Protein AF-A0AB74KFB1-F1 (afdb_monomer)

Foldseek 3Di:
DFLLAQVQWDDQDPFTKHKFFQAWAPDLWADLVQWDWEAAQFQRKIKIWGDPVDDDDPPTPDPPDADQQWTKIWIAFLNHHTQDIDIDRHDFQDWYAALLRWIWTHDFCQKIWTWLSQDPDIDIDIDHQPDPAPTFPHWDDDHQKIWTQGPVRWIWIDGVPGHIQTKDDDPADDDFLEKDKDQLVLDPVSFIWIWGWDQFWIWIITRPDIDIGGRRATWNYWEAAPSRQWIWTAGPQQKIWIAGNVNPDTQDIERCCVVPVDDFPDWYDFQRFWIWTFHQPPHTKIWTAGSVRRIDIDGDRPFNGWDWDYHNFWIWIDGSTGIMTMGISDPLSCCCNPPPHPHLLVLLLVLLVCVVVVHPCSVVSLVVSPPCLLVNLVSLLVNLQQGQDVVVNVSSLVSSVVSCVPPPDDDCPVVVVSVLVVVLCNVSSVLRRNGHPVSVVVDDLVSSLSSCLSVVPLVVSLVNCVSVVHDSQVSLLSVLLVLLVVDDPVDDLVVSLVVSVVVDVVSDPDDHPLLSSLVSCVVVVNNVNSLSSLVPDPDLVSSLVVCVVSVVLLVSLLSQLVVVDLVSNVVSLVSLPVPDDLVVSLVSLVVCPPSCPVSVVSCLVVCLVPNVPSVLVNCVVVVVLQVNLVSLQVVLVVDFDPSSLVSLVVSLVSLVVDPVSPVVNVVSVLVSVVVVLDRDQPDLLSVLLVCVVVVNPVSSVVSCVVVVPDLLSVLVSVLLSCLVVVVVVVVVVSVPVDQRPNALLVNLVSCVVSVNNPVSLVSLVRHDPVCSVVSVVPD

Secondary structure (DSSP, 8-state):
--TT-GGGEEEETTEEEEEEEEEE-------STTEEEEE-TTT--EEEEE-TTSPPPTTS-PSS--BTTB-EEEEE-TTS-EEEEEE-SS--SEEEE-TTS-EEEE-TTSEEEEEE--SSS-EEEEEE-----S-EEEEEEETTEEEEEETTS-EEEEETTSPPEEPPPP--SS--S-EEEE-TTT-TTSS-EEEEE-SSEEEEE-SS-EEEEE-SS--SEEEE-TTSSEEEEE-TTSEEEEEETTS--EEEEEEGGGT-SSPPSEEEEETTTEEEEEE-SSS-EEEEE-TTS-EEEEE-TT-S--EEEE-SSEEEEE-SSEEEEEEEPPHHHHHHH-TT---HHHHHHHHHHHHHTT-THHHHHHHHHGGGHHHHHHHHHHHHHH---HHHHHHHHHHHHHHGGG-TT--HHHHHHHHHHHHHHHHHHHTT----HHHHHHS-HHHHHHTTTTTT-HHHHHHHHHHHT---HHHHHHHHHHHHHHS-TTS-HHHHHHHHHHHHHHH-SS---HHHHHHHHHHTT-HHHHHHHHTT---HHHHHHHHHHTT-HHHHHHHHHHHT-HHHHHHHHHHHHHHS-HHHHHHHHHHTTTTTHHHHHHHHHHHHHH-HHHHHHHHHHTT-HHHHHHHHHHHHHH--THHHHHHHHHHHHHHHHSGGGHHHHHHHHHHHHHHHHSSS-SSHHHHHHHHHHTT-HHHHHHHHHHTT--HHHHHHHHHHHHHHTT-HHHHHHHHHHS--TT-SHHHHHHHHHTT-HHHHHHHHTTS-HHHHHHHHTT-

Structure (mmCIF, N/CA/C/O backbone):
data_AF-A0AB74KFB1-F1
#
_entry.id   AF-A0AB74KFB1-F1
#
loop_
_atom_site.group_PDB
_atom_site.id
_atom_site.type_symbol
_atom_site.label_atom_id
_atom_site.label_alt_id
_atom_site.label_comp_id
_atom_site.label_asym_id
_atom_site.label_entity_id
_atom_site.label_seq_id
_atom_site.pdbx_PDB_ins_code
_atom_site.Cartn_x
_atom_site.Cartn_y
_atom_site.Cartn_z
_atom_site.occupancy
_atom_site.B_iso_or_equiv
_atom_site.auth_seq_id
_atom_site.auth_comp_id
_atom_site.auth_asym_id
_atom_site.auth_atom_id
_atom_site.pdbx_PDB_model_num
ATOM 1 N N . MET A 1 1 ? 23.627 6.759 -28.092 1.00 57.62 1 MET A N 1
ATOM 2 C CA . MET A 1 1 ? 23.231 6.813 -29.513 1.00 57.62 1 MET A CA 1
ATOM 3 C C . MET A 1 1 ? 21.701 6.799 -29.615 1.00 57.62 1 MET A C 1
ATOM 5 O O . MET A 1 1 ? 21.055 6.331 -28.688 1.00 57.62 1 MET A O 1
ATOM 9 N N . PRO A 1 2 ? 21.051 7.398 -30.613 1.00 69.88 2 PRO A N 1
ATOM 10 C CA . PRO A 1 2 ? 19.591 7.527 -30.588 1.00 69.88 2 PRO A CA 1
ATOM 11 C C . PRO A 1 2 ? 18.881 6.237 -31.047 1.00 69.88 2 PRO A C 1
ATOM 13 O O . PRO A 1 2 ? 19.334 5.598 -31.989 1.00 69.88 2 PRO A O 1
ATOM 16 N N . LEU A 1 3 ? 17.749 5.861 -30.434 1.00 79.75 3 LEU A N 1
ATOM 17 C CA . LEU A 1 3 ? 16.953 4.685 -30.847 1.00 79.75 3 LEU A CA 1
ATOM 18 C C . LEU A 1 3 ? 16.390 4.849 -32.273 1.00 79.75 3 LEU A C 1
ATOM 20 O O . LEU A 1 3 ? 16.160 3.876 -32.981 1.00 79.75 3 LEU A O 1
ATOM 24 N N . GLU A 1 4 ? 16.169 6.092 -32.685 1.00 78.75 4 GLU A N 1
ATOM 25 C CA . GLU A 1 4 ? 15.707 6.503 -34.008 1.00 78.75 4 GLU A CA 1
ATOM 26 C C . GLU A 1 4 ? 16.763 6.385 -35.123 1.00 78.75 4 GLU A C 1
ATOM 28 O O . GLU A 1 4 ? 16.406 6.556 -36.290 1.00 78.75 4 GLU A O 1
ATOM 33 N N . ASP A 1 5 ? 18.034 6.120 -34.795 1.00 84.19 5 ASP A N 1
ATOM 34 C CA . ASP A 1 5 ? 19.100 5.968 -35.788 1.00 84.19 5 ASP A CA 1
ATOM 35 C C . ASP A 1 5 ? 19.416 4.481 -36.035 1.00 84.19 5 ASP A C 1
ATOM 37 O O . ASP A 1 5 ? 20.046 3.836 -35.194 1.00 84.19 5 ASP A O 1
ATOM 41 N N . PRO A 1 6 ? 19.007 3.906 -37.182 1.00 82.06 6 PRO A N 1
ATOM 42 C CA . PRO A 1 6 ? 19.221 2.492 -37.474 1.00 82.06 6 PRO A CA 1
ATOM 43 C C . PRO A 1 6 ? 20.694 2.120 -37.688 1.00 82.06 6 PRO A C 1
ATOM 45 O O . PRO A 1 6 ? 21.007 0.932 -37.712 1.00 82.06 6 PRO A O 1
ATOM 48 N N . GLN A 1 7 ? 21.597 3.090 -37.881 1.00 81.94 7 GLN A N 1
ATOM 49 C CA . GLN A 1 7 ? 23.036 2.814 -38.006 1.00 81.94 7 GLN A CA 1
ATOM 50 C C . GLN A 1 7 ? 23.672 2.418 -36.672 1.00 81.94 7 GLN A C 1
ATOM 52 O O . GLN A 1 7 ? 24.728 1.797 -36.658 1.00 81.94 7 GLN A O 1
ATOM 57 N N . GLU A 1 8 ? 23.008 2.763 -35.573 1.00 83.12 8 GLU A N 1
ATOM 58 C CA . GLU A 1 8 ? 23.461 2.552 -34.199 1.00 83.12 8 GLU A CA 1
ATOM 59 C C . GLU A 1 8 ? 22.832 1.285 -33.585 1.00 83.12 8 GLU A C 1
ATOM 61 O O . GLU A 1 8 ? 22.898 1.059 -32.375 1.00 83.12 8 GLU A O 1
ATOM 66 N N . TRP A 1 9 ? 22.142 0.481 -34.405 1.00 89.81 9 TRP A N 1
ATOM 67 C CA . TRP A 1 9 ? 21.495 -0.756 -33.981 1.00 89.81 9 TRP A CA 1
ATOM 68 C C . TRP A 1 9 ? 22.434 -1.942 -34.133 1.00 89.81 9 TRP A C 1
ATOM 70 O O . TRP A 1 9 ? 22.919 -2.250 -35.220 1.00 89.81 9 TRP A O 1
ATOM 80 N N . GLU A 1 10 ? 22.581 -2.675 -33.043 1.00 89.50 10 GLU A N 1
ATOM 81 C CA . GLU A 1 10 ? 23.390 -3.878 -32.965 1.00 89.50 10 GLU A CA 1
ATOM 82 C C . GLU A 1 10 ? 22.504 -5.122 -33.058 1.00 89.50 10 GLU A C 1
ATOM 84 O O . GLU A 1 10 ? 21.439 -5.187 -32.439 1.00 89.50 10 GLU A O 1
ATOM 89 N N . ASN A 1 11 ? 22.910 -6.120 -33.846 1.00 89.00 11 ASN A N 1
ATOM 90 C CA . ASN A 1 11 ? 22.093 -7.310 -34.087 1.00 89.00 11 ASN A CA 1
ATOM 91 C C . ASN A 1 11 ? 22.463 -8.463 -33.141 1.00 89.00 11 ASN A C 1
ATOM 93 O O . ASN A 1 11 ? 23.615 -8.884 -33.081 1.00 89.00 11 ASN A O 1
ATOM 97 N N . ILE A 1 12 ? 21.454 -9.032 -32.482 1.00 86.44 12 ILE A N 1
ATOM 98 C CA . ILE A 1 12 ? 21.517 -10.320 -31.794 1.00 86.44 12 ILE A CA 1
ATOM 99 C C . ILE A 1 12 ? 20.511 -11.258 -32.480 1.00 86.44 12 ILE A C 1
ATOM 101 O O . ILE A 1 12 ? 19.310 -11.262 -32.178 1.00 86.44 12 ILE A O 1
ATOM 105 N N . GLY A 1 13 ? 21.011 -12.021 -33.452 1.00 83.00 13 GLY A N 1
ATOM 106 C CA . GLY A 1 13 ? 20.229 -12.956 -34.261 1.00 83.00 13 GLY A CA 1
ATOM 107 C C . GLY A 1 13 ? 19.246 -12.286 -35.206 1.00 83.00 13 GLY A C 1
ATOM 108 O O . GLY A 1 13 ? 19.615 -11.791 -36.271 1.00 83.00 13 GLY A O 1
ATOM 109 N N . ASN A 1 14 ? 17.971 -12.317 -34.814 1.00 83.25 14 ASN A N 1
ATOM 110 C CA . ASN A 1 14 ? 16.852 -11.741 -35.567 1.00 83.25 14 ASN A CA 1
ATOM 111 C C . ASN A 1 14 ? 16.318 -10.449 -34.931 1.00 83.25 14 ASN A C 1
ATOM 113 O O . ASN A 1 14 ? 15.248 -9.973 -35.309 1.00 83.25 14 ASN A O 1
ATOM 117 N N . VAL A 1 15 ? 16.997 -9.929 -33.910 1.00 89.00 15 VAL A N 1
ATOM 118 C CA . VAL A 1 15 ? 16.517 -8.819 -33.091 1.00 89.00 15 VAL A CA 1
ATOM 119 C C . VAL A 1 15 ? 17.613 -7.777 -32.937 1.00 89.00 15 VAL A C 1
ATOM 121 O O . VAL A 1 15 ? 18.763 -8.110 -32.678 1.00 89.00 15 VAL A O 1
ATOM 124 N N . TYR A 1 16 ? 17.230 -6.507 -33.013 1.00 90.62 16 TYR A N 1
ATOM 125 C CA . TYR A 1 16 ? 18.141 -5.390 -32.806 1.00 90.62 16 TYR A CA 1
ATOM 126 C C . TYR A 1 16 ? 18.102 -4.879 -31.365 1.00 90.62 16 TYR A C 1
ATOM 128 O O . TYR A 1 16 ? 17.048 -4.865 -30.723 1.00 90.62 16 TYR A O 1
ATOM 136 N N . TYR A 1 17 ? 19.247 -4.419 -30.877 1.00 91.88 17 TYR A N 1
ATOM 137 C CA . TYR A 1 17 ? 19.410 -3.692 -29.624 1.00 91.88 17 TYR A CA 1
ATOM 138 C C . TYR A 1 17 ? 20.045 -2.335 -29.903 1.00 91.88 17 TYR A C 1
ATOM 140 O O . TYR A 1 17 ? 20.843 -2.191 -30.823 1.00 91.88 17 TYR A O 1
ATOM 148 N N . ALA A 1 18 ? 19.690 -1.341 -29.098 1.00 91.06 18 ALA A N 1
ATOM 149 C CA . ALA A 1 18 ? 20.247 -0.001 -29.206 1.00 91.06 18 ALA A CA 1
ATOM 150 C C . ALA A 1 18 ? 20.661 0.525 -27.833 1.00 91.06 18 ALA A C 1
ATOM 152 O O . ALA A 1 18 ? 20.021 0.226 -26.818 1.00 91.06 18 ALA A O 1
ATOM 153 N N . LEU A 1 19 ? 21.713 1.341 -27.839 1.00 91.50 19 LEU A N 1
ATOM 154 C CA . LEU A 1 19 ? 22.256 2.037 -26.679 1.00 91.50 19 LEU A CA 1
ATOM 155 C C . LEU A 1 19 ? 21.903 3.525 -26.754 1.00 91.50 19 LEU A C 1
ATOM 157 O O . LEU A 1 19 ? 22.428 4.237 -27.610 1.00 91.50 19 LEU A O 1
ATOM 161 N N . THR A 1 20 ? 21.100 4.036 -25.821 1.00 90.19 20 THR A N 1
ATOM 162 C CA . THR A 1 20 ? 20.717 5.454 -25.767 1.00 90.19 20 THR A CA 1
ATOM 163 C C . THR A 1 20 ? 21.166 6.153 -24.499 1.00 90.19 20 THR A C 1
ATOM 165 O O . THR A 1 20 ? 20.884 5.714 -23.398 1.00 90.19 20 THR A O 1
ATOM 168 N N . THR A 1 21 ? 21.823 7.300 -24.650 1.00 91.12 21 THR A N 1
ATOM 169 C CA . THR A 1 21 ? 22.197 8.143 -23.512 1.00 91.12 21 THR A CA 1
ATOM 170 C C . THR A 1 21 ? 21.002 8.986 -23.113 1.00 91.12 21 THR A C 1
ATOM 172 O O . THR A 1 21 ? 20.590 9.863 -23.874 1.00 91.12 21 THR A O 1
ATOM 175 N N . LEU A 1 22 ? 20.434 8.710 -21.939 1.00 89.06 22 LEU A N 1
ATOM 176 C CA . LEU A 1 22 ? 19.259 9.417 -21.427 1.00 89.06 22 LEU A CA 1
ATOM 177 C C . LEU A 1 22 ? 19.655 10.699 -20.700 1.00 89.06 22 LEU A C 1
ATOM 179 O O . LEU A 1 22 ? 19.119 11.767 -20.992 1.00 89.06 22 LEU A O 1
ATOM 183 N N . TYR A 1 23 ? 20.611 10.599 -19.778 1.00 91.31 23 TYR A N 1
ATOM 184 C CA . TYR A 1 23 ? 21.058 11.723 -18.962 1.00 91.31 23 TYR A CA 1
ATOM 185 C C . TYR A 1 23 ? 22.577 11.784 -18.918 1.00 91.31 23 TYR A C 1
ATOM 187 O O . TYR A 1 23 ? 23.251 10.759 -18.875 1.00 91.31 23 TYR A O 1
ATOM 195 N N . LYS A 1 24 ? 23.114 13.004 -18.903 1.00 90.62 24 LYS A N 1
ATOM 196 C CA . LYS A 1 24 ? 24.535 13.262 -18.664 1.00 90.62 24 LYS A CA 1
ATOM 197 C C . LYS A 1 24 ? 24.697 13.851 -17.274 1.00 90.62 24 LYS A C 1
ATOM 199 O O . LYS A 1 24 ? 24.082 14.869 -16.947 1.00 90.62 24 LYS A O 1
ATOM 204 N N . TYR A 1 25 ? 25.514 13.199 -16.469 1.00 89.12 25 TYR A N 1
ATOM 205 C CA . TYR A 1 25 ? 25.792 13.591 -15.106 1.00 89.12 25 TYR A CA 1
ATOM 206 C C . TYR A 1 25 ? 26.866 14.669 -15.044 1.00 89.12 25 TYR A C 1
ATOM 208 O O . TYR A 1 25 ? 27.693 14.838 -15.934 1.00 89.12 25 TYR A O 1
ATOM 216 N N . HIS A 1 26 ? 26.831 15.406 -13.940 1.00 83.75 26 HIS A N 1
ATOM 217 C CA . HIS A 1 26 ? 27.827 16.414 -13.590 1.00 83.75 26 HIS A CA 1
ATOM 218 C C . HIS A 1 26 ? 28.381 16.095 -12.196 1.00 83.75 26 HIS A C 1
ATOM 220 O O . HIS A 1 26 ? 28.451 16.954 -11.316 1.00 83.75 26 HIS A O 1
ATOM 226 N N . TRP A 1 27 ? 28.663 14.813 -11.963 1.00 83.56 27 TRP A N 1
ATOM 227 C CA . TRP A 1 27 ? 29.180 14.316 -10.696 1.00 83.56 27 TRP A CA 1
ATOM 228 C C . TRP A 1 27 ? 30.681 14.571 -10.567 1.00 83.56 27 TRP A C 1
ATOM 230 O O . TRP A 1 27 ? 31.418 14.572 -11.545 1.00 83.56 27 TRP A O 1
ATOM 240 N N . ASN A 1 28 ? 31.138 14.725 -9.324 1.00 74.62 28 ASN A N 1
ATOM 241 C CA . ASN A 1 28 ? 32.566 14.763 -8.981 1.00 74.62 28 ASN A CA 1
ATOM 242 C C . ASN A 1 28 ? 33.096 13.373 -8.564 1.00 74.62 28 ASN A C 1
ATOM 244 O O . ASN A 1 28 ? 34.120 13.266 -7.885 1.00 74.62 28 ASN A O 1
ATOM 248 N N . ILE A 1 29 ? 32.363 12.313 -8.910 1.00 77.62 29 ILE A N 1
ATOM 249 C CA . ILE A 1 29 ? 32.693 10.927 -8.575 1.00 77.62 29 ILE A CA 1
ATOM 250 C C . ILE A 1 29 ? 33.594 10.394 -9.684 1.00 77.62 29 ILE A C 1
ATOM 252 O O . ILE A 1 29 ? 33.200 10.417 -10.844 1.00 77.62 29 ILE A O 1
ATOM 256 N N . SER A 1 30 ? 34.792 9.921 -9.344 1.00 76.12 30 SER A N 1
ATOM 257 C CA . SER A 1 30 ? 35.721 9.407 -10.353 1.00 76.12 30 SER A CA 1
ATOM 258 C C . SER A 1 30 ? 35.551 7.915 -10.647 1.00 76.12 30 SER A C 1
ATOM 260 O O . SER A 1 30 ? 35.884 7.493 -11.748 1.00 76.12 30 SER A O 1
ATOM 262 N N . SER A 1 31 ? 35.046 7.105 -9.709 1.00 81.69 31 SER A N 1
ATOM 263 C CA . SER A 1 31 ? 34.780 5.670 -9.908 1.00 81.69 31 SER A CA 1
ATOM 264 C C . SER A 1 31 ? 33.748 5.137 -8.905 1.00 81.69 31 SER A C 1
ATOM 266 O O . SER A 1 31 ? 33.669 5.618 -7.771 1.00 81.69 31 SER A O 1
ATOM 268 N N . PHE A 1 32 ? 32.976 4.128 -9.319 1.00 85.12 32 PHE A N 1
ATOM 269 C CA . PHE A 1 32 ? 32.010 3.405 -8.489 1.00 85.12 32 PHE A CA 1
ATOM 270 C C . PHE A 1 32 ? 32.550 2.134 -7.848 1.00 85.12 32 PHE A C 1
ATOM 272 O O . PHE A 1 32 ? 31.855 1.556 -7.023 1.00 85.12 32 PHE A O 1
ATOM 279 N N . GLU A 1 33 ? 33.768 1.692 -8.161 1.00 81.81 33 GLU A N 1
ATOM 280 C CA . GLU A 1 33 ? 34.336 0.466 -7.584 1.00 81.81 33 GLU A CA 1
ATOM 281 C C . GLU A 1 33 ? 34.234 0.351 -6.050 1.00 81.81 33 GLU A C 1
ATOM 283 O O . GLU A 1 33 ? 33.867 -0.731 -5.578 1.00 81.81 33 GLU A O 1
ATOM 288 N N . PRO A 1 34 ? 34.499 1.410 -5.247 1.00 82.56 34 PRO A N 1
ATOM 289 C CA . PRO A 1 34 ? 34.388 1.319 -3.791 1.00 82.56 34 PRO A CA 1
ATOM 290 C C . PRO A 1 34 ? 32.943 1.442 -3.278 1.00 82.56 34 PRO A C 1
ATOM 292 O O . PRO A 1 34 ? 32.720 1.343 -2.067 1.00 82.56 34 PRO A O 1
ATOM 295 N N . TYR A 1 35 ? 31.964 1.678 -4.148 1.00 86.25 35 TYR A N 1
ATOM 296 C CA . TYR A 1 35 ? 30.579 1.942 -3.778 1.00 86.25 35 TYR A CA 1
ATOM 297 C C . TYR A 1 35 ? 29.644 0.825 -4.253 1.00 86.25 35 TYR A C 1
ATOM 299 O O . TYR A 1 35 ? 29.866 0.174 -5.273 1.00 86.25 35 TYR A O 1
ATOM 307 N N . GLU A 1 36 ? 28.573 0.614 -3.500 1.00 88.69 36 GLU A N 1
ATOM 308 C CA . GLU A 1 36 ? 27.394 -0.088 -3.987 1.00 88.69 36 GLU A CA 1
ATOM 309 C C . GLU A 1 36 ? 26.380 0.939 -4.461 1.00 88.69 36 GLU A C 1
ATOM 311 O O . GLU A 1 36 ? 26.243 2.024 -3.885 1.00 88.69 36 GLU A O 1
ATOM 316 N N . ILE A 1 37 ? 25.680 0.578 -5.527 1.00 91.25 37 ILE A N 1
ATOM 317 C CA . ILE A 1 37 ? 24.571 1.350 -6.056 1.00 91.25 37 ILE A CA 1
ATOM 318 C C . ILE A 1 37 ? 23.343 0.451 -5.963 1.00 91.25 37 ILE A C 1
ATOM 320 O O . ILE A 1 37 ? 23.408 -0.752 -6.217 1.00 91.25 37 ILE A O 1
ATOM 324 N N . VAL A 1 38 ? 22.221 1.024 -5.564 1.00 92.25 38 VAL A N 1
ATOM 325 C CA . VAL A 1 38 ? 20.928 0.348 -5.598 1.00 92.25 38 VAL A CA 1
ATOM 326 C C . VAL A 1 38 ? 19.941 1.281 -6.264 1.00 92.25 38 VAL A C 1
ATOM 328 O O . VAL A 1 38 ? 19.890 2.466 -5.938 1.00 92.25 38 VAL A O 1
ATOM 331 N N . THR A 1 39 ? 19.166 0.759 -7.207 1.00 91.38 39 THR A N 1
ATOM 332 C CA . THR A 1 39 ? 18.162 1.531 -7.938 1.00 91.38 39 THR A CA 1
ATOM 333 C C . THR A 1 39 ? 16.757 1.144 -7.516 1.00 91.38 39 THR A C 1
ATOM 335 O O . THR A 1 39 ? 16.446 -0.036 -7.372 1.00 91.38 39 THR A O 1
ATOM 338 N N . SER A 1 40 ? 15.876 2.131 -7.402 1.00 89.69 40 SER A N 1
ATOM 339 C CA . SER A 1 40 ? 14.438 1.895 -7.303 1.00 89.69 40 SER A CA 1
ATOM 340 C C . SER A 1 40 ? 13.894 1.299 -8.604 1.00 89.69 40 SER A C 1
ATOM 342 O O . SER A 1 40 ? 14.189 1.800 -9.692 1.00 89.69 40 SER A O 1
ATOM 344 N N . GLY A 1 41 ? 13.068 0.254 -8.501 1.00 81.06 41 GLY A N 1
ATOM 345 C CA . GLY A 1 41 ? 12.549 -0.482 -9.662 1.00 81.06 41 GLY A CA 1
ATOM 346 C C . GLY A 1 41 ? 11.627 0.330 -10.585 1.00 81.06 41 GLY A C 1
ATOM 347 O O . GLY A 1 41 ? 11.480 -0.012 -11.761 1.00 81.06 41 GLY A O 1
ATOM 348 N N . TYR A 1 42 ? 11.024 1.414 -10.083 1.00 82.62 42 TYR A N 1
ATOM 349 C CA . TYR A 1 42 ? 10.074 2.236 -10.846 1.00 82.62 42 TYR A CA 1
ATOM 350 C C . TYR A 1 42 ? 10.592 3.639 -11.152 1.00 82.62 42 TYR A C 1
ATOM 352 O O . TYR A 1 42 ? 10.454 4.110 -12.278 1.00 82.62 42 TYR A O 1
ATOM 360 N N . SER A 1 43 ? 11.171 4.325 -10.164 1.00 83.81 43 SER A N 1
ATOM 361 C CA . SER A 1 43 ? 11.635 5.707 -10.337 1.00 83.81 43 SER A CA 1
ATOM 362 C C . SER A 1 43 ? 13.064 5.805 -10.876 1.00 83.81 43 SER A C 1
ATOM 364 O O . SER A 1 43 ? 13.487 6.888 -11.281 1.00 83.81 43 SER A O 1
ATOM 366 N N . SER A 1 44 ? 13.819 4.700 -10.811 1.00 88.50 44 SER A N 1
ATOM 367 C CA . SER A 1 44 ? 15.265 4.656 -11.044 1.00 88.50 44 SER A CA 1
ATOM 368 C C . SER A 1 44 ? 16.063 5.624 -10.157 1.00 88.50 44 SER A C 1
ATOM 370 O O . SER A 1 44 ? 17.188 5.988 -10.492 1.00 88.50 44 SER A O 1
ATOM 372 N N . THR A 1 45 ? 15.510 6.036 -9.007 1.00 91.00 45 THR A N 1
ATOM 373 C CA . THR A 1 45 ? 16.269 6.714 -7.946 1.00 91.00 45 THR A CA 1
ATOM 374 C C . THR A 1 45 ? 17.431 5.820 -7.511 1.00 91.00 45 THR A C 1
ATOM 376 O O . THR A 1 45 ? 17.238 4.627 -7.293 1.00 91.00 45 THR A O 1
ATOM 379 N N . MET A 1 46 ? 18.622 6.393 -7.370 1.00 92.56 46 MET A N 1
ATOM 380 C CA . MET A 1 46 ? 19.851 5.694 -7.008 1.00 92.56 46 MET A CA 1
ATOM 381 C C . MET A 1 46 ? 20.220 5.991 -5.557 1.00 92.56 46 MET A C 1
ATOM 383 O O . MET A 1 46 ? 20.341 7.153 -5.174 1.00 92.56 46 MET A O 1
ATOM 387 N N . ALA A 1 47 ? 20.458 4.955 -4.763 1.00 92.69 47 ALA A N 1
ATOM 388 C CA . ALA A 1 47 ? 21.150 5.050 -3.485 1.00 92.69 47 ALA A CA 1
ATOM 389 C C . ALA A 1 47 ? 22.600 4.598 -3.678 1.00 92.69 47 ALA A C 1
ATOM 391 O O . ALA A 1 47 ? 22.836 3.481 -4.129 1.00 92.69 47 ALA A O 1
ATOM 392 N N . ILE A 1 48 ? 23.557 5.462 -3.342 1.00 91.00 48 ILE A N 1
ATOM 393 C CA . ILE A 1 48 ? 24.993 5.187 -3.434 1.00 91.00 48 ILE A CA 1
ATOM 394 C C . ILE A 1 48 ? 25.581 5.193 -2.025 1.00 91.00 48 ILE A C 1
ATOM 396 O O . ILE A 1 48 ? 25.461 6.186 -1.300 1.00 91.00 48 ILE A O 1
ATOM 400 N N . TYR A 1 49 ? 26.219 4.091 -1.637 1.00 88.75 49 TYR A N 1
ATOM 401 C CA . TYR A 1 49 ? 26.830 3.924 -0.317 1.00 88.75 49 TYR A CA 1
ATOM 402 C C . TYR A 1 49 ? 28.109 3.089 -0.387 1.00 88.75 49 TYR A C 1
ATOM 404 O O . TYR A 1 49 ? 28.427 2.465 -1.395 1.00 88.75 49 TYR A O 1
ATOM 412 N N . ARG A 1 50 ? 28.912 3.132 0.676 1.00 84.50 50 ARG A N 1
ATOM 413 C CA . ARG A 1 50 ? 30.235 2.501 0.717 1.00 84.50 50 ARG A CA 1
ATOM 414 C C . ARG A 1 50 ? 30.133 0.978 0.881 1.00 84.50 50 ARG A C 1
ATOM 416 O O . ARG A 1 50 ? 29.556 0.516 1.859 1.00 84.50 50 ARG A O 1
ATOM 423 N N . ASN A 1 51 ? 30.799 0.214 0.008 1.00 81.50 51 ASN A N 1
ATOM 424 C CA . ASN A 1 51 ? 30.992 -1.228 0.208 1.00 81.50 51 ASN A CA 1
ATOM 425 C C . ASN A 1 51 ? 32.184 -1.487 1.145 1.00 81.50 51 ASN A C 1
ATOM 427 O O . ASN A 1 51 ? 33.338 -1.463 0.716 1.00 81.50 51 ASN A O 1
ATOM 431 N N . TYR A 1 52 ? 31.940 -1.768 2.419 1.00 76.50 52 TYR A N 1
ATOM 432 C CA . TYR A 1 52 ? 33.022 -1.931 3.397 1.00 76.50 52 TYR A CA 1
ATOM 433 C C . TYR A 1 52 ? 33.951 -3.136 3.149 1.00 76.50 52 TYR A C 1
ATOM 435 O O . TYR A 1 52 ? 35.062 -3.139 3.677 1.00 76.50 52 TYR A O 1
ATOM 443 N N . SER A 1 53 ? 33.560 -4.099 2.310 1.00 73.94 53 SER A N 1
ATOM 444 C CA . SER A 1 53 ? 34.379 -5.262 1.936 1.00 73.94 53 SER A CA 1
ATOM 445 C C . SER A 1 53 ? 35.465 -4.930 0.905 1.00 73.94 53 SER A C 1
ATOM 447 O O . SER A 1 53 ? 36.468 -5.636 0.813 1.00 73.94 53 SER A O 1
ATOM 449 N N . LYS A 1 54 ? 35.300 -3.850 0.128 1.00 73.50 54 LYS A N 1
ATOM 450 C CA . LYS A 1 54 ? 36.275 -3.411 -0.887 1.00 73.50 54 LYS A CA 1
ATOM 451 C C . LYS A 1 54 ? 37.255 -2.389 -0.315 1.00 73.50 54 LYS A C 1
ATOM 453 O O . LYS A 1 54 ? 36.863 -1.559 0.499 1.00 73.50 54 LYS A O 1
ATOM 458 N N . LEU A 1 55 ? 38.516 -2.392 -0.745 1.00 66.12 55 LEU A N 1
ATOM 459 C CA . LEU A 1 55 ? 39.505 -1.381 -0.337 1.00 66.12 55 LEU A CA 1
ATOM 460 C C . LEU A 1 55 ? 39.274 -0.050 -1.077 1.00 66.12 55 LEU A C 1
ATOM 462 O O . LEU A 1 55 ? 38.837 -0.054 -2.223 1.00 66.12 55 LEU A O 1
ATOM 466 N N . VAL A 1 56 ? 39.578 1.089 -0.438 1.00 64.19 56 VAL A N 1
ATOM 467 C CA . VAL A 1 56 ? 39.545 2.413 -1.097 1.00 64.19 56 VAL A CA 1
ATOM 468 C C . VAL A 1 56 ? 40.957 2.803 -1.529 1.00 64.19 56 VAL A C 1
ATOM 470 O O . VAL A 1 56 ? 41.819 2.969 -0.661 1.00 64.19 56 VAL A O 1
ATOM 473 N N . PRO A 1 57 ? 41.216 3.003 -2.828 1.00 58.75 57 PRO A N 1
ATOM 474 C CA . PRO A 1 57 ? 42.441 3.638 -3.294 1.00 58.75 57 PRO A CA 1
ATOM 475 C C . PRO A 1 57 ? 42.512 5.101 -2.832 1.00 58.75 57 PRO A C 1
ATOM 477 O O . PRO A 1 57 ? 41.557 5.861 -2.981 1.00 58.75 57 PRO A O 1
ATOM 480 N N . THR A 1 58 ? 43.667 5.534 -2.324 1.00 51.91 58 THR A N 1
ATOM 481 C CA . THR A 1 58 ? 43.927 6.893 -1.797 1.00 51.91 58 THR A CA 1
ATOM 482 C C . THR A 1 58 ? 43.768 8.026 -2.823 1.00 51.91 58 THR A C 1
ATOM 484 O O . THR A 1 58 ? 43.841 9.196 -2.454 1.00 51.91 58 THR A O 1
ATOM 487 N N . THR A 1 59 ? 43.586 7.694 -4.101 1.00 50.06 59 THR A N 1
ATOM 488 C CA . THR A 1 59 ? 43.548 8.609 -5.251 1.00 50.06 59 THR A CA 1
ATOM 489 C C . THR A 1 59 ? 42.140 8.899 -5.783 1.00 50.06 59 THR A C 1
ATOM 491 O O . THR A 1 59 ? 42.003 9.762 -6.648 1.00 50.06 59 THR A O 1
ATOM 494 N N . ILE A 1 60 ? 41.098 8.216 -5.295 1.00 56.12 60 ILE A N 1
ATOM 495 C CA . ILE A 1 60 ? 39.711 8.430 -5.743 1.00 56.12 60 ILE A CA 1
ATOM 496 C C . ILE A 1 60 ? 39.115 9.639 -5.012 1.00 56.12 60 ILE A C 1
ATOM 498 O O . ILE A 1 60 ? 39.234 9.765 -3.791 1.00 56.12 60 ILE A O 1
ATOM 502 N N . THR A 1 61 ? 38.465 10.544 -5.752 1.00 52.84 61 THR A N 1
ATOM 503 C CA . THR A 1 61 ? 37.683 11.633 -5.160 1.00 52.84 61 THR A CA 1
ATOM 504 C C . THR A 1 61 ? 36.482 11.025 -4.447 1.00 52.84 61 THR A C 1
ATOM 506 O O . THR A 1 61 ? 35.506 10.607 -5.065 1.00 52.84 61 THR A O 1
ATOM 509 N N . ASN A 1 62 ? 36.588 10.919 -3.123 1.00 58.28 62 ASN A N 1
ATOM 510 C CA . ASN A 1 62 ? 35.530 10.369 -2.289 1.00 58.28 62 ASN A CA 1
ATOM 511 C C . ASN A 1 62 ? 34.235 11.176 -2.470 1.00 58.28 62 ASN A C 1
ATOM 513 O O . ASN A 1 62 ? 34.261 12.410 -2.459 1.00 58.28 62 ASN A O 1
ATOM 517 N N . LEU A 1 63 ? 33.092 10.483 -2.526 1.00 62.66 63 LEU A N 1
ATOM 518 C CA . LEU A 1 63 ? 31.828 11.071 -2.078 1.00 62.66 63 LEU A CA 1
ATOM 519 C C . LEU A 1 63 ? 32.067 11.711 -0.694 1.00 62.66 63 LEU A C 1
ATOM 521 O O . LEU A 1 63 ? 32.714 11.071 0.147 1.00 62.66 63 LEU A O 1
ATOM 525 N N . PRO A 1 64 ? 31.640 12.967 -0.466 1.00 53.00 64 PRO A N 1
ATOM 526 C CA . PRO A 1 64 ? 32.010 13.719 0.728 1.00 53.00 64 PRO A CA 1
ATOM 527 C C . PRO A 1 64 ? 31.649 12.954 2.009 1.00 53.00 64 PRO A C 1
ATOM 529 O O . PRO A 1 64 ? 30.523 12.498 2.159 1.00 53.00 64 PRO A O 1
ATOM 532 N N . GLU A 1 65 ? 32.639 12.847 2.905 1.00 56.38 65 GLU A N 1
ATOM 533 C CA . GLU A 1 65 ? 32.553 12.338 4.283 1.00 56.38 65 GLU A CA 1
ATOM 534 C C . GLU A 1 65 ? 31.961 10.927 4.439 1.00 56.38 65 GLU A C 1
ATOM 536 O O . GLU A 1 65 ? 30.821 10.774 4.831 1.00 56.38 65 GLU A O 1
ATOM 541 N N . ASN A 1 66 ? 32.753 9.868 4.239 1.00 56.97 66 ASN A N 1
ATOM 542 C CA . ASN A 1 66 ? 32.390 8.510 4.671 1.00 56.97 66 ASN A CA 1
ATOM 543 C C . ASN A 1 66 ? 33.420 8.000 5.685 1.00 56.97 66 ASN A C 1
ATOM 545 O O . ASN A 1 66 ? 34.537 7.641 5.316 1.00 56.97 66 ASN A O 1
ATOM 549 N N . THR A 1 67 ? 33.062 7.977 6.971 1.00 57.16 67 THR A N 1
ATOM 550 C CA . THR A 1 67 ? 33.887 7.354 8.022 1.00 57.16 67 THR A CA 1
ATOM 551 C C . THR A 1 67 ? 33.220 6.073 8.512 1.00 57.16 67 THR A C 1
ATOM 553 O O . THR A 1 67 ? 31.999 5.959 8.499 1.00 57.16 67 THR A O 1
ATOM 556 N N . SER A 1 68 ? 34.000 5.084 8.959 1.00 55.19 68 SER A N 1
ATOM 557 C CA . SER A 1 68 ? 33.455 3.807 9.461 1.00 55.19 68 SER A CA 1
ATOM 558 C C . SER A 1 68 ? 32.504 3.974 10.649 1.00 55.19 68 SER A C 1
ATOM 560 O O . SER A 1 68 ? 31.634 3.137 10.856 1.00 55.19 68 SER A O 1
ATOM 562 N N . ASN A 1 69 ? 32.650 5.063 11.410 1.00 58.12 69 ASN A N 1
ATOM 563 C CA . ASN A 1 69 ? 31.821 5.353 12.579 1.00 58.12 69 ASN A CA 1
ATOM 564 C C . ASN A 1 69 ? 30.491 6.045 12.227 1.00 58.12 69 ASN A C 1
ATOM 566 O O . ASN A 1 69 ? 29.617 6.107 13.087 1.00 58.12 69 ASN A O 1
ATOM 570 N N . GLN A 1 70 ? 30.340 6.574 11.005 1.00 68.75 70 GLN A N 1
ATOM 571 C CA . GLN A 1 70 ? 29.098 7.152 10.478 1.00 68.75 70 GLN A CA 1
ATOM 572 C C . GLN A 1 70 ? 29.027 6.911 8.959 1.00 68.75 70 GLN A C 1
ATOM 574 O O . GLN A 1 70 ? 29.542 7.724 8.186 1.00 68.75 70 GLN A O 1
ATOM 579 N N . PRO A 1 71 ? 28.437 5.782 8.520 1.00 80.44 71 PRO A N 1
ATOM 580 C CA . PRO A 1 71 ? 28.123 5.554 7.114 1.00 80.44 71 PRO A CA 1
ATOM 581 C C . PRO A 1 71 ? 27.118 6.583 6.607 1.00 80.44 71 PRO A C 1
ATOM 583 O O . PRO A 1 71 ? 26.153 6.903 7.308 1.00 80.44 71 PRO A O 1
ATOM 586 N N . PHE A 1 72 ? 27.284 7.008 5.357 1.00 86.38 72 PHE A N 1
ATOM 587 C CA . PHE A 1 72 ? 26.288 7.808 4.661 1.00 86.38 72 PHE A CA 1
ATOM 588 C C . PHE A 1 72 ? 25.761 7.084 3.425 1.00 86.38 72 PHE A C 1
ATOM 590 O O . PHE A 1 72 ? 26.488 6.382 2.721 1.00 86.38 72 PHE A O 1
ATOM 597 N N . ILE A 1 73 ? 24.472 7.285 3.167 1.00 89.69 73 ILE A N 1
ATOM 598 C CA . ILE A 1 73 ? 23.790 6.861 1.949 1.00 89.69 73 ILE A CA 1
ATOM 599 C C . ILE A 1 73 ? 23.387 8.130 1.207 1.00 89.69 73 ILE A C 1
ATOM 601 O O . ILE A 1 73 ? 22.607 8.939 1.717 1.00 89.69 73 ILE A O 1
ATOM 605 N N . HIS A 1 74 ? 23.927 8.316 0.007 1.00 89.69 74 HIS A N 1
ATOM 606 C CA . HIS A 1 74 ? 23.582 9.438 -0.858 1.00 89.69 74 HIS A CA 1
ATOM 607 C C . HIS A 1 74 ? 22.501 9.010 -1.841 1.00 89.69 74 HIS A C 1
ATOM 609 O O . HIS A 1 74 ? 22.667 8.026 -2.558 1.00 89.69 74 HIS A O 1
ATOM 615 N N . ILE A 1 75 ? 21.403 9.757 -1.890 1.00 91.56 75 ILE A N 1
ATOM 616 C CA . ILE A 1 75 ? 20.289 9.492 -2.796 1.00 91.56 75 ILE A CA 1
ATOM 617 C C . ILE A 1 75 ? 20.344 10.484 -3.951 1.00 91.56 75 ILE A C 1
ATOM 619 O O . ILE A 1 75 ? 20.297 11.700 -3.743 1.00 91.56 75 ILE A O 1
ATOM 623 N N . TYR A 1 76 ? 20.385 9.957 -5.168 1.00 90.62 76 TYR A N 1
ATOM 624 C CA . TYR A 1 76 ? 20.370 10.702 -6.416 1.00 90.62 76 TYR A CA 1
ATOM 625 C C . TYR A 1 76 ? 19.148 10.325 -7.251 1.00 90.62 76 TYR A C 1
ATOM 627 O O . TYR A 1 76 ? 18.710 9.179 -7.275 1.00 90.62 76 TYR A O 1
ATOM 635 N N . SER A 1 77 ? 18.596 11.297 -7.962 1.00 91.12 77 SER A N 1
ATOM 636 C CA . SER A 1 77 ? 17.632 11.053 -9.034 1.00 91.12 77 SER A CA 1
ATOM 637 C C . SER A 1 77 ? 18.347 10.481 -10.269 1.00 91.12 77 SER A C 1
ATOM 639 O O . SER A 1 77 ? 19.564 10.634 -10.389 1.00 91.12 77 SER A O 1
ATOM 641 N N . ALA A 1 78 ? 17.624 9.838 -11.193 1.00 90.94 78 ALA A N 1
ATOM 642 C CA . ALA A 1 78 ? 18.220 9.206 -12.379 1.00 90.94 78 ALA A CA 1
ATOM 643 C C . ALA A 1 78 ? 18.847 10.205 -13.369 1.00 90.94 78 ALA A C 1
ATOM 645 O O . ALA A 1 78 ? 19.629 9.802 -14.217 1.00 90.94 78 ALA A O 1
ATOM 646 N N . ASP A 1 79 ? 18.558 11.502 -13.249 1.00 90.12 79 ASP A N 1
ATOM 647 C CA . ASP A 1 79 ? 19.235 12.596 -13.963 1.00 90.12 79 ASP A CA 1
ATOM 648 C C . ASP A 1 79 ? 20.531 13.075 -13.274 1.00 90.12 79 ASP A C 1
ATOM 650 O O . ASP A 1 79 ? 21.196 13.994 -13.752 1.00 90.12 79 ASP A O 1
ATOM 654 N N . GLY A 1 80 ? 20.907 12.462 -12.149 1.00 88.12 80 GLY A N 1
ATOM 655 C CA . GLY A 1 80 ? 22.116 12.776 -11.391 1.00 88.12 80 GLY A CA 1
ATOM 656 C C . GLY A 1 80 ? 21.941 13.881 -10.347 1.00 88.12 80 GLY A C 1
ATOM 657 O O . GLY A 1 80 ? 22.909 14.258 -9.682 1.00 88.12 80 GLY A O 1
ATOM 658 N N . LEU A 1 81 ? 20.728 14.407 -10.149 1.00 89.00 81 LEU A N 1
ATOM 659 C CA . LEU A 1 81 ? 20.472 15.416 -9.123 1.00 89.00 81 LEU A CA 1
ATOM 660 C C . LEU A 1 81 ? 20.515 14.794 -7.719 1.00 89.00 81 LEU A C 1
ATOM 662 O O . LEU A 1 81 ? 19.786 13.848 -7.425 1.00 89.00 81 LEU A O 1
ATOM 666 N N . HIS A 1 82 ? 21.332 15.357 -6.827 1.00 88.44 82 HIS A N 1
ATOM 667 C CA . HIS A 1 82 ? 21.380 14.942 -5.425 1.00 88.44 82 HIS A CA 1
ATOM 668 C C . HIS A 1 82 ? 20.077 15.313 -4.698 1.00 88.44 82 HIS A C 1
ATOM 670 O O . HIS A 1 82 ? 19.743 16.494 -4.574 1.00 88.44 82 HIS A O 1
ATOM 676 N N . LEU A 1 83 ? 19.358 14.309 -4.194 1.00 87.69 83 LEU A N 1
ATOM 677 C CA . LEU A 1 83 ? 18.088 14.476 -3.487 1.00 87.69 83 LEU A CA 1
ATOM 678 C C . LEU A 1 83 ? 18.297 14.629 -1.978 1.00 87.69 83 LEU A C 1
ATOM 680 O O . LEU A 1 83 ? 17.780 15.574 -1.382 1.00 87.69 83 LEU A O 1
ATOM 684 N N . SER A 1 84 ? 19.062 13.728 -1.356 1.00 88.19 84 SER A N 1
ATOM 685 C CA . SER A 1 84 ? 19.290 13.739 0.095 1.00 88.19 84 SER A CA 1
ATOM 686 C C . SER A 1 84 ? 20.497 12.899 0.505 1.00 88.19 84 SER A C 1
ATOM 688 O O . SER A 1 84 ? 20.812 11.921 -0.166 1.00 88.19 84 SER A O 1
ATOM 690 N N . THR A 1 85 ? 21.064 13.197 1.674 1.00 88.38 85 THR A N 1
ATOM 691 C CA . THR A 1 85 ? 22.048 12.340 2.349 1.00 88.38 85 THR A CA 1
ATOM 692 C C . THR A 1 85 ? 21.444 11.808 3.643 1.00 88.38 85 THR A C 1
ATOM 694 O O . THR A 1 85 ? 20.912 12.584 4.440 1.00 88.38 85 THR A O 1
ATOM 697 N N . ILE A 1 86 ? 21.543 10.501 3.869 1.00 88.12 86 ILE A N 1
ATOM 698 C CA . ILE A 1 86 ? 21.095 9.833 5.094 1.00 88.12 86 ILE A CA 1
ATOM 699 C C . ILE A 1 86 ? 22.319 9.359 5.868 1.00 88.12 86 ILE A C 1
ATOM 701 O O . ILE A 1 86 ? 23.181 8.695 5.301 1.00 88.12 86 ILE A O 1
ATOM 705 N N . SER A 1 87 ? 22.381 9.677 7.161 1.00 86.12 87 SER A N 1
ATOM 706 C CA . SER A 1 87 ? 23.374 9.109 8.071 1.00 86.12 87 SER A CA 1
ATOM 707 C C . SER A 1 87 ? 22.841 7.837 8.729 1.00 86.12 87 SER A C 1
ATOM 709 O O . SER A 1 87 ? 21.725 7.793 9.263 1.00 86.12 87 SER A O 1
ATOM 711 N N . CYS A 1 88 ? 23.654 6.788 8.698 1.00 82.31 88 CYS A N 1
ATOM 712 C CA . CYS A 1 88 ? 23.375 5.518 9.350 1.00 82.31 88 CYS A CA 1
ATOM 713 C C . CYS A 1 88 ? 24.145 5.415 10.671 1.00 82.31 88 CYS A C 1
ATOM 715 O O . CYS A 1 88 ? 25.190 6.031 10.866 1.00 82.31 88 CYS A O 1
ATOM 717 N N . THR A 1 89 ? 23.599 4.643 11.607 1.00 79.62 89 THR A N 1
ATOM 718 C CA . THR A 1 89 ? 24.219 4.387 12.918 1.00 79.62 89 THR A CA 1
ATOM 719 C C . THR A 1 89 ? 25.305 3.319 12.847 1.00 79.62 89 THR A C 1
ATOM 721 O O . THR A 1 89 ? 26.284 3.392 13.581 1.00 79.62 89 THR A O 1
ATOM 724 N N . SER A 1 90 ? 25.124 2.346 11.959 1.00 83.44 90 SER A N 1
ATOM 725 C CA . SER A 1 90 ? 26.051 1.264 11.639 1.00 83.44 90 SER A CA 1
ATOM 726 C C . SER A 1 90 ? 26.020 1.025 10.125 1.00 83.44 90 SER A C 1
ATOM 728 O O . SER A 1 90 ? 25.060 1.455 9.469 1.00 83.44 90 SER A O 1
ATOM 730 N N . PRO A 1 91 ? 27.071 0.414 9.547 1.00 85.06 91 PRO A N 1
ATOM 731 C CA . PRO A 1 91 ? 27.078 0.014 8.144 1.00 85.06 91 PRO A CA 1
ATOM 732 C C . PRO A 1 91 ? 25.816 -0.779 7.779 1.00 85.06 91 PRO A C 1
ATOM 734 O O . PRO A 1 91 ? 25.460 -1.704 8.511 1.00 85.06 91 PRO A O 1
ATOM 737 N N . PRO A 1 92 ? 25.119 -0.425 6.686 1.00 89.62 92 PRO A N 1
ATOM 738 C CA . PRO A 1 92 ? 23.937 -1.162 6.269 1.00 89.62 92 PRO A CA 1
ATOM 739 C C . PRO A 1 92 ? 24.326 -2.549 5.743 1.00 89.62 92 PRO A C 1
ATOM 741 O O . PRO A 1 92 ? 25.306 -2.671 5.012 1.00 89.62 92 PRO A O 1
ATOM 744 N N . ILE A 1 93 ? 23.540 -3.572 6.090 1.00 90.88 93 ILE A N 1
ATOM 745 C CA . ILE A 1 93 ? 23.659 -4.916 5.499 1.00 90.88 93 ILE A CA 1
ATOM 746 C C . ILE A 1 93 ? 23.024 -4.925 4.116 1.00 90.88 93 ILE A C 1
ATOM 748 O O . ILE A 1 93 ? 23.602 -5.429 3.163 1.00 90.88 93 ILE A O 1
ATOM 752 N N . ALA A 1 94 ? 21.833 -4.337 4.011 1.00 92.25 94 ALA A N 1
ATOM 753 C CA . ALA A 1 94 ? 21.121 -4.213 2.754 1.00 92.25 94 ALA A CA 1
ATOM 754 C C . ALA A 1 94 ? 20.446 -2.852 2.658 1.00 92.25 94 ALA A C 1
ATOM 756 O O . ALA A 1 94 ? 19.904 -2.326 3.637 1.00 92.25 94 ALA A O 1
ATOM 757 N N . VAL A 1 95 ? 20.458 -2.304 1.450 1.00 93.81 95 VAL A N 1
ATOM 758 C CA . VAL A 1 95 ? 19.770 -1.069 1.086 1.00 93.81 95 VAL A CA 1
ATOM 759 C C . VAL A 1 95 ? 18.872 -1.376 -0.103 1.00 93.81 95 VAL A C 1
ATOM 761 O O . VAL A 1 95 ? 19.264 -2.096 -1.016 1.00 93.81 95 VAL A O 1
ATOM 764 N N . GLY A 1 96 ? 17.651 -0.858 -0.086 1.00 93.56 96 GLY A N 1
ATOM 765 C CA . GLY A 1 96 ? 16.652 -1.102 -1.120 1.00 93.56 96 GLY A CA 1
ATOM 766 C C . GLY A 1 96 ? 15.590 -0.019 -1.133 1.00 93.56 96 GLY A C 1
ATOM 767 O O . GLY A 1 96 ? 15.584 0.866 -0.279 1.00 93.56 96 GLY A O 1
ATOM 768 N N . PHE A 1 97 ? 14.681 -0.093 -2.099 1.00 92.38 97 PHE A N 1
ATOM 769 C CA . PHE A 1 97 ? 13.544 0.816 -2.194 1.00 92.38 97 PHE A CA 1
ATOM 770 C C . PHE A 1 97 ? 12.233 0.042 -2.102 1.00 92.38 97 PHE A C 1
ATOM 772 O O . PHE A 1 97 ? 12.122 -1.059 -2.642 1.00 92.38 97 PHE A O 1
ATOM 779 N N . SER A 1 98 ? 11.253 0.644 -1.429 1.00 90.75 98 SER A N 1
ATOM 780 C CA . SER A 1 98 ? 9.875 0.160 -1.385 1.00 90.75 98 SER A CA 1
ATOM 781 C C . SER A 1 98 ? 9.146 0.411 -2.707 1.00 90.75 98 SER A C 1
ATOM 783 O O . SER A 1 98 ? 9.620 1.160 -3.570 1.00 90.75 98 SER A O 1
ATOM 785 N N . SER A 1 99 ? 7.945 -0.154 -2.856 1.00 85.12 99 SER A N 1
ATOM 786 C CA . SER A 1 99 ? 7.082 0.127 -4.013 1.00 85.12 99 SER A CA 1
ATOM 787 C C . SER A 1 99 ? 6.679 1.609 -4.106 1.00 85.12 99 SER A C 1
ATOM 789 O O . SER A 1 99 ? 6.450 2.127 -5.200 1.00 85.12 99 SER A O 1
ATOM 791 N N . ALA A 1 100 ? 6.658 2.307 -2.965 1.00 81.12 100 ALA A N 1
ATOM 792 C CA . ALA A 1 100 ? 6.347 3.728 -2.835 1.00 81.12 100 ALA A CA 1
ATOM 793 C C . ALA A 1 100 ? 7.574 4.655 -2.981 1.00 81.12 100 ALA A C 1
ATOM 795 O O . ALA A 1 100 ? 7.470 5.848 -2.693 1.00 81.12 100 ALA A O 1
ATOM 796 N N . ASP A 1 101 ? 8.720 4.133 -3.439 1.00 87.00 101 ASP A N 1
ATOM 797 C CA . ASP A 1 101 ? 9.978 4.881 -3.583 1.00 87.00 101 ASP A CA 1
ATOM 798 C C . ASP A 1 101 ? 10.522 5.397 -2.233 1.00 87.00 101 ASP A C 1
ATOM 800 O O . ASP A 1 101 ? 11.117 6.467 -2.162 1.00 87.00 101 ASP A O 1
ATOM 804 N N . GLU A 1 102 ? 10.308 4.661 -1.136 1.00 89.19 102 GLU A N 1
ATOM 805 C CA . GLU A 1 102 ? 10.920 4.944 0.172 1.00 89.19 102 GLU A CA 1
ATOM 806 C C . GLU A 1 102 ? 12.185 4.102 0.354 1.00 89.19 102 GLU A C 1
ATOM 808 O O . GLU A 1 102 ? 12.220 2.938 -0.041 1.00 89.19 102 GLU A O 1
ATOM 813 N N . LEU A 1 103 ? 13.231 4.662 0.968 1.00 92.25 103 LEU A N 1
ATOM 814 C CA . LEU A 1 103 ? 14.483 3.931 1.164 1.00 92.25 103 LEU A CA 1
ATOM 815 C C . LEU A 1 103 ? 14.367 3.008 2.383 1.00 92.25 103 LEU A C 1
ATOM 817 O O . LEU A 1 103 ? 14.108 3.465 3.495 1.00 92.25 103 LEU A O 1
ATOM 821 N N . ILE A 1 104 ? 14.626 1.722 2.193 1.00 94.25 104 ILE A N 1
ATOM 822 C CA . ILE A 1 104 ? 14.677 0.711 3.246 1.00 94.25 104 ILE A CA 1
ATOM 823 C C . ILE A 1 104 ? 16.142 0.376 3.518 1.00 94.25 104 ILE A C 1
ATOM 825 O O . ILE A 1 104 ? 16.904 0.077 2.600 1.00 94.25 104 ILE A O 1
ATOM 829 N N . VAL A 1 105 ? 16.529 0.409 4.790 1.00 93.81 105 VAL A N 1
ATOM 830 C CA . VAL A 1 105 ? 17.880 0.066 5.242 1.00 93.81 105 VAL A CA 1
ATOM 831 C C . VAL A 1 105 ? 17.790 -0.997 6.326 1.00 93.81 105 VAL A C 1
ATOM 833 O O . VAL A 1 105 ? 17.171 -0.756 7.363 1.00 93.81 105 VAL A O 1
ATOM 836 N N . VAL A 1 106 ? 18.410 -2.154 6.102 1.00 93.69 106 VAL A N 1
ATOM 837 C CA . VAL A 1 106 ? 18.512 -3.253 7.074 1.00 93.69 106 VAL A CA 1
ATOM 838 C C . VAL A 1 106 ? 19.864 -3.177 7.778 1.00 93.69 106 VAL A C 1
ATOM 840 O O . VAL A 1 106 ? 20.901 -3.020 7.131 1.00 93.69 106 VAL A O 1
ATOM 843 N N . LEU A 1 107 ? 19.842 -3.268 9.105 1.00 91.44 107 LEU A N 1
ATOM 844 C CA . LEU A 1 107 ? 21.009 -3.201 9.981 1.00 91.44 107 LEU A CA 1
ATOM 845 C C . LEU A 1 107 ? 21.293 -4.571 10.616 1.00 91.44 107 LEU A C 1
ATOM 847 O O . LEU A 1 107 ? 20.432 -5.449 10.656 1.00 91.44 107 LEU A O 1
ATOM 851 N N . ASP A 1 108 ? 22.503 -4.732 11.139 1.00 89.06 108 ASP A N 1
ATOM 852 C CA . ASP A 1 108 ? 22.998 -5.944 11.804 1.00 89.06 108 ASP A CA 1
ATOM 853 C C . ASP A 1 108 ? 22.257 -6.303 13.095 1.00 89.06 108 ASP A C 1
ATOM 855 O O . ASP A 1 108 ? 22.043 -7.481 13.389 1.00 89.06 108 ASP A O 1
ATOM 859 N N . ASP A 1 109 ? 21.782 -5.299 13.827 1.00 88.56 109 ASP A N 1
ATOM 860 C CA . ASP A 1 109 ? 21.098 -5.422 15.115 1.00 88.56 109 ASP A CA 1
ATOM 861 C C . ASP A 1 109 ? 19.626 -5.882 15.029 1.00 88.56 109 ASP A C 1
ATOM 863 O O . ASP A 1 109 ? 18.829 -5.640 15.944 1.00 88.56 109 ASP A O 1
ATOM 867 N N . CYS A 1 110 ? 19.256 -6.576 13.945 1.00 90.12 110 CYS A N 1
ATOM 868 C CA . CYS A 1 110 ? 17.890 -7.023 13.658 1.00 90.12 110 CYS A CA 1
ATOM 869 C C . CYS A 1 110 ? 16.883 -5.860 13.631 1.00 90.12 110 CYS A C 1
ATOM 871 O O . CYS A 1 110 ? 15.742 -5.983 14.095 1.00 90.12 110 CYS A O 1
ATOM 873 N N . GLN A 1 111 ? 17.293 -4.712 13.094 1.00 91.31 111 GLN A N 1
ATOM 874 C CA . GLN A 1 111 ? 16.412 -3.581 12.830 1.00 91.31 111 GLN A CA 1
ATOM 875 C C . GLN A 1 111 ? 16.415 -3.240 11.347 1.00 91.31 111 GLN A C 1
ATOM 877 O O . GLN A 1 111 ? 17.419 -3.385 10.654 1.00 91.31 111 GLN A O 1
ATOM 882 N N . TYR A 1 112 ? 15.287 -2.727 10.870 1.00 93.38 112 TYR A N 1
ATOM 883 C CA . TYR A 1 112 ? 15.240 -2.023 9.598 1.00 93.38 112 TYR A CA 1
ATOM 884 C C . TYR A 1 112 ? 14.644 -0.636 9.793 1.00 93.38 112 TYR A C 1
ATOM 886 O O . TYR A 1 112 ? 13.812 -0.396 10.674 1.00 93.38 112 TYR A O 1
ATOM 894 N N . LYS A 1 113 ? 15.097 0.301 8.968 1.00 92.06 113 LYS A N 1
ATOM 895 C CA . LYS A 1 113 ? 14.633 1.683 8.956 1.00 92.06 113 LYS A CA 1
ATOM 896 C C . LYS A 1 113 ? 14.036 1.993 7.595 1.00 92.06 113 LYS A C 1
ATOM 898 O O . LYS A 1 113 ? 14.658 1.712 6.575 1.00 92.06 113 LYS A O 1
ATOM 903 N N . ILE A 1 114 ? 12.845 2.582 7.597 1.00 91.56 114 ILE A N 1
ATOM 904 C CA . ILE A 1 114 ? 12.217 3.133 6.394 1.00 91.56 114 ILE A CA 1
ATOM 905 C C . ILE A 1 114 ? 12.423 4.641 6.433 1.00 91.56 114 ILE A C 1
ATOM 907 O O . ILE A 1 114 ? 11.957 5.306 7.363 1.00 91.56 114 ILE A O 1
ATOM 911 N N . TYR A 1 115 ? 13.136 5.161 5.442 1.00 88.44 115 TYR A N 1
ATOM 912 C CA . TYR A 1 115 ? 13.440 6.569 5.281 1.00 88.44 115 TYR A CA 1
ATOM 913 C C . TYR A 1 115 ? 12.587 7.173 4.175 1.00 88.44 115 TYR A C 1
ATOM 915 O O . TYR A 1 115 ? 12.679 6.795 3.005 1.00 88.44 115 TYR A O 1
ATOM 923 N N . ASN A 1 116 ? 11.834 8.204 4.540 1.00 83.81 116 ASN A N 1
ATOM 924 C CA . ASN A 1 116 ? 11.262 9.111 3.570 1.00 83.81 116 ASN A CA 1
ATOM 925 C C . ASN A 1 116 ? 12.264 10.249 3.336 1.00 83.81 116 ASN A C 1
ATOM 927 O O . ASN A 1 116 ? 12.472 11.123 4.182 1.00 83.81 116 ASN A O 1
ATOM 931 N N . TYR A 1 117 ? 12.903 10.231 2.169 1.00 82.25 117 TYR A N 1
ATOM 932 C CA . TYR A 1 117 ? 13.925 11.207 1.795 1.00 82.25 117 TYR A CA 1
ATOM 933 C C . TYR A 1 117 ? 13.363 12.517 1.229 1.00 82.25 117 TYR A C 1
ATOM 935 O O . TYR A 1 117 ? 14.102 13.343 0.693 1.00 82.25 117 TYR A O 1
ATOM 943 N N . SER A 1 118 ? 12.055 12.749 1.358 1.00 73.94 118 SER A N 1
ATOM 944 C CA . SER A 1 118 ? 11.385 13.943 0.847 1.00 73.94 118 SER A CA 1
ATOM 945 C C . SER A 1 118 ? 11.693 15.213 1.655 1.00 73.94 118 SER A C 1
ATOM 947 O O . SER A 1 118 ? 10.827 15.846 2.262 1.00 73.94 118 SER A O 1
ATOM 949 N N . GLY A 1 119 ? 12.925 15.717 1.625 1.00 63.66 119 GLY A N 1
ATOM 950 C CA . GLY A 1 119 ? 13.221 17.010 2.231 1.00 63.66 119 GLY A CA 1
ATOM 951 C C . GLY A 1 119 ? 14.631 17.281 2.673 1.00 63.66 119 GLY A C 1
ATOM 952 O O . GLY A 1 119 ? 15.557 16.567 2.335 1.00 63.66 119 GLY A O 1
ATOM 953 N N . LYS A 1 120 ? 14.773 18.370 3.442 1.00 58.06 120 LYS A N 1
ATOM 954 C CA . LYS A 1 120 ? 16.064 18.776 4.012 1.00 58.06 120 LYS A CA 1
ATOM 955 C C . LYS A 1 120 ? 16.548 17.812 5.095 1.00 58.06 120 LYS A C 1
ATOM 957 O O . LYS A 1 120 ? 17.748 17.641 5.238 1.00 58.06 120 LYS A O 1
ATOM 962 N N . ILE A 1 121 ? 15.624 17.224 5.856 1.00 61.22 121 ILE A N 1
ATOM 963 C CA . ILE A 1 121 ? 15.914 16.236 6.897 1.00 61.22 121 ILE A CA 1
ATOM 964 C C . ILE A 1 121 ? 15.047 15.011 6.587 1.00 61.22 121 ILE A C 1
ATOM 966 O O . ILE A 1 121 ? 13.821 15.131 6.659 1.00 61.22 121 ILE A O 1
ATOM 970 N N . PRO A 1 122 ? 15.650 13.876 6.202 1.00 69.75 122 PRO A N 1
ATOM 971 C CA . PRO A 1 122 ? 14.928 12.627 6.006 1.00 69.75 122 PRO A CA 1
ATOM 972 C C . PRO A 1 122 ? 14.256 12.190 7.308 1.00 69.75 122 PRO A C 1
ATOM 974 O O . PRO A 1 122 ? 14.889 12.182 8.367 1.00 69.75 122 PRO A O 1
ATOM 977 N N . THR A 1 123 ? 12.979 11.825 7.245 1.00 73.62 123 THR A N 1
ATOM 978 C CA . THR A 1 123 ? 12.282 11.213 8.381 1.00 73.62 123 THR A CA 1
ATOM 979 C C . THR A 1 123 ? 12.461 9.703 8.319 1.00 73.62 123 THR A C 1
ATOM 981 O O . THR A 1 123 ? 12.445 9.115 7.239 1.00 73.62 123 THR A O 1
ATOM 984 N N . ALA A 1 124 ? 12.659 9.071 9.475 1.00 82.94 124 ALA A N 1
ATOM 985 C CA . ALA A 1 124 ? 12.908 7.639 9.569 1.00 82.94 124 ALA A CA 1
ATOM 986 C C . ALA A 1 124 ? 11.931 6.990 10.548 1.00 82.94 124 ALA A C 1
ATOM 988 O O . ALA A 1 124 ? 11.731 7.496 11.654 1.00 82.94 124 ALA A O 1
ATOM 989 N N . SER A 1 125 ? 11.368 5.849 10.162 1.00 84.69 125 SER A N 1
ATOM 990 C CA . SER A 1 125 ? 10.683 4.951 11.089 1.00 84.69 125 SER A CA 1
ATOM 991 C C . SER A 1 125 ? 11.543 3.713 11.320 1.00 84.69 125 SER A C 1
ATOM 993 O O . SER A 1 125 ? 11.941 3.037 10.373 1.00 84.69 125 SER A O 1
ATOM 995 N N . THR A 1 126 ? 11.869 3.451 12.585 1.00 89.56 126 THR A N 1
ATOM 996 C CA . THR A 1 126 ? 12.685 2.300 12.988 1.00 89.56 126 THR A CA 1
ATOM 997 C C . THR A 1 126 ? 11.777 1.162 13.422 1.00 89.56 126 THR A C 1
ATOM 999 O O . THR A 1 126 ? 10.931 1.341 14.299 1.00 89.56 126 THR A O 1
ATOM 1002 N N . HIS A 1 127 ? 11.994 -0.017 12.849 1.00 90.31 127 HIS A N 1
ATOM 1003 C CA . HIS A 1 127 ? 11.228 -1.224 13.129 1.00 90.31 127 HIS A CA 1
ATOM 1004 C C . HIS A 1 127 ? 12.168 -2.340 13.564 1.00 90.31 127 HIS A C 1
ATOM 1006 O O . HIS A 1 127 ? 13.240 -2.534 12.991 1.00 90.31 127 HIS A O 1
ATOM 1012 N N . ARG A 1 128 ? 11.760 -3.090 14.589 1.00 89.88 128 ARG A N 1
ATOM 1013 C CA . ARG A 1 128 ? 12.517 -4.242 15.077 1.00 89.88 128 ARG A CA 1
ATOM 1014 C C . ARG A 1 128 ? 12.016 -5.517 14.416 1.00 89.88 128 ARG A C 1
ATOM 1016 O O . ARG A 1 128 ? 10.820 -5.804 14.441 1.00 89.88 128 ARG A O 1
ATOM 1023 N N . ILE A 1 129 ? 12.948 -6.305 13.904 1.00 89.25 129 ILE A N 1
ATOM 1024 C CA . ILE A 1 129 ? 12.697 -7.630 13.360 1.00 89.25 129 ILE A CA 1
ATOM 1025 C C . ILE A 1 129 ? 12.579 -8.603 14.536 1.00 89.25 129 ILE A C 1
ATOM 1027 O O . ILE A 1 129 ? 13.526 -8.819 15.291 1.00 89.25 129 ILE A O 1
ATOM 1031 N N . ALA A 1 130 ? 11.381 -9.149 14.743 1.00 86.94 130 ALA A N 1
ATOM 1032 C CA . ALA A 1 130 ? 11.065 -10.011 15.882 1.00 86.94 130 ALA A CA 1
ATOM 1033 C C . ALA A 1 130 ? 11.568 -11.457 15.677 1.00 86.94 130 ALA A C 1
ATOM 1035 O O . ALA A 1 130 ? 10.763 -12.383 15.600 1.00 86.94 130 ALA A O 1
ATOM 1036 N N . ILE A 1 131 ? 12.888 -11.639 15.571 1.00 87.12 131 ILE A N 1
ATOM 1037 C CA . ILE A 1 131 ? 13.558 -12.940 15.406 1.00 87.12 131 ILE A CA 1
ATOM 1038 C C . ILE A 1 131 ? 14.454 -13.216 16.624 1.00 87.12 131 ILE A C 1
ATOM 1040 O O . ILE A 1 131 ? 15.048 -12.300 17.194 1.00 87.12 131 ILE A O 1
ATOM 1044 N N . ASN A 1 132 ? 14.557 -14.486 17.025 1.00 80.94 132 ASN A N 1
ATOM 1045 C CA . ASN A 1 132 ? 15.431 -14.949 18.108 1.00 80.94 132 ASN A CA 1
ATOM 1046 C C . ASN A 1 132 ? 16.855 -15.235 17.590 1.00 80.94 132 ASN A C 1
ATOM 1048 O O . ASN A 1 132 ? 17.351 -16.346 17.748 1.00 80.94 132 ASN A O 1
ATOM 1052 N N . SER A 1 133 ? 17.483 -14.254 16.942 1.00 82.25 133 SER A N 1
ATOM 1053 C CA . SER A 1 133 ? 18.833 -14.372 16.377 1.00 82.25 133 SER A CA 1
ATOM 1054 C C . SER A 1 133 ? 19.787 -13.357 17.003 1.00 82.25 133 SER A C 1
ATOM 1056 O O . SER A 1 133 ? 19.367 -12.329 17.541 1.00 82.25 133 SER A O 1
ATOM 1058 N N . THR A 1 134 ? 21.080 -13.672 16.945 1.00 81.12 134 THR A N 1
ATOM 1059 C CA . THR A 1 134 ? 22.169 -12.786 17.369 1.00 81.12 134 THR A CA 1
ATOM 1060 C C . THR A 1 134 ? 22.451 -11.647 16.386 1.00 81.12 134 THR A C 1
ATOM 1062 O O . THR A 1 134 ? 23.007 -10.632 16.802 1.00 81.12 134 THR A O 1
ATOM 1065 N N . GLY A 1 135 ? 22.057 -11.786 15.117 1.00 88.75 135 GLY A N 1
ATOM 1066 C CA . GLY A 1 135 ? 22.279 -10.782 14.081 1.00 88.75 135 GLY A CA 1
ATOM 1067 C C . GLY A 1 135 ? 21.915 -11.276 12.683 1.00 88.75 135 GLY A C 1
ATOM 1068 O O . GLY A 1 135 ? 21.647 -12.460 12.463 1.00 88.75 135 GLY A O 1
ATOM 1069 N N . ILE A 1 136 ? 21.901 -10.346 11.735 1.00 91.88 136 ILE A N 1
ATOM 1070 C CA . ILE A 1 136 ? 21.637 -10.630 10.321 1.00 91.88 136 ILE A CA 1
ATOM 1071 C C . ILE A 1 136 ? 22.975 -10.825 9.601 1.00 91.88 136 ILE A C 1
ATOM 1073 O O . ILE A 1 136 ? 23.886 -10.020 9.777 1.00 91.88 136 ILE A O 1
ATOM 1077 N N . ALA A 1 137 ? 23.078 -11.888 8.803 1.00 91.44 137 ALA A N 1
ATOM 1078 C CA . ALA A 1 137 ? 24.239 -12.172 7.966 1.00 91.44 137 ALA A CA 1
ATOM 1079 C C . ALA A 1 137 ? 24.119 -11.486 6.598 1.00 91.44 137 ALA A C 1
ATOM 1081 O O . ALA A 1 137 ? 25.077 -10.884 6.124 1.00 91.44 137 ALA A O 1
ATOM 1082 N N . ASP A 1 138 ? 22.935 -11.556 5.982 1.00 92.12 138 ASP A N 1
ATOM 1083 C CA . ASP A 1 138 ? 22.637 -10.928 4.693 1.00 92.12 138 ASP A CA 1
ATOM 1084 C C . ASP A 1 138 ? 21.130 -10.638 4.562 1.00 92.12 138 ASP A C 1
ATOM 1086 O O . ASP A 1 138 ? 20.306 -11.216 5.277 1.00 92.12 138 ASP A O 1
ATOM 1090 N N . ALA A 1 139 ? 20.744 -9.738 3.660 1.00 94.19 139 ALA A N 1
ATOM 1091 C CA . ALA A 1 139 ? 19.348 -9.426 3.390 1.00 94.19 139 ALA A CA 1
ATOM 1092 C C . ALA A 1 139 ? 19.108 -8.984 1.939 1.00 94.19 139 ALA A C 1
ATOM 1094 O O . ALA A 1 139 ? 19.926 -8.318 1.309 1.00 94.19 139 ALA A O 1
ATOM 1095 N N . ARG A 1 140 ? 17.918 -9.295 1.420 1.00 93.88 140 ARG A N 1
ATOM 1096 C CA . ARG A 1 140 ? 17.434 -8.820 0.118 1.00 93.88 140 ARG A CA 1
ATOM 1097 C C . ARG A 1 140 ? 16.106 -8.098 0.308 1.00 93.88 140 ARG A C 1
ATOM 1099 O O . ARG A 1 140 ? 15.225 -8.561 1.032 1.00 93.88 140 ARG A O 1
ATOM 1106 N N . ILE A 1 141 ? 15.967 -6.954 -0.353 1.00 93.44 141 ILE A N 1
ATOM 1107 C CA . ILE A 1 141 ? 14.757 -6.127 -0.329 1.00 93.44 141 ILE A CA 1
ATOM 1108 C C . ILE A 1 141 ? 14.135 -6.196 -1.718 1.00 93.44 141 ILE A C 1
ATOM 1110 O O . ILE A 1 141 ? 14.805 -5.920 -2.710 1.00 93.44 141 ILE A O 1
ATOM 1114 N N . THR A 1 142 ? 12.867 -6.592 -1.795 1.00 87.94 1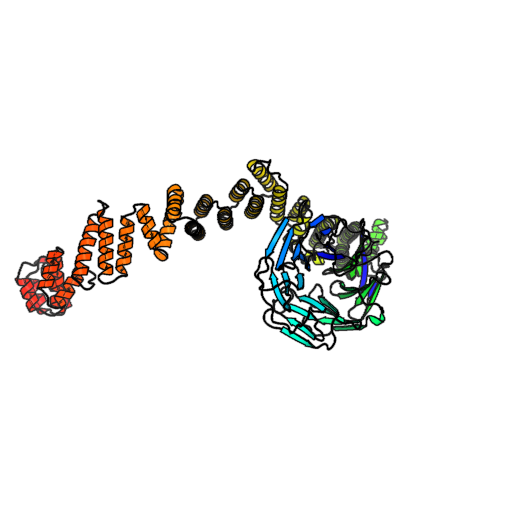42 THR A N 1
ATOM 1115 C CA . THR A 1 142 ? 12.112 -6.649 -3.052 1.00 87.94 142 THR A CA 1
ATOM 1116 C C . THR A 1 142 ? 10.756 -5.985 -2.861 1.00 87.94 142 THR A C 1
ATOM 1118 O O . THR A 1 142 ? 9.893 -6.527 -2.167 1.00 87.94 142 THR A O 1
ATOM 1121 N N . ASP A 1 143 ? 10.565 -4.814 -3.473 1.00 85.25 143 ASP A N 1
ATOM 1122 C CA . ASP A 1 143 ? 9.403 -3.948 -3.244 1.00 85.25 143 ASP A CA 1
ATOM 1123 C C . ASP A 1 143 ? 9.158 -3.746 -1.728 1.00 85.25 143 ASP A C 1
ATOM 1125 O O . ASP A 1 143 ? 10.032 -3.272 -1.006 1.00 85.25 143 ASP A O 1
ATOM 1129 N N . ASP A 1 144 ? 7.997 -4.166 -1.219 1.00 90.19 144 ASP A N 1
ATOM 1130 C CA . ASP A 1 144 ? 7.604 -4.034 0.192 1.00 90.19 144 ASP A CA 1
ATOM 1131 C C . ASP A 1 144 ? 7.914 -5.290 1.024 1.00 90.19 144 ASP A C 1
ATOM 1133 O O . ASP A 1 144 ? 7.361 -5.487 2.111 1.00 90.19 144 ASP A O 1
ATOM 1137 N N . THR A 1 145 ? 8.773 -6.174 0.514 1.00 91.38 145 THR A N 1
ATOM 1138 C CA . THR A 1 145 ? 9.182 -7.405 1.197 1.00 91.38 145 THR A CA 1
ATOM 1139 C C . THR A 1 145 ? 10.670 -7.392 1.514 1.00 91.38 145 THR A C 1
ATOM 1141 O O . THR A 1 145 ? 11.498 -6.966 0.710 1.00 91.38 145 THR A O 1
ATOM 1144 N N . ILE A 1 146 ? 11.003 -7.859 2.714 1.00 94.12 146 ILE A N 1
ATOM 1145 C CA . ILE A 1 146 ? 12.369 -8.023 3.196 1.00 94.12 146 ILE A CA 1
ATOM 1146 C C . ILE A 1 146 ? 12.558 -9.504 3.497 1.00 94.12 146 ILE A C 1
ATOM 1148 O O . ILE A 1 146 ? 11.776 -10.102 4.241 1.00 94.12 146 ILE A O 1
ATOM 1152 N N . VAL A 1 147 ? 13.611 -10.080 2.933 1.00 94.50 147 VAL A N 1
ATOM 1153 C CA . VAL A 1 147 ? 14.066 -11.428 3.257 1.00 94.50 147 VAL A CA 1
ATOM 1154 C C . VAL A 1 147 ? 15.415 -11.304 3.936 1.00 94.50 147 VAL A C 1
ATOM 1156 O O . VAL A 1 147 ? 16.308 -10.637 3.416 1.00 94.50 147 VAL A O 1
ATOM 1159 N N . VAL A 1 148 ? 15.549 -11.911 5.109 1.00 94.81 148 VAL A N 1
ATOM 1160 C CA . VAL A 1 148 ? 16.775 -11.863 5.908 1.00 94.81 148 VAL A CA 1
ATOM 1161 C C . VAL A 1 148 ? 17.328 -13.266 6.100 1.00 94.81 148 VAL A C 1
ATOM 1163 O O . VAL A 1 148 ? 16.574 -14.200 6.375 1.00 94.81 148 VAL A O 1
ATOM 1166 N N . LEU A 1 149 ? 18.644 -13.390 5.972 1.00 94.06 149 LEU A N 1
ATOM 1167 C CA . LEU A 1 149 ? 19.426 -14.552 6.362 1.00 94.06 149 LEU A CA 1
ATOM 1168 C C . LEU A 1 149 ? 20.078 -14.246 7.709 1.00 94.06 149 LEU A C 1
ATOM 1170 O O . LEU A 1 149 ? 20.820 -13.271 7.839 1.00 94.06 149 LEU A O 1
ATOM 1174 N N . THR A 1 150 ? 19.790 -15.048 8.727 1.00 93.06 150 THR A N 1
ATOM 1175 C CA . THR A 1 150 ? 20.389 -14.861 10.053 1.00 93.06 150 THR A CA 1
ATOM 1176 C C . THR A 1 150 ? 21.780 -15.484 10.145 1.00 93.06 150 THR A C 1
ATOM 1178 O O . THR A 1 150 ? 22.153 -16.330 9.333 1.00 93.06 150 THR A O 1
ATOM 1181 N N . ASN A 1 151 ? 22.544 -15.116 11.178 1.00 90.19 151 ASN A N 1
ATOM 1182 C CA . ASN A 1 151 ? 23.850 -15.727 11.463 1.00 90.19 151 ASN A CA 1
ATOM 1183 C C . ASN A 1 151 ? 23.777 -17.243 11.725 1.00 90.19 151 ASN A C 1
ATOM 1185 O O . ASN A 1 151 ? 24.777 -17.944 11.599 1.00 90.19 151 ASN A O 1
ATOM 1189 N N . GLU A 1 152 ? 22.602 -17.757 12.088 1.00 89.06 152 GLU A N 1
ATOM 1190 C CA . GLU A 1 152 ? 22.335 -19.185 12.276 1.00 89.06 152 GLU A CA 1
ATOM 1191 C C . GLU A 1 152 ? 21.950 -19.911 10.966 1.00 89.06 152 GLU A C 1
ATOM 1193 O O . GLU A 1 152 ? 21.520 -21.060 11.017 1.00 89.06 152 GLU A O 1
ATOM 1198 N N . MET A 1 153 ? 22.118 -19.263 9.804 1.00 90.44 153 MET A N 1
ATOM 1199 C CA . MET A 1 153 ? 21.801 -19.782 8.462 1.00 90.44 153 MET A CA 1
ATOM 1200 C C . MET A 1 153 ? 20.314 -20.096 8.244 1.00 90.44 153 MET A C 1
ATOM 1202 O O . MET A 1 153 ? 19.947 -21.019 7.517 1.00 90.44 153 MET A O 1
ATOM 1206 N N . GLU A 1 154 ? 19.435 -19.307 8.864 1.00 91.44 154 GLU A N 1
ATOM 1207 C CA . GLU A 1 154 ? 17.988 -19.428 8.703 1.00 91.44 154 GLU A CA 1
ATOM 1208 C C . GLU A 1 154 ? 17.416 -18.246 7.915 1.00 91.44 154 GLU A C 1
ATOM 1210 O O . GLU A 1 154 ? 17.736 -17.088 8.190 1.00 91.44 154 GLU A O 1
ATOM 1215 N N . PHE A 1 155 ? 16.516 -18.532 6.971 1.00 93.44 155 PHE A N 1
ATOM 1216 C CA . PHE A 1 155 ? 15.805 -17.501 6.221 1.00 93.44 155 PHE A CA 1
ATOM 1217 C C . PHE A 1 155 ? 14.477 -17.123 6.879 1.00 93.44 155 PHE A C 1
ATOM 1219 O O . PHE A 1 155 ? 13.675 -17.981 7.263 1.00 93.44 155 PHE A O 1
ATOM 1226 N N . TYR A 1 156 ? 14.220 -15.819 6.941 1.00 93.12 156 TYR A N 1
ATOM 1227 C CA . TYR A 1 156 ? 12.947 -15.255 7.372 1.00 93.12 156 TYR A CA 1
ATOM 1228 C C . TYR A 1 156 ? 12.437 -14.255 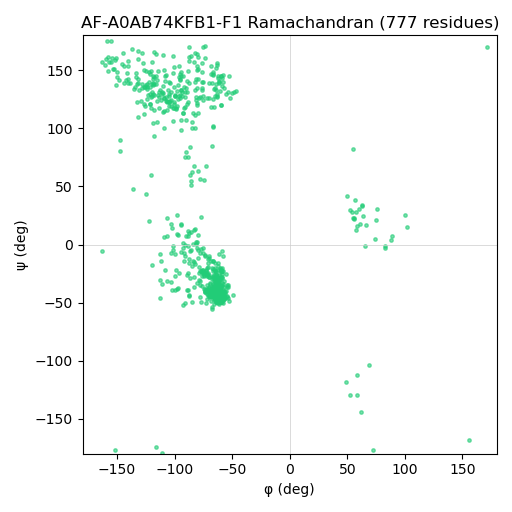6.345 1.00 93.12 156 TYR A C 1
ATOM 1230 O O . TYR A 1 156 ? 13.183 -13.409 5.856 1.00 93.12 156 TYR A O 1
ATOM 1238 N N . GLU A 1 157 ? 11.141 -14.316 6.074 1.00 92.81 157 GLU A N 1
ATOM 1239 C CA . GLU A 1 157 ? 10.444 -13.372 5.213 1.00 92.81 157 GLU A CA 1
ATOM 1240 C C . GLU A 1 157 ? 9.551 -12.435 6.019 1.00 92.81 157 GLU A C 1
ATOM 1242 O O . GLU A 1 157 ? 8.944 -12.828 7.018 1.00 92.81 157 GLU A O 1
ATOM 1247 N N . MET A 1 158 ? 9.430 -11.187 5.577 1.00 91.56 158 MET A N 1
ATOM 1248 C CA . MET A 1 158 ? 8.424 -10.266 6.090 1.00 91.56 158 MET A CA 1
ATOM 1249 C C . MET A 1 158 ? 7.992 -9.267 5.025 1.00 91.56 158 MET A C 1
ATOM 1251 O O . MET A 1 158 ? 8.796 -8.764 4.248 1.00 91.56 158 MET A O 1
ATOM 1255 N N . THR A 1 159 ? 6.713 -8.913 5.041 1.00 91.44 159 THR A N 1
ATOM 1256 C CA . THR A 1 159 ? 6.248 -7.656 4.440 1.00 91.44 159 THR A CA 1
ATOM 1257 C C . THR A 1 159 ? 6.512 -6.510 5.420 1.00 91.44 159 THR A C 1
ATOM 1259 O O . THR A 1 159 ? 6.492 -6.732 6.637 1.00 91.44 159 THR A O 1
ATOM 1262 N N . LEU A 1 160 ? 6.741 -5.288 4.933 1.00 87.00 160 LEU A N 1
ATOM 1263 C CA . LEU A 1 160 ? 6.904 -4.105 5.787 1.00 87.00 160 LEU A CA 1
ATOM 1264 C C . LEU A 1 160 ? 5.804 -4.047 6.858 1.00 87.00 160 LEU A C 1
ATOM 1266 O O . LEU A 1 160 ? 4.623 -4.224 6.568 1.00 87.00 160 LEU A O 1
ATOM 1270 N N . THR A 1 161 ? 6.190 -3.807 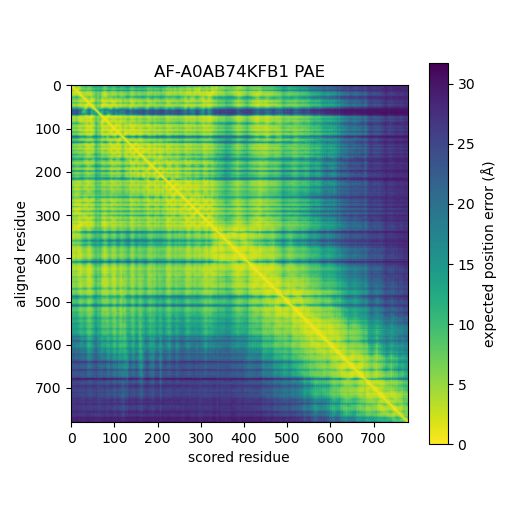8.113 1.00 80.62 161 THR A N 1
ATOM 1271 C CA . THR A 1 161 ? 5.319 -3.759 9.311 1.00 80.62 161 THR A CA 1
ATOM 1272 C C . THR A 1 161 ? 4.629 -5.070 9.732 1.00 80.62 161 THR A C 1
ATOM 1274 O O . THR A 1 161 ? 3.957 -5.098 10.766 1.00 80.62 161 THR A O 1
ATOM 1277 N N . SER A 1 162 ? 4.821 -6.171 8.999 1.00 87.81 162 SER A N 1
ATOM 1278 C CA . SER A 1 162 ? 4.300 -7.496 9.363 1.00 87.81 162 SER A CA 1
ATOM 1279 C C . SER A 1 162 ? 5.256 -8.273 10.283 1.00 87.81 162 SER A C 1
ATOM 1281 O O . SER A 1 162 ? 6.396 -7.868 10.519 1.00 87.81 162 SER A O 1
ATOM 1283 N N . ARG A 1 163 ? 4.783 -9.395 10.843 1.00 87.81 163 ARG A N 1
ATOM 1284 C CA . ARG A 1 163 ? 5.636 -10.292 11.638 1.00 87.81 163 ARG A CA 1
ATOM 1285 C C . ARG A 1 163 ? 6.478 -11.184 10.717 1.00 87.81 163 ARG A C 1
ATOM 1287 O O . ARG A 1 163 ? 5.939 -11.653 9.717 1.00 87.81 163 ARG A O 1
ATOM 1294 N N . PRO A 1 164 ? 7.745 -11.467 11.075 1.00 91.06 164 PRO A N 1
ATOM 1295 C CA . PRO A 1 164 ? 8.580 -12.376 10.303 1.00 91.06 164 PRO A CA 1
ATOM 1296 C C . PRO A 1 164 ? 8.013 -13.795 10.308 1.00 91.06 164 PRO A C 1
ATOM 1298 O O . PRO A 1 164 ? 7.600 -14.303 11.354 1.00 91.06 164 PRO A O 1
ATOM 1301 N N . THR A 1 165 ? 8.051 -14.436 9.145 1.00 91.38 165 THR A N 1
ATOM 1302 C CA . THR A 1 165 ? 7.716 -15.846 8.947 1.00 91.38 165 THR A CA 1
ATOM 1303 C C . THR A 1 165 ? 8.991 -16.599 8.602 1.00 91.38 165 THR A C 1
ATOM 1305 O O . THR A 1 165 ? 9.762 -16.170 7.748 1.00 91.38 165 THR A O 1
ATOM 1308 N N . LYS A 1 166 ? 9.248 -17.701 9.306 1.00 92.31 166 LYS A N 1
ATOM 1309 C CA . LYS A 1 166 ? 10.412 -18.552 9.048 1.00 92.31 166 LYS A CA 1
ATOM 1310 C C . LYS A 1 166 ? 10.160 -19.398 7.800 1.00 92.31 166 LYS A C 1
ATOM 1312 O O . LYS A 1 166 ? 9.095 -20.006 7.701 1.00 92.31 166 LYS A O 1
ATOM 1317 N N . LEU A 1 167 ? 11.131 -19.457 6.892 1.00 91.62 167 LEU A N 1
ATOM 1318 C CA . LEU A 1 167 ? 11.075 -20.353 5.736 1.00 91.62 167 LEU A CA 1
ATOM 1319 C C . LEU A 1 167 ? 11.494 -21.777 6.112 1.00 91.62 167 LEU A C 1
ATOM 1321 O O . LEU A 1 167 ? 12.087 -22.019 7.168 1.00 91.62 167 LEU A O 1
ATOM 1325 N N . SER A 1 168 ? 11.175 -22.737 5.247 1.00 90.50 168 SER A N 1
ATOM 1326 C CA . SER A 1 168 ? 11.605 -24.118 5.441 1.00 90.50 168 SER A CA 1
ATOM 1327 C C . SER A 1 168 ? 13.137 -24.220 5.448 1.00 90.50 168 SER A C 1
ATOM 1329 O O . SER A 1 168 ? 13.843 -23.527 4.710 1.00 90.50 168 SER A O 1
ATOM 1331 N N . THR A 1 169 ? 13.663 -25.052 6.346 1.00 87.50 169 THR A N 1
ATOM 1332 C CA . THR A 1 169 ? 15.105 -25.140 6.596 1.00 87.50 169 THR A CA 1
ATOM 1333 C C . THR A 1 169 ? 15.850 -25.627 5.356 1.00 87.50 169 THR A C 1
ATOM 1335 O O . THR A 1 169 ? 15.525 -26.674 4.799 1.00 87.50 169 THR A O 1
ATOM 1338 N N . MET A 1 170 ? 16.868 -24.867 4.963 1.00 86.50 170 MET A N 1
ATOM 1339 C CA . MET A 1 170 ? 17.808 -25.209 3.899 1.00 86.50 170 MET A CA 1
ATOM 1340 C C . MET A 1 170 ? 19.047 -25.876 4.509 1.00 86.50 170 MET A C 1
ATOM 1342 O O . MET A 1 170 ? 19.434 -25.567 5.637 1.00 86.50 170 MET A O 1
ATOM 1346 N N . GLU A 1 171 ? 19.681 -26.793 3.783 1.00 82.88 171 GLU A N 1
ATOM 1347 C CA . GLU A 1 171 ? 20.896 -27.484 4.236 1.00 82.88 171 GLU A CA 1
ATOM 1348 C C . GLU A 1 171 ? 22.138 -26.626 3.951 1.00 82.88 171 GLU A C 1
ATOM 1350 O O . GLU A 1 171 ? 22.958 -26.947 3.093 1.00 82.88 171 GLU A O 1
ATOM 1355 N N . ILE A 1 172 ? 22.252 -25.498 4.653 1.00 82.94 172 ILE A N 1
ATOM 1356 C CA . ILE A 1 172 ? 23.305 -24.497 4.456 1.00 82.94 172 ILE A CA 1
ATOM 1357 C C . ILE A 1 172 ? 24.249 -24.509 5.663 1.00 82.94 172 ILE A C 1
ATOM 1359 O O . ILE A 1 172 ? 23.803 -24.506 6.809 1.00 82.94 172 ILE A O 1
ATOM 1363 N N . ARG A 1 173 ? 25.564 -24.551 5.409 1.00 79.88 173 ARG A N 1
ATOM 1364 C CA . ARG A 1 173 ? 26.603 -24.524 6.458 1.00 79.88 173 ARG A CA 1
ATOM 1365 C C . ARG A 1 173 ? 27.218 -23.143 6.649 1.00 79.88 173 ARG A C 1
ATOM 1367 O O . ARG A 1 173 ? 27.450 -22.749 7.785 1.00 79.88 173 ARG A O 1
ATOM 1374 N N . ASP A 1 174 ? 27.436 -22.443 5.543 1.00 82.56 174 ASP A N 1
ATOM 1375 C CA . ASP A 1 174 ? 28.024 -21.108 5.465 1.00 82.56 174 ASP A CA 1
ATOM 1376 C C . ASP A 1 174 ? 27.168 -20.216 4.561 1.00 82.56 174 ASP A C 1
ATOM 1378 O O . ASP A 1 174 ? 26.307 -20.714 3.836 1.00 82.56 174 ASP A O 1
ATOM 1382 N N . ILE A 1 175 ? 27.407 -18.902 4.594 1.00 82.56 175 ILE A N 1
ATOM 1383 C CA . ILE A 1 175 ? 26.667 -17.924 3.783 1.00 82.56 175 ILE A CA 1
ATOM 1384 C C . ILE A 1 175 ? 26.680 -18.370 2.304 1.00 82.56 175 ILE A C 1
ATOM 1386 O O . ILE A 1 175 ? 27.766 -18.618 1.771 1.00 82.56 175 ILE A O 1
ATOM 1390 N N . PRO A 1 176 ? 25.507 -18.482 1.643 1.00 86.12 176 PRO A N 1
ATOM 1391 C CA . PRO A 1 176 ? 25.418 -18.827 0.226 1.00 86.12 176 PRO A CA 1
ATOM 1392 C C . PRO A 1 176 ? 26.289 -17.918 -0.639 1.00 86.12 176 PRO A C 1
ATOM 1394 O O . PRO A 1 176 ? 26.404 -16.725 -0.363 1.00 86.12 176 PRO A O 1
ATOM 1397 N N . SER A 1 177 ? 26.864 -18.465 -1.710 1.00 85.38 177 SER A N 1
ATOM 1398 C CA . SER A 1 177 ? 27.687 -17.684 -2.644 1.00 85.38 177 SER A CA 1
ATOM 1399 C C . SER A 1 177 ? 26.899 -16.547 -3.296 1.00 85.38 177 SER A C 1
ATOM 1401 O O . SER A 1 177 ? 27.403 -15.433 -3.405 1.00 85.38 177 SER A O 1
ATOM 1403 N N . ASP A 1 178 ? 25.657 -16.827 -3.688 1.00 89.06 178 ASP A N 1
ATOM 1404 C CA . ASP A 1 178 ? 24.650 -15.831 -4.038 1.00 89.06 178 ASP A CA 1
ATOM 1405 C C . ASP A 1 178 ? 23.248 -16.424 -3.841 1.00 89.06 178 ASP A C 1
ATOM 1407 O O . ASP A 1 178 ? 23.046 -17.647 -3.851 1.00 89.06 178 ASP A O 1
ATOM 1411 N N . TRP A 1 179 ? 22.265 -15.553 -3.654 1.00 92.81 179 TRP A N 1
ATOM 1412 C CA . TRP A 1 179 ? 20.868 -15.938 -3.523 1.00 92.81 179 TRP A CA 1
ATOM 1413 C C . TRP A 1 179 ? 19.930 -14.817 -3.970 1.00 92.81 179 TRP A C 1
ATOM 1415 O O . TRP A 1 179 ? 20.233 -13.621 -3.884 1.00 92.81 179 TRP A O 1
ATOM 1425 N N . THR A 1 180 ? 18.756 -15.222 -4.447 1.00 92.38 180 THR A N 1
ATOM 1426 C CA . THR A 1 180 ? 17.721 -14.321 -4.955 1.00 92.38 180 THR A CA 1
ATOM 1427 C C . THR A 1 180 ? 16.335 -14.726 -4.460 1.00 92.38 180 THR A C 1
ATOM 1429 O O . THR A 1 180 ? 16.137 -15.806 -3.900 1.00 92.38 180 THR A O 1
ATOM 1432 N N . VAL A 1 181 ? 15.368 -13.836 -4.662 1.00 92.31 181 VAL A N 1
ATOM 1433 C CA . VAL A 1 181 ? 13.994 -13.969 -4.177 1.00 92.31 181 VAL A CA 1
ATOM 1434 C C . VAL A 1 181 ? 13.035 -13.921 -5.357 1.00 92.31 181 VAL A C 1
ATOM 1436 O O . VAL A 1 181 ? 13.080 -12.987 -6.154 1.00 92.31 181 VAL A O 1
ATOM 1439 N N . ILE A 1 182 ? 12.126 -14.894 -5.440 1.00 90.75 182 ILE A N 1
ATOM 1440 C CA . ILE A 1 182 ? 10.953 -14.836 -6.313 1.00 90.75 182 ILE A CA 1
ATOM 1441 C C . ILE A 1 182 ? 9.788 -14.259 -5.502 1.00 90.75 182 ILE A C 1
ATOM 1443 O O . ILE A 1 182 ? 9.298 -14.920 -4.581 1.00 90.75 182 ILE A O 1
ATOM 1447 N N . PRO A 1 183 ? 9.295 -13.053 -5.840 1.00 86.44 183 PRO A N 1
ATOM 1448 C CA . PRO A 1 183 ? 8.146 -12.463 -5.165 1.00 86.44 183 PRO A CA 1
ATOM 1449 C C . PRO A 1 183 ? 6.896 -13.337 -5.274 1.00 86.44 183 PRO A C 1
ATOM 1451 O O . PRO A 1 183 ? 6.611 -13.896 -6.335 1.00 86.44 183 PRO A O 1
ATOM 1454 N N . SER A 1 184 ? 6.074 -13.351 -4.222 1.00 85.38 184 SER A N 1
ATOM 1455 C CA . SER A 1 184 ? 4.812 -14.108 -4.174 1.00 85.38 184 SER A CA 1
ATOM 1456 C C . SER A 1 184 ? 3.870 -13.796 -5.345 1.00 85.38 184 SER A C 1
ATOM 1458 O O . SER A 1 184 ? 3.227 -14.703 -5.865 1.00 85.38 184 SER A O 1
ATOM 1460 N N . LYS A 1 185 ? 3.853 -12.542 -5.828 1.00 81.94 185 LYS A N 1
ATOM 1461 C CA . LYS A 1 185 ? 3.071 -12.098 -7.003 1.00 81.94 185 LYS A CA 1
ATOM 1462 C C . LYS A 1 185 ? 3.420 -12.818 -8.309 1.00 81.94 185 LYS A C 1
ATOM 1464 O O . LYS A 1 185 ? 2.603 -12.837 -9.226 1.00 81.94 185 LYS A O 1
ATOM 1469 N N . TYR A 1 186 ? 4.629 -13.361 -8.412 1.00 80.44 186 TYR A N 1
ATOM 1470 C CA . TYR A 1 186 ? 5.105 -14.060 -9.603 1.00 80.44 186 TYR A CA 1
ATOM 1471 C C . TYR A 1 186 ? 5.312 -15.558 -9.379 1.00 80.44 186 TYR A C 1
ATOM 1473 O O . TYR A 1 186 ? 5.543 -16.294 -10.338 1.00 80.44 186 TYR A O 1
ATOM 1481 N N . SER A 1 187 ? 5.216 -16.014 -8.133 1.00 81.12 187 SER A N 1
ATOM 1482 C CA . SER A 1 187 ? 5.355 -17.420 -7.787 1.00 81.12 187 SER A CA 1
ATOM 1483 C C . SER A 1 187 ? 4.103 -18.216 -8.157 1.00 81.12 187 SER A C 1
ATOM 1485 O O . SER A 1 187 ? 2.974 -17.777 -7.935 1.00 81.12 187 SER A O 1
ATOM 1487 N N . GLN A 1 188 ? 4.294 -19.432 -8.674 1.00 74.62 188 GLN A N 1
ATOM 1488 C CA . GLN A 1 188 ? 3.193 -20.344 -9.007 1.00 74.62 188 GLN A CA 1
ATOM 1489 C C . GLN A 1 188 ? 2.413 -20.788 -7.761 1.00 74.62 188 GLN A C 1
ATOM 1491 O O . GLN A 1 188 ? 1.208 -21.027 -7.835 1.00 74.62 188 GLN A O 1
ATOM 1496 N N . THR A 1 189 ? 3.084 -20.874 -6.609 1.00 78.81 189 THR A N 1
ATOM 1497 C CA . THR A 1 189 ? 2.484 -21.285 -5.331 1.00 78.81 189 THR A CA 1
ATOM 1498 C C . THR A 1 189 ? 1.834 -20.120 -4.586 1.00 78.81 189 THR A C 1
ATOM 1500 O O . THR A 1 189 ? 1.216 -20.334 -3.547 1.00 78.81 189 THR A O 1
ATOM 1503 N N . SER A 1 190 ? 1.953 -18.885 -5.102 1.00 84.00 190 SER A N 1
ATOM 1504 C CA . SER A 1 190 ? 1.615 -17.638 -4.391 1.00 84.00 190 SER A CA 1
ATOM 1505 C C . SER A 1 190 ? 2.377 -17.443 -3.070 1.00 84.00 190 SER A C 1
ATOM 1507 O O . SER A 1 190 ? 2.034 -16.562 -2.282 1.00 84.00 190 SER A O 1
ATOM 1509 N N . LEU A 1 191 ? 3.419 -18.242 -2.833 1.00 86.12 191 LEU A N 1
ATOM 1510 C CA . LEU A 1 191 ? 4.362 -18.088 -1.732 1.00 86.12 191 LEU A CA 1
ATOM 1511 C C . LEU A 1 191 ? 5.639 -17.452 -2.265 1.00 86.12 191 LEU A C 1
ATOM 1513 O O . LEU A 1 191 ? 6.012 -17.670 -3.417 1.00 86.12 191 LEU A O 1
ATOM 1517 N N . MET A 1 192 ? 6.309 -16.658 -1.440 1.00 89.06 192 MET A N 1
ATOM 1518 C CA . MET A 1 192 ? 7.652 -16.203 -1.773 1.00 89.06 192 MET A CA 1
ATOM 1519 C C . MET A 1 192 ? 8.604 -17.402 -1.741 1.00 89.06 192 MET A C 1
ATOM 1521 O O . MET A 1 192 ? 8.497 -18.264 -0.866 1.00 89.06 192 MET A O 1
ATOM 1525 N N . THR A 1 193 ? 9.518 -17.457 -2.705 1.00 90.50 193 THR A N 1
ATOM 1526 C CA . THR A 1 193 ? 10.505 -18.535 -2.803 1.00 90.50 193 THR A CA 1
ATOM 1527 C C . THR A 1 193 ? 11.907 -17.946 -2.824 1.00 90.50 193 THR A C 1
ATOM 1529 O O . THR A 1 193 ? 12.222 -17.106 -3.668 1.00 90.50 193 THR A O 1
ATOM 1532 N N . VAL A 1 194 ? 12.753 -18.403 -1.905 1.00 92.56 194 VAL A N 1
ATOM 1533 C CA . VAL A 1 194 ? 14.182 -18.089 -1.860 1.00 92.56 194 VAL A CA 1
ATOM 1534 C C . VAL A 1 194 ? 14.944 -19.129 -2.658 1.00 92.56 194 VAL A C 1
ATOM 1536 O O . VAL A 1 194 ? 14.709 -20.324 -2.501 1.00 92.56 194 VAL A O 1
ATOM 1539 N N . ILE A 1 195 ? 15.875 -18.671 -3.490 1.00 90.88 195 ILE A N 1
ATOM 1540 C CA . ILE A 1 195 ? 16.768 -19.522 -4.274 1.00 90.88 195 ILE A CA 1
ATOM 1541 C C . ILE A 1 195 ? 18.192 -19.225 -3.839 1.00 90.88 195 ILE A C 1
ATOM 1543 O O . ILE A 1 195 ? 18.665 -18.110 -4.057 1.00 90.88 195 ILE A O 1
ATOM 1547 N N . ALA A 1 196 ? 18.872 -20.207 -3.252 1.00 91.06 196 ALA A N 1
ATOM 1548 C CA . ALA A 1 196 ? 20.244 -20.052 -2.780 1.00 91.06 196 ALA A CA 1
ATOM 1549 C C . ALA A 1 196 ? 21.188 -21.058 -3.445 1.00 91.06 196 ALA A C 1
ATOM 1551 O O . ALA A 1 196 ? 20.873 -22.250 -3.538 1.00 91.06 196 ALA A O 1
ATOM 1552 N N . ALA A 1 197 ? 22.356 -20.575 -3.878 1.00 87.75 197 ALA A N 1
ATOM 1553 C CA . ALA A 1 197 ? 23.455 -21.424 -4.320 1.00 87.75 197 ALA A CA 1
ATOM 1554 C C . ALA A 1 197 ? 24.251 -21.947 -3.121 1.00 87.75 197 ALA A C 1
ATOM 1556 O O . ALA A 1 197 ? 24.740 -21.181 -2.292 1.00 87.75 197 ALA A O 1
ATOM 1557 N N . THR A 1 198 ? 24.416 -23.264 -3.064 1.00 82.81 198 THR A N 1
ATOM 1558 C CA . THR A 1 198 ? 25.281 -23.957 -2.098 1.00 82.81 198 THR A CA 1
ATOM 1559 C C . THR A 1 198 ? 26.494 -24.571 -2.814 1.00 82.81 198 THR A C 1
ATOM 1561 O O . THR A 1 198 ? 26.636 -24.420 -4.028 1.00 82.81 198 THR A O 1
ATOM 1564 N N . GLU A 1 199 ? 27.392 -25.257 -2.092 1.00 74.44 199 GLU A N 1
ATOM 1565 C CA . GLU A 1 199 ? 28.682 -25.767 -2.615 1.00 74.44 199 GLU A CA 1
ATOM 1566 C C . GLU A 1 199 ? 28.579 -26.730 -3.824 1.00 74.44 199 GLU A C 1
ATOM 1568 O O . GLU A 1 199 ? 29.588 -27.023 -4.466 1.00 74.44 199 GLU A O 1
ATOM 1573 N N . GLY A 1 200 ? 27.377 -27.187 -4.184 1.00 78.06 200 GLY A N 1
ATOM 1574 C CA . GLY A 1 200 ? 27.131 -27.971 -5.402 1.00 78.06 200 GLY A CA 1
ATOM 1575 C C . GLY A 1 200 ? 25.670 -28.061 -5.850 1.00 78.06 200 GLY A C 1
ATOM 1576 O O . GLY A 1 200 ? 25.405 -28.584 -6.935 1.00 78.06 200 GLY A O 1
ATOM 1577 N N . ASP A 1 201 ? 24.734 -27.537 -5.056 1.00 85.81 201 ASP A N 1
ATOM 1578 C CA . ASP A 1 201 ? 23.300 -27.629 -5.309 1.00 85.81 201 ASP A CA 1
ATOM 1579 C C . ASP A 1 201 ? 22.650 -26.243 -5.256 1.00 85.81 201 ASP A C 1
ATOM 1581 O O . ASP A 1 201 ? 23.132 -25.328 -4.578 1.00 85.81 201 ASP A O 1
ATOM 1585 N N . ILE A 1 202 ? 21.511 -26.101 -5.925 1.00 87.56 202 ILE A N 1
ATOM 1586 C CA . ILE A 1 202 ? 20.631 -24.944 -5.767 1.00 87.56 202 ILE A CA 1
ATOM 1587 C C . ILE A 1 202 ? 19.411 -25.395 -4.977 1.00 87.56 202 ILE A C 1
ATOM 1589 O O . ILE A 1 202 ? 18.710 -26.324 -5.380 1.00 87.56 202 ILE A O 1
ATOM 1593 N N . GLN A 1 203 ? 19.156 -24.735 -3.853 1.00 89.31 203 GLN A N 1
ATOM 1594 C CA . GLN A 1 203 ? 18.004 -25.024 -3.007 1.00 89.31 203 GLN A CA 1
ATOM 1595 C C . GLN A 1 203 ? 16.952 -23.924 -3.162 1.00 89.31 203 GLN A C 1
ATOM 1597 O O . GLN A 1 203 ? 17.274 -22.736 -3.126 1.00 89.31 203 GLN A O 1
ATOM 1602 N N . LEU A 1 204 ? 15.699 -24.337 -3.340 1.00 90.44 204 LEU A N 1
ATOM 1603 C CA . LEU A 1 204 ? 14.520 -23.485 -3.425 1.00 90.44 204 LEU A CA 1
ATOM 1604 C C . LEU A 1 204 ? 13.686 -23.700 -2.168 1.00 90.44 204 LEU A C 1
ATOM 1606 O O . LEU A 1 204 ? 13.153 -24.789 -1.974 1.00 90.44 204 LEU A O 1
ATOM 1610 N N . SER A 1 205 ? 13.569 -22.679 -1.328 1.00 91.56 205 SER A N 1
ATOM 1611 C CA . SER A 1 205 ? 12.826 -22.745 -0.069 1.00 91.56 205 SER A CA 1
ATOM 1612 C C . SER A 1 205 ? 11.664 -21.761 -0.065 1.00 91.56 205 SER A C 1
ATOM 1614 O O . SER A 1 205 ? 11.838 -20.571 -0.331 1.00 91.56 205 SER A O 1
ATOM 1616 N N . ASP A 1 206 ? 10.475 -22.263 0.255 1.00 90.56 206 ASP A N 1
ATOM 1617 C CA . ASP A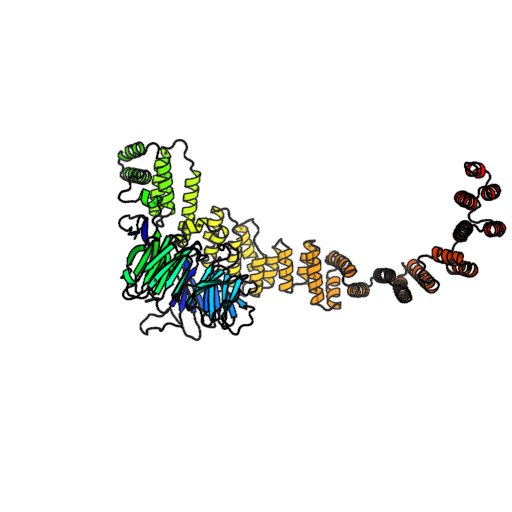 1 206 ? 9.318 -21.462 0.643 1.00 90.56 206 ASP A CA 1
ATOM 1618 C C . ASP A 1 206 ? 8.916 -21.768 2.100 1.00 90.56 206 ASP A C 1
ATOM 1620 O O . ASP A 1 206 ? 9.612 -22.480 2.835 1.00 90.56 206 ASP A O 1
ATOM 1624 N N . SER A 1 207 ? 7.802 -21.199 2.562 1.00 88.44 207 SER A N 1
ATOM 1625 C CA . SER A 1 207 ? 7.310 -21.397 3.933 1.00 88.44 207 SER A CA 1
ATOM 1626 C C . SER A 1 207 ? 6.763 -22.806 4.214 1.00 88.44 207 SER A C 1
ATOM 1628 O O . SER A 1 207 ? 6.549 -23.147 5.379 1.00 88.44 207 SER A O 1
ATOM 1630 N N . LEU A 1 208 ? 6.551 -23.639 3.189 1.00 88.56 208 LEU A N 1
ATOM 1631 C CA . LEU A 1 208 ? 5.990 -24.989 3.307 1.00 88.56 208 LEU A CA 1
ATOM 1632 C C . LEU A 1 208 ? 7.008 -26.098 3.005 1.00 88.56 208 LEU A C 1
ATOM 1634 O O . LEU A 1 208 ? 6.923 -27.176 3.594 1.00 88.56 208 LEU A O 1
ATOM 1638 N N . SER A 1 209 ? 7.936 -25.869 2.081 1.00 88.88 209 SER A N 1
ATOM 1639 C CA . SER A 1 209 ? 8.799 -26.889 1.497 1.00 88.88 209 SER A CA 1
ATOM 1640 C C . SER A 1 209 ? 10.129 -26.330 0.991 1.00 88.88 209 SER A C 1
ATOM 1642 O O . SER A 1 209 ? 10.221 -25.182 0.560 1.00 88.88 209 SER A O 1
ATOM 1644 N N . CYS A 1 210 ? 11.149 -27.189 1.021 1.00 89.62 210 CYS A N 1
ATOM 1645 C CA . CYS A 1 210 ? 12.466 -26.936 0.453 1.00 89.62 210 CYS A CA 1
ATOM 1646 C C . CYS A 1 210 ? 12.753 -28.008 -0.605 1.00 89.62 210 CYS A C 1
ATOM 1648 O O . CYS A 1 210 ? 12.625 -29.204 -0.326 1.00 89.62 210 CYS A O 1
ATOM 1650 N N . MET A 1 211 ? 13.108 -27.588 -1.816 1.00 88.00 211 MET A N 1
ATOM 1651 C CA . MET A 1 211 ? 13.500 -28.455 -2.925 1.00 88.00 211 MET A CA 1
ATOM 1652 C C . MET A 1 211 ? 14.978 -28.253 -3.246 1.00 88.00 211 MET A C 1
ATOM 1654 O O . MET A 1 211 ? 15.429 -27.123 -3.409 1.00 88.00 211 MET A O 1
ATOM 1658 N N . THR A 1 212 ? 15.717 -29.346 -3.409 1.00 87.69 212 THR A N 1
ATOM 1659 C CA . THR A 1 212 ? 17.142 -29.315 -3.761 1.00 87.69 212 THR A CA 1
ATOM 1660 C C . THR A 1 212 ? 17.337 -29.791 -5.193 1.00 87.69 212 THR A C 1
ATOM 1662 O O . THR A 1 212 ? 16.908 -30.888 -5.552 1.00 87.69 212 THR A O 1
ATOM 1665 N N . HIS A 1 213 ? 18.013 -28.982 -6.005 1.00 85.69 213 HIS A N 1
ATOM 1666 C CA . HIS A 1 213 ? 18.385 -29.305 -7.377 1.00 85.69 213 HIS A CA 1
ATOM 1667 C C . HIS A 1 213 ? 19.902 -29.521 -7.462 1.00 85.69 213 HIS A C 1
ATOM 1669 O O . HIS A 1 213 ? 20.655 -28.568 -7.249 1.00 85.69 213 HIS A O 1
ATOM 1675 N N . PRO A 1 214 ? 20.366 -30.744 -7.778 1.00 82.12 214 PRO A N 1
ATOM 1676 C CA . PRO A 1 214 ? 21.789 -31.032 -7.847 1.00 82.12 214 PRO A CA 1
ATOM 1677 C C . PRO A 1 214 ? 22.389 -30.562 -9.173 1.00 82.12 214 PRO A C 1
ATOM 1679 O O . PRO A 1 214 ? 21.991 -31.038 -10.238 1.00 82.12 214 PRO A O 1
ATOM 1682 N N . PHE A 1 215 ? 23.366 -29.656 -9.108 1.00 76.56 215 PHE A N 1
ATOM 1683 C CA . PHE A 1 215 ? 24.096 -29.151 -10.282 1.00 76.56 215 PHE A CA 1
ATOM 1684 C C . PHE A 1 215 ? 25.534 -29.671 -10.350 1.00 76.56 215 PHE A C 1
ATOM 1686 O O . PHE A 1 215 ? 26.118 -29.733 -11.430 1.00 76.56 215 PHE A O 1
ATOM 1693 N N . GLY A 1 216 ? 26.102 -30.098 -9.219 1.00 70.38 216 GLY A N 1
ATOM 1694 C CA . GLY A 1 216 ? 27.456 -30.650 -9.138 1.00 70.38 216 GLY A CA 1
ATOM 1695 C C . GLY A 1 216 ? 28.567 -29.605 -9.262 1.00 70.38 216 GLY A C 1
ATOM 1696 O O . GLY A 1 216 ? 29.743 -29.968 -9.278 1.00 70.38 216 GLY A O 1
ATOM 1697 N N . THR A 1 217 ? 28.215 -28.320 -9.332 1.00 72.56 217 THR A N 1
ATOM 1698 C CA . THR A 1 217 ? 29.150 -27.194 -9.346 1.00 72.56 217 THR A CA 1
ATOM 1699 C C . THR A 1 217 ? 28.613 -26.067 -8.472 1.00 72.56 217 THR A C 1
ATOM 1701 O O . THR A 1 217 ? 27.420 -25.775 -8.562 1.00 72.56 217 THR A O 1
ATOM 1704 N N . PRO A 1 218 ? 29.460 -25.390 -7.679 1.00 75.38 218 PRO A N 1
ATOM 1705 C CA . PRO A 1 218 ? 29.039 -24.177 -6.992 1.00 75.38 218 PRO A CA 1
ATOM 1706 C C . PRO A 1 218 ? 28.663 -23.112 -8.030 1.00 75.38 218 PRO A C 1
ATOM 1708 O O . PRO A 1 218 ? 29.283 -23.035 -9.092 1.00 75.38 218 PRO A O 1
ATOM 1711 N N . HIS A 1 219 ? 27.663 -22.286 -7.735 1.00 74.50 219 HIS A N 1
ATOM 1712 C CA . HIS A 1 219 ? 27.278 -21.159 -8.588 1.00 74.50 219 HIS A CA 1
ATOM 1713 C C . HIS A 1 219 ? 27.775 -19.850 -7.984 1.00 74.50 219 HIS A C 1
ATOM 1715 O O . HIS A 1 219 ? 27.729 -19.668 -6.773 1.00 74.50 219 HIS A O 1
ATOM 1721 N N . ALA A 1 220 ? 28.277 -18.954 -8.824 1.00 76.19 220 ALA A N 1
ATOM 1722 C CA . ALA A 1 220 ? 28.844 -17.676 -8.421 1.00 76.19 220 ALA A CA 1
ATOM 1723 C C . ALA A 1 220 ? 27.791 -16.562 -8.341 1.00 76.19 220 ALA A C 1
ATOM 1725 O O . ALA A 1 220 ? 27.873 -15.741 -7.438 1.00 76.19 220 ALA A O 1
ATOM 1726 N N . GLN A 1 221 ? 26.831 -16.518 -9.273 1.00 88.88 221 GLN A N 1
ATOM 1727 C CA . GLN A 1 221 ? 25.797 -15.474 -9.314 1.00 88.88 221 GLN A CA 1
ATOM 1728 C C . GLN A 1 221 ? 24.449 -16.041 -9.778 1.00 88.88 221 GLN A C 1
ATOM 1730 O O . GLN A 1 221 ? 24.402 -16.850 -10.713 1.00 88.88 221 GLN A O 1
ATOM 1735 N N . ILE A 1 222 ? 23.359 -15.600 -9.142 1.00 91.38 222 ILE A N 1
ATOM 1736 C CA . ILE A 1 222 ? 21.974 -15.964 -9.465 1.00 91.38 222 ILE A CA 1
ATOM 1737 C C . ILE A 1 222 ? 21.160 -14.690 -9.693 1.00 91.38 222 ILE A C 1
ATOM 1739 O O . ILE A 1 222 ? 20.951 -13.897 -8.775 1.00 91.38 222 ILE A O 1
ATOM 1743 N N . LYS A 1 223 ? 20.607 -14.518 -10.898 1.00 92.56 223 LYS A N 1
ATOM 1744 C CA . LYS A 1 223 ? 19.772 -13.350 -11.220 1.00 92.56 223 LYS A CA 1
ATOM 1745 C C . LYS A 1 223 ? 18.442 -13.742 -11.832 1.00 92.56 223 LYS A C 1
ATOM 1747 O O . LYS A 1 223 ? 18.375 -14.394 -12.877 1.00 92.56 223 LYS A O 1
ATOM 1752 N N . LEU A 1 224 ? 17.371 -13.294 -11.190 1.00 92.25 224 LEU A N 1
ATOM 1753 C CA . LEU A 1 224 ? 16.006 -13.465 -11.661 1.00 92.25 224 LEU A CA 1
ATOM 1754 C C . LEU A 1 224 ? 15.679 -12.419 -12.735 1.00 92.25 224 LEU A C 1
ATOM 1756 O O . LEU A 1 224 ? 15.957 -11.235 -12.573 1.00 92.25 224 LEU A O 1
ATOM 1760 N N . SER A 1 225 ? 15.050 -12.854 -13.822 1.00 92.12 225 SER A N 1
ATOM 1761 C CA . SER A 1 225 ? 14.527 -11.943 -14.847 1.00 92.12 225 SER A CA 1
ATOM 1762 C C . SER A 1 225 ? 13.413 -11.033 -14.291 1.00 92.12 225 SER A C 1
ATOM 1764 O O . SER A 1 225 ? 12.653 -11.457 -13.419 1.00 92.12 225 SER A O 1
ATOM 1766 N N . PRO A 1 226 ? 13.203 -9.819 -14.833 1.00 87.75 226 PRO A N 1
ATOM 1767 C CA . PRO A 1 226 ? 12.167 -8.879 -14.376 1.00 87.75 226 PRO A CA 1
ATOM 1768 C C . PRO A 1 226 ? 10.725 -9.394 -14.430 1.00 87.75 226 PRO A C 1
ATOM 1770 O O . PRO A 1 226 ? 9.845 -8.860 -13.755 1.00 87.75 226 PRO A O 1
ATOM 1773 N N . ASN A 1 227 ? 10.447 -10.392 -15.273 1.00 87.12 227 ASN A N 1
ATOM 1774 C CA . ASN A 1 227 ? 9.144 -11.055 -15.339 1.00 87.12 227 ASN A CA 1
ATOM 1775 C C . ASN A 1 227 ? 9.047 -12.284 -14.413 1.00 87.12 227 ASN A C 1
ATOM 1777 O O . ASN A 1 227 ? 8.004 -12.937 -14.403 1.00 87.12 227 ASN A O 1
ATOM 1781 N N . ALA A 1 228 ? 10.128 -12.598 -13.690 1.00 88.31 228 ALA A N 1
ATOM 1782 C CA . ALA A 1 228 ? 10.300 -13.723 -12.779 1.00 88.31 228 ALA A CA 1
ATOM 1783 C C . ALA A 1 228 ? 10.034 -15.113 -13.392 1.00 88.31 228 ALA A C 1
ATOM 1785 O O . ALA A 1 228 ? 9.751 -16.073 -12.676 1.00 88.31 228 ALA A O 1
ATOM 1786 N N . LYS A 1 229 ? 10.142 -15.246 -14.722 1.00 89.12 229 LYS A N 1
ATOM 1787 C CA . LYS A 1 229 ? 9.955 -16.522 -15.441 1.00 89.12 229 LYS A CA 1
ATOM 1788 C C . LYS A 1 229 ? 11.259 -17.254 -15.722 1.00 89.12 229 LYS A C 1
ATOM 1790 O O . LYS A 1 229 ? 11.242 -18.468 -15.913 1.00 89.12 229 LYS A O 1
ATOM 1795 N N . PHE A 1 230 ? 12.362 -16.519 -15.781 1.00 91.38 230 PHE A N 1
ATOM 1796 C CA . PHE A 1 230 ? 13.685 -17.040 -16.107 1.00 91.38 230 PHE A CA 1
ATOM 1797 C C . PHE A 1 230 ? 14.709 -16.663 -15.044 1.00 91.38 230 PHE A C 1
ATOM 1799 O O . PHE A 1 230 ? 14.596 -15.599 -14.431 1.00 91.38 230 PHE A O 1
ATOM 1806 N N . ILE A 1 231 ? 15.714 -17.514 -14.867 1.00 91.56 231 ILE A N 1
ATOM 1807 C CA . ILE A 1 231 ? 16.856 -17.301 -13.977 1.00 91.56 231 ILE A CA 1
ATOM 1808 C C . ILE A 1 231 ? 18.137 -17.479 -14.787 1.00 91.56 231 ILE A C 1
ATOM 1810 O O . ILE A 1 231 ? 18.250 -18.414 -15.579 1.00 91.56 231 ILE A O 1
ATOM 1814 N N . ALA A 1 232 ? 19.082 -16.566 -14.587 1.00 92.19 232 ALA A N 1
ATOM 1815 C CA . ALA A 1 232 ? 20.443 -16.661 -15.084 1.00 92.19 232 ALA A CA 1
ATOM 1816 C C . ALA A 1 232 ? 21.352 -17.150 -13.952 1.00 92.19 232 ALA A C 1
ATOM 1818 O O . ALA A 1 232 ? 21.333 -16.593 -12.853 1.00 92.19 232 ALA A O 1
ATOM 1819 N N . LEU A 1 233 ? 22.122 -18.198 -14.231 1.00 91.19 233 LEU A N 1
ATOM 1820 C CA . LEU A 1 233 ? 23.046 -18.839 -13.304 1.00 91.19 233 LEU A CA 1
ATOM 1821 C C . LEU A 1 233 ? 24.441 -18.787 -13.899 1.00 91.19 233 LEU A C 1
ATOM 1823 O O . LEU A 1 233 ? 24.668 -19.346 -14.971 1.00 91.19 233 LEU A O 1
ATOM 1827 N N . LEU A 1 234 ? 25.376 -18.159 -13.201 1.00 91.25 234 LEU A N 1
ATOM 1828 C CA . LEU A 1 234 ? 26.777 -18.143 -13.597 1.00 91.25 234 LEU A CA 1
ATOM 1829 C C . LEU A 1 234 ? 27.582 -19.042 -12.668 1.00 91.25 234 LEU A C 1
ATOM 1831 O O . LEU A 1 234 ? 27.524 -18.884 -11.451 1.00 91.25 234 LEU A O 1
ATOM 1835 N N . THR A 1 235 ? 28.344 -19.978 -13.222 1.00 89.44 235 THR A N 1
ATOM 1836 C CA . THR A 1 235 ? 29.303 -20.782 -12.455 1.00 89.44 235 THR A CA 1
ATOM 1837 C C . THR A 1 235 ? 30.667 -20.080 -12.360 1.00 89.44 235 THR A C 1
ATOM 1839 O O . THR A 1 235 ? 31.021 -19.287 -13.236 1.00 89.44 235 THR A O 1
ATOM 1842 N N . PRO A 1 236 ? 31.508 -20.415 -11.362 1.00 85.69 236 PRO A N 1
ATOM 1843 C CA . PRO A 1 236 ? 32.903 -19.972 -11.299 1.00 85.69 236 PRO A CA 1
ATOM 1844 C C . PRO A 1 236 ? 33.744 -20.403 -12.509 1.00 85.69 236 PRO A C 1
ATOM 1846 O O . PRO A 1 236 ? 34.783 -19.813 -12.778 1.00 85.69 236 PRO A O 1
ATOM 1849 N N . THR A 1 237 ? 33.303 -21.426 -13.249 1.00 86.94 237 THR A N 1
ATOM 1850 C CA . THR A 1 237 ? 33.915 -21.874 -14.511 1.00 86.94 237 THR A CA 1
ATOM 1851 C C . THR A 1 237 ? 33.478 -21.048 -15.723 1.00 86.94 237 THR A C 1
ATOM 1853 O O . THR A 1 237 ? 33.725 -21.467 -16.848 1.00 86.94 237 THR A O 1
ATOM 1856 N N . LEU A 1 238 ? 32.838 -19.892 -15.504 1.00 89.44 238 LEU A N 1
ATOM 1857 C CA . LEU A 1 238 ? 32.366 -18.972 -16.541 1.00 89.44 238 LEU A CA 1
ATOM 1858 C C . LEU A 1 238 ? 31.282 -19.557 -17.463 1.00 89.44 238 LEU A C 1
ATOM 1860 O O . LEU A 1 238 ? 31.079 -19.074 -18.574 1.00 89.44 238 LEU A O 1
ATOM 1864 N N . GLN A 1 239 ? 30.532 -20.561 -16.997 1.00 90.75 239 GLN A N 1
ATOM 1865 C CA . GLN A 1 239 ? 29.368 -21.069 -17.721 1.00 90.75 239 GLN A CA 1
ATOM 1866 C C . GLN A 1 239 ? 28.103 -20.345 -17.265 1.00 90.75 239 GLN A C 1
ATOM 1868 O O . GLN A 1 239 ? 27.691 -20.441 -16.108 1.00 90.75 239 GLN A O 1
ATOM 1873 N N . LEU A 1 240 ? 27.469 -19.646 -18.202 1.00 91.75 240 LEU A N 1
ATOM 1874 C CA . LEU A 1 240 ? 26.176 -19.002 -18.035 1.00 91.75 240 LEU A CA 1
ATOM 1875 C C . LEU A 1 240 ? 25.066 -19.970 -18.457 1.00 91.75 240 LEU A C 1
ATOM 1877 O O . LEU A 1 240 ? 24.982 -20.359 -19.619 1.00 91.75 240 LEU A O 1
ATOM 1881 N N . SER A 1 241 ? 24.188 -20.337 -17.530 1.00 90.81 241 SER A N 1
ATOM 1882 C CA . SER A 1 241 ? 23.011 -21.168 -17.789 1.00 90.81 241 SER A CA 1
ATOM 1883 C C . SER A 1 241 ? 21.731 -20.375 -17.558 1.00 90.81 241 SER A C 1
ATOM 1885 O O . SER A 1 241 ? 21.541 -19.778 -16.502 1.00 90.81 241 SER A O 1
ATOM 1887 N N . ILE A 1 242 ? 20.835 -20.384 -18.542 1.00 91.69 242 ILE A N 1
ATOM 1888 C CA . ILE A 1 242 ? 19.515 -19.758 -18.464 1.00 91.69 242 ILE A CA 1
ATOM 1889 C C . ILE A 1 242 ? 18.474 -20.854 -18.257 1.00 91.69 242 ILE A C 1
ATOM 1891 O O . ILE A 1 242 ? 18.359 -21.774 -19.069 1.00 91.69 242 ILE A O 1
ATOM 1895 N N . MET A 1 243 ? 17.690 -20.744 -17.190 1.00 90.81 243 MET A N 1
ATOM 1896 C CA . MET A 1 243 ? 16.685 -21.731 -16.793 1.00 90.81 243 MET A CA 1
ATOM 1897 C C . MET A 1 243 ? 15.321 -21.081 -16.563 1.00 90.81 243 MET A C 1
ATOM 1899 O O . MET A 1 243 ? 15.209 -19.859 -16.457 1.00 90.81 243 MET A O 1
ATOM 1903 N N . THR A 1 244 ? 14.264 -21.890 -16.496 1.00 90.31 244 THR A N 1
ATOM 1904 C CA . THR A 1 244 ? 12.966 -21.451 -15.963 1.00 90.31 244 THR A CA 1
ATOM 1905 C C . THR A 1 244 ? 13.059 -21.196 -14.456 1.00 90.31 244 THR A C 1
ATOM 1907 O O . THR A 1 244 ? 13.906 -21.775 -13.780 1.00 90.31 244 THR A O 1
ATOM 1910 N N . SER A 1 245 ? 12.212 -20.318 -13.914 1.00 86.44 245 SER A N 1
ATOM 1911 C CA . SER A 1 245 ? 12.286 -19.913 -12.501 1.00 86.44 245 SER A CA 1
ATOM 1912 C C . SER A 1 245 ? 11.967 -21.021 -11.493 1.00 86.44 245 SER A C 1
ATOM 1914 O O . SER A 1 245 ? 12.438 -20.974 -10.363 1.00 86.44 245 SER A O 1
ATOM 1916 N N . ASP A 1 246 ? 11.228 -22.043 -11.921 1.00 83.44 246 ASP A N 1
ATOM 1917 C CA . ASP A 1 246 ? 10.981 -23.288 -11.185 1.00 83.44 246 ASP A CA 1
ATOM 1918 C C . ASP A 1 246 ? 12.125 -24.310 -11.312 1.00 83.44 246 ASP A C 1
ATOM 1920 O O . ASP A 1 246 ? 12.016 -25.430 -10.818 1.00 83.44 246 ASP A O 1
ATOM 1924 N N . MET A 1 247 ? 13.203 -23.950 -12.017 1.00 84.38 247 MET A N 1
ATOM 1925 C CA . MET A 1 247 ? 14.365 -24.798 -12.283 1.00 84.38 247 MET A CA 1
ATOM 1926 C C . MET A 1 247 ? 14.037 -26.107 -13.022 1.00 84.38 247 MET A C 1
ATOM 1928 O O . MET A 1 247 ? 14.867 -27.015 -13.082 1.00 84.38 247 MET A O 1
ATOM 1932 N N . ALA A 1 248 ? 12.852 -26.211 -13.635 1.00 86.62 248 ALA A N 1
ATOM 1933 C CA . ALA A 1 248 ? 12.398 -27.425 -14.308 1.00 86.62 248 ALA A CA 1
ATOM 1934 C C . ALA A 1 248 ? 13.035 -27.622 -15.692 1.00 86.62 248 ALA A C 1
ATOM 1936 O O . ALA A 1 248 ? 13.219 -28.759 -16.134 1.00 86.62 248 ALA A O 1
ATOM 1937 N N . ARG A 1 249 ? 13.354 -26.532 -16.405 1.00 88.31 249 ARG A N 1
ATOM 1938 C CA . ARG A 1 249 ? 13.880 -26.590 -17.775 1.00 88.31 249 ARG A CA 1
ATOM 1939 C C . ARG A 1 249 ? 15.100 -25.693 -17.961 1.00 88.31 249 ARG A C 1
ATOM 1941 O O . ARG A 1 249 ? 15.011 -24.474 -17.826 1.00 88.31 249 ARG A O 1
ATOM 1948 N N . LEU A 1 250 ? 16.207 -26.300 -18.386 1.00 88.50 250 LEU A N 1
ATOM 1949 C CA . LEU A 1 250 ? 17.367 -25.596 -18.931 1.00 88.50 250 LEU A CA 1
ATOM 1950 C C . LEU A 1 250 ? 17.053 -25.121 -20.356 1.00 88.50 250 LEU A C 1
ATOM 1952 O O . LEU A 1 250 ? 16.645 -25.922 -21.198 1.00 88.50 250 LEU A O 1
ATOM 1956 N N . LEU A 1 251 ? 17.194 -23.820 -20.609 1.00 88.06 251 LEU A N 1
ATOM 1957 C CA . LEU A 1 251 ? 16.935 -23.202 -21.912 1.00 88.06 251 LEU A CA 1
ATOM 1958 C C . LEU A 1 251 ? 18.208 -23.124 -22.746 1.00 88.06 251 LEU A C 1
ATOM 1960 O O . LEU A 1 251 ? 18.224 -23.593 -23.882 1.00 88.06 251 LEU A O 1
ATOM 1964 N N . THR A 1 252 ? 19.260 -22.557 -22.159 1.00 88.75 252 THR A N 1
ATOM 1965 C CA . THR A 1 252 ? 20.505 -22.236 -22.859 1.00 88.75 252 THR A CA 1
ATOM 1966 C C . THR A 1 252 ? 21.673 -22.368 -21.898 1.00 88.75 252 THR A C 1
ATOM 1968 O O . THR A 1 252 ? 21.564 -21.961 -20.744 1.00 88.75 252 THR A O 1
ATOM 1971 N N . THR A 1 253 ? 22.798 -22.877 -22.389 1.00 90.62 253 THR A N 1
ATOM 1972 C CA . THR A 1 253 ? 24.092 -22.798 -21.708 1.00 90.62 253 THR A CA 1
ATOM 1973 C C . THR A 1 253 ? 25.086 -22.140 -22.651 1.00 90.62 253 THR A C 1
ATOM 1975 O O . THR A 1 253 ? 25.142 -22.486 -23.830 1.00 90.62 253 THR A O 1
ATOM 1978 N N . PHE A 1 254 ? 25.851 -21.187 -22.137 1.00 90.88 254 PHE A N 1
ATOM 1979 C CA . PHE A 1 254 ? 26.830 -20.415 -22.883 1.00 90.88 254 PHE A CA 1
ATOM 1980 C C . PHE A 1 254 ? 28.133 -20.319 -22.089 1.00 90.88 254 PHE A C 1
ATOM 1982 O O . PHE A 1 254 ? 28.115 -20.084 -20.883 1.00 90.88 254 PHE A O 1
ATOM 1989 N N . ASP A 1 255 ? 29.260 -20.514 -22.762 1.00 91.38 255 ASP A N 1
ATOM 1990 C CA . ASP A 1 255 ? 30.584 -20.433 -22.150 1.00 91.38 255 ASP A CA 1
ATOM 1991 C C . ASP A 1 255 ? 31.157 -19.025 -22.354 1.00 91.38 255 ASP A C 1
ATOM 1993 O O . ASP A 1 255 ? 31.538 -18.658 -23.469 1.00 91.38 255 ASP A O 1
ATOM 1997 N N . LEU A 1 256 ? 31.207 -18.226 -21.284 1.00 90.25 256 LEU A N 1
ATOM 1998 C CA . LEU A 1 256 ? 31.695 -16.846 -21.338 1.00 90.25 256 LEU A CA 1
ATOM 1999 C C . LEU A 1 256 ? 33.196 -16.772 -21.628 1.00 90.25 256 LEU A C 1
ATOM 2001 O O . LEU A 1 256 ? 33.645 -15.761 -22.157 1.00 90.25 256 LEU A O 1
ATOM 2005 N N . SER A 1 257 ? 33.961 -17.845 -21.390 1.00 87.50 257 SER A N 1
ATOM 2006 C CA . SER A 1 257 ? 35.391 -17.868 -21.727 1.00 87.50 257 SER A CA 1
ATOM 2007 C C . SER A 1 257 ? 35.659 -17.714 -23.231 1.00 87.50 257 SER A C 1
ATOM 2009 O O . SER A 1 257 ? 36.775 -17.395 -23.640 1.00 87.50 257 SER A O 1
ATOM 2011 N N . THR A 1 258 ? 34.630 -17.914 -24.064 1.00 86.06 258 THR A N 1
ATOM 2012 C CA . THR A 1 258 ? 34.697 -17.709 -25.517 1.00 86.06 258 THR A CA 1
ATOM 2013 C C . THR A 1 258 ? 34.694 -16.238 -25.927 1.00 86.06 258 THR A C 1
ATOM 2015 O O . THR A 1 258 ? 35.232 -15.918 -26.987 1.00 86.06 258 THR A O 1
ATOM 2018 N N . ILE A 1 259 ? 34.106 -15.360 -25.108 1.00 85.19 259 ILE A N 1
ATOM 2019 C CA . ILE A 1 259 ? 34.008 -13.919 -25.376 1.00 85.19 259 ILE A CA 1
ATOM 2020 C C . ILE A 1 259 ? 35.035 -13.132 -24.575 1.00 85.19 259 ILE A C 1
ATOM 2022 O O . ILE A 1 259 ? 35.637 -12.200 -25.105 1.00 85.19 259 ILE A O 1
ATOM 2026 N N . ASP A 1 260 ? 35.260 -13.525 -23.322 1.00 82.06 260 ASP A N 1
ATOM 2027 C CA . ASP A 1 260 ? 36.189 -12.849 -22.438 1.00 82.06 260 ASP A CA 1
ATOM 2028 C C . ASP A 1 260 ? 36.789 -13.812 -21.406 1.00 82.06 260 ASP A C 1
ATOM 2030 O O . ASP A 1 260 ? 36.104 -14.645 -20.816 1.00 82.06 260 ASP A O 1
ATOM 2034 N N . SER A 1 261 ? 38.096 -13.692 -21.183 1.00 81.00 261 SER A N 1
ATOM 2035 C CA . SER A 1 261 ? 38.833 -14.516 -20.220 1.00 81.00 261 SER A CA 1
ATOM 2036 C C . SER A 1 261 ? 38.745 -13.999 -18.783 1.00 81.00 261 SER A C 1
ATOM 2038 O O . SER A 1 261 ? 39.102 -14.726 -17.853 1.00 81.00 261 SER A O 1
ATOM 2040 N N . TYR A 1 262 ? 38.306 -12.751 -18.596 1.00 85.62 262 TYR A N 1
ATOM 2041 C CA . TYR A 1 262 ? 38.150 -12.156 -17.273 1.00 85.62 262 TYR A CA 1
ATOM 2042 C C . TYR A 1 262 ? 36.893 -12.675 -16.567 1.00 85.62 262 TYR A C 1
ATOM 2044 O O . TYR A 1 262 ? 35.932 -13.135 -17.187 1.00 85.62 262 TYR A O 1
ATOM 2052 N N . THR A 1 263 ? 36.894 -12.611 -15.237 1.00 86.88 263 THR A N 1
ATOM 2053 C CA . THR A 1 263 ? 35.696 -12.889 -14.441 1.00 86.88 263 THR A CA 1
ATOM 2054 C C . THR A 1 263 ? 34.773 -11.675 -14.481 1.00 86.88 263 THR A C 1
ATOM 2056 O O . THR A 1 263 ? 35.242 -10.582 -14.161 1.00 86.88 263 THR A O 1
ATOM 2059 N N . PRO A 1 264 ? 33.489 -11.833 -14.840 1.00 91.06 264 PRO A N 1
ATOM 2060 C CA . PRO A 1 264 ? 32.560 -10.713 -14.867 1.00 91.06 264 PRO A CA 1
ATOM 2061 C C . PRO A 1 264 ? 32.305 -10.172 -13.459 1.00 91.06 264 PRO A C 1
ATOM 2063 O O . PRO A 1 264 ? 32.259 -10.929 -12.488 1.00 91.06 264 PRO A O 1
ATOM 2066 N N . ASP A 1 265 ? 32.111 -8.860 -13.359 1.00 89.75 265 ASP A N 1
ATOM 2067 C CA . ASP A 1 265 ? 31.798 -8.191 -12.097 1.00 89.75 265 ASP A CA 1
ATOM 2068 C C . ASP A 1 265 ? 30.354 -8.450 -11.661 1.00 89.75 265 ASP A C 1
ATOM 2070 O O . ASP A 1 265 ? 30.072 -8.588 -10.470 1.00 89.75 265 ASP A O 1
ATOM 2074 N N . ASP A 1 266 ? 29.431 -8.482 -12.621 1.00 90.62 266 ASP A N 1
ATOM 2075 C CA . ASP A 1 266 ? 28.007 -8.708 -12.389 1.00 90.62 266 ASP A CA 1
ATOM 2076 C C . ASP A 1 266 ? 27.338 -9.232 -13.664 1.00 90.62 266 ASP A C 1
ATOM 2078 O O . ASP A 1 266 ? 27.805 -8.992 -14.784 1.00 90.62 266 ASP A O 1
ATOM 2082 N N . ILE A 1 267 ? 26.209 -9.904 -13.490 1.00 93.69 267 ILE A N 1
ATOM 2083 C CA . ILE A 1 267 ? 25.282 -10.238 -14.568 1.00 93.69 267 ILE A CA 1
ATOM 2084 C C . ILE A 1 267 ? 23.924 -9.628 -14.240 1.00 93.69 267 ILE A C 1
ATOM 2086 O O . ILE A 1 267 ? 23.530 -9.540 -13.078 1.00 93.69 267 ILE A O 1
ATOM 2090 N N . ASP A 1 268 ? 23.183 -9.207 -15.257 1.00 93.50 268 ASP A N 1
ATOM 2091 C CA . ASP A 1 268 ? 21.797 -8.777 -15.078 1.00 93.50 268 ASP A CA 1
ATOM 2092 C C . ASP A 1 268 ? 21.005 -8.936 -16.381 1.00 93.50 268 ASP A C 1
ATOM 2094 O O . ASP A 1 268 ? 21.546 -9.303 -17.417 1.00 93.50 268 ASP A O 1
ATOM 2098 N N . TRP A 1 269 ? 19.703 -8.690 -16.360 1.00 93.81 269 TRP A N 1
ATOM 2099 C CA . TRP A 1 269 ? 18.825 -8.895 -17.507 1.00 93.81 269 TRP A CA 1
ATOM 2100 C C . TRP A 1 269 ? 18.574 -7.611 -18.299 1.00 93.81 269 TRP A C 1
ATOM 2102 O O . TRP A 1 269 ? 18.284 -6.558 -17.736 1.00 93.81 269 TRP A O 1
ATOM 2112 N N . CYS A 1 270 ? 18.604 -7.690 -19.629 1.00 92.12 270 CYS A N 1
ATOM 2113 C CA . CYS A 1 270 ? 18.112 -6.624 -20.500 1.00 92.12 270 CYS A CA 1
ATOM 2114 C C . CYS A 1 270 ? 16.659 -6.927 -20.888 1.00 92.12 270 CYS A C 1
ATOM 2116 O O . CYS A 1 270 ? 16.377 -7.772 -21.750 1.00 92.12 270 CYS A O 1
ATOM 2118 N N . GLY A 1 271 ? 15.714 -6.286 -20.189 1.00 86.44 271 GLY A N 1
ATOM 2119 C CA . GLY A 1 271 ? 14.310 -6.689 -20.229 1.00 86.44 271 GLY A CA 1
ATOM 2120 C C . GLY A 1 271 ? 14.161 -8.144 -19.779 1.00 86.44 271 GLY A C 1
ATOM 2121 O O . GLY A 1 271 ? 14.680 -8.539 -18.748 1.00 86.44 271 GLY A O 1
ATOM 2122 N N . SER A 1 272 ? 13.464 -8.981 -20.547 1.00 85.00 272 SER A N 1
ATOM 2123 C CA . SER A 1 272 ? 13.377 -10.433 -20.279 1.00 85.00 272 SER A CA 1
ATOM 2124 C C . SER A 1 272 ? 13.874 -11.291 -21.445 1.00 85.00 272 SER A C 1
ATOM 2126 O O . SER A 1 272 ? 13.490 -12.453 -21.554 1.00 85.00 272 SER A O 1
ATOM 2128 N N . ASN A 1 273 ? 14.674 -10.702 -22.341 1.00 84.88 273 ASN A N 1
ATOM 2129 C CA . ASN A 1 273 ? 15.026 -11.308 -23.628 1.00 84.88 273 ASN A CA 1
ATOM 2130 C C . ASN A 1 273 ? 16.506 -11.687 -23.744 1.00 84.88 273 ASN A C 1
ATOM 2132 O O . ASN A 1 273 ? 16.819 -12.629 -24.465 1.00 84.88 273 ASN A O 1
ATOM 2136 N N . ALA A 1 274 ? 17.400 -10.958 -23.074 1.00 91.19 274 ALA A N 1
ATOM 2137 C CA . ALA A 1 274 ? 18.842 -11.182 -23.122 1.00 91.19 274 ALA A CA 1
ATOM 2138 C C . ALA A 1 274 ? 19.467 -10.986 -21.738 1.00 91.19 274 ALA A C 1
ATOM 2140 O O . ALA A 1 274 ? 18.944 -10.225 -20.918 1.00 91.19 274 ALA A O 1
ATOM 2141 N N . VAL A 1 275 ? 20.589 -11.659 -21.502 1.00 94.00 275 VAL A N 1
ATOM 2142 C CA . VAL A 1 275 ? 21.403 -11.507 -20.292 1.00 94.00 275 VAL A CA 1
ATOM 2143 C C . VAL A 1 275 ? 22.576 -10.599 -20.623 1.00 94.00 275 VAL A C 1
ATOM 2145 O O . VAL A 1 275 ? 23.267 -10.821 -21.612 1.00 94.00 275 VAL A O 1
ATOM 2148 N N . ALA A 1 276 ? 22.791 -9.572 -19.816 1.00 94.69 276 ALA A N 1
ATOM 2149 C CA . ALA A 1 276 ? 23.969 -8.736 -19.882 1.00 94.69 276 ALA A CA 1
ATOM 2150 C C . ALA A 1 276 ? 25.026 -9.214 -18.894 1.00 94.69 276 ALA A C 1
ATOM 2152 O O . ALA A 1 276 ? 24.719 -9.584 -17.760 1.00 94.69 276 ALA A O 1
ATOM 2153 N N . VAL A 1 277 ? 26.274 -9.146 -19.328 1.00 94.44 277 VAL A N 1
ATOM 2154 C CA . VAL A 1 277 ? 27.452 -9.494 -18.546 1.00 94.44 277 VAL A CA 1
ATOM 2155 C C . VAL A 1 277 ? 28.341 -8.259 -18.484 1.00 94.44 277 VAL A C 1
ATOM 2157 O O . VAL A 1 277 ? 28.726 -7.713 -19.522 1.00 94.44 277 VAL A O 1
ATOM 2160 N N . VAL A 1 278 ? 28.609 -7.787 -17.267 1.00 93.88 278 VAL A N 1
ATOM 2161 C CA . VAL A 1 278 ? 29.294 -6.518 -17.000 1.00 93.88 278 VAL A CA 1
ATOM 2162 C C . VAL A 1 278 ? 30.740 -6.779 -16.604 1.00 93.88 278 VAL A C 1
ATOM 2164 O O . VAL A 1 278 ? 31.009 -7.571 -15.700 1.00 93.88 278 VAL A O 1
ATOM 2167 N N . TYR A 1 279 ? 31.655 -6.056 -17.243 1.00 92.81 279 TYR A N 1
ATOM 2168 C CA . TYR A 1 279 ? 33.087 -6.087 -16.959 1.00 92.81 279 TYR A CA 1
ATOM 2169 C C . TYR A 1 279 ? 33.598 -4.662 -16.744 1.00 92.81 279 TYR A C 1
ATOM 2171 O O . TYR A 1 279 ? 33.258 -3.768 -17.520 1.00 92.81 279 TYR A O 1
ATOM 2179 N N . ASN A 1 280 ? 34.412 -4.441 -15.711 1.00 89.19 280 ASN A N 1
ATOM 2180 C CA . ASN A 1 280 ? 35.132 -3.182 -15.483 1.00 89.19 280 ASN A CA 1
ATOM 2181 C C . ASN A 1 280 ? 36.615 -3.273 -15.869 1.00 89.19 280 ASN A C 1
ATOM 2183 O O . ASN A 1 280 ? 37.175 -2.292 -16.358 1.00 89.19 280 ASN A O 1
ATOM 2187 N N . GLU A 1 281 ? 37.241 -4.440 -15.711 1.00 83.44 281 GLU A N 1
ATOM 2188 C CA . GLU A 1 281 ? 38.632 -4.684 -16.104 1.00 83.44 281 GLU A CA 1
ATOM 2189 C C . GLU A 1 281 ? 38.705 -5.518 -17.395 1.00 83.44 281 GLU A C 1
ATOM 2191 O O . GLU A 1 281 ? 37.937 -6.470 -17.533 1.00 83.44 281 GLU A O 1
ATOM 2196 N N . PRO A 1 282 ? 39.624 -5.217 -18.339 1.00 81.88 282 PRO A N 1
ATOM 2197 C CA . PRO A 1 282 ? 40.628 -4.145 -18.321 1.00 81.88 282 PRO A CA 1
ATOM 2198 C C . PRO A 1 282 ? 40.077 -2.778 -18.761 1.00 81.88 282 PRO A C 1
ATOM 2200 O O . PRO A 1 282 ? 40.720 -1.754 -18.536 1.00 81.88 282 PRO A O 1
ATOM 2203 N N . SER A 1 283 ? 38.913 -2.756 -19.410 1.00 88.81 283 SER A N 1
ATOM 2204 C CA . SER A 1 283 ? 38.186 -1.538 -19.761 1.00 88.81 283 SER A CA 1
ATOM 2205 C C . SER A 1 283 ? 36.691 -1.782 -19.607 1.00 88.81 283 SER A C 1
ATOM 2207 O O . SER A 1 283 ? 36.243 -2.848 -20.035 1.00 88.81 283 SER A O 1
ATOM 2209 N N . PRO A 1 284 ? 35.907 -0.816 -19.109 1.00 91.88 284 PRO A N 1
ATOM 2210 C CA . PRO A 1 284 ? 34.496 -1.058 -18.880 1.00 91.88 284 PRO A CA 1
ATOM 2211 C C . PRO A 1 284 ? 33.716 -1.358 -20.167 1.00 91.88 284 PRO A C 1
ATOM 2213 O O . PRO A 1 284 ? 33.765 -0.598 -21.141 1.00 91.88 284 PRO A O 1
ATOM 2216 N N . HIS A 1 285 ? 32.983 -2.469 -20.172 1.00 93.81 285 HIS A N 1
ATOM 2217 C CA . HIS A 1 285 ? 32.113 -2.866 -21.276 1.00 93.81 285 HIS A CA 1
ATOM 2218 C C . HIS A 1 285 ? 31.015 -3.842 -20.844 1.00 93.81 285 HIS A C 1
ATOM 2220 O O . HIS A 1 285 ? 31.108 -4.516 -19.816 1.00 93.81 285 HIS A O 1
ATOM 2226 N N . ILE A 1 286 ? 29.971 -3.943 -21.668 1.00 94.81 286 ILE A N 1
ATOM 2227 C CA . ILE A 1 286 ? 28.840 -4.846 -21.448 1.00 94.81 286 ILE A CA 1
ATOM 2228 C C . ILE A 1 286 ? 28.687 -5.772 -22.651 1.00 94.81 286 ILE A C 1
ATOM 2230 O O . ILE A 1 286 ? 28.570 -5.308 -23.784 1.00 94.81 286 ILE A O 1
ATOM 2234 N N . TRP A 1 287 ? 28.619 -7.076 -22.398 1.00 94.38 287 TRP A N 1
ATOM 2235 C CA . TRP A 1 287 ? 28.200 -8.064 -23.389 1.00 94.38 287 TRP A CA 1
ATOM 2236 C C . TRP A 1 287 ? 26.726 -8.389 -23.197 1.00 94.38 287 TRP A C 1
ATOM 2238 O O . TRP A 1 287 ? 26.332 -8.796 -22.109 1.00 94.38 287 TRP A O 1
ATOM 2248 N N . LEU A 1 288 ? 25.906 -8.252 -24.238 1.00 94.00 288 LEU A N 1
ATOM 2249 C CA . LEU A 1 288 ? 24.563 -8.832 -24.245 1.00 94.00 288 LEU A CA 1
ATOM 2250 C C . LEU A 1 288 ? 24.598 -10.197 -24.909 1.00 94.00 288 LEU A C 1
ATOM 2252 O O . LEU A 1 288 ? 25.130 -10.327 -26.005 1.00 94.00 288 LEU A O 1
ATOM 2256 N N . ILE A 1 289 ? 23.969 -11.179 -24.277 1.00 92.62 289 ILE A N 1
ATOM 2257 C CA . ILE A 1 289 ? 23.886 -12.559 -24.741 1.00 92.62 289 ILE A CA 1
ATOM 2258 C C . ILE A 1 289 ? 22.412 -12.908 -24.926 1.00 92.62 289 ILE A C 1
ATOM 2260 O O . ILE A 1 289 ? 21.608 -12.876 -23.988 1.00 92.62 289 ILE A O 1
ATOM 2264 N N . GLY A 1 290 ? 22.049 -13.216 -26.166 1.00 89.25 290 GLY A N 1
ATOM 2265 C CA . GLY A 1 290 ? 20.723 -13.678 -26.541 1.00 89.25 290 GLY A CA 1
ATOM 2266 C C . GLY A 1 290 ? 20.475 -15.140 -26.154 1.00 89.25 290 GLY A C 1
ATOM 2267 O O . GLY A 1 290 ? 21.398 -15.886 -25.824 1.00 89.25 290 GLY A O 1
ATOM 2268 N N . PRO A 1 291 ? 19.221 -15.608 -26.263 1.00 83.00 291 PRO A N 1
ATOM 2269 C CA . PRO A 1 291 ? 18.843 -16.969 -25.881 1.00 83.00 291 PRO A CA 1
ATOM 2270 C C . PRO A 1 291 ? 19.509 -18.045 -26.753 1.00 83.00 291 PRO A C 1
ATOM 2272 O O . PRO A 1 291 ? 19.589 -19.195 -26.336 1.00 83.00 291 PRO A O 1
ATOM 2275 N N . GLY A 1 292 ? 19.984 -17.697 -27.952 1.00 81.06 292 GLY A N 1
ATOM 2276 C CA . GLY A 1 292 ? 20.724 -18.601 -28.836 1.00 81.06 292 GLY A CA 1
ATOM 2277 C C . GLY A 1 292 ? 22.241 -18.629 -28.610 1.00 81.06 292 GLY A C 1
ATOM 2278 O O . GLY A 1 292 ? 22.926 -19.359 -29.317 1.00 81.06 292 GLY A O 1
ATOM 2279 N N . GLY A 1 293 ? 22.779 -17.832 -27.676 1.00 83.38 293 GLY A N 1
ATOM 2280 C CA . GLY A 1 293 ? 24.227 -17.642 -27.489 1.00 83.38 293 GLY A CA 1
ATOM 2281 C C . GLY A 1 293 ? 24.864 -16.603 -28.427 1.00 83.38 293 GLY A C 1
ATOM 2282 O O . GLY A 1 293 ? 26.050 -16.297 -28.305 1.00 83.38 293 GLY A O 1
ATOM 2283 N N . GLU A 1 294 ? 24.085 -16.031 -29.347 1.00 90.06 294 GLU A N 1
ATOM 2284 C CA . GLU A 1 294 ? 24.470 -14.841 -30.112 1.00 90.06 294 GLU A CA 1
ATOM 2285 C C . GLU A 1 294 ? 24.698 -13.674 -29.153 1.00 90.06 294 GLU A C 1
ATOM 2287 O O . GLU A 1 294 ? 23.956 -13.515 -28.181 1.00 90.06 294 GLU A O 1
ATOM 2292 N N . HIS A 1 295 ? 25.714 -12.859 -29.416 1.00 91.44 295 HIS A N 1
ATOM 2293 C CA . HIS A 1 295 ? 26.134 -11.830 -28.478 1.00 91.44 295 HIS A CA 1
ATOM 2294 C C . HIS A 1 295 ? 26.645 -10.576 -29.177 1.00 91.44 295 HIS A C 1
ATOM 2296 O O . HIS A 1 295 ? 27.115 -10.635 -30.313 1.00 91.44 295 HIS A O 1
ATOM 2302 N N . VAL A 1 296 ? 26.567 -9.447 -28.474 1.00 93.12 296 VAL A N 1
ATOM 2303 C CA . VAL A 1 296 ? 27.091 -8.164 -28.951 1.00 93.12 296 VAL A CA 1
ATOM 2304 C C . VAL A 1 296 ? 27.731 -7.355 -27.827 1.00 93.12 296 VAL A C 1
ATOM 2306 O O . VAL A 1 296 ? 27.318 -7.454 -26.668 1.00 93.12 296 VAL A O 1
ATOM 2309 N N . LEU A 1 297 ? 28.756 -6.581 -28.185 1.00 92.88 297 LEU A N 1
ATOM 2310 C CA . LEU A 1 297 ? 29.570 -5.779 -27.277 1.00 92.88 297 LEU A CA 1
ATOM 2311 C C . LEU A 1 297 ? 29.123 -4.318 -27.298 1.00 92.88 297 LEU A C 1
ATOM 2313 O O . LEU A 1 297 ? 29.122 -3.687 -28.350 1.00 92.88 297 LEU A O 1
ATOM 2317 N N . PHE A 1 298 ? 28.866 -3.759 -26.119 1.00 92.62 298 PHE A N 1
ATOM 2318 C CA . PHE A 1 298 ? 28.711 -2.324 -25.900 1.00 92.62 298 PHE A CA 1
ATOM 2319 C C . PHE A 1 298 ? 29.924 -1.793 -25.124 1.00 92.62 298 PHE A C 1
ATOM 2321 O O . PHE A 1 298 ? 30.006 -1.984 -23.904 1.00 92.62 298 PHE A O 1
ATOM 2328 N N . PRO A 1 299 ? 30.895 -1.159 -25.805 1.00 91.81 299 PRO A N 1
ATOM 2329 C CA . PRO A 1 299 ? 32.096 -0.654 -25.157 1.00 91.81 299 PRO A CA 1
ATOM 2330 C C . PRO A 1 299 ? 31.871 0.717 -24.504 1.00 91.81 299 PRO A C 1
ATOM 2332 O O . PRO A 1 299 ? 31.271 1.610 -25.100 1.00 91.81 299 PRO A O 1
ATOM 2335 N N . TYR A 1 300 ? 32.445 0.928 -23.317 1.00 90.44 300 TYR A N 1
ATOM 2336 C CA . TYR A 1 300 ? 32.416 2.209 -22.599 1.00 90.44 300 TYR A CA 1
ATOM 2337 C C . TYR A 1 300 ? 33.834 2.725 -22.348 1.00 90.44 300 TYR A C 1
ATOM 2339 O O . TYR A 1 300 ? 34.254 2.957 -21.217 1.00 90.44 300 TYR A O 1
ATOM 2347 N N . HIS A 1 301 ? 34.587 2.947 -23.424 1.00 83.44 301 HIS A N 1
ATOM 2348 C CA . HIS A 1 301 ? 36.002 3.331 -23.349 1.00 83.44 301 HIS A CA 1
ATOM 2349 C C . HIS A 1 301 ? 36.289 4.620 -22.560 1.00 83.44 301 HIS A C 1
ATOM 2351 O O . HIS A 1 301 ? 37.410 4.808 -22.096 1.00 83.44 301 HIS A O 1
ATOM 2357 N N . ASN A 1 302 ? 35.298 5.507 -22.423 1.00 80.12 302 ASN A N 1
ATOM 2358 C CA . ASN A 1 302 ? 35.443 6.775 -21.705 1.00 80.12 302 ASN A CA 1
ATOM 2359 C C . ASN A 1 302 ? 35.068 6.673 -20.218 1.00 80.12 302 ASN A C 1
ATOM 2361 O O . ASN A 1 302 ? 35.392 7.574 -19.453 1.00 80.12 302 ASN A O 1
ATOM 2365 N N . ALA A 1 303 ? 34.400 5.595 -19.799 1.00 84.00 303 ALA A N 1
ATOM 2366 C CA . ALA A 1 303 ? 33.996 5.413 -18.413 1.00 84.00 303 ALA A CA 1
ATOM 2367 C C . ALA A 1 303 ? 35.105 4.725 -17.609 1.00 84.00 303 ALA A C 1
ATOM 2369 O O . ALA A 1 303 ? 35.851 3.895 -18.121 1.00 84.00 303 ALA A O 1
ATOM 2370 N N . THR A 1 304 ? 35.182 5.041 -16.318 1.00 84.88 304 THR A N 1
ATOM 2371 C CA . THR A 1 304 ? 36.090 4.370 -15.374 1.00 84.88 304 THR A CA 1
ATOM 2372 C C . THR A 1 304 ? 35.484 3.108 -14.773 1.00 84.88 304 THR A C 1
ATOM 2374 O O . THR A 1 304 ? 36.212 2.203 -14.392 1.00 84.88 304 THR A O 1
ATOM 2377 N N . SER A 1 305 ? 34.158 3.058 -14.652 1.00 88.00 305 SER A N 1
ATOM 2378 C CA . SER A 1 305 ? 33.411 1.930 -14.093 1.00 88.00 305 SER A CA 1
ATOM 2379 C C . SER A 1 305 ? 31.951 1.990 -14.543 1.00 88.00 305 SER A C 1
ATOM 2381 O O . SER A 1 305 ? 31.438 3.073 -14.845 1.00 88.00 305 SER A O 1
ATOM 2383 N N . ILE A 1 306 ? 31.283 0.838 -14.575 1.00 92.44 306 ILE A N 1
ATOM 2384 C CA . ILE A 1 306 ? 29.874 0.693 -14.944 1.00 92.44 306 ILE A CA 1
ATOM 2385 C C . ILE A 1 306 ? 29.156 -0.175 -13.913 1.00 92.44 306 ILE A C 1
ATOM 2387 O O . ILE A 1 306 ? 29.683 -1.179 -13.424 1.00 92.44 306 ILE A O 1
ATOM 2391 N N . LYS A 1 307 ? 27.907 0.184 -13.627 1.00 92.12 307 LYS A N 1
ATOM 2392 C CA . LYS A 1 307 ? 26.929 -0.687 -12.970 1.00 92.12 307 LYS A CA 1
ATOM 2393 C C . LYS A 1 307 ? 25.699 -0.837 -13.851 1.00 92.12 307 LYS A C 1
ATOM 2395 O O . LYS A 1 307 ? 25.268 0.140 -14.454 1.00 92.12 307 LYS A O 1
ATOM 2400 N N . ALA A 1 308 ? 25.144 -2.041 -13.926 1.00 92.25 308 ALA A N 1
ATOM 2401 C CA . ALA A 1 308 ? 23.959 -2.322 -14.725 1.00 92.25 308 ALA A CA 1
ATOM 2402 C C . ALA A 1 308 ? 22.786 -2.733 -13.834 1.00 92.25 308 ALA A C 1
ATOM 2404 O O . ALA A 1 308 ? 22.985 -3.450 -12.857 1.00 92.25 308 ALA A O 1
ATOM 2405 N N . TYR A 1 309 ? 21.585 -2.276 -14.188 1.00 90.88 309 TYR A N 1
ATOM 2406 C CA . TYR A 1 309 ? 20.343 -2.633 -13.507 1.00 90.88 309 TYR A CA 1
ATOM 2407 C C . TYR A 1 309 ? 19.252 -2.959 -14.511 1.00 90.88 309 TYR A C 1
ATOM 2409 O O . TYR A 1 309 ? 19.011 -2.212 -15.465 1.00 90.88 309 TYR A O 1
ATOM 2417 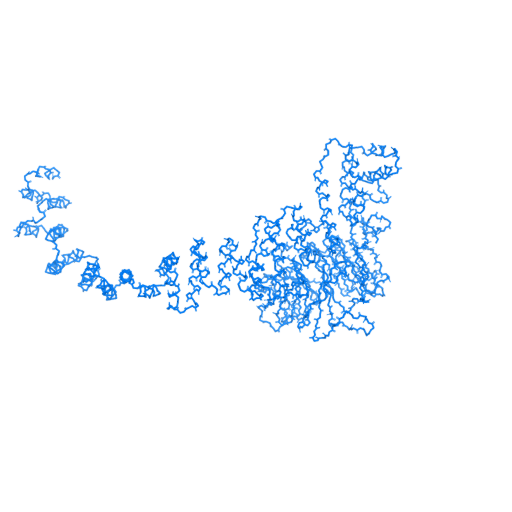N N . SER A 1 310 ? 18.550 -4.053 -14.268 1.00 90.94 310 SER A N 1
ATOM 2418 C CA . SER A 1 310 ? 17.432 -4.460 -15.095 1.00 90.94 310 SER A CA 1
ATOM 2419 C C . SER A 1 310 ? 16.179 -3.627 -14.839 1.00 90.94 310 SER A C 1
ATOM 2421 O O . SER A 1 310 ? 15.804 -3.330 -13.704 1.00 90.94 310 SER A O 1
ATOM 2423 N N . THR A 1 311 ? 15.474 -3.300 -15.917 1.00 87.69 311 THR A N 1
ATOM 2424 C CA . THR A 1 311 ? 14.094 -2.818 -15.880 1.00 87.69 311 THR A CA 1
ATOM 2425 C C . THR A 1 311 ? 13.200 -3.803 -16.639 1.00 87.69 311 THR A C 1
ATOM 2427 O O . THR A 1 311 ? 13.685 -4.633 -17.410 1.00 87.69 311 THR A O 1
ATOM 2430 N N . PRO A 1 312 ? 11.863 -3.724 -16.503 1.00 82.88 312 PRO A N 1
ATOM 2431 C CA . PRO A 1 312 ? 10.965 -4.632 -17.212 1.00 82.88 312 PRO A CA 1
ATOM 2432 C C . PRO A 1 312 ? 11.131 -4.673 -18.740 1.00 82.88 312 PRO A C 1
ATOM 2434 O O . PRO A 1 312 ? 10.764 -5.676 -19.351 1.00 82.88 312 PRO A O 1
ATOM 2437 N N . SER A 1 313 ? 11.635 -3.601 -19.355 1.00 82.75 313 SER A N 1
ATOM 2438 C CA . SER A 1 313 ? 11.760 -3.460 -20.813 1.00 82.75 313 SER A CA 1
ATOM 2439 C C . SER A 1 313 ? 13.196 -3.268 -21.305 1.00 82.75 313 SER A C 1
ATOM 2441 O O . SER A 1 313 ? 13.453 -3.449 -22.491 1.00 82.75 313 SER A O 1
ATOM 2443 N N . SER A 1 314 ? 14.124 -2.899 -20.427 1.00 89.69 314 SER A N 1
ATOM 2444 C CA . SER A 1 314 ? 15.471 -2.463 -20.797 1.00 89.69 314 SER A CA 1
ATOM 2445 C C . SER A 1 314 ? 16.481 -2.759 -19.691 1.00 89.69 314 SER A C 1
ATOM 2447 O O . SER A 1 314 ? 16.145 -3.335 -18.660 1.00 89.69 314 SER A O 1
ATOM 2449 N N . MET A 1 315 ? 17.721 -2.350 -19.906 1.00 92.19 315 MET A N 1
ATOM 2450 C CA . MET A 1 315 ? 18.771 -2.279 -18.905 1.00 92.19 315 MET A CA 1
ATOM 2451 C C . MET A 1 315 ? 19.258 -0.839 -18.781 1.00 92.19 315 MET A C 1
ATOM 2453 O O . MET A 1 315 ? 19.434 -0.155 -19.786 1.00 92.19 315 MET A O 1
ATOM 2457 N N . LEU A 1 316 ? 19.489 -0.390 -17.553 1.00 92.75 316 LEU A N 1
ATOM 2458 C CA . LEU A 1 316 ? 20.120 0.886 -17.250 1.00 92.75 316 LEU A CA 1
ATOM 2459 C C . LEU A 1 316 ? 21.593 0.649 -16.933 1.00 92.75 316 LEU A C 1
ATOM 2461 O O . LEU A 1 316 ? 21.910 -0.031 -15.961 1.00 92.75 316 LEU A O 1
ATOM 2465 N N . ALA A 1 317 ? 22.477 1.218 -17.743 1.00 93.81 317 ALA A N 1
ATOM 2466 C CA . ALA A 1 317 ? 23.912 1.244 -17.519 1.00 93.81 317 ALA A CA 1
ATOM 2467 C C . ALA A 1 317 ? 24.302 2.602 -16.922 1.00 93.81 317 ALA A C 1
ATOM 2469 O O . ALA A 1 317 ? 24.115 3.657 -17.530 1.00 93.81 317 ALA A O 1
ATOM 2470 N N . ILE A 1 318 ? 24.816 2.571 -15.699 1.00 93.44 318 ILE A N 1
ATOM 2471 C CA . ILE A 1 318 ? 25.166 3.741 -14.903 1.00 93.44 318 ILE A CA 1
ATOM 2472 C C . ILE A 1 318 ? 26.681 3.885 -14.913 1.00 93.44 318 ILE A C 1
ATOM 2474 O O . ILE A 1 318 ? 27.401 3.018 -14.414 1.00 93.44 318 ILE A O 1
ATOM 2478 N N . THR A 1 319 ? 27.150 5.010 -15.438 1.00 92.12 319 THR A N 1
ATOM 2479 C CA . THR A 1 319 ? 28.552 5.430 -15.380 1.00 92.12 319 THR A CA 1
ATOM 2480 C C . THR A 1 319 ? 28.671 6.717 -14.563 1.00 92.12 319 THR A C 1
ATOM 2482 O O . THR A 1 319 ? 27.660 7.381 -14.318 1.00 92.12 319 THR A O 1
ATOM 2485 N N . PRO A 1 320 ? 29.873 7.110 -14.109 1.00 88.44 320 PRO A N 1
ATOM 2486 C CA . PRO A 1 320 ? 30.044 8.389 -13.420 1.00 88.44 320 PRO A CA 1
ATOM 2487 C C . PRO A 1 320 ? 29.664 9.612 -14.269 1.00 88.44 320 PRO A C 1
ATOM 2489 O O . PRO A 1 320 ? 29.349 10.666 -13.717 1.00 88.44 320 PRO A O 1
ATOM 2492 N N . GLU A 1 321 ? 29.659 9.467 -15.596 1.00 89.69 321 GLU A N 1
ATOM 2493 C CA . GLU A 1 321 ? 29.419 10.549 -16.553 1.00 89.69 321 GLU A CA 1
ATOM 2494 C C . GLU A 1 321 ? 27.990 10.575 -17.107 1.00 89.69 321 GLU A C 1
ATOM 2496 O O . GLU A 1 321 ? 27.518 11.635 -17.521 1.00 89.69 321 GLU A O 1
ATOM 2501 N N . ALA A 1 322 ? 27.293 9.437 -17.154 1.00 91.88 322 ALA A N 1
ATOM 2502 C CA . ALA A 1 322 ? 25.992 9.335 -17.807 1.00 91.88 322 ALA A CA 1
ATOM 2503 C C . ALA A 1 322 ? 25.145 8.138 -17.345 1.00 91.88 322 ALA A C 1
ATOM 2505 O O . ALA A 1 322 ? 25.658 7.129 -16.852 1.00 91.88 322 ALA A O 1
ATOM 2506 N N . LEU A 1 323 ? 23.835 8.260 -17.585 1.00 92.88 323 LEU A N 1
ATOM 2507 C CA . LEU A 1 323 ? 22.885 7.153 -17.608 1.00 92.88 323 LEU A CA 1
ATOM 2508 C C . LEU A 1 323 ? 22.598 6.755 -19.051 1.00 92.88 323 LEU A C 1
ATOM 2510 O O . LEU A 1 323 ? 21.986 7.527 -19.800 1.00 92.88 323 LEU A O 1
ATOM 2514 N N . ASP A 1 324 ? 22.946 5.526 -19.398 1.00 93.19 324 ASP A N 1
ATOM 2515 C CA . ASP A 1 324 ? 22.608 4.933 -20.680 1.00 93.19 324 ASP A CA 1
ATOM 2516 C C . ASP A 1 324 ? 21.538 3.847 -20.515 1.00 93.19 324 ASP A C 1
ATOM 2518 O O . ASP A 1 324 ? 21.495 3.126 -19.520 1.00 93.19 324 ASP A O 1
ATOM 2522 N N . ILE A 1 325 ? 20.649 3.730 -21.496 1.00 92.44 325 ILE A N 1
ATOM 2523 C CA . ILE A 1 325 ? 19.647 2.674 -21.600 1.00 92.44 325 ILE A CA 1
ATOM 2524 C C . ILE A 1 325 ? 20.025 1.750 -22.750 1.00 92.44 325 ILE A C 1
ATOM 2526 O O . ILE A 1 325 ? 20.214 2.193 -23.881 1.00 92.44 325 ILE A O 1
ATOM 2530 N N . ILE A 1 326 ? 20.111 0.459 -22.460 1.00 93.06 326 ILE A N 1
ATOM 2531 C CA . ILE A 1 326 ? 20.239 -0.586 -23.466 1.00 93.06 326 ILE A CA 1
ATOM 2532 C C . ILE A 1 326 ? 18.890 -1.285 -23.568 1.00 93.06 326 ILE A C 1
ATOM 2534 O O . ILE A 1 326 ? 18.363 -1.774 -22.569 1.00 93.06 326 ILE A O 1
ATOM 2538 N N . GLN A 1 327 ? 18.295 -1.319 -24.757 1.00 91.88 327 GLN A N 1
ATOM 2539 C CA . GLN A 1 327 ? 16.985 -1.940 -24.944 1.00 91.88 327 GLN A CA 1
ATOM 2540 C C . GLN A 1 327 ? 16.858 -2.640 -26.289 1.00 91.88 327 GLN A C 1
ATOM 2542 O O . GLN A 1 327 ? 17.501 -2.262 -27.269 1.00 91.88 327 GLN A O 1
ATOM 2547 N N . LYS A 1 328 ? 15.986 -3.651 -26.330 1.00 91.44 328 LYS A N 1
ATOM 2548 C CA . LYS A 1 328 ? 15.547 -4.269 -27.581 1.00 91.44 328 LYS A CA 1
ATOM 2549 C C . LYS A 1 328 ? 14.799 -3.220 -28.402 1.00 91.44 328 LYS A C 1
ATOM 2551 O O . LYS A 1 328 ? 13.868 -2.604 -27.887 1.00 91.44 328 LYS A O 1
ATOM 2556 N N . VAL A 1 329 ? 15.167 -3.058 -29.670 1.00 91.25 329 VAL A N 1
ATOM 2557 C CA . VAL A 1 329 ? 14.450 -2.197 -30.615 1.00 91.25 329 VAL A CA 1
ATOM 2558 C C . VAL A 1 329 ? 13.054 -2.793 -30.843 1.00 91.25 329 VAL A C 1
ATOM 2560 O O . VAL A 1 329 ? 12.948 -3.941 -31.290 1.00 91.25 329 VAL A O 1
ATOM 2563 N N . PRO A 1 330 ? 11.972 -2.069 -30.508 1.00 90.62 330 PRO A N 1
ATOM 2564 C CA . PRO A 1 330 ? 10.615 -2.559 -30.724 1.00 90.62 330 PRO A CA 1
ATOM 2565 C C . PRO A 1 330 ? 10.294 -2.686 -32.215 1.00 90.62 330 PRO A C 1
ATOM 2567 O O . PRO A 1 330 ? 10.749 -1.872 -33.019 1.00 90.62 330 PRO A O 1
ATOM 2570 N N . GLU A 1 331 ? 9.444 -3.649 -32.579 1.00 89.56 331 GLU A N 1
ATOM 2571 C CA . GLU A 1 331 ? 9.070 -3.906 -33.980 1.00 89.56 331 GLU A CA 1
ATOM 2572 C C . GLU A 1 331 ? 8.498 -2.655 -34.663 1.00 89.56 331 GLU A C 1
ATOM 2574 O O . GLU A 1 331 ? 8.906 -2.325 -35.768 1.00 89.56 331 GLU A O 1
ATOM 2579 N N . CYS A 1 332 ? 7.657 -1.872 -33.975 1.00 90.56 332 CYS A N 1
ATOM 2580 C CA . CYS A 1 332 ? 7.116 -0.623 -34.524 1.00 90.56 332 CYS A CA 1
ATOM 2581 C C . CYS A 1 332 ? 8.213 0.399 -34.879 1.00 90.56 332 CYS A C 1
ATOM 2583 O O . CYS A 1 332 ? 8.094 1.123 -35.865 1.00 90.56 332 CYS A O 1
ATOM 2585 N N . VAL A 1 333 ? 9.289 0.469 -34.088 1.00 91.19 333 VAL A N 1
ATOM 2586 C CA . VAL A 1 333 ? 10.427 1.364 -34.356 1.00 91.19 333 VAL A CA 1
ATOM 2587 C C . VAL A 1 333 ? 11.251 0.827 -35.525 1.00 91.19 333 VAL A C 1
ATOM 2589 O O . VAL A 1 333 ? 11.631 1.598 -36.406 1.00 91.19 333 VAL A O 1
ATOM 2592 N N . GLN A 1 334 ? 11.461 -0.491 -35.578 1.00 90.69 334 GLN A N 1
ATOM 2593 C CA . GLN A 1 334 ? 12.122 -1.159 -36.697 1.00 90.69 334 GLN A CA 1
ATOM 2594 C C . GLN A 1 334 ? 11.370 -0.942 -38.016 1.00 90.69 334 GLN A C 1
ATOM 2596 O O . GLN A 1 334 ? 11.986 -0.606 -39.027 1.00 90.69 334 GLN A O 1
ATOM 2601 N N . ASP A 1 335 ? 10.044 -1.052 -37.995 1.00 89.94 335 ASP A N 1
ATOM 2602 C CA . ASP A 1 335 ? 9.195 -0.824 -39.157 1.00 89.94 335 ASP A CA 1
ATOM 2603 C C . ASP A 1 335 ? 9.329 0.614 -39.661 1.00 89.94 335 ASP A C 1
ATOM 2605 O O . ASP A 1 335 ? 9.433 0.821 -40.869 1.00 89.94 335 ASP A O 1
ATOM 2609 N N . VAL A 1 336 ? 9.359 1.607 -38.767 1.00 90.44 336 VAL A N 1
ATOM 2610 C CA . VAL A 1 336 ? 9.349 3.035 -39.128 1.00 90.44 336 VAL A CA 1
ATOM 2611 C C . VAL A 1 336 ? 10.734 3.584 -39.483 1.00 90.44 336 VAL A C 1
ATOM 2613 O O . VAL A 1 336 ? 10.824 4.419 -40.381 1.00 90.44 336 VAL A O 1
ATOM 2616 N N . PHE A 1 337 ? 11.804 3.148 -38.810 1.00 89.19 337 PHE A N 1
ATOM 2617 C CA . PHE A 1 337 ? 13.161 3.695 -38.981 1.00 89.19 337 PHE A CA 1
ATOM 2618 C C . PHE A 1 337 ? 14.155 2.737 -39.638 1.00 89.19 337 PHE A C 1
ATOM 2620 O O . PHE A 1 337 ? 15.212 3.188 -40.073 1.00 89.19 337 PHE A O 1
ATOM 2627 N N . GLY A 1 338 ? 13.847 1.442 -39.746 1.00 85.06 338 GLY A N 1
ATOM 2628 C CA . GLY A 1 338 ? 14.778 0.445 -40.272 1.00 85.06 338 GLY A CA 1
ATOM 2629 C C . GLY A 1 338 ? 15.326 0.822 -41.651 1.00 85.06 338 GLY A C 1
ATOM 2630 O O . GLY A 1 338 ? 14.568 1.152 -42.564 1.00 85.06 338 GLY A O 1
ATOM 2631 N N . ALA A 1 339 ? 16.651 0.747 -41.817 1.00 75.38 339 ALA A N 1
ATOM 2632 C CA . ALA A 1 339 ? 17.351 1.227 -43.014 1.00 75.38 339 ALA A CA 1
ATOM 2633 C C . ALA A 1 339 ? 16.890 0.552 -44.324 1.00 75.38 339 ALA A C 1
ATOM 2635 O O . ALA A 1 339 ? 16.943 1.161 -45.390 1.00 75.38 339 ALA A O 1
ATOM 2636 N N . THR A 1 340 ? 16.420 -0.693 -44.242 1.00 75.75 340 THR A N 1
ATOM 2637 C CA . THR A 1 340 ? 15.903 -1.492 -45.366 1.00 75.75 340 THR A CA 1
ATOM 2638 C C . THR A 1 340 ? 14.388 -1.697 -45.310 1.00 75.75 340 THR A C 1
ATOM 2640 O O . THR A 1 340 ? 13.835 -2.451 -46.113 1.00 75.75 340 THR A O 1
ATOM 2643 N N . SER A 1 341 ? 13.703 -1.043 -44.367 1.00 78.44 341 SER A N 1
ATOM 2644 C CA . SER A 1 341 ? 12.264 -1.197 -44.189 1.00 78.44 341 SER A CA 1
ATOM 2645 C C . SER A 1 341 ? 11.505 -0.555 -45.350 1.00 78.44 341 SER A C 1
ATOM 2647 O O . SER A 1 341 ? 11.677 0.624 -45.656 1.00 78.44 341 SER A O 1
ATOM 2649 N N . SER A 1 342 ? 10.631 -1.340 -45.977 1.00 81.62 342 SER A N 1
ATOM 2650 C CA . SER A 1 342 ? 9.609 -0.873 -46.925 1.00 81.62 342 SER A CA 1
ATOM 2651 C C . SER A 1 342 ? 8.212 -0.917 -46.298 1.00 81.62 342 SER A C 1
ATOM 2653 O O . SER A 1 342 ? 7.212 -1.002 -47.004 1.00 81.62 342 SER A O 1
ATOM 2655 N N . SER A 1 343 ? 8.139 -0.887 -44.962 1.00 88.88 343 SER A N 1
ATOM 2656 C CA . SER A 1 343 ? 6.870 -0.977 -44.244 1.00 88.88 343 SER A CA 1
ATOM 2657 C C . SER A 1 343 ? 5.946 0.214 -44.562 1.00 88.88 343 SER A C 1
ATOM 2659 O O . SER A 1 343 ? 6.432 1.323 -44.837 1.00 88.88 343 SER A O 1
ATOM 2661 N N . PRO A 1 344 ? 4.618 0.041 -44.421 1.00 88.06 344 PRO A N 1
ATOM 2662 C CA . PRO A 1 344 ? 3.660 1.139 -44.550 1.00 88.06 344 PRO A CA 1
ATOM 2663 C C . PRO A 1 344 ? 3.989 2.329 -43.630 1.00 88.06 344 PRO A C 1
ATOM 2665 O O . PRO A 1 344 ? 3.868 3.486 -44.037 1.00 88.06 344 PRO A O 1
ATOM 2668 N N . GLY A 1 345 ? 4.487 2.067 -42.413 1.00 89.75 345 GLY A N 1
ATOM 2669 C CA . GLY A 1 345 ? 4.889 3.103 -41.454 1.00 89.75 345 GLY A CA 1
ATOM 2670 C C . GLY A 1 345 ? 6.090 3.938 -41.920 1.00 89.75 345 GLY A C 1
ATOM 2671 O O . GLY A 1 345 ? 6.076 5.165 -41.793 1.00 89.75 345 GLY A O 1
ATOM 2672 N N . ARG A 1 346 ? 7.108 3.305 -42.527 1.00 91.06 346 ARG A N 1
ATOM 2673 C CA . ARG A 1 346 ? 8.256 4.016 -43.123 1.00 91.06 346 ARG A CA 1
ATOM 2674 C C . ARG A 1 346 ? 7.823 4.859 -44.317 1.00 91.06 346 ARG A C 1
ATOM 2676 O O . ARG A 1 346 ? 8.268 6.003 -44.440 1.00 91.06 346 ARG A O 1
ATOM 2683 N N . MET A 1 347 ? 6.959 4.309 -45.174 1.00 89.75 347 MET A N 1
ATOM 2684 C CA . MET A 1 347 ? 6.414 5.025 -46.329 1.00 89.75 347 MET A CA 1
ATOM 2685 C C . MET A 1 347 ? 5.641 6.268 -45.881 1.00 89.75 347 MET A C 1
ATOM 2687 O O . MET A 1 347 ? 5.900 7.354 -46.398 1.00 89.75 3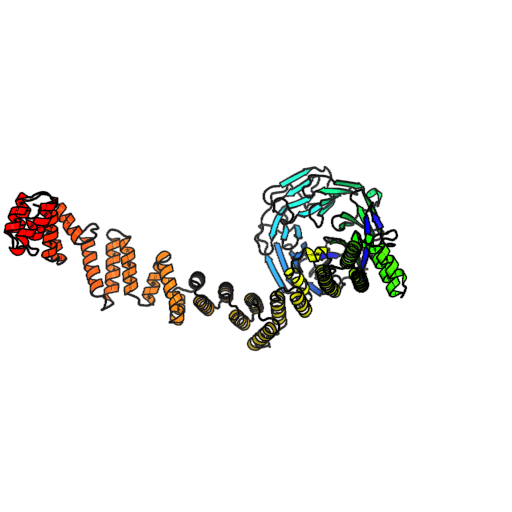47 MET A O 1
ATOM 2691 N N . LEU A 1 348 ? 4.792 6.158 -44.854 1.00 92.12 348 LEU A N 1
ATOM 2692 C CA . LEU A 1 348 ? 4.055 7.297 -44.300 1.00 92.12 348 LEU A CA 1
ATOM 2693 C C . LEU A 1 348 ? 4.987 8.373 -43.724 1.00 92.12 348 LEU A C 1
ATOM 2695 O O . LEU A 1 348 ? 4.797 9.561 -43.990 1.00 92.12 348 LEU A O 1
ATOM 2699 N N . LEU A 1 349 ? 6.025 7.973 -42.982 1.00 90.88 349 LEU A N 1
ATOM 2700 C CA . LEU A 1 349 ? 7.025 8.916 -42.482 1.00 90.88 349 LEU A CA 1
ATOM 2701 C C . LEU A 1 349 ? 7.760 9.618 -43.636 1.00 90.88 349 LEU A C 1
ATOM 2703 O O . LEU A 1 349 ? 7.945 10.830 -43.590 1.00 90.88 349 LEU A O 1
ATOM 2707 N N . SER A 1 350 ? 8.128 8.887 -44.693 1.00 89.81 350 SER A N 1
ATOM 2708 C CA . SER A 1 350 ? 8.780 9.468 -45.874 1.00 89.81 350 SER A CA 1
ATOM 2709 C C . SER A 1 350 ? 7.864 10.427 -46.647 1.00 89.81 350 SER A C 1
ATOM 2711 O O . SER A 1 350 ? 8.314 11.485 -47.085 1.00 89.81 350 SER A O 1
ATOM 2713 N N . ALA A 1 351 ? 6.566 10.117 -46.743 1.00 90.56 351 ALA A N 1
ATOM 2714 C CA . ALA A 1 351 ? 5.568 11.005 -47.332 1.00 90.56 351 ALA A CA 1
ATOM 2715 C C . ALA A 1 351 ? 5.454 12.309 -46.534 1.00 90.56 351 ALA A C 1
ATOM 2717 O O . ALA A 1 351 ? 5.388 13.392 -47.114 1.00 90.56 351 ALA A O 1
ATOM 2718 N N . PHE A 1 352 ? 5.487 12.217 -45.203 1.00 91.44 352 PHE A N 1
ATOM 2719 C CA . PHE A 1 352 ? 5.484 13.382 -44.326 1.00 91.44 352 PHE A CA 1
ATOM 2720 C C . PHE A 1 352 ? 6.776 14.212 -44.444 1.00 91.44 352 PHE A C 1
ATOM 2722 O O . PHE A 1 352 ? 6.709 15.437 -44.500 1.00 91.44 352 PHE A O 1
ATOM 2729 N N . GLU A 1 353 ? 7.947 13.579 -44.556 1.00 90.50 353 GLU A N 1
ATOM 2730 C CA . GLU A 1 353 ? 9.215 14.282 -44.814 1.00 90.50 353 GLU A CA 1
ATOM 2731 C C . GLU A 1 353 ? 9.197 15.033 -46.160 1.00 90.50 353 GLU A C 1
ATOM 2733 O O . GLU A 1 353 ? 9.681 16.162 -46.251 1.00 90.50 353 GLU A O 1
ATOM 2738 N N . GLU A 1 354 ? 8.618 14.441 -47.210 1.00 90.06 354 GLU A N 1
ATOM 2739 C CA . GLU A 1 354 ? 8.430 15.105 -48.508 1.00 90.06 354 GLU A CA 1
ATOM 2740 C C . GLU A 1 354 ? 7.432 16.271 -48.425 1.00 90.06 354 GLU A C 1
ATOM 2742 O O . GLU A 1 354 ? 7.653 17.313 -49.048 1.00 90.06 354 GLU A O 1
ATOM 2747 N N . LEU A 1 355 ? 6.379 16.145 -47.610 1.00 89.69 355 LEU A N 1
ATOM 2748 C CA . LEU A 1 355 ? 5.449 17.238 -47.324 1.00 89.69 355 LEU A CA 1
ATOM 2749 C C . LEU A 1 355 ? 6.156 18.404 -46.617 1.00 89.69 355 LEU A C 1
ATOM 2751 O O . LEU A 1 355 ? 5.979 19.554 -47.017 1.00 89.69 355 LEU A O 1
ATOM 2755 N N . GLU A 1 356 ? 6.989 18.128 -45.607 1.00 90.06 356 GLU A N 1
ATOM 2756 C CA . GLU A 1 356 ? 7.778 19.158 -44.912 1.00 90.06 356 GLU A CA 1
ATOM 2757 C C . GLU A 1 356 ? 8.758 19.873 -45.861 1.00 90.06 356 GLU A C 1
ATOM 2759 O O . GLU A 1 356 ? 9.037 21.060 -45.685 1.00 90.06 356 GLU A O 1
ATOM 2764 N N . ARG A 1 357 ? 9.227 19.189 -46.915 1.00 90.69 357 ARG A N 1
ATOM 2765 C CA . ARG A 1 357 ? 10.040 19.770 -48.001 1.00 90.69 357 ARG A CA 1
ATOM 2766 C C . ARG A 1 357 ? 9.221 20.530 -49.056 1.00 90.69 357 ARG A C 1
ATOM 2768 O O . ARG A 1 357 ? 9.813 21.123 -49.956 1.00 90.69 357 ARG A O 1
ATOM 2775 N N . GLY A 1 358 ? 7.889 20.527 -48.972 1.00 84.94 358 GLY A N 1
ATOM 2776 C CA . GLY A 1 358 ? 6.993 21.167 -49.943 1.00 84.94 358 GLY A CA 1
ATOM 2777 C C . GLY A 1 358 ? 6.858 20.413 -51.272 1.00 84.94 358 GLY A C 1
ATOM 2778 O O . GLY A 1 358 ? 6.508 21.012 -52.288 1.00 84.94 358 GLY A O 1
ATOM 2779 N N . SER A 1 359 ? 7.167 19.115 -51.287 1.00 88.38 359 SER A N 1
ATOM 2780 C CA . SER A 1 359 ? 7.140 18.251 -52.471 1.00 88.38 359 SER A CA 1
ATOM 2781 C C . SER A 1 359 ? 5.755 17.617 -52.657 1.00 88.38 359 SER A C 1
ATOM 2783 O O . SER A 1 359 ? 5.197 17.027 -51.728 1.00 88.38 359 SER A O 1
ATOM 2785 N N . SER A 1 360 ? 5.203 17.680 -53.875 1.00 82.50 360 SER A N 1
ATOM 2786 C CA . SER A 1 360 ? 3.922 17.035 -54.227 1.00 82.50 360 SER A CA 1
ATOM 2787 C C . SER A 1 360 ? 3.989 15.506 -54.279 1.00 82.50 360 SER A C 1
ATOM 2789 O O . SER A 1 360 ? 2.952 14.855 -54.332 1.00 82.50 360 SER A O 1
ATOM 2791 N N . LYS A 1 361 ? 5.193 14.921 -54.204 1.00 84.38 361 LYS A N 1
ATOM 2792 C CA . LYS A 1 361 ? 5.397 13.463 -54.152 1.00 84.38 361 LYS A CA 1
ATOM 2793 C C . LYS A 1 361 ? 4.782 12.810 -52.910 1.00 84.38 361 LYS A C 1
ATOM 2795 O O . LYS A 1 361 ? 4.592 11.601 -52.890 1.00 84.38 361 LYS A O 1
ATOM 2800 N N . SER A 1 362 ? 4.490 13.597 -51.876 1.00 86.94 362 SER A N 1
ATOM 2801 C CA . SER A 1 362 ? 3.855 13.131 -50.640 1.00 86.94 362 SER A CA 1
ATOM 2802 C C . SER A 1 362 ? 2.482 12.488 -50.887 1.00 86.94 362 SER A C 1
ATOM 2804 O O . SER A 1 362 ? 2.209 11.419 -50.344 1.00 86.94 362 SER A O 1
ATOM 2806 N N . ASP A 1 363 ? 1.655 13.078 -51.757 1.00 83.19 363 ASP A N 1
ATOM 2807 C CA . ASP A 1 363 ? 0.333 12.543 -52.112 1.00 83.19 363 ASP A CA 1
ATOM 2808 C C . ASP A 1 363 ? 0.424 11.247 -52.933 1.00 83.19 363 ASP A C 1
ATOM 2810 O O . ASP A 1 363 ? -0.416 10.358 -52.779 1.00 83.19 363 ASP A O 1
ATOM 2814 N N . ASP A 1 364 ? 1.445 11.121 -53.787 1.00 85.56 364 ASP A N 1
ATOM 2815 C CA . ASP A 1 364 ? 1.689 9.907 -54.571 1.00 85.56 364 ASP A CA 1
ATOM 2816 C C . ASP A 1 364 ? 2.062 8.737 -53.647 1.00 85.56 364 ASP A C 1
ATOM 2818 O O . ASP A 1 364 ? 1.455 7.672 -53.734 1.00 85.56 364 ASP A O 1
ATOM 2822 N N . ILE A 1 365 ? 2.957 8.964 -52.676 1.00 85.56 365 ILE A N 1
ATOM 2823 C CA . ILE A 1 365 ? 3.357 7.936 -51.700 1.00 85.56 365 ILE A CA 1
ATOM 2824 C C . ILE A 1 365 ? 2.161 7.491 -50.843 1.00 85.56 365 ILE A C 1
ATOM 2826 O O . ILE A 1 365 ? 2.015 6.305 -50.562 1.00 85.56 365 ILE A O 1
ATOM 2830 N N . ILE A 1 366 ? 1.267 8.403 -50.445 1.00 87.75 366 ILE A N 1
ATOM 2831 C CA . ILE A 1 366 ? 0.055 8.024 -49.697 1.00 87.75 366 ILE A CA 1
ATOM 2832 C C . ILE A 1 366 ? -0.879 7.154 -50.539 1.00 87.75 366 ILE A C 1
ATOM 2834 O O . ILE A 1 366 ? -1.455 6.191 -50.027 1.00 87.75 366 ILE A O 1
ATOM 2838 N N . ARG A 1 367 ? -1.029 7.465 -51.830 1.00 86.50 367 ARG A N 1
ATOM 2839 C CA . ARG A 1 367 ? -1.820 6.635 -52.747 1.00 86.50 367 ARG A CA 1
ATOM 2840 C C . ARG A 1 367 ? -1.208 5.250 -52.927 1.00 86.50 367 ARG A C 1
ATOM 2842 O O . ARG A 1 367 ? -1.971 4.290 -53.008 1.00 86.50 367 ARG A O 1
ATOM 2849 N N . ASP A 1 368 ? 0.120 5.156 -52.936 1.00 88.12 368 ASP A N 1
ATOM 2850 C CA . ASP A 1 368 ? 0.844 3.886 -53.024 1.00 88.12 368 ASP A CA 1
ATOM 2851 C C . ASP A 1 368 ? 0.643 3.011 -51.775 1.00 88.12 368 ASP A C 1
ATOM 2853 O O . ASP A 1 368 ? 0.519 1.795 -51.904 1.00 88.12 368 ASP A O 1
ATOM 2857 N N . ILE A 1 369 ? 0.546 3.609 -50.578 1.00 87.31 369 ILE A N 1
ATOM 2858 C CA . ILE A 1 369 ? 0.210 2.881 -49.337 1.00 87.31 369 ILE A CA 1
ATOM 2859 C C . ILE A 1 369 ? -1.219 2.309 -49.405 1.00 87.31 369 ILE A C 1
ATOM 2861 O O . ILE A 1 369 ? -1.481 1.193 -48.956 1.00 87.31 369 ILE A O 1
ATOM 2865 N N . GLY A 1 370 ? -2.162 3.067 -49.973 1.00 85.31 370 GLY A N 1
ATOM 2866 C CA . GLY A 1 370 ? -3.509 2.590 -50.287 1.00 85.31 370 GLY A CA 1
ATOM 2867 C C . GLY A 1 370 ? -4.288 2.067 -49.073 1.00 85.31 370 GLY A C 1
ATOM 2868 O O . GLY A 1 370 ? -4.708 2.837 -48.209 1.00 85.31 370 GLY A O 1
ATOM 2869 N N . HIS A 1 371 ? -4.541 0.755 -49.042 1.00 83.88 371 HIS A N 1
ATOM 2870 C CA . HIS A 1 371 ? -5.369 0.104 -48.020 1.00 83.88 371 HIS A CA 1
ATOM 2871 C C . HIS A 1 371 ? -4.641 -0.072 -46.672 1.00 83.88 371 HIS A C 1
ATOM 2873 O O . HIS A 1 371 ? -5.295 -0.139 -45.631 1.00 83.88 371 HIS A O 1
ATOM 2879 N N . ASP A 1 372 ? -3.306 -0.069 -46.664 1.00 88.19 372 ASP A N 1
ATOM 2880 C CA . ASP A 1 372 ? -2.496 -0.321 -45.460 1.00 88.19 372 ASP A CA 1
ATOM 2881 C C . ASP A 1 372 ? -2.222 0.959 -44.652 1.00 88.19 372 ASP A C 1
ATOM 2883 O O . ASP A 1 372 ? -1.435 0.979 -43.707 1.00 88.19 372 ASP A O 1
ATOM 2887 N N . LEU A 1 373 ? -2.895 2.059 -45.001 1.00 88.50 373 LEU A N 1
ATOM 2888 C CA . LEU A 1 373 ? -2.687 3.363 -44.378 1.00 88.50 373 LEU A CA 1
ATOM 2889 C C . LEU A 1 373 ? -3.092 3.386 -42.899 1.00 88.50 373 LEU A C 1
ATOM 2891 O O . LEU A 1 373 ? -2.473 4.097 -42.112 1.00 88.50 373 LEU A O 1
ATOM 2895 N N . LEU A 1 374 ? -4.103 2.603 -42.509 1.00 89.44 374 LEU A N 1
ATOM 2896 C CA . LEU A 1 374 ? -4.483 2.466 -41.102 1.00 89.44 374 LEU A CA 1
ATOM 2897 C C . LEU A 1 374 ? -3.359 1.799 -40.297 1.00 89.44 374 LEU A C 1
ATOM 2899 O O . LEU A 1 374 ? -2.943 2.345 -39.281 1.00 89.44 374 LEU A O 1
ATOM 2903 N N . GLU A 1 375 ? -2.788 0.701 -40.806 1.00 89.06 375 GLU A N 1
ATOM 2904 C CA . GLU A 1 375 ? -1.627 0.062 -40.176 1.00 89.06 375 GLU A CA 1
ATOM 2905 C C . GLU A 1 375 ? -0.421 1.012 -40.142 1.00 89.06 375 GLU A C 1
ATOM 2907 O O . GLU A 1 375 ? 0.264 1.100 -39.126 1.00 89.06 375 GLU A O 1
ATOM 2912 N N . ALA A 1 376 ? -0.177 1.779 -41.209 1.00 90.56 376 ALA A N 1
ATOM 2913 C CA . ALA A 1 376 ? 0.895 2.771 -41.233 1.00 90.56 376 ALA A CA 1
ATOM 2914 C C . ALA A 1 376 ? 0.759 3.806 -40.103 1.00 90.56 376 ALA A C 1
ATOM 2916 O O . ALA A 1 376 ? 1.747 4.129 -39.438 1.00 90.56 376 ALA A O 1
ATOM 2917 N N . VAL A 1 377 ? -0.459 4.313 -39.879 1.00 90.75 377 VAL A N 1
ATOM 2918 C CA . VAL A 1 377 ? -0.760 5.261 -38.799 1.00 90.75 377 VAL A CA 1
ATOM 2919 C C . VAL A 1 377 ? -0.519 4.610 -37.436 1.00 90.75 377 VAL A C 1
ATOM 2921 O O . VAL A 1 377 ? 0.212 5.182 -36.625 1.00 90.75 377 VAL A O 1
ATOM 2924 N N . ASP A 1 378 ? -1.033 3.401 -37.207 1.00 90.44 378 ASP A N 1
ATOM 2925 C CA . ASP A 1 378 ? -0.887 2.689 -35.932 1.00 90.44 378 ASP A CA 1
ATOM 2926 C C . ASP A 1 378 ? 0.585 2.367 -35.616 1.00 90.44 378 ASP A C 1
ATOM 2928 O O . ASP A 1 378 ? 1.047 2.576 -34.492 1.00 90.44 378 ASP A O 1
ATOM 2932 N N . ARG A 1 379 ? 1.374 1.949 -36.618 1.00 91.50 379 ARG A N 1
ATOM 2933 C CA . ARG A 1 379 ? 2.820 1.688 -36.477 1.00 91.50 379 ARG A CA 1
ATOM 2934 C C . ARG A 1 379 ? 3.600 2.950 -36.115 1.00 91.50 379 ARG A C 1
ATOM 2936 O O . ARG A 1 379 ? 4.457 2.906 -35.233 1.00 91.50 379 ARG A O 1
ATOM 2943 N N . VAL A 1 380 ? 3.292 4.085 -36.751 1.00 92.94 380 VAL A N 1
ATOM 2944 C CA . VAL A 1 380 ? 3.922 5.385 -36.451 1.00 92.94 380 VAL A CA 1
ATOM 2945 C C . VAL A 1 380 ? 3.549 5.876 -35.049 1.00 92.94 380 VAL A C 1
ATOM 2947 O O . VAL A 1 380 ? 4.414 6.381 -34.328 1.00 92.94 380 VAL A O 1
ATOM 2950 N N . ILE A 1 381 ? 2.291 5.699 -34.632 1.00 92.06 381 ILE A N 1
ATOM 2951 C CA . ILE A 1 381 ? 1.832 6.011 -33.270 1.00 92.06 381 ILE A CA 1
ATOM 2952 C C . ILE A 1 381 ? 2.547 5.117 -32.248 1.00 92.06 381 ILE A C 1
ATOM 2954 O O . ILE A 1 381 ? 3.064 5.628 -31.253 1.00 92.06 381 ILE A O 1
ATOM 2958 N N . GLY A 1 382 ? 2.640 3.810 -32.506 1.00 90.81 382 GLY A N 1
ATOM 2959 C CA . GLY A 1 382 ? 3.357 2.860 -31.655 1.00 90.81 382 GLY A CA 1
ATOM 2960 C C . GLY A 1 382 ? 4.842 3.201 -31.518 1.00 90.81 382 GLY A C 1
ATOM 2961 O O . GLY A 1 382 ? 5.363 3.259 -30.407 1.00 90.81 382 GLY A O 1
ATOM 2962 N N . ALA A 1 383 ? 5.514 3.534 -32.624 1.00 91.94 383 ALA A N 1
ATOM 2963 C CA . ALA A 1 383 ? 6.913 3.963 -32.607 1.00 91.94 383 ALA A CA 1
ATOM 2964 C C . ALA A 1 383 ? 7.124 5.248 -31.787 1.00 91.94 383 ALA A C 1
ATOM 2966 O O . ALA A 1 383 ? 8.119 5.373 -31.074 1.00 91.94 383 ALA A O 1
ATOM 2967 N N . ALA A 1 384 ? 6.180 6.196 -31.835 1.00 92.88 384 ALA A N 1
ATOM 2968 C CA . ALA A 1 384 ? 6.259 7.421 -31.040 1.00 92.88 384 ALA A CA 1
ATOM 2969 C C . ALA A 1 384 ? 6.231 7.152 -29.527 1.00 92.88 384 ALA A C 1
ATOM 2971 O O . ALA A 1 384 ? 6.856 7.890 -28.770 1.00 92.88 384 ALA A O 1
ATOM 2972 N N . VAL A 1 385 ? 5.530 6.113 -29.073 1.00 91.56 385 VAL A N 1
ATOM 2973 C CA . VAL A 1 385 ? 5.408 5.783 -27.644 1.00 91.56 385 VAL A CA 1
ATOM 2974 C C . VAL A 1 385 ? 6.707 5.227 -27.055 1.00 91.56 385 VAL A C 1
ATOM 2976 O O . VAL A 1 385 ? 7.033 5.524 -25.904 1.00 91.56 385 VAL A O 1
ATOM 2979 N N . GLU A 1 386 ? 7.457 4.467 -27.849 1.00 89.56 386 GLU A N 1
ATOM 2980 C CA . GLU A 1 386 ? 8.691 3.793 -27.423 1.00 89.56 386 GLU A CA 1
ATOM 2981 C C . GLU A 1 386 ? 9.914 4.723 -27.370 1.00 89.56 386 GLU A C 1
ATOM 2983 O O . GLU A 1 386 ? 10.907 4.434 -26.702 1.00 89.56 386 GLU A O 1
ATOM 2988 N N . LEU A 1 387 ? 9.854 5.868 -28.055 1.00 88.94 387 LEU A N 1
ATOM 2989 C CA . LEU A 1 387 ? 10.957 6.824 -28.107 1.00 88.94 387 LEU A CA 1
ATOM 2990 C C . LEU A 1 387 ? 11.016 7.726 -26.869 1.00 88.94 387 LEU A C 1
ATOM 2992 O O . LEU A 1 387 ? 10.004 8.035 -26.229 1.00 88.94 387 LEU A O 1
ATOM 2996 N N . TYR A 1 388 ? 12.219 8.217 -26.565 1.00 87.69 388 TYR A N 1
ATOM 2997 C CA . TYR A 1 388 ? 12.469 9.111 -25.428 1.00 87.69 388 TYR A CA 1
ATOM 2998 C C . TYR A 1 388 ? 12.537 10.598 -25.817 1.00 87.69 388 TYR A C 1
ATOM 3000 O O . TYR A 1 388 ? 12.252 11.449 -24.978 1.00 87.69 388 TYR A O 1
ATOM 3008 N N . THR A 1 389 ? 12.823 10.919 -27.085 1.00 90.00 389 THR A N 1
ATOM 3009 C CA . THR A 1 389 ? 13.049 12.291 -27.577 1.00 90.00 389 THR A CA 1
ATOM 3010 C C . THR A 1 389 ? 11.738 13.025 -27.926 1.00 90.00 389 THR A C 1
ATOM 3012 O O . THR A 1 389 ? 11.102 12.692 -28.934 1.00 90.00 389 THR A O 1
ATOM 3015 N N . PRO A 1 390 ? 11.333 14.091 -27.198 1.00 90.88 390 PRO A N 1
ATOM 3016 C CA . PRO A 1 390 ? 10.033 14.748 -27.405 1.00 90.88 390 PRO A CA 1
ATOM 3017 C C . PRO A 1 390 ? 9.851 15.413 -28.775 1.00 90.88 390 PRO A C 1
ATOM 3019 O O . PRO A 1 390 ? 8.722 15.626 -29.221 1.00 90.88 390 PRO A O 1
ATOM 3022 N N . GLU A 1 391 ? 10.940 15.812 -29.431 1.00 91.38 391 GLU A N 1
ATOM 3023 C CA . GLU A 1 391 ? 10.904 16.422 -30.766 1.00 91.38 391 GLU A CA 1
ATOM 3024 C C . GLU A 1 391 ? 10.493 15.407 -31.834 1.00 91.38 391 GLU A C 1
ATOM 3026 O O . GLU A 1 391 ? 9.616 15.686 -32.654 1.00 91.38 391 GLU A O 1
ATOM 3031 N N . ILE A 1 392 ? 11.053 14.199 -31.768 1.00 90.50 392 ILE A N 1
ATOM 3032 C CA . ILE A 1 392 ? 10.762 13.123 -32.717 1.00 90.50 392 ILE A CA 1
ATOM 3033 C C . ILE A 1 392 ? 9.378 12.546 -32.461 1.00 90.50 392 ILE A C 1
ATOM 3035 O O . ILE A 1 392 ? 8.624 12.354 -33.409 1.00 90.50 392 ILE A O 1
ATOM 3039 N N . GLN A 1 393 ? 8.986 12.372 -31.197 1.00 93.38 393 GLN A N 1
ATOM 3040 C CA . GLN A 1 393 ? 7.613 11.996 -30.852 1.00 93.38 393 GLN A CA 1
ATOM 3041 C C . GLN A 1 393 ? 6.594 12.964 -31.471 1.00 93.38 393 GLN A C 1
ATOM 3043 O O . GLN A 1 393 ? 5.622 12.540 -32.094 1.00 93.38 393 GLN A O 1
ATOM 3048 N N . ARG A 1 394 ? 6.834 14.281 -31.365 1.00 92.75 394 ARG A N 1
ATOM 3049 C CA . ARG A 1 394 ? 5.990 15.302 -32.008 1.00 92.75 394 ARG A CA 1
ATOM 3050 C C . ARG A 1 394 ? 5.984 15.167 -33.530 1.00 92.75 394 ARG A C 1
ATOM 3052 O O . ARG A 1 394 ? 4.926 15.340 -34.130 1.00 92.75 394 ARG A O 1
ATOM 3059 N N . ARG A 1 395 ? 7.130 14.869 -34.151 1.00 93.25 395 ARG A N 1
ATOM 3060 C CA . ARG A 1 395 ? 7.232 14.646 -35.602 1.00 93.25 395 ARG A CA 1
ATOM 3061 C C . ARG A 1 395 ? 6.411 13.433 -36.045 1.00 93.25 395 ARG A C 1
ATOM 3063 O O . ARG A 1 395 ? 5.623 13.551 -36.975 1.00 93.25 395 ARG A O 1
ATOM 3070 N N . LEU A 1 396 ? 6.522 12.308 -35.340 1.00 92.94 396 LEU A N 1
ATOM 3071 C CA . LEU A 1 396 ? 5.769 11.084 -35.633 1.00 92.94 396 LEU A CA 1
ATOM 3072 C C . LEU A 1 396 ? 4.261 11.273 -35.438 1.00 92.94 396 LEU A C 1
ATOM 3074 O O . LEU A 1 396 ? 3.482 10.879 -36.299 1.00 92.94 396 LEU A O 1
ATOM 3078 N N . LEU A 1 397 ? 3.829 11.958 -34.374 1.00 92.69 397 LEU A N 1
ATOM 3079 C CA . LEU A 1 397 ? 2.406 12.260 -34.180 1.00 92.69 397 LEU A CA 1
ATOM 3080 C C . LEU A 1 397 ? 1.842 13.169 -35.282 1.00 92.69 397 LEU A C 1
ATOM 3082 O O . LEU A 1 397 ? 0.695 12.992 -35.684 1.00 92.69 397 LEU A O 1
ATOM 3086 N N . LYS A 1 398 ? 2.634 14.116 -35.806 1.00 92.56 398 LYS A N 1
ATOM 3087 C CA . LYS A 1 398 ? 2.237 14.917 -36.976 1.00 92.56 398 LYS A CA 1
ATOM 3088 C C . LYS A 1 398 ? 2.163 14.075 -38.251 1.00 92.56 398 LYS A C 1
ATOM 3090 O O . LYS A 1 398 ? 1.237 14.272 -39.030 1.00 92.56 398 LYS A O 1
ATOM 3095 N N . ALA A 1 399 ? 3.081 13.128 -38.441 1.00 92.19 399 ALA A N 1
ATOM 3096 C CA . ALA A 1 399 ? 3.037 12.191 -39.564 1.00 92.19 399 ALA A CA 1
ATOM 3097 C C . ALA A 1 399 ? 1.795 11.280 -39.501 1.00 92.19 399 ALA A C 1
ATOM 3099 O O . ALA A 1 399 ? 1.094 11.121 -40.497 1.00 92.19 399 ALA A O 1
ATOM 3100 N N . ALA A 1 400 ? 1.445 10.772 -38.317 1.00 91.75 400 ALA A N 1
ATOM 3101 C CA . ALA A 1 400 ? 0.197 10.040 -38.092 1.00 91.75 400 ALA A CA 1
ATOM 3102 C C . ALA A 1 400 ? -1.042 10.916 -38.372 1.00 91.75 400 ALA A C 1
ATOM 3104 O O . ALA A 1 400 ? -1.963 10.491 -39.068 1.00 91.75 400 ALA A O 1
ATOM 3105 N N . GLN A 1 401 ? -1.029 12.177 -37.912 1.00 90.44 401 GLN A N 1
ATOM 3106 C CA . GLN A 1 401 ? -2.073 13.167 -38.209 1.00 90.44 401 GLN A CA 1
ATOM 3107 C C . GLN A 1 401 ? -2.143 13.535 -39.703 1.00 90.44 401 GLN A C 1
ATOM 3109 O O . GLN A 1 401 ? -3.156 14.045 -40.179 1.00 90.44 401 GLN A O 1
ATOM 3114 N N . PHE A 1 402 ? -1.076 13.340 -40.466 1.00 89.88 402 PHE A N 1
ATOM 3115 C CA . PHE A 1 402 ? -1.111 13.515 -41.911 1.00 89.88 402 PHE A CA 1
ATOM 3116 C C . PHE A 1 402 ? -1.795 12.313 -42.573 1.00 89.88 402 PHE A C 1
ATOM 3118 O O . PHE A 1 402 ? -2.765 12.496 -43.304 1.00 89.88 402 PHE A O 1
ATOM 3125 N N . GLY A 1 403 ? -1.390 11.089 -42.221 1.00 87.12 403 GLY A N 1
ATOM 3126 C CA . GLY A 1 403 ? -1.972 9.859 -42.769 1.00 87.12 403 GLY A CA 1
ATOM 3127 C C . GLY A 1 403 ? -3.467 9.708 -42.485 1.00 87.12 403 GLY A C 1
ATOM 3128 O O . GLY A 1 403 ? -4.245 9.401 -43.387 1.00 87.12 403 GLY A O 1
ATOM 3129 N N . TRP A 1 404 ? -3.915 10.015 -41.265 1.00 86.62 404 TRP A N 1
ATOM 3130 C CA . TRP A 1 404 ? -5.318 9.809 -40.889 1.00 86.62 404 TRP A CA 1
ATOM 3131 C C . TRP A 1 404 ? -6.319 10.715 -41.645 1.00 86.62 404 TRP A C 1
ATOM 3133 O O . TRP A 1 404 ? -7.511 10.434 -41.638 1.00 86.62 404 TRP A O 1
ATOM 3143 N N . GLN A 1 405 ? -5.864 11.780 -42.331 1.00 86.62 405 GLN A N 1
ATOM 3144 C CA . GLN A 1 405 ? -6.731 12.738 -43.040 1.00 86.62 405 GLN A CA 1
ATOM 3145 C C . GLN A 1 405 ? -7.322 12.114 -44.302 1.00 86.62 405 GLN A C 1
ATOM 3147 O O . GLN A 1 405 ? -8.361 12.555 -44.788 1.00 86.62 405 GLN A O 1
ATOM 3152 N N . TYR A 1 406 ? -6.661 11.077 -44.812 1.00 85.31 406 TYR A N 1
ATOM 3153 C CA . TYR A 1 406 ? -7.083 10.320 -45.979 1.00 85.31 406 TYR A CA 1
ATOM 3154 C C . TYR A 1 406 ? -7.943 9.101 -45.594 1.00 85.31 406 TYR A C 1
ATOM 3156 O O . TYR A 1 406 ? -8.453 8.407 -46.473 1.00 85.31 406 TYR A O 1
ATOM 3164 N N . LEU A 1 407 ? -8.149 8.851 -44.292 1.00 85.19 407 LEU A N 1
ATOM 3165 C CA . LEU A 1 407 ? -9.023 7.797 -43.776 1.00 85.19 407 LEU A CA 1
ATOM 3166 C C . LEU A 1 407 ? -10.424 8.360 -43.494 1.00 85.19 407 LEU A C 1
ATOM 3168 O O . LEU A 1 407 ? -10.588 9.342 -42.776 1.00 85.19 407 LEU A O 1
ATOM 3172 N N . SER A 1 408 ? -11.462 7.713 -44.027 1.00 75.06 408 SER A N 1
ATOM 3173 C CA . SER A 1 408 ? -12.847 8.195 -43.913 1.00 75.06 408 SER A CA 1
ATOM 3174 C C . SER A 1 408 ? -13.493 7.960 -42.539 1.00 75.06 408 SER A C 1
ATOM 3176 O O . SER A 1 408 ? -14.369 8.731 -42.160 1.00 75.06 408 SER A O 1
ATOM 3178 N N . ASN A 1 409 ? -13.061 6.939 -41.784 1.00 74.81 409 ASN A N 1
ATOM 3179 C CA . ASN A 1 409 ? -13.648 6.521 -40.498 1.00 74.81 409 ASN A CA 1
ATOM 3180 C C . ASN A 1 409 ? -12.576 6.209 -39.427 1.00 74.81 409 ASN A C 1
ATOM 3182 O O . ASN A 1 409 ? -12.621 5.156 -38.790 1.00 74.81 409 ASN A O 1
ATOM 3186 N N . TYR A 1 410 ? -11.581 7.079 -39.240 1.00 78.50 410 TYR A N 1
ATOM 3187 C CA . TYR A 1 410 ? -10.539 6.850 -38.230 1.00 78.50 410 TYR A CA 1
ATOM 3188 C C . TYR A 1 410 ? -11.030 7.140 -36.799 1.00 78.50 410 TYR A C 1
ATOM 3190 O O . TYR A 1 410 ? -11.630 8.186 -36.542 1.00 78.50 410 TYR A O 1
ATOM 3198 N N . ASN A 1 411 ? -10.731 6.243 -35.851 1.00 78.25 411 ASN A N 1
ATOM 3199 C CA . ASN A 1 411 ? -11.011 6.458 -34.431 1.00 78.25 411 ASN A CA 1
ATOM 3200 C C . ASN A 1 411 ? -9.881 7.262 -33.763 1.00 78.25 411 ASN A C 1
ATOM 3202 O O . ASN A 1 411 ? -8.813 6.733 -33.461 1.00 78.25 411 ASN A O 1
ATOM 3206 N N . SER A 1 412 ? -10.129 8.541 -33.477 1.00 82.12 412 SER A N 1
ATOM 3207 C CA . SER A 1 412 ? -9.143 9.427 -32.846 1.00 82.12 412 SER A CA 1
ATOM 3208 C C . SER A 1 412 ? -8.901 9.156 -31.359 1.00 82.12 412 SER A C 1
ATOM 3210 O O . SER A 1 412 ? -7.939 9.695 -30.806 1.00 82.12 412 SER A O 1
ATOM 3212 N N . ASP A 1 413 ? -9.699 8.299 -30.714 1.00 85.44 413 ASP A N 1
ATOM 3213 C CA . ASP A 1 413 ? -9.568 8.001 -29.285 1.00 85.44 413 ASP A CA 1
ATOM 3214 C C . ASP A 1 413 ? -8.188 7.437 -28.935 1.00 85.44 413 ASP A C 1
ATOM 3216 O O . ASP A 1 413 ? -7.599 7.825 -27.925 1.00 85.44 413 ASP A O 1
ATOM 3220 N N . GLU A 1 414 ? -7.647 6.539 -29.761 1.00 82.50 414 GLU A N 1
ATOM 3221 C CA . GLU A 1 414 ? -6.334 5.930 -29.526 1.00 82.50 414 GLU A CA 1
ATOM 3222 C C . GLU A 1 414 ? -5.204 6.955 -29.642 1.00 82.50 414 GLU A C 1
ATOM 3224 O O . GLU A 1 414 ? -4.352 7.050 -28.759 1.00 82.50 414 GLU A O 1
ATOM 3229 N N . PHE A 1 415 ? -5.263 7.815 -30.658 1.00 87.88 415 PHE A N 1
ATOM 3230 C CA . PHE A 1 415 ? -4.318 8.916 -30.817 1.00 87.88 415 PHE A CA 1
ATOM 3231 C C . PHE A 1 415 ? -4.362 9.881 -29.622 1.00 87.88 415 PHE A C 1
ATOM 3233 O O . PHE A 1 415 ? -3.321 10.289 -29.102 1.00 87.88 415 PHE A O 1
ATOM 3240 N N . ILE A 1 416 ? -5.563 10.233 -29.146 1.00 88.69 416 ILE A N 1
ATOM 3241 C CA . ILE A 1 416 ? -5.741 11.112 -27.982 1.00 88.69 416 ILE A CA 1
ATOM 3242 C C . ILE A 1 416 ? -5.181 10.448 -26.719 1.00 88.69 416 ILE A C 1
ATOM 3244 O O . ILE A 1 416 ? -4.492 11.114 -25.940 1.00 88.69 416 ILE A O 1
ATOM 3248 N N . LYS A 1 417 ? -5.427 9.146 -26.526 1.00 89.19 417 LYS A N 1
ATOM 3249 C CA . LYS A 1 417 ? -4.862 8.365 -25.416 1.00 89.19 417 LYS A CA 1
ATOM 3250 C C . LYS A 1 417 ? -3.338 8.337 -25.473 1.00 89.19 417 LYS A C 1
ATOM 3252 O O . LYS A 1 417 ? -2.703 8.626 -24.467 1.00 89.19 417 LYS A O 1
ATOM 3257 N N . VAL A 1 418 ? -2.745 8.087 -26.637 1.00 89.94 418 VAL A N 1
ATOM 3258 C CA . VAL A 1 418 ? -1.286 8.065 -26.804 1.00 89.94 418 VAL A CA 1
ATOM 3259 C C . VAL A 1 418 ? -0.669 9.439 -26.554 1.00 89.94 418 VAL A C 1
ATOM 3261 O O . VAL A 1 418 ? 0.277 9.552 -25.776 1.00 89.94 418 VAL A O 1
ATOM 3264 N N . ALA A 1 419 ? -1.229 10.507 -27.124 1.00 90.50 419 ALA A N 1
ATOM 3265 C CA . ALA A 1 419 ? -0.762 11.869 -26.869 1.00 90.50 419 ALA A CA 1
ATOM 3266 C C . ALA A 1 419 ? -0.896 12.252 -25.382 1.00 90.50 419 ALA A C 1
ATOM 3268 O O . ALA A 1 419 ? -0.037 12.938 -24.827 1.00 90.50 419 ALA A O 1
ATOM 3269 N N . SER A 1 420 ? -1.966 11.792 -24.728 1.00 91.06 420 SER A N 1
ATOM 3270 C CA . SER A 1 420 ? -2.181 11.916 -23.287 1.00 91.06 420 SER A CA 1
ATOM 3271 C C . SER A 1 420 ? -1.093 11.184 -22.486 1.00 91.06 420 SER A C 1
ATOM 3273 O O . SER A 1 420 ? -0.460 11.804 -21.632 1.00 91.06 420 SER A O 1
ATOM 3275 N N . THR A 1 421 ? -0.806 9.919 -22.805 1.00 91.81 421 THR A N 1
ATOM 3276 C CA . THR A 1 421 ? 0.246 9.120 -22.158 1.00 91.81 421 THR A CA 1
ATOM 3277 C C . THR A 1 421 ? 1.631 9.730 -22.363 1.00 91.81 421 THR A C 1
ATOM 3279 O O . THR A 1 421 ? 2.374 9.878 -21.398 1.00 91.81 421 THR A O 1
ATOM 3282 N N . LEU A 1 422 ? 1.972 10.158 -23.581 1.00 92.56 422 LEU A N 1
ATOM 3283 C CA . LEU A 1 422 ? 3.262 10.780 -23.894 1.00 92.56 422 LEU A CA 1
ATOM 3284 C C . LEU A 1 422 ? 3.499 12.075 -23.113 1.00 92.56 422 LEU A C 1
ATOM 3286 O O . LEU A 1 422 ? 4.611 12.316 -22.647 1.00 92.56 422 LEU A O 1
ATOM 3290 N N . ARG A 1 423 ? 2.458 12.898 -22.917 1.00 92.94 423 ARG A N 1
ATOM 3291 C CA . ARG A 1 423 ? 2.556 14.089 -22.055 1.00 92.94 423 ARG A CA 1
ATOM 3292 C C . ARG A 1 423 ? 2.940 13.717 -20.632 1.00 92.94 423 ARG A C 1
ATOM 3294 O O . ARG A 1 423 ? 3.775 14.399 -20.049 1.00 92.94 423 ARG A O 1
ATOM 3301 N N . VAL A 1 424 ? 2.345 12.656 -20.089 1.00 93.56 424 VAL A N 1
ATOM 3302 C CA . VAL A 1 424 ? 2.672 12.178 -18.745 1.00 93.56 424 VAL A CA 1
ATOM 3303 C C . VAL A 1 424 ? 4.100 11.628 -18.723 1.00 93.56 424 VAL A C 1
ATOM 3305 O O . VAL A 1 424 ? 4.908 12.131 -17.952 1.00 93.56 424 VAL A O 1
ATOM 3308 N N . LEU A 1 425 ? 4.452 10.692 -19.612 1.00 92.69 425 LEU A N 1
ATOM 3309 C CA . LEU A 1 425 ? 5.793 10.093 -19.691 1.00 92.69 425 LEU A CA 1
ATOM 3310 C C . LEU A 1 425 ? 6.905 11.146 -19.787 1.00 92.69 425 LEU A C 1
ATOM 3312 O O . LEU A 1 425 ? 7.858 11.102 -19.014 1.00 92.69 425 LEU A O 1
ATOM 3316 N N . ASN A 1 426 ? 6.769 12.125 -20.684 1.00 92.81 426 ASN A N 1
ATOM 3317 C CA . ASN A 1 426 ? 7.766 13.186 -20.835 1.00 92.81 426 ASN A CA 1
ATOM 3318 C C . ASN A 1 426 ? 7.864 14.069 -19.594 1.00 92.81 426 ASN A C 1
ATOM 3320 O O . ASN A 1 426 ? 8.967 14.413 -19.189 1.00 92.81 426 ASN A O 1
ATOM 3324 N N . ALA A 1 427 ? 6.740 14.362 -18.937 1.00 93.12 427 ALA A N 1
ATOM 3325 C CA . ALA A 1 427 ? 6.761 15.111 -17.691 1.00 93.12 427 ALA A CA 1
ATOM 3326 C C . ALA A 1 427 ? 7.585 14.365 -16.614 1.00 93.12 427 ALA A C 1
ATOM 3328 O O . ALA A 1 427 ? 8.401 14.986 -15.936 1.00 93.12 427 ALA A O 1
ATOM 3329 N N . TYR A 1 428 ? 7.431 13.040 -16.478 1.00 92.50 428 TYR A N 1
ATOM 3330 C CA . TYR A 1 428 ? 8.261 12.229 -15.568 1.00 92.50 428 TYR A CA 1
ATOM 3331 C C . TYR A 1 428 ? 9.748 12.249 -15.958 1.00 92.50 428 TYR A C 1
ATOM 3333 O O . TYR A 1 428 ? 10.611 12.413 -15.093 1.00 92.50 428 TYR A O 1
ATOM 3341 N N . ARG A 1 429 ? 10.053 12.156 -17.255 1.00 90.75 429 ARG A N 1
ATOM 3342 C CA . ARG A 1 429 ? 11.431 12.209 -17.769 1.00 90.75 429 ARG A CA 1
ATOM 3343 C C . ARG A 1 429 ? 12.098 13.560 -17.498 1.00 90.75 429 ARG A C 1
ATOM 3345 O O . ARG A 1 429 ? 13.277 13.584 -17.154 1.00 90.75 429 ARG A O 1
ATOM 3352 N N . ASP A 1 430 ? 11.345 14.658 -17.549 1.00 89.38 430 ASP A N 1
ATOM 3353 C CA . ASP A 1 430 ? 11.832 16.009 -17.229 1.00 89.38 430 ASP A CA 1
ATOM 3354 C C . ASP A 1 430 ? 12.206 16.185 -15.744 1.00 89.38 430 ASP A C 1
ATOM 3356 O O . ASP A 1 430 ? 12.955 17.096 -15.394 1.00 89.38 430 ASP A O 1
ATOM 3360 N N . VAL A 1 431 ? 11.684 15.337 -14.849 1.00 88.81 431 VAL A N 1
ATOM 3361 C CA . VAL A 1 431 ? 12.016 15.344 -13.410 1.00 88.81 431 VAL A CA 1
ATOM 3362 C C . VAL A 1 431 ? 12.981 14.225 -13.010 1.00 88.81 431 VAL A C 1
ATOM 3364 O O . VAL A 1 431 ? 13.079 13.902 -11.823 1.00 88.81 431 VAL A O 1
ATOM 3367 N N . GLY A 1 432 ? 13.672 13.635 -13.990 1.00 87.88 432 GLY A N 1
ATOM 3368 C CA . GLY A 1 432 ? 14.693 12.614 -13.765 1.00 87.88 432 GLY A CA 1
ATOM 3369 C C . GLY A 1 432 ? 14.133 11.235 -13.426 1.00 87.88 432 GLY A C 1
ATOM 3370 O O . GLY A 1 432 ? 14.761 10.499 -12.671 1.00 87.88 432 GLY A O 1
ATOM 3371 N N . ILE A 1 433 ? 12.943 10.892 -13.934 1.00 91.31 433 ILE A N 1
ATOM 3372 C CA . ILE A 1 433 ? 12.375 9.538 -13.857 1.00 91.31 433 ILE A CA 1
ATOM 3373 C C . ILE A 1 433 ? 12.263 8.974 -15.286 1.00 91.31 433 ILE A C 1
ATOM 3375 O O . ILE A 1 433 ? 11.361 9.385 -16.026 1.00 91.31 433 ILE A O 1
ATOM 3379 N N . PRO A 1 434 ? 13.133 8.032 -15.700 1.00 89.81 434 PRO A N 1
ATOM 3380 C CA . PRO A 1 434 ? 13.166 7.480 -17.056 1.00 89.81 434 PRO A CA 1
ATOM 3381 C C . PRO A 1 434 ? 12.059 6.433 -17.290 1.00 89.81 434 PRO A C 1
ATOM 3383 O O . PRO A 1 434 ? 12.321 5.296 -17.674 1.00 89.81 434 PRO A O 1
ATOM 3386 N N . LEU A 1 435 ? 10.800 6.822 -17.073 1.00 89.81 435 LEU A N 1
ATOM 3387 C CA . LEU A 1 435 ? 9.653 5.919 -17.152 1.00 89.81 435 LEU A CA 1
ATOM 3388 C C . LEU A 1 435 ? 9.424 5.429 -18.594 1.00 89.81 435 LEU A C 1
ATOM 3390 O O . LEU A 1 435 ? 9.263 6.232 -19.529 1.00 89.81 435 LEU A O 1
ATOM 3394 N N . SER A 1 436 ? 9.383 4.106 -18.770 1.00 88.50 436 SER A N 1
ATOM 3395 C CA . SER A 1 436 ? 9.008 3.458 -20.031 1.00 88.50 436 SER A CA 1
ATOM 3396 C C . SER A 1 436 ? 7.494 3.249 -20.134 1.00 88.50 436 SER A C 1
ATOM 3398 O O . SER A 1 436 ? 6.771 3.242 -19.132 1.00 88.50 436 SER A O 1
ATOM 3400 N N . LYS A 1 437 ? 6.991 3.038 -21.355 1.00 88.25 437 LYS A N 1
ATOM 3401 C CA . LYS A 1 437 ? 5.577 2.703 -21.581 1.00 88.25 437 LYS A CA 1
ATOM 3402 C C . LYS A 1 437 ? 5.178 1.412 -20.862 1.00 88.25 437 LYS A C 1
ATOM 3404 O O . LYS A 1 437 ? 4.149 1.377 -20.194 1.00 88.25 437 LYS A O 1
ATOM 3409 N N . ALA A 1 438 ? 6.028 0.388 -20.928 1.00 85.81 438 ALA A N 1
ATOM 3410 C CA . ALA A 1 438 ? 5.792 -0.888 -20.261 1.00 85.81 438 ALA A CA 1
ATOM 3411 C C . ALA A 1 438 ? 5.690 -0.749 -18.731 1.00 85.81 438 ALA A C 1
ATOM 3413 O O . ALA A 1 438 ? 4.915 -1.466 -18.100 1.00 85.81 438 ALA A O 1
ATOM 3414 N N . GLN A 1 439 ? 6.454 0.166 -18.125 1.00 87.88 439 GLN A N 1
ATOM 3415 C CA . GLN A 1 439 ? 6.323 0.484 -16.701 1.00 87.88 439 GLN A CA 1
ATOM 3416 C C . GLN A 1 439 ? 5.032 1.262 -16.413 1.00 87.88 439 GLN A C 1
ATOM 3418 O O . GLN A 1 439 ? 4.337 0.936 -15.454 1.00 87.88 439 GLN A O 1
ATOM 3423 N N . PHE A 1 440 ? 4.680 2.240 -17.254 1.00 89.12 440 PHE A N 1
ATOM 3424 C CA . PHE A 1 440 ? 3.441 3.014 -17.118 1.00 89.12 440 PHE A CA 1
ATOM 3425 C C . PHE A 1 440 ? 2.190 2.126 -17.152 1.00 89.12 440 PHE A C 1
ATOM 3427 O O . PHE A 1 440 ? 1.293 2.327 -16.344 1.00 89.12 440 PHE A O 1
ATOM 3434 N N . ASP A 1 441 ? 2.147 1.124 -18.033 1.00 88.69 441 ASP A N 1
ATOM 3435 C CA . ASP A 1 441 ? 0.985 0.232 -18.167 1.00 88.69 441 ASP A CA 1
ATOM 3436 C C . ASP A 1 441 ? 0.852 -0.783 -17.025 1.00 88.69 441 ASP A C 1
ATOM 3438 O O . ASP A 1 441 ? -0.243 -1.276 -16.759 1.00 88.69 441 ASP A O 1
ATOM 3442 N N . LYS A 1 442 ? 1.959 -1.106 -16.347 1.00 85.31 442 LYS A N 1
ATOM 3443 C CA . LYS A 1 442 ? 1.960 -2.002 -15.182 1.00 85.31 442 LYS A CA 1
ATOM 3444 C C . LYS A 1 442 ? 1.590 -1.291 -13.884 1.00 85.31 442 LYS A C 1
ATOM 3446 O O . LYS A 1 442 ? 1.119 -1.945 -12.958 1.00 85.31 442 LYS A O 1
ATOM 3451 N N . LEU A 1 443 ? 1.858 0.009 -13.791 1.00 86.31 443 LEU A N 1
ATOM 3452 C CA . LEU A 1 443 ? 1.653 0.787 -12.577 1.00 86.31 443 LEU A CA 1
ATOM 3453 C C . LEU A 1 443 ? 0.230 1.334 -12.495 1.00 86.31 443 LEU A C 1
ATOM 3455 O O . LEU A 1 443 ? -0.317 1.870 -13.455 1.00 86.31 443 LEU A O 1
ATOM 3459 N N . GLU A 1 444 ? -0.351 1.281 -11.300 1.00 87.31 444 GLU A N 1
ATOM 3460 C CA . GLU A 1 444 ? -1.599 1.983 -11.033 1.00 87.31 444 GLU A CA 1
ATOM 3461 C C . GLU A 1 444 ? -1.383 3.503 -11.047 1.00 87.31 444 GLU A C 1
ATOM 3463 O O . GLU A 1 444 ? -0.349 4.015 -10.608 1.00 87.31 444 GLU A O 1
ATOM 3468 N N . HIS A 1 445 ? -2.392 4.260 -11.490 1.00 88.38 445 HIS A N 1
ATOM 3469 C CA . HIS A 1 445 ? -2.297 5.721 -11.570 1.00 88.38 445 HIS A CA 1
ATOM 3470 C C . HIS A 1 445 ? -1.959 6.386 -10.222 1.00 88.38 445 HIS A C 1
ATOM 3472 O O . HIS A 1 445 ? -1.291 7.418 -10.206 1.00 88.38 445 HIS A O 1
ATOM 3478 N N . VAL A 1 446 ? -2.394 5.809 -9.094 1.00 87.62 446 VAL A N 1
ATOM 3479 C CA . VAL A 1 446 ? -2.057 6.308 -7.747 1.00 87.62 446 VAL A CA 1
ATOM 3480 C C . VAL A 1 446 ? -0.574 6.084 -7.434 1.00 87.62 446 VAL A C 1
ATOM 3482 O O . VAL A 1 446 ? 0.092 7.015 -6.979 1.00 87.62 446 VAL A O 1
ATOM 3485 N N . ALA A 1 447 ? -0.037 4.902 -7.749 1.00 86.44 447 ALA A N 1
ATOM 3486 C CA . ALA A 1 447 ? 1.378 4.583 -7.566 1.00 86.44 447 ALA A CA 1
ATOM 3487 C C . ALA A 1 447 ? 2.274 5.497 -8.420 1.00 86.44 447 ALA A C 1
ATOM 3489 O O . ALA A 1 447 ? 3.261 6.035 -7.925 1.00 86.44 447 ALA A O 1
ATOM 3490 N N . LEU A 1 448 ? 1.879 5.786 -9.668 1.00 88.94 448 LEU A N 1
ATOM 3491 C CA . LEU A 1 448 ? 2.580 6.761 -10.515 1.00 88.94 448 LEU A CA 1
ATOM 3492 C C . LEU A 1 448 ? 2.678 8.134 -9.841 1.00 88.94 448 LEU A C 1
ATOM 3494 O O . LEU A 1 448 ? 3.743 8.757 -9.834 1.00 88.94 448 LEU A O 1
ATOM 3498 N N . ILE A 1 449 ? 1.576 8.622 -9.267 1.00 90.38 449 ILE A N 1
ATOM 3499 C CA . ILE A 1 449 ? 1.541 9.915 -8.574 1.00 90.38 449 ILE A CA 1
ATOM 3500 C C . ILE A 1 449 ? 2.473 9.908 -7.353 1.00 90.38 449 ILE A C 1
ATOM 3502 O O . ILE A 1 449 ? 3.148 10.911 -7.103 1.00 90.38 449 ILE A O 1
ATOM 3506 N N . GLN A 1 450 ? 2.552 8.790 -6.624 1.00 87.75 450 GLN A N 1
ATOM 3507 C CA . GLN A 1 450 ? 3.422 8.644 -5.455 1.00 87.75 450 GLN A CA 1
ATOM 3508 C C . GLN A 1 450 ? 4.911 8.820 -5.795 1.00 87.75 450 GLN A C 1
ATOM 3510 O O . GLN A 1 450 ? 5.610 9.485 -5.033 1.00 87.75 450 GLN A O 1
ATOM 3515 N N . LEU A 1 451 ? 5.374 8.391 -6.978 1.00 87.44 451 LEU A N 1
ATOM 3516 C CA . LEU A 1 451 ? 6.775 8.560 -7.423 1.00 87.44 451 LEU A CA 1
ATOM 3517 C C . LEU A 1 451 ? 7.238 10.035 -7.502 1.00 87.44 451 LEU A C 1
ATOM 3519 O O . LEU A 1 451 ? 8.435 10.336 -7.441 1.00 87.44 451 LEU A O 1
ATOM 3523 N N . LEU A 1 452 ? 6.302 10.984 -7.641 1.00 89.06 452 LEU A N 1
ATOM 3524 C CA . LEU A 1 452 ? 6.597 12.425 -7.691 1.00 89.06 452 LEU A CA 1
ATOM 3525 C C . LEU A 1 452 ? 6.714 13.069 -6.303 1.00 89.06 452 LEU A C 1
ATOM 3527 O O . LEU A 1 452 ? 7.259 14.175 -6.178 1.00 89.06 452 LEU A O 1
ATOM 3531 N N . LEU A 1 453 ? 6.182 12.417 -5.266 1.00 87.31 453 LEU A N 1
ATOM 3532 C CA . LEU A 1 453 ? 6.080 12.986 -3.923 1.00 87.31 453 LEU A CA 1
ATOM 3533 C C . LEU A 1 453 ? 7.446 13.152 -3.244 1.00 87.31 453 LEU A C 1
ATOM 3535 O O . LEU A 1 453 ? 7.687 14.256 -2.735 1.00 87.31 453 LEU A O 1
ATOM 3539 N N . PRO A 1 454 ? 8.385 12.181 -3.321 1.00 83.00 454 PRO A N 1
ATOM 3540 C CA . PRO A 1 454 ? 9.718 12.351 -2.750 1.00 83.00 454 PRO A CA 1
ATOM 3541 C C . PRO A 1 454 ? 10.481 13.546 -3.329 1.00 83.00 454 PRO A C 1
ATOM 3543 O O . PRO A 1 454 ? 11.183 14.262 -2.617 1.00 83.00 454 PRO A O 1
ATOM 3546 N N . ARG A 1 455 ? 10.251 13.840 -4.614 1.00 83.44 455 ARG A N 1
ATOM 3547 C CA . ARG A 1 455 ? 10.849 14.965 -5.355 1.00 83.44 455 ARG A CA 1
ATOM 3548 C C . ARG A 1 455 ? 10.137 16.305 -5.118 1.00 83.44 455 ARG A C 1
ATOM 3550 O O . ARG A 1 455 ? 10.519 17.318 -5.705 1.00 83.44 455 ARG A O 1
ATOM 3557 N N . ARG A 1 456 ? 9.089 16.334 -4.283 1.00 86.19 456 ARG A N 1
ATOM 3558 C CA . ARG A 1 456 ? 8.284 17.524 -3.932 1.00 86.19 456 ARG A CA 1
ATOM 3559 C C . ARG A 1 456 ? 7.647 18.231 -5.136 1.00 86.19 456 ARG A C 1
ATOM 3561 O O . ARG A 1 456 ? 7.371 19.432 -5.096 1.00 86.19 456 ARG A O 1
ATOM 3568 N N . LYS A 1 457 ? 7.359 17.498 -6.215 1.00 88.88 457 LYS A N 1
ATOM 3569 C CA . LYS A 1 457 ? 6.719 18.036 -7.429 1.00 88.88 457 LYS A CA 1
ATOM 3570 C C . LYS A 1 457 ? 5.186 18.041 -7.305 1.00 88.88 457 LYS A C 1
ATOM 3572 O O . LYS A 1 457 ? 4.479 17.576 -8.193 1.00 88.88 457 LYS A O 1
ATOM 3577 N N . TRP A 1 458 ? 4.647 18.596 -6.214 1.00 90.56 458 TRP A N 1
ATOM 3578 C CA . TRP A 1 458 ? 3.209 18.517 -5.892 1.00 90.56 458 TRP A CA 1
ATOM 3579 C C . TRP A 1 458 ? 2.298 19.171 -6.937 1.00 90.56 458 TRP A C 1
ATOM 3581 O O . TRP A 1 458 ? 1.260 18.616 -7.280 1.00 90.56 458 TRP A O 1
ATOM 3591 N N . ALA A 1 459 ? 2.682 20.332 -7.478 1.00 91.19 459 ALA A N 1
ATOM 3592 C CA . ALA A 1 459 ? 1.879 21.024 -8.492 1.00 91.19 459 ALA A CA 1
ATOM 3593 C C . ALA A 1 459 ? 1.736 20.192 -9.777 1.00 91.19 459 ALA A C 1
ATOM 3595 O O . ALA A 1 459 ? 0.655 20.091 -10.353 1.00 91.19 459 ALA A O 1
ATOM 3596 N N . MET A 1 460 ? 2.829 19.555 -10.191 1.00 91.31 460 MET A N 1
ATOM 3597 C CA . MET A 1 460 ? 2.857 18.647 -11.331 1.00 91.31 460 MET A CA 1
ATOM 3598 C C . MET A 1 460 ? 2.033 17.386 -11.053 1.00 91.31 460 MET A C 1
ATOM 3600 O O . MET A 1 460 ? 1.215 17.009 -11.886 1.00 91.31 460 MET A O 1
ATOM 3604 N N . ALA A 1 461 ? 2.174 16.798 -9.862 1.00 91.81 461 ALA A N 1
ATOM 3605 C CA . ALA A 1 461 ? 1.383 15.649 -9.429 1.00 91.81 461 ALA A CA 1
ATOM 3606 C C . ALA A 1 461 ? -0.129 15.943 -9.441 1.00 91.81 461 ALA A C 1
ATOM 3608 O O . ALA A 1 461 ? -0.903 15.125 -9.927 1.00 91.81 461 ALA A O 1
ATOM 3609 N N . ILE A 1 462 ? -0.559 17.135 -9.002 1.00 91.31 462 ILE A N 1
ATOM 3610 C CA . ILE A 1 462 ? -1.966 17.573 -9.076 1.00 91.31 462 ILE A CA 1
ATOM 3611 C C . ILE A 1 462 ? -2.430 17.708 -10.531 1.00 91.31 462 ILE A C 1
ATOM 3613 O O . ILE A 1 462 ? -3.539 17.291 -10.862 1.00 91.31 462 ILE A O 1
ATOM 3617 N N . ASN A 1 463 ? -1.609 18.286 -11.411 1.00 91.50 463 ASN A N 1
ATOM 3618 C CA . ASN A 1 463 ? -1.962 18.434 -12.824 1.00 91.50 463 ASN A CA 1
ATOM 3619 C C . ASN A 1 463 ? -2.096 17.072 -13.519 1.00 91.50 463 ASN A C 1
ATOM 3621 O O . ASN A 1 463 ? -3.049 16.863 -14.265 1.00 91.50 463 ASN A O 1
ATOM 3625 N N . ILE A 1 464 ? -1.186 16.140 -13.231 1.00 91.12 464 ILE A N 1
ATOM 3626 C CA . ILE A 1 464 ? -1.226 14.769 -13.751 1.00 91.12 464 ILE A CA 1
ATOM 3627 C C . ILE A 1 464 ? -2.430 14.010 -13.186 1.00 91.12 464 ILE A C 1
ATOM 3629 O O . ILE A 1 464 ? -3.149 13.377 -13.947 1.00 91.12 464 ILE A O 1
ATOM 3633 N N . SER A 1 465 ? -2.721 14.137 -11.890 1.00 91.31 465 SER A N 1
ATOM 3634 C CA . SER A 1 465 ? -3.922 13.566 -11.263 1.00 91.31 465 SER A CA 1
ATOM 3635 C C . SER A 1 465 ? -5.208 14.060 -11.932 1.00 91.31 465 SER A C 1
ATOM 3637 O O . SER A 1 465 ? -6.061 13.246 -12.275 1.00 91.31 465 SER A O 1
ATOM 3639 N N . LYS A 1 466 ? -5.330 15.368 -12.200 1.00 89.69 466 LYS A N 1
ATOM 3640 C CA . LYS A 1 466 ? -6.477 15.935 -12.932 1.00 89.69 466 LYS A CA 1
ATOM 3641 C C . LYS A 1 466 ? -6.576 15.396 -14.357 1.00 89.69 466 LYS A C 1
ATOM 3643 O O . LYS A 1 466 ? -7.676 15.132 -14.830 1.00 89.69 466 LYS A O 1
ATOM 3648 N N . HIS A 1 467 ? -5.436 15.242 -15.026 1.00 90.06 467 HIS A N 1
ATOM 3649 C CA . HIS A 1 467 ? -5.352 14.724 -16.390 1.00 90.06 467 HIS A CA 1
ATOM 3650 C C . HIS A 1 467 ? -5.731 13.236 -16.477 1.00 90.06 467 HIS A C 1
ATOM 3652 O O . HIS A 1 467 ? -6.428 12.839 -17.405 1.00 90.06 467 HIS A O 1
ATOM 3658 N N . LEU A 1 468 ? -5.334 12.436 -15.484 1.00 87.88 468 LEU A N 1
ATOM 3659 C CA . LEU A 1 468 ? -5.649 11.006 -15.363 1.00 87.88 468 LEU A CA 1
ATOM 3660 C C . LEU A 1 468 ? -6.993 10.725 -14.664 1.00 87.88 468 LEU A C 1
ATOM 3662 O O . LEU A 1 468 ? -7.414 9.576 -14.606 1.00 87.88 468 LEU A O 1
ATOM 3666 N N . GLN A 1 469 ? -7.669 11.760 -14.151 1.00 88.06 469 GLN A N 1
ATOM 3667 C CA . GLN A 1 469 ? -8.916 11.669 -13.375 1.00 88.06 469 GLN A CA 1
ATOM 3668 C C . GLN A 1 469 ? -8.797 10.841 -12.078 1.00 88.06 469 GLN A C 1
ATOM 3670 O O . GLN A 1 469 ? -9.770 10.259 -11.602 1.00 88.06 469 GLN A O 1
ATOM 3675 N N . THR A 1 470 ? -7.611 10.829 -11.472 1.00 87.12 470 THR A N 1
ATOM 3676 C CA . THR A 1 470 ? -7.314 10.142 -10.203 1.00 87.12 470 THR A CA 1
ATOM 3677 C C . THR A 1 470 ? -7.469 11.118 -9.033 1.00 87.12 470 THR A C 1
ATOM 3679 O O . THR A 1 470 ? -7.116 12.290 -9.199 1.00 87.12 470 THR A O 1
ATOM 3682 N N . PRO A 1 471 ? -7.947 10.705 -7.842 1.00 85.25 471 PRO A N 1
ATOM 3683 C CA . PRO A 1 471 ? -7.960 11.582 -6.671 1.00 85.25 471 PRO A CA 1
ATOM 3684 C C . PRO A 1 471 ? -6.544 12.071 -6.308 1.00 85.25 471 PRO A C 1
ATOM 3686 O O . PRO A 1 471 ? -5.557 11.356 -6.465 1.00 85.25 471 PRO A O 1
ATOM 3689 N N . SER A 1 472 ? -6.443 13.326 -5.862 1.00 86.69 472 SER A N 1
ATOM 3690 C CA . SER A 1 472 ? -5.183 13.980 -5.462 1.00 86.69 472 SER A CA 1
ATOM 3691 C C . SER A 1 472 ? -4.996 14.052 -3.944 1.00 86.69 472 SER A C 1
ATOM 3693 O O . SER A 1 472 ? -4.127 14.776 -3.456 1.00 86.69 472 SER A O 1
ATOM 3695 N N . ASP A 1 473 ? -5.789 13.296 -3.190 1.00 87.31 473 ASP A N 1
ATOM 3696 C CA . ASP A 1 473 ? -5.765 13.231 -1.730 1.00 87.31 473 ASP A CA 1
ATOM 3697 C C . ASP A 1 473 ? -4.381 12.837 -1.200 1.00 87.31 473 ASP A C 1
ATOM 3699 O O . ASP A 1 473 ? -3.840 13.540 -0.348 1.00 87.31 473 ASP A O 1
ATOM 3703 N N . VAL A 1 474 ? -3.746 11.814 -1.783 1.00 86.06 474 VAL A N 1
ATOM 3704 C CA . VAL A 1 474 ? -2.392 11.368 -1.400 1.00 86.06 474 VAL A CA 1
ATOM 3705 C C . VAL A 1 474 ? -1.362 12.497 -1.549 1.00 86.06 474 VAL A C 1
ATOM 3707 O O . VAL A 1 474 ? -0.507 12.694 -0.683 1.00 86.06 474 VAL A O 1
ATOM 3710 N N . VAL A 1 475 ? -1.470 13.299 -2.616 1.00 89.62 475 VAL A N 1
ATOM 3711 C CA . VAL A 1 475 ? -0.573 14.442 -2.864 1.00 89.62 475 VAL A CA 1
ATOM 3712 C C . VAL A 1 475 ? -0.759 15.517 -1.799 1.00 89.62 475 VAL A C 1
ATOM 3714 O O . VAL A 1 475 ? 0.218 16.086 -1.309 1.00 89.62 475 VAL A O 1
ATOM 3717 N N . LEU A 1 476 ? -2.012 15.799 -1.440 1.00 89.75 476 LEU A N 1
ATOM 3718 C CA . LEU A 1 476 ? -2.366 16.822 -0.461 1.00 89.75 476 LEU A CA 1
ATOM 3719 C C . LEU A 1 476 ? -1.966 16.421 0.959 1.00 89.75 476 LEU A C 1
ATOM 3721 O O . LEU A 1 476 ? -1.425 17.259 1.679 1.00 89.75 476 LEU A O 1
ATOM 3725 N N . VAL A 1 477 ? -2.161 15.153 1.335 1.00 88.94 477 VAL A N 1
ATOM 3726 C CA . VAL A 1 477 ? -1.688 14.599 2.613 1.00 88.94 477 VAL A CA 1
ATOM 3727 C C . VAL A 1 477 ? -0.168 14.709 2.697 1.00 88.94 477 VAL A C 1
ATOM 3729 O O . VAL A 1 477 ? 0.356 15.271 3.657 1.00 88.94 477 VAL A O 1
ATOM 3732 N N . HIS A 1 478 ? 0.557 14.274 1.661 1.00 87.31 478 HIS A N 1
ATOM 3733 C CA . HIS A 1 478 ? 2.016 14.367 1.649 1.00 87.31 478 HIS A CA 1
ATOM 3734 C C . HIS A 1 478 ? 2.509 15.823 1.698 1.00 87.31 478 HIS A C 1
ATOM 3736 O O . HIS A 1 478 ? 3.484 16.133 2.387 1.00 87.31 478 HIS A O 1
ATOM 3742 N N . TRP A 1 479 ? 1.857 16.742 0.983 1.00 90.38 479 TRP A N 1
ATOM 3743 C CA . TRP A 1 479 ? 2.171 18.170 1.059 1.00 90.38 479 TRP A CA 1
ATOM 3744 C C . TRP A 1 479 ? 1.917 18.738 2.462 1.00 90.38 479 TRP A C 1
ATOM 3746 O O . TRP A 1 479 ? 2.763 19.464 2.988 1.00 90.38 479 TRP A O 1
ATOM 3756 N N . ALA A 1 480 ? 0.783 18.400 3.081 1.00 89.38 480 ALA A N 1
ATOM 3757 C CA . ALA A 1 480 ? 0.440 18.848 4.426 1.00 89.38 480 ALA A CA 1
ATOM 3758 C C . ALA A 1 480 ? 1.462 18.340 5.451 1.00 89.38 480 ALA A C 1
ATOM 3760 O O . ALA A 1 480 ? 1.968 19.133 6.244 1.00 89.38 480 ALA A O 1
ATOM 3761 N N . ASN A 1 481 ? 1.849 17.066 5.365 1.00 87.75 481 ASN A N 1
ATOM 3762 C CA . ASN A 1 481 ? 2.888 16.469 6.204 1.00 87.75 481 ASN A CA 1
ATOM 3763 C C . ASN A 1 481 ? 4.227 17.194 6.029 1.00 87.75 481 ASN A C 1
ATOM 3765 O O . ASN A 1 481 ? 4.836 17.623 7.008 1.00 87.75 481 ASN A O 1
ATOM 3769 N N . ALA A 1 482 ? 4.651 17.430 4.784 1.00 85.25 482 ALA A N 1
ATOM 3770 C CA . ALA A 1 482 ? 5.875 18.176 4.501 1.00 85.25 482 ALA A CA 1
ATOM 3771 C C . ALA A 1 482 ? 5.825 19.616 5.044 1.00 85.25 482 ALA A C 1
ATOM 3773 O O . ALA A 1 482 ? 6.838 20.128 5.522 1.00 85.25 482 ALA A O 1
ATOM 3774 N N . LYS A 1 483 ? 4.656 20.270 5.004 1.00 87.44 483 LYS A N 1
ATOM 3775 C CA . LYS A 1 483 ? 4.454 21.608 5.574 1.00 87.44 483 LYS A CA 1
ATOM 3776 C C . LYS A 1 483 ? 4.529 21.598 7.102 1.00 87.44 483 LYS A C 1
ATOM 3778 O O . LYS A 1 483 ? 5.109 22.521 7.664 1.00 87.44 483 LYS A O 1
ATOM 3783 N N . ILE A 1 484 ? 3.990 20.570 7.758 1.00 87.12 484 ILE A N 1
ATOM 3784 C CA . ILE A 1 484 ? 4.077 20.396 9.215 1.00 87.12 484 ILE A CA 1
ATOM 3785 C C . ILE A 1 484 ? 5.540 20.215 9.635 1.00 87.12 484 ILE A C 1
ATOM 3787 O O . ILE A 1 484 ? 6.007 20.953 10.499 1.00 87.12 484 ILE A O 1
ATOM 3791 N N . TYR A 1 485 ? 6.288 19.325 8.975 1.00 82.94 485 TYR A N 1
ATOM 3792 C CA . TYR A 1 485 ? 7.715 19.124 9.260 1.00 82.94 485 TYR A CA 1
ATOM 3793 C C . TYR A 1 485 ? 8.571 20.367 8.990 1.00 82.94 485 TYR A C 1
ATOM 3795 O O . TYR A 1 485 ? 9.553 20.599 9.686 1.00 82.94 485 TYR A O 1
ATOM 3803 N N . ALA A 1 486 ? 8.216 21.171 7.985 1.00 82.25 486 ALA A N 1
ATOM 3804 C CA . ALA A 1 486 ? 8.928 22.408 7.670 1.00 82.25 486 ALA A CA 1
ATOM 3805 C C . ALA A 1 486 ? 8.555 23.591 8.583 1.00 82.25 486 ALA A C 1
ATOM 3807 O O . ALA A 1 486 ? 9.201 24.633 8.504 1.00 82.25 486 ALA A O 1
ATOM 3808 N N . SER A 1 487 ? 7.495 23.474 9.389 1.00 83.00 487 SER A N 1
ATOM 3809 C CA . SER A 1 487 ? 6.992 24.572 10.215 1.00 83.00 487 SER A CA 1
ATOM 3810 C C . SER A 1 487 ? 7.654 24.616 11.593 1.00 83.00 487 SER A C 1
ATOM 3812 O O . SER A 1 487 ? 7.511 23.693 12.398 1.00 83.00 487 SER A O 1
ATOM 3814 N N . ASP A 1 488 ? 8.305 25.735 11.906 1.00 78.44 488 ASP A N 1
ATOM 3815 C CA . ASP A 1 488 ? 8.889 25.973 13.227 1.00 78.44 488 ASP A CA 1
ATOM 3816 C C . ASP A 1 488 ? 7.809 26.092 14.311 1.00 78.44 488 ASP A C 1
ATOM 3818 O O . ASP A 1 488 ? 6.725 26.641 14.077 1.00 78.44 488 ASP A O 1
ATOM 3822 N N . HIS A 1 489 ? 8.112 25.632 15.532 1.00 76.94 489 HIS A N 1
ATOM 3823 C CA . HIS A 1 489 ? 7.215 25.683 16.705 1.00 76.94 489 HIS A CA 1
ATOM 3824 C C . HIS A 1 489 ? 6.767 27.100 17.112 1.00 76.94 489 HIS A C 1
ATOM 3826 O O . HIS A 1 489 ? 5.935 27.250 18.001 1.00 76.94 489 HIS A O 1
ATOM 3832 N N . THR A 1 490 ? 7.297 28.138 16.467 1.00 77.94 490 THR A N 1
ATOM 3833 C CA . THR A 1 490 ? 6.908 29.539 16.651 1.00 77.94 490 THR A CA 1
ATOM 3834 C C . THR A 1 490 ? 5.562 29.876 16.010 1.00 77.94 490 THR A C 1
ATOM 3836 O O . THR A 1 490 ? 4.889 30.793 16.473 1.00 77.94 490 THR A O 1
ATOM 3839 N N . ILE A 1 491 ? 5.152 29.145 14.967 1.00 84.12 491 ILE A N 1
ATOM 3840 C CA . ILE A 1 491 ? 3.869 29.367 14.291 1.00 84.12 491 ILE A CA 1
ATOM 3841 C C . ILE A 1 491 ? 2.746 28.735 15.129 1.00 84.12 491 ILE A C 1
ATOM 3843 O O . ILE A 1 491 ? 2.825 27.529 15.408 1.00 84.12 491 ILE A O 1
ATOM 3847 N N . PRO A 1 492 ? 1.691 29.494 15.491 1.00 88.12 492 PRO A N 1
ATOM 3848 C CA . PRO A 1 492 ? 0.547 28.966 16.221 1.00 88.12 492 PRO A CA 1
ATOM 3849 C C . PRO A 1 492 ? -0.154 27.833 15.465 1.00 88.12 492 PRO A C 1
ATOM 3851 O O . PRO A 1 492 ? -0.443 27.935 14.269 1.00 88.12 492 PRO A O 1
ATOM 3854 N N . ASP A 1 493 ? -0.515 26.773 16.190 1.00 88.31 493 ASP A N 1
ATOM 3855 C CA . ASP A 1 493 ? -1.203 25.607 15.625 1.00 88.31 493 ASP A CA 1
ATOM 3856 C C . ASP A 1 493 ? -2.551 25.973 14.974 1.00 88.31 493 ASP A C 1
ATOM 3858 O O . ASP A 1 493 ? -2.989 25.315 14.031 1.00 88.31 493 ASP A O 1
ATOM 3862 N N . GLU A 1 494 ? -3.216 27.040 15.434 1.00 87.50 494 GLU A N 1
ATOM 3863 C CA . GLU A 1 494 ? -4.481 27.496 14.846 1.00 87.50 494 GLU A CA 1
ATOM 3864 C C . GLU A 1 494 ? -4.290 28.004 13.415 1.00 87.50 494 GLU A C 1
ATOM 3866 O O . GLU A 1 494 ? -4.966 27.527 12.499 1.00 87.50 494 GLU A O 1
ATOM 3871 N N . GLU A 1 495 ? -3.331 28.910 13.222 1.00 89.12 495 GLU A N 1
ATOM 3872 C CA . GLU A 1 495 ? -3.004 29.512 11.928 1.00 89.12 495 GLU A CA 1
ATOM 3873 C C . GLU A 1 495 ? -2.505 28.454 10.946 1.00 89.12 495 GLU A C 1
ATOM 3875 O O . GLU A 1 495 ? -2.943 28.394 9.792 1.00 89.12 495 GLU A O 1
ATOM 3880 N N . LEU A 1 496 ? -1.644 27.548 11.422 1.00 89.44 496 LEU A N 1
ATOM 3881 C CA . LEU A 1 496 ? -1.163 26.437 10.613 1.00 89.44 496 LEU A CA 1
ATOM 3882 C C . LEU A 1 496 ? -2.329 25.543 10.169 1.00 89.44 496 LEU A C 1
ATOM 3884 O O . LEU A 1 496 ? -2.405 25.195 8.988 1.00 89.44 496 LEU A O 1
ATOM 3888 N N . SER A 1 497 ? -3.278 25.252 11.067 1.00 90.38 497 SER A N 1
ATOM 3889 C CA . SER A 1 497 ? -4.440 24.422 10.745 1.00 90.38 497 SER A CA 1
ATOM 3890 C C . SER A 1 497 ? -5.347 25.030 9.676 1.00 90.38 497 SER A C 1
ATOM 3892 O O . SER A 1 497 ? -5.778 24.325 8.764 1.00 90.38 497 SER A O 1
ATOM 3894 N N . VAL A 1 498 ? -5.604 26.339 9.762 1.00 90.06 498 VAL A N 1
ATOM 3895 C CA . VAL A 1 498 ? -6.440 27.064 8.799 1.00 90.06 498 VAL A CA 1
ATOM 3896 C C . VAL A 1 498 ? -5.729 27.132 7.454 1.00 90.06 498 VAL A C 1
ATOM 3898 O O . VAL A 1 498 ? -6.314 26.776 6.438 1.00 90.06 498 VAL A O 1
ATOM 3901 N N . SER A 1 499 ? -4.434 27.456 7.441 1.00 90.25 499 SER A N 1
ATOM 3902 C CA . SER A 1 499 ? -3.665 27.561 6.197 1.00 90.25 499 SER A CA 1
ATOM 3903 C C . SER A 1 499 ? -3.554 26.239 5.423 1.00 90.25 499 SER A C 1
ATOM 3905 O O . SER A 1 499 ? -3.447 26.242 4.195 1.00 90.25 499 SER A O 1
ATOM 3907 N N . ILE A 1 500 ? -3.526 25.098 6.123 1.00 89.50 500 ILE A N 1
ATOM 3908 C CA . ILE A 1 500 ? -3.547 23.766 5.503 1.00 89.50 500 ILE A CA 1
ATOM 3909 C C . ILE A 1 500 ? -4.946 23.490 4.942 1.00 89.50 500 ILE A C 1
ATOM 3911 O O . ILE A 1 500 ? -5.067 23.109 3.778 1.00 89.50 500 ILE A O 1
ATOM 3915 N N . ALA A 1 501 ? -5.994 23.750 5.728 1.00 89.62 501 ALA A N 1
ATOM 3916 C CA . ALA A 1 501 ? -7.382 23.538 5.324 1.00 89.62 501 ALA A CA 1
ATOM 3917 C C . ALA A 1 501 ? -7.807 24.389 4.124 1.00 89.62 501 ALA A C 1
ATOM 3919 O O . ALA A 1 501 ? -8.376 23.855 3.176 1.00 89.62 501 ALA A O 1
ATOM 3920 N N . GLU A 1 502 ? -7.476 25.679 4.111 1.00 89.62 502 GLU A N 1
ATOM 3921 C CA . GLU A 1 502 ? -7.781 26.579 2.995 1.00 89.62 502 GLU A CA 1
ATOM 3922 C C . GLU A 1 502 ? -7.077 26.148 1.709 1.00 89.62 502 GLU A C 1
ATOM 3924 O O . GLU A 1 502 ? -7.671 26.164 0.629 1.00 89.62 502 GLU A O 1
ATOM 3929 N N . ARG A 1 503 ? -5.811 25.718 1.804 1.00 88.56 503 ARG A N 1
ATOM 3930 C CA . ARG A 1 503 ? -5.077 25.242 0.629 1.00 88.56 503 ARG A CA 1
ATOM 3931 C C . ARG A 1 503 ? -5.695 23.960 0.082 1.00 88.56 503 ARG A C 1
ATOM 3933 O O . ARG A 1 503 ? -5.901 23.881 -1.125 1.00 88.56 503 ARG A O 1
ATOM 3940 N N . ILE A 1 504 ? -6.021 23.000 0.942 1.00 87.62 504 ILE A N 1
ATOM 3941 C CA . ILE A 1 504 ? -6.664 21.746 0.535 1.00 87.62 504 ILE A CA 1
ATOM 3942 C C . ILE A 1 504 ? -8.023 22.026 -0.122 1.00 87.62 504 ILE A C 1
ATOM 3944 O O . ILE A 1 504 ? -8.256 21.585 -1.247 1.00 87.62 504 ILE A O 1
ATOM 3948 N N . ALA A 1 505 ? -8.859 22.856 0.508 1.00 86.75 505 ALA A N 1
ATOM 3949 C CA . ALA A 1 505 ? -10.166 23.241 -0.023 1.00 86.75 505 ALA A CA 1
ATOM 3950 C C . ALA A 1 505 ? -10.076 23.980 -1.372 1.00 86.75 505 ALA A C 1
ATOM 3952 O O . ALA A 1 505 ? -10.960 23.849 -2.211 1.00 86.75 505 ALA A O 1
ATOM 3953 N N . SER A 1 506 ? -8.997 24.736 -1.616 1.00 85.81 506 SER A N 1
ATOM 3954 C CA . SER A 1 506 ? -8.788 25.433 -2.895 1.00 85.81 506 SER A CA 1
ATOM 3955 C C . SER A 1 506 ? -8.464 24.502 -4.070 1.00 85.81 506 SER A C 1
ATOM 3957 O O . SER A 1 506 ? -8.685 24.870 -5.223 1.00 85.81 506 SER A O 1
ATOM 3959 N N . VAL A 1 507 ? -7.919 23.312 -3.799 1.00 81.69 507 VAL A N 1
ATOM 3960 C CA . VAL A 1 507 ? -7.493 22.359 -4.836 1.00 81.69 507 VAL A CA 1
ATOM 3961 C C . VAL A 1 507 ? -8.558 21.295 -5.076 1.00 81.69 507 VAL A C 1
ATOM 3963 O O . VAL A 1 507 ? -8.773 20.906 -6.227 1.00 81.69 507 VAL A O 1
ATOM 3966 N N . THR A 1 508 ? -9.223 20.837 -4.014 1.00 76.88 508 THR A N 1
ATOM 3967 C CA . THR A 1 508 ? -10.172 19.723 -4.066 1.00 76.88 508 THR A CA 1
ATOM 3968 C C . THR A 1 508 ? -11.395 19.960 -3.193 1.00 76.88 508 THR A C 1
ATOM 3970 O O . THR A 1 508 ? -11.271 20.337 -2.032 1.00 76.88 508 THR A O 1
ATOM 3973 N N . ASN A 1 509 ? -12.561 19.593 -3.728 1.00 72.00 509 ASN A N 1
ATOM 3974 C CA . ASN A 1 509 ? -13.800 19.419 -2.958 1.00 72.00 509 ASN A CA 1
ATOM 3975 C C . ASN A 1 509 ? -14.004 17.963 -2.494 1.00 72.00 509 ASN A C 1
ATOM 3977 O O . ASN A 1 509 ? -15.040 17.633 -1.922 1.00 72.00 509 ASN A O 1
ATOM 3981 N N . THR A 1 510 ? -13.059 17.074 -2.804 1.00 70.75 510 THR A N 1
ATOM 3982 C CA . THR A 1 510 ? -13.102 15.656 -2.441 1.00 70.75 510 THR A CA 1
ATOM 3983 C C . THR A 1 510 ? -12.539 15.425 -1.044 1.00 70.75 510 THR A C 1
ATOM 3985 O O . THR A 1 510 ? -11.833 16.264 -0.486 1.00 70.75 510 THR A O 1
ATOM 3988 N N . PHE A 1 511 ? -12.861 14.261 -0.488 1.00 76.56 511 PHE A N 1
ATOM 3989 C CA . PHE A 1 511 ? -12.349 13.814 0.799 1.00 76.56 511 PHE A CA 1
ATOM 3990 C C . PHE A 1 511 ? -10.807 13.742 0.816 1.00 76.56 511 PHE A C 1
ATOM 3992 O O . PHE A 1 511 ? -10.189 13.413 -0.196 1.00 76.56 511 PHE A O 1
ATOM 3999 N N . VAL A 1 512 ? -10.209 14.046 1.972 1.00 82.69 512 VAL A N 1
ATOM 4000 C CA . VAL A 1 512 ? -8.766 13.962 2.246 1.00 82.69 512 VAL A CA 1
ATOM 4001 C C . VAL A 1 512 ? -8.580 13.247 3.580 1.00 82.69 512 VAL A C 1
ATOM 4003 O O . VAL A 1 512 ? -9.316 13.539 4.521 1.00 82.69 512 VAL A O 1
ATOM 4006 N N . GLY A 1 513 ? -7.600 12.342 3.667 1.00 83.81 513 GLY A N 1
ATOM 4007 C CA . GLY A 1 513 ? -7.245 11.634 4.901 1.00 83.81 513 GLY A CA 1
ATOM 4008 C C . GLY A 1 513 ? -6.654 12.570 5.958 1.00 83.81 513 GLY A C 1
ATOM 4009 O O . GLY A 1 513 ? -5.437 12.708 6.077 1.00 83.81 513 GLY A O 1
ATOM 4010 N N . TRP A 1 514 ? -7.511 13.223 6.743 1.00 89.38 514 TRP A N 1
ATOM 4011 C CA . TRP A 1 514 ? -7.106 14.102 7.842 1.00 89.38 514 TRP A CA 1
ATOM 4012 C C . TRP A 1 514 ? -6.505 13.317 9.008 1.00 89.38 514 TRP A C 1
ATOM 4014 O O . TRP A 1 514 ? -5.664 13.847 9.736 1.00 89.38 514 TRP A O 1
ATOM 4024 N N . SER A 1 515 ? -6.893 12.049 9.150 1.00 87.81 515 SER A N 1
ATOM 4025 C CA . SER A 1 515 ? -6.312 11.087 10.089 1.00 87.81 515 SER A CA 1
ATOM 4026 C C . SER A 1 515 ? -4.791 10.953 9.931 1.00 87.81 515 SER A C 1
ATOM 4028 O O . SER A 1 515 ? -4.059 10.961 10.920 1.00 87.81 515 SER A O 1
ATOM 4030 N N . ASP A 1 516 ? -4.283 10.870 8.704 1.00 86.06 516 ASP A N 1
ATOM 4031 C CA . ASP A 1 516 ? -2.848 10.679 8.459 1.00 86.06 516 ASP A CA 1
ATOM 4032 C C . ASP A 1 516 ? -2.058 11.959 8.748 1.00 86.06 516 ASP A C 1
ATOM 4034 O O . ASP A 1 516 ? -0.994 11.921 9.370 1.00 86.06 516 ASP A O 1
ATOM 4038 N N . ILE A 1 517 ? -2.637 13.111 8.396 1.00 89.44 517 ILE A N 1
ATOM 4039 C CA . ILE A 1 517 ? -2.084 14.435 8.711 1.00 89.44 517 ILE A CA 1
ATOM 4040 C C . ILE A 1 517 ? -2.015 14.639 10.231 1.00 89.44 517 ILE A C 1
ATOM 4042 O O . ILE A 1 517 ? -1.017 15.133 10.761 1.00 89.44 517 ILE A O 1
ATOM 4046 N N . ALA A 1 518 ? -3.061 14.238 10.956 1.00 89.75 518 ALA A N 1
ATOM 4047 C CA . ALA A 1 518 ? -3.109 14.345 12.408 1.00 89.75 518 ALA A CA 1
ATOM 4048 C C . ALA A 1 518 ? -2.083 13.441 13.102 1.00 89.75 518 ALA A C 1
ATOM 4050 O O . ALA A 1 518 ? -1.456 13.856 14.080 1.00 89.75 518 ALA A O 1
ATOM 4051 N N . LYS A 1 519 ? -1.875 12.225 12.585 1.00 86.94 519 LYS A N 1
ATOM 4052 C CA . LYS A 1 519 ? -0.833 11.314 13.067 1.00 86.94 519 LYS A CA 1
ATOM 4053 C C . LYS A 1 519 ? 0.551 11.956 12.971 1.00 86.94 519 LYS A C 1
ATOM 4055 O O . LYS A 1 519 ? 1.262 11.960 13.974 1.00 86.94 519 LYS A O 1
ATOM 4060 N N . VAL A 1 520 ? 0.887 12.557 11.831 1.00 85.56 520 VAL A N 1
ATOM 4061 C CA . VAL A 1 520 ? 2.168 13.258 11.645 1.00 85.56 520 VAL A CA 1
ATOM 4062 C C . VAL A 1 520 ? 2.276 14.487 12.553 1.00 85.56 520 VAL A C 1
ATOM 4064 O O . VAL A 1 520 ? 3.302 14.684 13.200 1.00 85.56 520 VAL A O 1
ATOM 4067 N N . ALA A 1 521 ? 1.212 15.286 12.679 1.00 88.25 521 ALA A N 1
ATOM 4068 C CA . ALA A 1 521 ? 1.191 16.431 13.595 1.00 88.25 521 ALA A CA 1
ATOM 4069 C C . ALA A 1 521 ? 1.482 16.024 15.050 1.00 88.25 521 ALA A C 1
ATOM 4071 O O . ALA A 1 521 ? 2.228 16.710 15.752 1.00 88.25 521 ALA A O 1
ATOM 4072 N N . TYR A 1 522 ? 0.935 14.889 15.489 1.00 88.38 522 TYR A N 1
ATOM 4073 C CA . TYR A 1 522 ? 1.184 14.344 16.819 1.00 88.38 522 TYR A CA 1
ATOM 4074 C C . TYR A 1 522 ? 2.615 13.823 16.991 1.00 88.38 522 TYR A C 1
ATOM 4076 O O . TYR A 1 522 ? 3.225 14.073 18.027 1.00 88.38 522 TYR A O 1
ATOM 4084 N N . GLU A 1 523 ? 3.174 13.152 15.981 1.00 85.00 523 GLU A N 1
ATOM 4085 C CA . GLU A 1 523 ? 4.562 12.659 15.993 1.00 85.00 523 GLU A CA 1
ATOM 4086 C C . GLU A 1 523 ? 5.586 13.804 16.077 1.00 85.00 523 GLU A C 1
ATOM 4088 O O . GLU A 1 523 ? 6.606 13.670 16.748 1.00 85.00 523 GLU A O 1
ATOM 4093 N N . VAL A 1 524 ? 5.275 14.964 15.489 1.00 83.81 524 VAL A N 1
ATOM 4094 C CA . VAL A 1 524 ? 6.058 16.210 15.627 1.00 83.81 524 VAL A CA 1
ATOM 4095 C C . VAL A 1 524 ? 5.842 16.893 16.996 1.00 83.81 524 VAL A C 1
ATOM 4097 O O . VAL A 1 524 ? 6.522 17.858 17.336 1.00 83.81 524 VAL A O 1
ATOM 4100 N N . GLY A 1 525 ? 4.909 16.404 17.818 1.00 85.62 525 GLY A N 1
ATOM 4101 C CA . GLY A 1 525 ? 4.607 16.933 19.152 1.00 85.62 525 GLY A CA 1
ATOM 4102 C C . GLY A 1 525 ? 3.560 18.054 19.184 1.00 85.62 525 GLY A C 1
ATOM 4103 O O . GLY A 1 525 ? 3.314 18.630 20.243 1.00 85.62 525 GLY A O 1
ATOM 4104 N N . ARG A 1 526 ? 2.901 18.364 18.059 1.00 86.44 526 ARG A N 1
ATOM 4105 C CA . ARG A 1 526 ? 1.835 19.379 17.970 1.00 86.44 526 ARG A CA 1
ATOM 4106 C C . ARG A 1 526 ? 0.456 18.762 18.218 1.00 86.44 526 ARG A C 1
ATOM 4108 O O . ARG A 1 526 ? -0.335 18.557 17.297 1.00 86.44 526 ARG A O 1
ATOM 4115 N N . VAL A 1 527 ? 0.159 18.461 19.483 1.00 87.31 527 VAL A N 1
ATOM 4116 C CA . VAL A 1 527 ? -1.100 17.802 19.892 1.00 87.31 527 VAL A CA 1
ATOM 4117 C C . VAL A 1 527 ? -2.334 18.641 19.530 1.00 87.31 527 VAL A C 1
ATOM 4119 O O . VAL A 1 527 ? -3.300 18.105 18.994 1.00 87.31 527 VAL A O 1
ATOM 4122 N N . SER A 1 528 ? -2.293 19.960 19.748 1.00 87.69 528 SER A N 1
ATOM 4123 C CA . SER A 1 528 ? -3.416 20.865 19.448 1.00 87.69 528 SER A CA 1
ATOM 4124 C C . SER A 1 528 ? -3.703 20.985 17.949 1.00 87.69 528 SER A C 1
ATOM 4126 O O . SER A 1 528 ? -4.857 21.116 17.544 1.00 87.69 528 SER A O 1
ATOM 4128 N N . LEU A 1 529 ? -2.670 20.925 17.103 1.00 89.38 529 LEU A N 1
ATOM 4129 C CA . LEU A 1 529 ? -2.843 20.823 15.655 1.00 89.38 529 LEU A CA 1
ATOM 4130 C C . LEU A 1 529 ? -3.497 19.488 15.275 1.00 89.38 529 LEU A C 1
ATOM 4132 O O . LEU A 1 529 ? -4.438 19.475 14.484 1.00 89.38 529 LEU A O 1
ATOM 4136 N N . ALA A 1 530 ? -3.020 18.381 15.851 1.00 89.88 530 ALA A N 1
ATOM 4137 C CA . ALA A 1 530 ? -3.507 17.037 15.553 1.00 89.88 530 ALA A CA 1
ATOM 4138 C C . ALA A 1 530 ? -5.003 16.870 15.871 1.00 89.88 530 ALA A C 1
ATOM 4140 O O . ALA A 1 530 ? -5.755 16.376 15.031 1.00 89.88 530 ALA A O 1
ATOM 4141 N N . THR A 1 531 ? -5.463 17.350 17.030 1.00 88.69 531 THR A N 1
ATOM 4142 C CA . THR A 1 531 ? -6.887 17.296 17.409 1.00 88.69 531 THR A CA 1
ATOM 4143 C C . THR A 1 531 ? -7.764 18.112 16.457 1.00 88.69 531 THR A C 1
ATOM 4145 O O . THR A 1 531 ? -8.790 17.616 15.994 1.00 88.69 531 THR A O 1
ATOM 4148 N N . LYS A 1 532 ? -7.321 19.312 16.060 1.00 89.69 532 LYS A N 1
ATOM 4149 C CA . LYS A 1 532 ? -8.030 20.150 15.075 1.00 89.69 532 LYS A CA 1
ATOM 4150 C C . LYS A 1 532 ? -8.078 19.543 13.676 1.00 89.69 532 LYS A C 1
ATOM 4152 O O . LYS A 1 532 ? -9.017 19.810 12.928 1.00 89.69 532 LYS A O 1
ATOM 4157 N N . MET A 1 533 ? -7.063 18.776 13.282 1.00 90.00 533 MET A N 1
ATOM 4158 C CA . MET A 1 533 ? -7.101 18.029 12.022 1.00 90.00 533 MET A CA 1
ATOM 4159 C C . MET A 1 533 ? -8.103 16.878 12.103 1.00 90.00 533 MET A C 1
ATOM 4161 O O . MET A 1 533 ? -8.923 16.738 11.201 1.00 90.00 533 MET A O 1
ATOM 4165 N N . LEU A 1 534 ? -8.119 16.131 13.211 1.00 89.81 534 LEU A N 1
ATOM 4166 C CA . LEU A 1 534 ? -9.076 15.040 13.429 1.00 89.81 534 LEU A CA 1
ATOM 4167 C C . LEU A 1 534 ? -10.529 15.501 13.479 1.00 89.81 534 LEU A C 1
ATOM 4169 O O . LEU A 1 534 ? -11.407 14.767 13.040 1.00 89.81 534 LEU A O 1
ATOM 4173 N N . ASP A 1 535 ? -10.803 16.717 13.949 1.00 88.19 535 ASP A N 1
ATOM 4174 C CA . ASP A 1 535 ? -12.159 17.273 13.921 1.00 88.19 535 ASP A CA 1
ATOM 4175 C C . ASP A 1 535 ? -12.740 17.413 12.503 1.00 88.19 535 ASP A C 1
ATOM 4177 O O . ASP A 1 535 ? -13.961 17.476 12.356 1.00 88.19 535 ASP A O 1
ATOM 4181 N N . ARG A 1 536 ? -11.886 17.438 11.470 1.00 87.69 536 ARG A N 1
ATOM 4182 C CA . ARG A 1 536 ? -12.281 17.499 10.053 1.00 87.69 536 ARG A CA 1
ATOM 4183 C C . ARG A 1 536 ? -12.443 16.117 9.409 1.00 87.69 536 ARG A C 1
ATOM 4185 O O . ARG A 1 536 ? -12.951 16.033 8.293 1.00 87.69 536 ARG A O 1
ATOM 4192 N N . GLU A 1 537 ? -12.026 15.047 10.085 1.00 88.44 537 GLU A N 1
ATOM 4193 C CA . GLU A 1 537 ? -12.164 13.671 9.605 1.00 88.44 537 GLU A CA 1
ATOM 4194 C C . GLU A 1 537 ? -13.601 13.165 9.872 1.00 88.44 537 GLU A C 1
ATOM 4196 O O . GLU A 1 537 ? -14.041 13.124 11.023 1.00 88.44 537 GLU A O 1
ATOM 4201 N N . PRO A 1 538 ? -14.356 12.749 8.838 1.00 85.31 538 PRO A N 1
ATOM 4202 C CA . PRO A 1 538 ? -15.726 12.269 8.990 1.00 85.31 538 PRO A CA 1
ATOM 4203 C C . PRO A 1 538 ? -15.792 10.828 9.523 1.00 85.31 538 PRO A C 1
ATOM 4205 O O . PRO A 1 538 ? -16.815 10.418 10.070 1.00 85.31 538 PRO A O 1
ATOM 4208 N N . ARG A 1 539 ? -14.723 10.037 9.358 1.00 88.94 539 ARG A N 1
ATOM 4209 C CA . ARG A 1 539 ? -14.682 8.621 9.740 1.00 88.94 539 ARG A CA 1
ATOM 4210 C C . ARG A 1 539 ? -14.321 8.470 11.213 1.00 88.94 539 ARG A C 1
ATOM 4212 O O . ARG A 1 539 ? -13.153 8.496 11.595 1.00 88.94 539 ARG A O 1
ATOM 4219 N N . ALA A 1 540 ? -15.330 8.240 12.045 1.00 86.69 540 ALA A N 1
ATOM 4220 C CA . ALA A 1 540 ? -15.130 8.033 13.477 1.00 86.69 540 ALA A CA 1
ATOM 4221 C C . ALA A 1 540 ? -14.244 6.818 13.810 1.00 86.69 540 ALA A C 1
ATOM 4223 O O . ALA A 1 540 ? -13.515 6.859 14.800 1.00 86.69 540 ALA A O 1
ATOM 4224 N N . SER A 1 541 ? -14.259 5.778 12.969 1.00 88.75 541 SER A N 1
ATOM 4225 C CA . SER A 1 541 ? -13.410 4.588 13.114 1.00 88.75 541 SER A CA 1
ATOM 4226 C C . SER A 1 541 ? -11.914 4.896 13.029 1.00 88.75 541 SER A C 1
ATOM 4228 O O . SER A 1 541 ? -11.128 4.186 13.639 1.00 88.75 541 SER A O 1
ATOM 4230 N N . GLU A 1 542 ? -11.521 5.962 12.325 1.00 87.31 542 GLU A N 1
ATOM 4231 C CA . GLU A 1 542 ? -10.131 6.434 12.259 1.00 87.31 542 GLU A CA 1
ATOM 4232 C C . GLU A 1 542 ? -9.829 7.437 13.379 1.00 87.31 542 GLU A C 1
ATOM 4234 O O . GLU A 1 542 ? -8.766 7.410 13.999 1.00 87.31 542 GLU A O 1
ATOM 4239 N N . VAL A 1 543 ? -10.790 8.311 13.688 1.00 89.69 543 VAL A N 1
ATOM 4240 C CA . VAL A 1 543 ? -10.629 9.365 14.699 1.00 89.69 543 VAL A CA 1
ATOM 4241 C C . VAL A 1 543 ? -10.463 8.790 16.104 1.00 89.69 543 VAL A C 1
ATOM 4243 O O . VAL A 1 543 ? -9.564 9.192 16.843 1.00 89.69 543 VAL A O 1
ATOM 4246 N N . VAL A 1 544 ? -11.320 7.845 16.490 1.00 90.81 544 VAL A N 1
ATOM 4247 C CA . VAL A 1 544 ? -11.391 7.333 17.863 1.00 90.81 544 VAL A CA 1
ATOM 4248 C C . VAL A 1 544 ? -10.100 6.609 18.287 1.00 90.81 544 VAL A C 1
ATOM 4250 O O . VAL A 1 544 ? -9.554 6.966 19.339 1.00 90.81 544 VAL A O 1
ATOM 4253 N N . PRO A 1 545 ? -9.534 5.665 17.503 1.00 90.00 545 PRO A N 1
ATOM 4254 C CA . PRO A 1 545 ? -8.257 5.033 17.838 1.00 90.00 545 PRO A CA 1
ATOM 4255 C C . PRO A 1 545 ? -7.097 6.028 17.922 1.00 90.00 545 PRO A C 1
ATOM 4257 O O . PRO A 1 545 ? -6.237 5.910 18.800 1.00 90.00 545 PRO A O 1
ATOM 4260 N N . GLN A 1 546 ? -7.078 7.042 17.052 1.00 87.44 546 GLN A N 1
ATOM 4261 C CA . GLN A 1 546 ? -6.038 8.064 17.091 1.00 87.44 546 GLN A CA 1
ATOM 4262 C C . GLN A 1 546 ? -6.126 8.933 18.347 1.00 87.44 546 GLN A C 1
ATOM 4264 O O . GLN A 1 546 ? -5.108 9.128 19.009 1.00 87.44 546 GLN A O 1
ATOM 4269 N N . LEU A 1 547 ? -7.321 9.381 18.741 1.00 90.12 547 LEU A N 1
ATOM 4270 C CA . LEU A 1 547 ? -7.516 10.136 19.983 1.00 90.12 547 LEU A CA 1
ATOM 4271 C C . LEU A 1 547 ? -7.143 9.317 21.225 1.00 90.12 547 LEU A C 1
ATOM 4273 O O . LEU A 1 547 ? -6.503 9.847 22.136 1.00 90.12 547 LEU A O 1
ATOM 4277 N N . LYS A 1 548 ? -7.455 8.011 21.232 1.00 89.94 548 LYS A N 1
ATOM 4278 C CA . LYS A 1 548 ? -6.991 7.075 22.273 1.00 89.94 548 LYS A CA 1
ATOM 4279 C C . LYS A 1 548 ? -5.462 7.072 22.369 1.00 89.94 548 LYS A C 1
ATOM 4281 O O . LYS A 1 548 ? -4.918 7.206 23.465 1.00 89.94 548 LYS A O 1
ATOM 4286 N N . ARG A 1 549 ? -4.760 6.992 21.231 1.00 86.56 549 ARG A N 1
ATOM 4287 C CA . ARG A 1 549 ? -3.286 7.043 21.169 1.00 86.56 549 ARG A CA 1
ATOM 4288 C C . ARG A 1 549 ? -2.727 8.382 21.665 1.00 86.56 549 ARG A C 1
ATOM 4290 O O . ARG A 1 549 ? -1.717 8.390 22.362 1.00 86.56 549 ARG A O 1
ATOM 4297 N N . MET A 1 550 ? -3.409 9.490 21.369 1.00 86.25 550 MET A N 1
ATOM 4298 C CA . MET A 1 550 ? -3.051 10.840 21.832 1.00 86.25 550 MET A CA 1
ATOM 4299 C C . MET A 1 550 ? -3.382 11.094 23.315 1.00 86.25 550 MET A C 1
ATOM 4301 O O . MET A 1 550 ? -3.032 12.147 23.838 1.00 86.25 550 MET A O 1
ATOM 4305 N N . LYS A 1 551 ? -3.998 10.122 24.010 1.00 86.19 551 LYS A N 1
ATOM 4306 C CA . LYS A 1 551 ? -4.479 10.193 25.405 1.00 86.19 551 LYS A CA 1
ATOM 4307 C C . LYS A 1 551 ? -5.642 11.169 25.644 1.00 86.19 551 LYS A C 1
ATOM 4309 O O . LYS A 1 551 ? -5.952 11.466 26.799 1.00 86.19 551 LYS A O 1
ATOM 4314 N N . GLU A 1 552 ? -6.333 11.583 24.585 1.00 87.56 552 GLU A N 1
ATOM 4315 C CA . GLU A 1 552 ? -7.505 12.469 24.618 1.00 87.56 552 GLU A CA 1
ATOM 4316 C C . GLU A 1 552 ? -8.808 11.678 24.836 1.00 87.56 552 GLU A C 1
ATOM 4318 O O . GLU A 1 552 ? -9.720 11.674 24.007 1.00 87.56 552 GLU A O 1
ATOM 4323 N N . ASP A 1 553 ? -8.909 10.958 25.959 1.00 88.44 553 ASP A N 1
ATOM 4324 C CA . ASP A 1 553 ? -9.981 9.969 26.148 1.00 88.44 553 ASP A CA 1
ATOM 4325 C C . ASP A 1 553 ? -11.393 10.576 26.197 1.00 88.44 553 ASP A C 1
ATOM 4327 O O . ASP A 1 553 ? -12.350 9.959 25.729 1.00 88.44 553 ASP A O 1
ATOM 4331 N N . ARG A 1 554 ? -11.546 11.776 26.779 1.00 88.75 554 ARG A N 1
ATOM 4332 C CA . ARG A 1 554 ? -12.853 12.457 26.861 1.00 88.75 554 ARG A CA 1
ATOM 4333 C C . ARG A 1 554 ? -13.362 12.797 25.461 1.00 88.75 554 ARG A C 1
ATOM 4335 O O . ARG A 1 554 ? -14.526 12.560 25.154 1.00 88.75 554 ARG A O 1
ATOM 4342 N N . LEU A 1 555 ? -12.475 13.306 24.608 1.00 88.19 555 LEU A N 1
ATOM 4343 C CA . LEU A 1 555 ? -12.802 13.651 23.229 1.00 88.19 555 LEU A CA 1
ATOM 4344 C C . LEU A 1 555 ? -13.040 12.386 22.391 1.00 88.19 555 LEU A C 1
ATOM 4346 O O . LEU A 1 555 ? -13.986 12.355 21.608 1.00 88.19 555 LEU A O 1
ATOM 4350 N N . ALA A 1 556 ? -12.269 11.317 22.628 1.00 91.00 556 ALA A N 1
ATOM 4351 C CA . ALA A 1 556 ? -12.486 10.010 22.005 1.00 91.00 556 ALA A CA 1
ATOM 4352 C C . ALA A 1 556 ? -13.882 9.446 22.315 1.00 91.00 556 ALA A C 1
ATOM 4354 O O . ALA A 1 556 ? -14.588 9.021 21.402 1.00 91.00 556 ALA A O 1
ATOM 4355 N N . LEU A 1 557 ? -14.312 9.493 23.583 1.00 91.12 557 LEU A N 1
ATOM 4356 C CA . LEU A 1 557 ? -15.639 9.018 23.984 1.00 91.12 557 LEU A CA 1
ATOM 4357 C C . LEU A 1 557 ? -16.749 9.870 23.364 1.00 91.12 557 LEU A C 1
ATOM 4359 O O . LEU A 1 557 ? -17.732 9.333 22.862 1.00 91.12 557 LEU A O 1
ATOM 4363 N N . LEU A 1 558 ? -16.577 11.191 23.350 1.00 91.00 558 LEU A N 1
ATOM 4364 C CA . LEU A 1 558 ? -17.538 12.107 22.745 1.00 91.00 558 LEU A CA 1
ATOM 4365 C C . LEU A 1 558 ? -17.697 11.840 21.239 1.00 91.00 558 LEU A C 1
ATOM 4367 O O . LEU A 1 558 ? -18.825 11.744 20.756 1.00 91.00 558 LEU A O 1
ATOM 4371 N N . LYS A 1 559 ? -16.593 11.657 20.504 1.00 88.69 559 LYS A N 1
ATOM 4372 C CA . LYS A 1 559 ? -16.620 11.340 19.065 1.00 88.69 559 LYS A CA 1
ATOM 4373 C C . LYS A 1 559 ? -17.209 9.958 18.777 1.00 88.69 559 LYS A C 1
ATOM 4375 O O . LYS A 1 559 ? -17.973 9.830 17.826 1.00 88.69 559 LYS A O 1
ATOM 4380 N N . ALA A 1 560 ? -16.935 8.958 19.616 1.00 91.88 560 ALA A N 1
ATOM 4381 C CA . ALA A 1 560 ? -17.566 7.641 19.508 1.00 91.88 560 ALA A CA 1
ATOM 4382 C C . ALA A 1 560 ? -19.088 7.710 19.741 1.00 91.88 560 ALA A C 1
ATOM 4384 O O . ALA A 1 560 ? -19.864 7.063 19.049 1.00 91.88 560 ALA A O 1
ATOM 4385 N N . ILE A 1 561 ? -19.551 8.542 20.678 1.00 91.62 561 ILE A N 1
ATOM 4386 C CA . ILE A 1 561 ? -20.993 8.743 20.890 1.00 91.62 561 ILE A CA 1
ATOM 4387 C C . ILE A 1 561 ? -21.627 9.443 19.683 1.00 91.62 561 ILE A C 1
ATOM 4389 O O . ILE A 1 561 ? -22.709 9.053 19.250 1.00 91.62 561 ILE A O 1
ATOM 4393 N N . GLN A 1 562 ? -20.957 10.451 19.116 1.00 90.00 562 GLN A N 1
ATOM 4394 C CA . GLN A 1 562 ? -21.435 11.152 17.920 1.00 90.00 562 GLN A CA 1
ATOM 4395 C C . GLN A 1 562 ? -21.535 10.234 16.698 1.00 90.00 562 GLN A C 1
ATOM 4397 O O . GLN A 1 562 ? -22.440 10.419 15.886 1.00 90.00 562 GLN A O 1
ATOM 4402 N N . SER A 1 563 ? -20.663 9.228 16.579 1.00 89.75 563 SER A N 1
ATOM 4403 C CA . SER A 1 563 ? -20.728 8.259 15.481 1.00 89.75 563 SER A CA 1
ATOM 4404 C C . SER A 1 563 ? -21.905 7.294 15.586 1.00 89.75 563 SER A C 1
ATOM 4406 O O . SER A 1 563 ? -22.253 6.665 14.592 1.00 89.75 563 SER A O 1
ATOM 4408 N N . SER A 1 564 ? -22.537 7.192 16.763 1.00 88.00 564 SER A N 1
ATOM 4409 C CA . SER A 1 564 ? -23.626 6.247 17.052 1.00 88.00 564 SER A CA 1
ATOM 4410 C C . SER A 1 564 ? -23.261 4.777 16.796 1.00 88.00 564 SER A C 1
ATOM 4412 O O . SER A 1 564 ? -24.148 3.941 16.630 1.00 88.00 564 SER A O 1
ATOM 4414 N N . ASP A 1 565 ? -21.966 4.457 16.788 1.00 91.38 565 ASP A N 1
ATOM 4415 C CA . ASP A 1 565 ? -21.459 3.097 16.622 1.00 91.38 565 ASP A CA 1
ATOM 4416 C C . ASP A 1 565 ? -21.257 2.457 18.011 1.00 91.38 565 ASP A C 1
ATOM 4418 O O . ASP A 1 565 ? -20.403 2.920 18.779 1.00 91.38 565 ASP A O 1
ATOM 4422 N N . PRO A 1 566 ? -22.041 1.425 18.379 1.00 90.19 566 PRO A N 1
ATOM 4423 C CA . PRO A 1 566 ? -21.947 0.810 19.696 1.00 90.19 566 PRO A CA 1
ATOM 4424 C C . PRO A 1 566 ? -20.589 0.139 19.936 1.00 90.19 566 PRO A C 1
ATOM 4426 O O . PRO A 1 566 ? -20.107 0.161 21.071 1.00 90.19 566 PRO A O 1
ATOM 4429 N N . ASP A 1 567 ? -19.949 -0.402 18.899 1.00 91.50 567 ASP A N 1
ATOM 4430 C CA . ASP A 1 567 ? -18.684 -1.120 19.044 1.00 91.50 567 ASP A CA 1
ATOM 4431 C C . ASP A 1 567 ? -17.554 -0.139 19.370 1.00 91.50 567 ASP A C 1
ATOM 4433 O O . ASP A 1 567 ? -16.791 -0.366 20.312 1.00 91.50 567 ASP A O 1
ATOM 4437 N N . LEU A 1 568 ? -17.511 1.012 18.686 1.00 91.75 568 LEU A N 1
ATOM 4438 C CA . LEU A 1 568 ? -16.557 2.086 18.993 1.00 91.75 568 LEU A CA 1
ATOM 4439 C C . LEU A 1 568 ? -16.770 2.660 20.400 1.00 91.75 568 LEU A C 1
ATOM 4441 O O . LEU A 1 568 ? -15.802 2.919 21.117 1.00 91.75 568 LEU A O 1
ATOM 4445 N N . VAL A 1 569 ? -18.022 2.850 20.829 1.00 93.19 569 VAL A N 1
ATOM 4446 C CA . VAL A 1 569 ? -18.315 3.344 22.185 1.00 93.19 569 VAL A CA 1
ATOM 4447 C C . VAL A 1 569 ? -17.841 2.342 23.240 1.00 93.19 569 VAL A C 1
ATOM 4449 O O . VAL A 1 569 ? -17.196 2.744 24.211 1.00 93.19 569 VAL A O 1
ATOM 4452 N N . ILE A 1 570 ? -18.115 1.046 23.057 1.00 91.44 570 ILE A N 1
ATOM 4453 C CA . ILE A 1 570 ? -17.659 -0.005 23.978 1.00 91.44 570 ILE A CA 1
ATOM 4454 C C . ILE A 1 570 ? -16.131 -0.079 23.996 1.00 91.44 570 ILE A C 1
ATOM 4456 O O . ILE A 1 570 ? -15.547 -0.111 25.078 1.00 91.44 570 ILE A O 1
ATOM 4460 N N . ASP A 1 571 ? -15.471 -0.037 22.839 1.00 92.44 571 ASP A N 1
ATOM 4461 C CA . ASP A 1 571 ? -14.009 -0.058 22.746 1.00 92.44 571 ASP A CA 1
ATOM 4462 C C . ASP A 1 571 ? -13.355 1.103 23.524 1.00 92.44 571 ASP A C 1
ATOM 4464 O O . ASP A 1 571 ? -12.375 0.910 24.255 1.00 92.44 571 ASP A O 1
ATOM 4468 N N . VAL A 1 572 ? -13.916 2.315 23.447 1.00 93.12 572 VAL A N 1
ATOM 4469 C CA . VAL A 1 572 ? -13.425 3.457 24.238 1.00 93.12 572 VAL A CA 1
ATOM 4470 C C . VAL A 1 572 ? -13.683 3.262 25.730 1.00 93.12 572 VAL A C 1
ATOM 4472 O O . VAL A 1 572 ? -12.795 3.534 26.540 1.00 93.12 572 VAL A O 1
ATOM 4475 N N . LEU A 1 573 ? -14.868 2.779 26.114 1.00 91.69 573 LEU A N 1
ATOM 4476 C CA . LEU A 1 573 ? -15.211 2.521 27.517 1.00 91.69 573 LEU A CA 1
ATOM 4477 C C . LEU A 1 573 ? -14.302 1.459 28.146 1.00 91.69 573 LEU A C 1
ATOM 4479 O O . LEU A 1 573 ? -13.848 1.634 29.277 1.00 91.69 573 LEU A O 1
ATOM 4483 N N . LEU A 1 574 ? -13.993 0.386 27.417 1.00 91.00 574 LEU A N 1
ATOM 4484 C CA . LEU A 1 574 ? -13.081 -0.667 27.868 1.00 91.00 574 LEU A CA 1
ATOM 4485 C C . LEU A 1 574 ? -11.644 -0.158 27.985 1.00 91.00 574 LEU A C 1
ATOM 4487 O O . LEU A 1 574 ? -10.967 -0.433 28.979 1.00 91.00 574 LEU A O 1
ATOM 4491 N N . HIS A 1 575 ? -11.192 0.644 27.021 1.00 91.38 575 HIS A N 1
ATOM 4492 C CA . HIS A 1 575 ? -9.893 1.303 27.102 1.00 91.38 575 HIS A CA 1
ATOM 4493 C C . HIS A 1 575 ? -9.804 2.218 28.335 1.00 91.38 575 HIS A C 1
ATOM 4495 O O . HIS A 1 575 ? -8.886 2.076 29.141 1.00 91.38 575 HIS A O 1
ATOM 4501 N N . LEU A 1 576 ? -10.795 3.088 28.551 1.00 90.75 576 LEU A N 1
ATOM 4502 C CA . LEU A 1 576 ? -10.901 3.929 29.747 1.00 90.75 576 LEU A CA 1
ATOM 4503 C C . LEU A 1 576 ? -10.860 3.103 31.040 1.00 90.75 576 LEU A C 1
ATOM 4505 O O . LEU A 1 576 ? -10.127 3.441 31.969 1.00 90.75 576 LEU A O 1
ATOM 4509 N N . ARG A 1 577 ? -11.605 1.994 31.084 1.00 88.44 577 ARG A N 1
ATOM 4510 C CA . ARG A 1 577 ? -11.669 1.086 32.235 1.00 88.44 577 ARG A CA 1
ATOM 4511 C C . ARG A 1 577 ? -10.334 0.408 32.544 1.00 88.44 577 ARG A C 1
ATOM 4513 O O . ARG A 1 577 ? -10.043 0.198 33.718 1.00 88.44 577 ARG A O 1
ATOM 4520 N N . SER A 1 578 ? -9.551 0.059 31.522 1.00 90.44 578 SER A N 1
ATOM 4521 C CA . SER A 1 578 ? -8.220 -0.542 31.692 1.00 90.44 578 SER A CA 1
ATOM 4522 C C . SER A 1 578 ? -7.167 0.445 32.204 1.00 90.44 578 SER A C 1
ATOM 4524 O O . SER A 1 578 ? -6.210 0.036 32.857 1.00 90.44 578 SER A O 1
ATOM 4526 N N . ARG A 1 579 ? -7.339 1.743 31.922 1.00 89.62 579 ARG A N 1
ATOM 4527 C CA . ARG A 1 579 ? -6.351 2.787 32.228 1.00 89.62 579 ARG A CA 1
ATOM 4528 C C . ARG A 1 579 ? -6.638 3.528 33.530 1.00 89.62 579 ARG A C 1
ATOM 4530 O O . ARG A 1 579 ? -5.708 3.917 34.232 1.00 89.62 579 ARG A O 1
ATOM 4537 N N . LEU A 1 580 ? -7.912 3.772 33.825 1.00 88.88 580 LEU A N 1
ATOM 4538 C CA . LEU A 1 580 ? -8.357 4.521 34.996 1.00 88.88 580 LEU A CA 1
ATOM 4539 C C . LEU A 1 580 ? -8.724 3.588 36.150 1.00 88.88 580 LEU A C 1
ATOM 4541 O O . LEU A 1 580 ? -9.162 2.452 35.957 1.00 88.88 580 LEU A O 1
ATOM 4545 N N . THR A 1 581 ? -8.621 4.100 37.378 1.00 89.75 581 THR A N 1
ATOM 4546 C CA . THR A 1 581 ? -9.245 3.429 38.522 1.00 89.75 581 THR A CA 1
ATOM 4547 C C . THR A 1 581 ? -10.764 3.405 38.341 1.00 89.75 581 THR A C 1
ATOM 4549 O O . THR A 1 581 ? -11.336 4.241 37.641 1.00 89.75 581 THR A O 1
ATOM 4552 N N . LEU A 1 582 ? -11.448 2.451 38.978 1.00 85.94 582 LEU A N 1
ATOM 4553 C CA . LEU A 1 582 ? -12.903 2.321 38.848 1.00 85.94 582 LEU A CA 1
ATOM 4554 C C . LEU A 1 582 ? -13.645 3.601 39.291 1.00 85.94 582 LEU A C 1
ATOM 4556 O O . LEU A 1 582 ? -14.617 3.986 38.651 1.00 85.94 582 LEU A O 1
ATOM 4560 N N . GLY A 1 583 ? -13.151 4.294 40.324 1.00 85.38 583 GLY A N 1
ATOM 4561 C CA . GLY A 1 583 ? -13.714 5.576 40.763 1.00 85.38 583 GLY A CA 1
ATOM 4562 C C . GLY A 1 583 ? -13.470 6.718 39.772 1.00 85.38 583 GLY A C 1
ATOM 4563 O O . GLY A 1 583 ? -14.398 7.452 39.449 1.00 85.38 583 GLY A O 1
ATOM 4564 N N . ASP A 1 584 ? -12.252 6.846 39.233 1.00 87.75 584 ASP A N 1
ATOM 4565 C CA . ASP A 1 584 ? -11.954 7.879 38.229 1.00 87.75 584 ASP A CA 1
ATOM 4566 C C . ASP A 1 584 ? -12.730 7.654 36.927 1.00 87.75 584 ASP A C 1
ATOM 4568 O O . ASP A 1 584 ? -13.192 8.612 36.308 1.00 87.75 584 ASP A O 1
ATOM 4572 N N . PHE A 1 585 ? -12.904 6.392 36.526 1.00 89.81 585 PHE A N 1
ATOM 4573 C CA . PHE A 1 585 ? -13.711 6.005 35.373 1.00 89.81 585 PHE A CA 1
ATOM 4574 C C . PHE A 1 585 ? -15.166 6.462 35.521 1.00 89.81 585 PHE A C 1
ATOM 4576 O O . PHE A 1 585 ? -15.705 7.105 34.620 1.00 89.81 585 PHE A O 1
ATOM 4583 N N . PHE A 1 586 ? -15.788 6.186 36.668 1.00 87.62 586 PHE A N 1
ATOM 4584 C CA . PHE A 1 586 ? -17.161 6.609 36.930 1.00 87.62 586 PHE A CA 1
ATOM 4585 C C . PHE A 1 586 ? -17.291 8.129 37.041 1.00 87.62 586 PHE A C 1
ATOM 4587 O O . PHE A 1 586 ? -18.196 8.688 36.423 1.00 87.62 586 PHE A O 1
ATOM 4594 N N . ARG A 1 587 ? -16.320 8.819 37.653 1.00 86.75 587 ARG A N 1
ATOM 4595 C CA . ARG A 1 587 ? -16.279 10.290 37.651 1.00 86.75 587 ARG A CA 1
ATOM 4596 C C . ARG A 1 587 ? -16.244 10.869 36.234 1.00 86.75 587 ARG A C 1
ATOM 4598 O O . ARG A 1 587 ? -16.954 11.823 35.951 1.00 86.75 587 ARG A O 1
ATOM 4605 N N . VAL A 1 588 ? -15.467 10.291 35.311 1.00 87.94 588 VAL A N 1
ATOM 4606 C CA . VAL A 1 588 ? -15.448 10.739 33.902 1.00 87.94 588 VAL A CA 1
ATOM 4607 C C . VAL A 1 588 ? -16.817 10.566 33.235 1.00 87.94 588 VAL A C 1
ATOM 4609 O O . VAL A 1 588 ? -17.228 11.421 32.449 1.00 87.94 588 VAL A O 1
ATOM 4612 N N . LEU A 1 589 ? -17.532 9.482 33.547 1.00 87.38 589 LEU A N 1
ATOM 4613 C CA . LEU A 1 589 ? -18.883 9.253 33.036 1.00 87.38 589 LEU A CA 1
ATOM 4614 C C . LEU A 1 589 ? -19.910 10.220 33.643 1.00 87.38 589 LEU A C 1
ATOM 4616 O O . LEU A 1 589 ? -20.833 10.646 32.948 1.00 87.38 589 LEU A O 1
ATOM 4620 N N . GLU A 1 590 ? -19.770 10.567 34.919 1.00 85.69 590 GLU A N 1
ATOM 4621 C CA . GLU A 1 590 ? -20.605 11.553 35.611 1.00 85.69 590 GLU A CA 1
ATOM 4622 C C . GLU A 1 590 ? -20.375 12.974 35.090 1.00 85.69 590 GLU A C 1
ATOM 4624 O O . GLU A 1 590 ? -21.345 13.629 34.708 1.00 85.69 590 GLU A O 1
ATOM 4629 N N . ASP A 1 591 ? -19.112 13.400 34.971 1.00 85.94 591 ASP A N 1
ATOM 4630 C CA . ASP A 1 591 ? -18.705 14.717 34.461 1.00 85.94 591 ASP A CA 1
ATOM 4631 C C . ASP A 1 591 ? -19.297 15.013 33.071 1.00 85.94 591 ASP A C 1
ATOM 4633 O O . ASP A 1 591 ? -19.629 16.155 32.758 1.00 85.94 591 ASP A O 1
ATOM 4637 N N . GLY A 1 592 ? -19.439 13.990 32.219 1.00 80.12 592 GLY A N 1
ATOM 4638 C CA . GLY A 1 592 ? -20.017 14.140 30.878 1.00 80.12 592 GLY A CA 1
ATOM 4639 C C . GLY A 1 592 ? -21.542 14.272 30.835 1.00 80.12 592 GLY A C 1
ATOM 4640 O O . GLY A 1 592 ? -22.109 14.477 29.758 1.00 80.12 592 GLY A O 1
ATOM 4641 N N . GLY A 1 593 ? -22.220 14.161 31.981 1.00 84.44 593 GLY A N 1
ATOM 4642 C CA . GLY A 1 593 ? -23.642 14.452 32.131 1.00 84.44 593 GLY A CA 1
ATOM 4643 C C . GLY A 1 593 ? -24.538 13.733 31.117 1.00 84.44 593 GLY A C 1
ATOM 4644 O O . GLY A 1 593 ? -24.468 12.514 30.945 1.00 84.44 593 GLY A O 1
ATOM 4645 N N . SER A 1 594 ? -25.406 14.502 30.451 1.00 83.38 594 SER A N 1
ATOM 4646 C CA . SER A 1 594 ? -26.386 13.992 29.483 1.00 83.38 594 SER A CA 1
ATOM 4647 C C . SER A 1 594 ? -25.760 13.485 28.184 1.00 83.38 594 SER A C 1
ATOM 4649 O O . SER A 1 594 ? -26.313 12.575 27.568 1.00 83.38 594 SER A O 1
ATOM 4651 N N . VAL A 1 595 ? -24.604 14.022 27.781 1.00 87.19 595 VAL A N 1
ATOM 4652 C CA . VAL A 1 595 ? -23.927 13.629 26.534 1.00 87.19 595 VAL A CA 1
ATOM 4653 C C . VAL A 1 595 ? -23.517 12.159 26.600 1.00 87.19 595 VAL A C 1
ATOM 4655 O O . VAL A 1 595 ? -23.649 11.429 25.622 1.00 87.19 595 VAL A O 1
ATOM 4658 N N . TYR A 1 596 ? -23.091 11.689 27.775 1.00 89.69 596 TYR A N 1
ATOM 4659 C CA . TYR A 1 596 ? -22.633 10.311 27.977 1.00 89.69 596 TYR A CA 1
ATOM 4660 C C . TYR A 1 596 ? -23.747 9.336 28.352 1.00 89.69 596 TYR A C 1
ATOM 4662 O O . TYR A 1 596 ? -23.472 8.169 28.627 1.00 89.69 596 TYR A O 1
ATOM 4670 N N . GLN A 1 597 ? -25.012 9.759 28.324 1.00 87.56 597 GLN A N 1
ATOM 4671 C CA . GLN A 1 597 ? -26.123 8.890 28.700 1.00 87.56 597 GLN A CA 1
ATOM 4672 C C . GLN A 1 597 ? -26.216 7.643 27.810 1.00 87.56 597 GLN A C 1
ATOM 4674 O O . GLN A 1 597 ? -26.469 6.546 28.314 1.00 87.56 597 GLN A O 1
ATOM 4679 N N . LEU A 1 598 ? -25.951 7.790 26.507 1.00 87.31 598 LEU A N 1
ATOM 4680 C CA . LEU A 1 598 ? -25.902 6.662 25.578 1.00 87.31 598 LEU A CA 1
ATOM 4681 C C . LEU A 1 598 ? -24.788 5.681 25.970 1.00 87.31 598 LEU A C 1
ATOM 4683 O O . LEU A 1 598 ? -25.056 4.493 26.148 1.00 87.31 598 LEU A O 1
ATOM 4687 N N . ALA A 1 599 ? -23.576 6.183 26.217 1.00 89.44 599 ALA A N 1
ATOM 4688 C CA . ALA A 1 599 ? -22.444 5.369 26.656 1.00 89.44 599 ALA A CA 1
ATOM 4689 C C . ALA A 1 599 ? -22.713 4.662 27.996 1.00 89.44 599 ALA A C 1
ATOM 4691 O O . ALA A 1 599 ? -22.435 3.473 28.122 1.00 89.44 599 ALA A O 1
ATOM 4692 N N . LYS A 1 600 ? -23.336 5.340 28.972 1.00 89.62 600 LYS A N 1
ATOM 4693 C CA . LYS A 1 600 ? -23.763 4.730 30.246 1.00 89.62 600 LYS A CA 1
ATOM 4694 C C . LYS A 1 600 ? -24.763 3.598 30.024 1.00 89.62 600 LYS A C 1
ATOM 4696 O O . LYS A 1 600 ? -24.651 2.542 30.641 1.00 89.62 600 LYS A O 1
ATOM 4701 N N . SER A 1 601 ? -25.751 3.804 29.152 1.00 89.38 601 SER A N 1
ATOM 4702 C CA . SER A 1 601 ? -26.756 2.778 28.857 1.00 89.38 601 SER A CA 1
ATOM 4703 C C . SER A 1 601 ? -26.136 1.543 28.199 1.00 89.38 601 SER A C 1
ATOM 4705 O O . SER A 1 601 ? -26.453 0.418 28.583 1.00 89.38 601 SER A O 1
ATOM 4707 N N . LEU A 1 602 ? -25.186 1.757 27.288 1.00 90.25 602 LEU A N 1
ATOM 4708 C CA . LEU A 1 602 ? -24.477 0.695 26.591 1.00 90.25 602 LEU A CA 1
ATOM 4709 C C . LEU A 1 602 ? -23.533 -0.064 27.533 1.00 90.25 602 LEU A C 1
ATOM 4711 O O . LEU A 1 602 ? -23.525 -1.293 27.531 1.00 90.25 602 LEU A O 1
ATOM 4715 N N . LEU A 1 603 ? -22.830 0.655 28.417 1.00 89.69 603 LEU A N 1
ATOM 4716 C CA . LEU A 1 603 ? -22.018 0.068 29.484 1.00 89.69 603 LEU A CA 1
ATOM 4717 C C . LEU A 1 603 ? -22.852 -0.858 30.374 1.00 89.69 603 LEU A C 1
ATOM 4719 O O . LEU A 1 603 ? -22.406 -1.949 30.706 1.00 89.69 603 LEU A O 1
ATOM 4723 N N . VAL A 1 604 ? -24.074 -0.451 30.735 1.00 89.44 604 VAL A N 1
ATOM 4724 C CA . VAL A 1 604 ? -24.986 -1.281 31.535 1.00 89.44 604 VAL A CA 1
ATOM 4725 C C . VAL A 1 604 ? -25.359 -2.567 30.799 1.00 89.44 604 VAL A C 1
ATOM 4727 O O . VAL A 1 604 ? -25.382 -3.627 31.419 1.00 89.44 604 VAL A O 1
ATOM 4730 N N . VAL A 1 605 ? -25.658 -2.498 29.500 1.00 89.88 605 VAL A N 1
ATOM 4731 C CA . VAL A 1 605 ? -25.986 -3.691 28.700 1.00 89.88 605 VAL A CA 1
ATOM 4732 C C . VAL A 1 605 ? -24.786 -4.634 28.625 1.00 89.88 605 VAL A C 1
ATOM 4734 O O . VAL A 1 605 ? -24.932 -5.820 28.912 1.00 89.88 605 VAL A O 1
ATOM 4737 N N . TYR A 1 606 ? -23.601 -4.101 28.330 1.00 89.81 606 TYR A N 1
ATOM 4738 C CA . TYR A 1 606 ? -22.361 -4.872 28.274 1.00 89.81 606 TYR A CA 1
ATOM 4739 C C . TYR A 1 606 ? -22.023 -5.529 29.624 1.00 89.81 606 TYR A C 1
ATOM 4741 O O . TYR A 1 606 ? -21.779 -6.734 29.706 1.00 89.81 606 TYR A O 1
ATOM 4749 N N . ALA A 1 607 ? -22.067 -4.755 30.710 1.00 88.12 607 ALA A N 1
ATOM 4750 C CA . ALA A 1 607 ? -21.709 -5.217 32.046 1.00 88.12 607 ALA A CA 1
ATOM 4751 C C . ALA A 1 607 ? -22.698 -6.262 32.595 1.00 88.12 607 ALA A C 1
ATOM 4753 O O . ALA A 1 607 ? -22.294 -7.161 33.327 1.00 88.12 607 ALA A O 1
ATOM 4754 N N . LYS A 1 608 ? -23.980 -6.218 32.200 1.00 86.19 608 LYS A N 1
ATOM 4755 C CA . LYS A 1 608 ? -24.953 -7.267 32.560 1.00 86.19 608 LYS A CA 1
ATOM 4756 C C . LYS A 1 608 ? -24.544 -8.656 32.059 1.00 86.19 608 LYS A C 1
ATOM 4758 O O . LYS A 1 608 ? -24.806 -9.632 32.764 1.00 86.19 608 LYS A O 1
ATOM 4763 N N . ASP A 1 609 ? -23.929 -8.740 30.880 1.00 85.06 609 ASP A N 1
ATOM 4764 C CA . ASP A 1 609 ? -23.499 -10.008 30.277 1.00 85.06 609 ASP A CA 1
ATOM 4765 C C . ASP A 1 609 ? -22.091 -10.425 30.726 1.00 85.06 609 ASP A C 1
ATOM 4767 O O . ASP A 1 609 ? -21.870 -11.588 31.056 1.00 85.06 609 ASP A O 1
ATOM 4771 N N . LYS A 1 610 ? -21.138 -9.481 30.771 1.00 86.38 610 LYS A N 1
ATOM 4772 C CA . LYS A 1 610 ? -19.708 -9.795 30.953 1.00 86.38 610 LYS A CA 1
ATOM 4773 C C . LYS A 1 610 ? -19.117 -9.464 32.325 1.00 86.38 610 LYS A C 1
ATOM 4775 O O . LYS A 1 610 ? -18.199 -10.160 32.745 1.00 86.38 610 LYS A O 1
ATOM 4780 N N . ASP A 1 611 ? -19.592 -8.424 33.015 1.00 85.44 611 ASP A N 1
ATOM 4781 C CA . ASP A 1 611 ? -18.962 -7.917 34.250 1.00 85.44 611 ASP A CA 1
ATOM 4782 C C . ASP A 1 611 ? -19.996 -7.343 35.238 1.00 85.44 611 ASP A C 1
ATOM 4784 O O . ASP A 1 611 ? -20.228 -6.132 35.342 1.00 85.44 611 ASP A O 1
ATOM 4788 N N . ARG A 1 612 ? -20.646 -8.244 35.984 1.00 85.75 612 ARG A N 1
ATOM 4789 C CA . ARG A 1 612 ? -21.715 -7.888 36.933 1.00 85.75 612 ARG A CA 1
ATOM 4790 C C . ARG A 1 612 ? -21.191 -7.180 38.185 1.00 85.75 612 ARG A C 1
ATOM 4792 O O . ARG A 1 612 ? -21.925 -6.398 38.788 1.00 85.75 612 ARG A O 1
ATOM 4799 N N . ASP A 1 613 ? -19.937 -7.414 38.569 1.00 86.06 613 ASP A N 1
ATOM 4800 C CA . ASP A 1 613 ? -19.333 -6.759 39.732 1.00 86.06 613 ASP A CA 1
ATOM 4801 C C . ASP A 1 613 ? -19.044 -5.281 39.447 1.00 86.06 613 ASP A C 1
ATOM 4803 O O . ASP A 1 613 ? -19.342 -4.424 40.286 1.00 86.06 613 ASP A O 1
ATOM 4807 N N . MET A 1 614 ? -18.561 -4.950 38.241 1.00 86.88 614 MET A N 1
ATOM 4808 C CA . MET A 1 614 ? -18.471 -3.556 37.797 1.00 86.88 614 MET A CA 1
ATOM 4809 C C . MET A 1 614 ? -19.847 -2.888 37.813 1.00 86.88 614 MET A C 1
ATOM 4811 O O . MET A 1 614 ? -19.973 -1.771 38.317 1.00 86.88 614 MET A O 1
ATOM 4815 N N . LEU A 1 615 ? -20.879 -3.575 37.313 1.00 88.06 615 LEU A N 1
ATOM 4816 C CA . LEU A 1 615 ? -22.242 -3.049 37.290 1.00 88.06 615 LEU A CA 1
ATOM 4817 C C . LEU A 1 615 ? -22.775 -2.746 38.696 1.00 88.06 615 LEU A C 1
ATOM 4819 O O . LEU A 1 615 ? -23.403 -1.708 38.905 1.00 88.06 615 LEU A O 1
ATOM 4823 N N . ARG A 1 616 ? -22.496 -3.618 39.672 1.00 87.44 616 ARG A N 1
ATOM 4824 C CA . ARG A 1 616 ? -22.883 -3.405 41.073 1.00 87.44 616 ARG A CA 1
ATOM 4825 C C . ARG A 1 616 ? -22.222 -2.151 41.646 1.00 87.44 616 ARG A C 1
ATOM 4827 O O . ARG A 1 616 ? -22.900 -1.337 42.269 1.00 87.44 616 ARG A O 1
ATOM 4834 N N . ASN A 1 617 ? -20.925 -1.968 41.396 1.00 86.81 617 ASN A N 1
ATOM 4835 C CA . ASN A 1 617 ? -20.210 -0.771 41.838 1.00 86.81 617 ASN A CA 1
ATOM 4836 C C . ASN A 1 617 ? -20.722 0.498 41.141 1.00 86.81 617 ASN A C 1
ATOM 4838 O O . ASN A 1 617 ? -20.842 1.534 41.791 1.00 86.81 617 ASN A O 1
ATOM 4842 N N . PHE A 1 618 ? -21.064 0.409 39.852 1.00 86.56 618 PHE A N 1
ATOM 4843 C CA . PHE A 1 618 ? -21.640 1.518 39.090 1.00 86.56 618 PHE A CA 1
ATOM 4844 C C . PHE A 1 618 ? -22.979 1.970 39.679 1.00 86.56 618 PHE A C 1
ATOM 4846 O O . PHE A 1 618 ? -23.156 3.146 39.978 1.00 86.56 618 PHE A O 1
ATOM 4853 N N . TYR A 1 619 ? -23.908 1.037 39.911 1.00 88.38 619 TYR A N 1
ATOM 4854 C CA . TYR A 1 619 ? -25.199 1.369 40.517 1.00 88.38 619 TYR A CA 1
ATOM 4855 C C . TYR A 1 619 ? -25.073 1.889 41.948 1.00 88.38 619 TYR A C 1
ATOM 4857 O O . TYR A 1 619 ? -25.892 2.702 42.365 1.00 88.38 619 TYR A O 1
ATOM 4865 N N . PHE A 1 620 ? -24.071 1.431 42.702 1.00 84.75 620 PHE A N 1
ATOM 4866 C CA . PHE A 1 620 ? -23.827 1.929 44.050 1.00 84.75 620 PHE A CA 1
ATOM 4867 C C . PHE A 1 620 ? -23.316 3.377 44.054 1.00 84.75 620 PHE A C 1
ATOM 4869 O O . PHE A 1 620 ? -23.791 4.170 44.861 1.00 84.75 620 PHE A O 1
ATOM 4876 N N . GLN A 1 621 ? -22.382 3.729 43.162 1.00 82.81 621 GLN A N 1
ATOM 4877 C CA . GLN A 1 621 ? -21.856 5.098 43.073 1.00 82.81 621 GLN A CA 1
ATOM 4878 C C . GLN A 1 621 ? -22.883 6.093 42.516 1.00 82.81 621 GLN A C 1
ATOM 4880 O O . GLN A 1 621 ? -23.029 7.173 43.076 1.00 82.81 621 GLN A O 1
ATOM 4885 N N . ASP A 1 622 ? -23.664 5.691 41.509 1.00 77.94 622 ASP A N 1
ATOM 4886 C CA . ASP A 1 622 ? -24.721 6.511 40.884 1.00 77.94 622 ASP A CA 1
ATOM 4887 C C . ASP A 1 622 ? -26.031 6.544 41.718 1.00 77.94 622 ASP A C 1
ATOM 4889 O O . ASP A 1 622 ? -27.075 6.986 41.246 1.00 77.94 622 ASP A O 1
ATOM 4893 N N . ASP A 1 623 ? -26.008 6.002 42.944 1.00 82.81 623 ASP A N 1
ATOM 4894 C CA . ASP A 1 623 ? -27.134 5.870 43.889 1.00 82.81 623 ASP A CA 1
ATOM 4895 C C . ASP A 1 623 ? -28.405 5.202 43.309 1.00 82.81 623 ASP A C 1
ATOM 4897 O O . ASP A 1 623 ? -29.541 5.418 43.741 1.00 82.81 623 ASP A O 1
ATOM 4901 N N . ARG A 1 624 ? -28.233 4.305 42.332 1.00 85.06 624 ARG A N 1
ATOM 4902 C CA . ARG A 1 624 ? -29.313 3.570 41.651 1.00 85.06 624 ARG A CA 1
ATOM 4903 C C . ARG A 1 624 ? -29.730 2.314 42.418 1.00 85.06 624 ARG A C 1
ATOM 4905 O O . ARG A 1 624 ? -29.665 1.196 41.903 1.00 85.06 624 ARG A O 1
ATOM 4912 N N . ARG A 1 625 ? -30.234 2.495 43.642 1.00 84.12 625 ARG A N 1
ATOM 4913 C CA . ARG A 1 625 ? -30.611 1.404 44.572 1.00 84.12 625 ARG A CA 1
ATOM 4914 C C . ARG A 1 625 ? -31.614 0.405 44.000 1.00 84.12 625 ARG A C 1
ATOM 4916 O O . ARG A 1 625 ? -31.457 -0.801 44.176 1.00 84.12 625 ARG A O 1
ATOM 4923 N N . VAL A 1 626 ? -32.606 0.889 43.256 1.00 88.12 626 VAL A N 1
ATOM 4924 C CA . VAL A 1 626 ? -33.633 0.046 42.618 1.00 88.12 626 VAL A CA 1
ATOM 4925 C C . VAL A 1 626 ? -33.023 -0.909 41.587 1.00 88.12 626 VAL A C 1
ATOM 4927 O O . VAL A 1 626 ? -33.431 -2.064 41.489 1.00 88.12 626 VAL A O 1
ATOM 4930 N N . GLU A 1 627 ? -32.031 -0.454 40.822 1.00 88.31 627 GLU A N 1
ATOM 4931 C CA . GLU A 1 627 ? -31.377 -1.283 39.805 1.00 88.31 627 GLU A CA 1
ATOM 4932 C C . GLU A 1 627 ? -30.403 -2.285 40.437 1.00 88.31 627 GLU A C 1
ATOM 4934 O O . GLU A 1 627 ? -30.369 -3.437 40.004 1.00 88.31 627 GLU A O 1
ATOM 4939 N N . SER A 1 628 ? -29.714 -1.907 41.522 1.00 87.62 628 SER A N 1
ATOM 4940 C CA . SER A 1 628 ? -28.955 -2.851 42.360 1.00 87.62 628 SER A CA 1
ATOM 4941 C C . SER A 1 628 ? -29.845 -3.967 42.911 1.00 87.62 628 SER A C 1
ATOM 4943 O O . SER A 1 628 ? -29.477 -5.139 42.853 1.00 87.62 628 SER A O 1
ATOM 4945 N N . ALA A 1 629 ? -31.048 -3.627 43.382 1.00 88.38 629 ALA A N 1
ATOM 4946 C CA . ALA A 1 629 ? -32.001 -4.607 43.894 1.00 88.38 629 ALA A CA 1
ATOM 4947 C C . ALA A 1 629 ? -32.487 -5.579 42.803 1.00 88.38 629 ALA A C 1
ATOM 4949 O O . ALA A 1 629 ? -32.546 -6.788 43.024 1.00 88.38 629 ALA A O 1
ATOM 4950 N N . LYS A 1 630 ? -32.788 -5.072 41.598 1.00 90.25 630 LYS A N 1
ATOM 4951 C CA . LYS A 1 630 ? -33.144 -5.909 40.437 1.00 90.25 630 LYS A CA 1
ATOM 4952 C C . LYS A 1 630 ? -31.998 -6.830 40.015 1.00 90.25 630 LYS A C 1
ATOM 4954 O O . LYS A 1 630 ? -32.252 -7.972 39.637 1.00 90.25 630 LYS A O 1
ATOM 4959 N N . LEU A 1 631 ? -30.755 -6.349 40.077 1.00 88.94 631 LEU A N 1
ATOM 4960 C CA . LEU A 1 631 ? -29.573 -7.152 39.765 1.00 88.94 631 LEU A CA 1
ATOM 4961 C C . LEU A 1 631 ? -29.425 -8.325 40.746 1.00 88.94 631 LEU A C 1
ATOM 4963 O O . LEU A 1 631 ? -29.270 -9.462 40.301 1.00 88.94 631 LEU A O 1
ATOM 4967 N N . ASP A 1 632 ? -29.559 -8.066 42.050 1.00 89.19 632 ASP A N 1
ATOM 4968 C CA . ASP A 1 632 ? -29.524 -9.104 43.090 1.00 89.19 632 ASP A CA 1
ATOM 4969 C C . ASP A 1 632 ? -30.668 -10.125 42.931 1.00 89.19 632 ASP A C 1
ATOM 4971 O O . ASP A 1 632 ? -30.452 -11.322 43.125 1.00 89.19 632 ASP A O 1
ATOM 4975 N N . LEU A 1 633 ? -31.872 -9.688 42.535 1.00 89.56 633 LEU A N 1
ATOM 4976 C CA . LEU A 1 633 ? -32.985 -10.597 42.230 1.00 89.56 633 LEU A CA 1
ATOM 4977 C C . LEU A 1 633 ? -32.709 -11.476 41.004 1.00 89.56 633 LEU A C 1
ATOM 4979 O O . LEU A 1 633 ? -32.966 -12.676 41.053 1.00 89.56 633 LEU A O 1
ATOM 4983 N N . SER A 1 634 ? -32.154 -10.908 39.930 1.00 88.69 634 SER A N 1
ATOM 4984 C CA . SER A 1 634 ? -31.773 -11.671 38.734 1.00 88.69 634 SER A CA 1
ATOM 4985 C C . SER A 1 634 ? -30.693 -12.717 39.041 1.00 88.69 634 SER A C 1
ATOM 4987 O O . SER A 1 634 ? -30.739 -13.820 38.505 1.00 88.69 634 SER A O 1
ATOM 4989 N N . GLU A 1 635 ? -29.743 -12.413 39.930 1.00 86.06 635 GLU A N 1
ATOM 4990 C CA . GLU A 1 635 ? -28.765 -13.400 40.411 1.00 86.06 635 GLU A CA 1
ATOM 4991 C C . GLU A 1 635 ? -29.422 -14.477 41.286 1.00 86.06 635 GLU A C 1
ATOM 4993 O O . GLU A 1 635 ? -29.084 -15.655 41.187 1.00 86.06 635 GLU A O 1
ATOM 4998 N N . ALA A 1 636 ? -30.400 -14.102 42.116 1.00 87.56 636 ALA A N 1
ATOM 4999 C CA . ALA A 1 636 ? -31.132 -15.046 42.954 1.00 87.56 636 ALA A CA 1
ATOM 5000 C C . ALA A 1 636 ? -31.912 -16.093 42.133 1.00 87.56 636 ALA A C 1
ATOM 5002 O O . ALA A 1 636 ? -32.099 -17.215 42.599 1.00 87.56 636 ALA A O 1
ATOM 5003 N N . GLU A 1 637 ? -32.356 -15.770 40.915 1.00 85.25 637 GLU A N 1
ATOM 5004 C CA . GLU A 1 637 ? -33.020 -16.733 40.022 1.00 85.25 637 GLU A CA 1
ATOM 5005 C C . GLU A 1 637 ? -32.098 -17.875 39.574 1.00 85.25 637 GLU A C 1
ATOM 5007 O O . GLU A 1 637 ? -32.575 -18.989 39.368 1.00 85.25 637 GLU A O 1
ATOM 5012 N N . GLN A 1 638 ? -30.790 -17.623 39.477 1.00 85.31 638 GLN A N 1
ATOM 5013 C CA . GLN A 1 638 ? -29.790 -18.613 39.060 1.00 85.31 638 GLN A CA 1
ATOM 5014 C C . GLN A 1 638 ? -29.253 -19.456 40.229 1.00 85.31 638 GLN A C 1
ATOM 5016 O O . GLN A 1 638 ? -28.574 -20.459 40.016 1.00 85.31 638 GLN A O 1
ATOM 5021 N N . LEU A 1 639 ? -29.541 -19.053 41.469 1.00 85.50 639 LEU A N 1
ATOM 5022 C CA . LEU A 1 639 ? -29.050 -19.690 42.690 1.00 85.50 639 LEU A CA 1
ATOM 5023 C C . LEU A 1 639 ? -30.124 -20.581 43.333 1.00 85.50 639 LEU A C 1
ATOM 5025 O O . LEU A 1 639 ? -31.320 -20.450 43.076 1.00 85.50 639 LEU A O 1
ATOM 5029 N N . SER A 1 640 ? -29.701 -21.482 44.221 1.00 82.62 640 SER A N 1
ATOM 5030 C CA . SER A 1 640 ? -30.593 -22.351 45.000 1.00 82.62 640 SER A CA 1
ATOM 5031 C C . SER A 1 640 ? -30.233 -22.344 46.491 1.00 82.62 640 SER A C 1
ATOM 5033 O O . SER A 1 640 ? -29.132 -21.945 46.877 1.00 82.62 640 SER A O 1
ATOM 5035 N N . GLY A 1 641 ? -31.193 -22.729 47.338 1.00 82.06 641 GLY A N 1
ATOM 5036 C CA . GLY A 1 641 ? -31.017 -22.813 48.792 1.00 82.06 641 GLY A CA 1
ATOM 5037 C C . GLY A 1 641 ? -30.693 -21.475 49.469 1.00 82.06 641 GLY A C 1
ATOM 5038 O O . GLY A 1 641 ? -31.178 -20.415 49.063 1.00 82.06 641 GLY A O 1
ATOM 5039 N N . ASP A 1 642 ? -29.845 -21.523 50.496 1.00 84.12 642 ASP A N 1
ATOM 5040 C CA . ASP A 1 642 ? -29.504 -20.372 51.346 1.00 84.12 642 ASP A CA 1
ATOM 5041 C C . ASP A 1 642 ? -28.855 -19.211 50.576 1.00 84.12 642 ASP A C 1
ATOM 5043 O O . ASP A 1 642 ? -29.051 -18.042 50.917 1.00 84.12 642 ASP A O 1
ATOM 5047 N N . ALA A 1 643 ? -28.126 -19.504 49.493 1.00 85.25 643 ALA A N 1
ATOM 5048 C CA . ALA A 1 643 ? -27.521 -18.484 48.637 1.00 85.25 643 ALA A CA 1
ATOM 5049 C C . ALA A 1 643 ? -28.586 -17.609 47.952 1.00 85.25 643 ALA A C 1
ATOM 5051 O O . ALA A 1 643 ? -28.443 -16.384 47.890 1.00 85.25 643 ALA A O 1
ATOM 5052 N N . LYS A 1 644 ? -29.695 -18.222 47.513 1.00 86.94 644 LYS A N 1
ATOM 5053 C CA . LYS A 1 644 ? -30.848 -17.511 46.946 1.00 86.94 644 LYS A CA 1
ATOM 5054 C C . LYS A 1 644 ? -31.515 -16.623 47.993 1.00 86.94 644 LYS A C 1
ATOM 5056 O O . LYS A 1 644 ? -31.765 -15.448 47.731 1.00 86.94 644 LYS A O 1
ATOM 5061 N N . VAL A 1 645 ? -31.745 -17.156 49.195 1.00 86.69 645 VAL A N 1
ATOM 5062 C CA . VAL A 1 645 ? -32.340 -16.407 50.316 1.00 86.69 645 VAL A CA 1
ATOM 5063 C C . VAL A 1 645 ? -31.480 -15.195 50.683 1.00 86.69 645 VAL A C 1
ATOM 5065 O O . VAL A 1 645 ? -32.001 -14.092 50.849 1.00 86.69 645 VAL A O 1
ATOM 5068 N N . SER A 1 646 ? -30.156 -15.365 50.741 1.00 89.25 646 SER A N 1
ATOM 5069 C CA . SER A 1 646 ? -29.207 -14.282 51.021 1.00 89.25 646 SER A CA 1
ATOM 5070 C C . SER A 1 646 ? -29.297 -13.143 49.995 1.00 89.25 646 SER A C 1
ATOM 5072 O O . SER A 1 646 ? -29.365 -11.970 50.373 1.00 89.25 646 SER A O 1
ATOM 5074 N N . LYS A 1 647 ? -29.380 -13.471 48.699 1.00 89.44 647 LYS A N 1
ATOM 5075 C CA . LYS A 1 647 ? -29.512 -12.475 47.622 1.00 89.44 647 LYS A CA 1
ATOM 5076 C C . LYS A 1 647 ? -30.862 -11.758 47.629 1.00 89.44 647 LYS A C 1
ATOM 5078 O O . LYS A 1 647 ? -30.889 -10.535 47.530 1.00 89.44 647 LYS A O 1
ATOM 5083 N N . VAL A 1 648 ? -31.968 -12.468 47.865 1.00 88.94 648 VAL A N 1
ATOM 5084 C CA . VAL A 1 648 ? -33.296 -11.841 48.038 1.00 88.94 648 VAL A CA 1
ATOM 5085 C C . VAL A 1 648 ? -33.307 -10.899 49.248 1.00 88.94 648 VAL A C 1
ATOM 5087 O O . VAL A 1 648 ? -33.854 -9.798 49.180 1.00 88.94 648 VAL A O 1
ATOM 5090 N N . LYS A 1 649 ? -32.642 -11.282 50.343 1.00 90.56 649 LYS A N 1
ATOM 5091 C CA . LYS A 1 649 ? -32.486 -10.432 51.531 1.00 90.56 649 LYS A CA 1
ATOM 5092 C C . LYS A 1 649 ? -31.647 -9.181 51.250 1.00 90.56 649 LYS A C 1
ATOM 5094 O O . LYS A 1 649 ? -31.935 -8.125 51.810 1.00 90.56 649 LYS A O 1
ATOM 5099 N N . SER A 1 650 ? -30.626 -9.284 50.398 1.00 89.94 650 SER A N 1
ATOM 5100 C CA . SER A 1 650 ? -29.850 -8.136 49.908 1.00 89.94 650 SER A CA 1
ATOM 5101 C C . SER A 1 650 ? -30.725 -7.185 49.082 1.00 89.94 650 SER A C 1
ATOM 5103 O O . SER A 1 650 ? -30.821 -6.003 49.414 1.00 89.94 650 SER A O 1
ATOM 5105 N N . ALA A 1 651 ? -31.478 -7.707 48.108 1.00 90.44 651 ALA A N 1
ATOM 5106 C CA . ALA A 1 651 ? -32.413 -6.918 47.304 1.00 90.44 651 ALA A CA 1
ATOM 5107 C C . ALA A 1 651 ? -33.475 -6.202 48.160 1.00 90.44 651 ALA A C 1
ATOM 5109 O O . ALA A 1 651 ? -33.762 -5.024 47.947 1.00 90.44 651 ALA A O 1
ATOM 5110 N N . MET A 1 652 ? -34.013 -6.879 49.183 1.00 92.00 652 MET A N 1
ATOM 5111 C CA . MET A 1 652 ? -34.964 -6.298 50.138 1.00 92.00 652 MET A CA 1
ATOM 5112 C C . MET A 1 652 ? -34.399 -5.054 50.840 1.00 92.00 652 MET A C 1
ATOM 5114 O O . MET A 1 652 ? -35.129 -4.074 51.010 1.00 92.00 652 MET A O 1
ATOM 5118 N N . LYS A 1 653 ? -33.117 -5.084 51.243 1.00 89.75 653 LYS A N 1
ATOM 5119 C CA . LYS A 1 653 ? -32.451 -3.936 51.878 1.00 89.75 653 LYS A CA 1
ATOM 5120 C C . LYS A 1 653 ? -32.391 -2.751 50.921 1.00 89.75 653 LYS A C 1
ATOM 5122 O O . LYS A 1 653 ? -32.821 -1.668 51.299 1.00 89.75 653 LYS A O 1
ATOM 5127 N N . PHE A 1 654 ? -31.966 -2.968 49.678 1.00 87.69 654 PHE A N 1
ATOM 5128 C CA . PHE A 1 654 ? -31.915 -1.904 48.675 1.00 87.69 654 PHE A CA 1
ATOM 5129 C C . PHE A 1 654 ? -33.297 -1.312 48.361 1.00 87.69 654 PHE A C 1
ATOM 5131 O O . PHE A 1 654 ? -33.433 -0.095 48.290 1.00 87.69 654 PHE A O 1
ATOM 5138 N N . PHE A 1 655 ? -34.350 -2.131 48.252 1.00 90.31 655 PHE A N 1
ATOM 5139 C CA . PHE A 1 655 ? -35.713 -1.608 48.078 1.00 90.31 655 PHE A CA 1
ATOM 5140 C C . PHE A 1 655 ? -36.235 -0.849 49.303 1.00 90.31 655 PHE A C 1
ATOM 5142 O O . PHE A 1 655 ? -37.065 0.039 49.150 1.00 90.31 655 PHE A O 1
ATOM 5149 N N . SER A 1 656 ? -35.772 -1.180 50.514 1.00 88.19 656 SER A N 1
ATOM 5150 C CA . SER A 1 656 ? -36.206 -0.491 51.739 1.00 88.19 656 SER A CA 1
ATOM 5151 C C . SER A 1 656 ? -35.664 0.937 51.867 1.00 88.19 656 SER A C 1
ATOM 5153 O O . SER A 1 656 ? -36.230 1.740 52.608 1.00 88.19 656 SER A O 1
ATOM 5155 N N . GLU A 1 657 ? -34.599 1.260 51.130 1.00 85.44 657 GLU A N 1
ATOM 5156 C CA . GLU A 1 657 ? -33.994 2.594 51.104 1.00 85.44 657 GLU A CA 1
ATOM 5157 C C . GLU A 1 657 ? -34.820 3.590 50.265 1.00 85.44 657 GLU A C 1
ATOM 5159 O O . GLU A 1 657 ? -34.779 4.790 50.535 1.00 85.44 657 GLU A O 1
ATOM 5164 N N . ASP A 1 658 ? -35.634 3.112 49.311 1.00 83.38 658 ASP A N 1
ATOM 5165 C CA . ASP A 1 658 ? -36.545 3.946 48.517 1.00 83.38 658 ASP A CA 1
ATOM 5166 C C . ASP A 1 658 ? -38.000 3.812 48.998 1.00 83.38 658 ASP A C 1
ATOM 5168 O O . ASP A 1 658 ? -38.632 2.755 48.923 1.00 83.38 658 ASP A O 1
ATOM 5172 N N . LYS A 1 659 ? -38.589 4.933 49.431 1.00 81.56 659 LYS A N 1
ATOM 5173 C CA . LYS A 1 659 ? -39.990 5.000 49.883 1.00 81.56 659 LYS A CA 1
ATOM 5174 C C . LYS A 1 659 ? -40.991 4.570 48.808 1.00 81.56 659 LYS A C 1
ATOM 5176 O O . LYS A 1 659 ? -42.075 4.102 49.156 1.00 81.56 659 LYS A O 1
ATOM 5181 N N . LYS A 1 660 ? -40.665 4.739 47.521 1.00 85.56 660 LYS A N 1
ATOM 5182 C CA . LYS A 1 660 ? -41.534 4.328 46.407 1.00 85.56 660 LYS A CA 1
ATOM 5183 C C . LYS A 1 660 ? -41.572 2.810 46.232 1.00 85.56 660 LYS A C 1
ATOM 5185 O O . LYS A 1 660 ? -42.554 2.307 45.700 1.00 85.56 660 LYS A O 1
ATOM 5190 N N . CYS A 1 661 ? -40.564 2.094 46.731 1.00 87.25 661 CYS A N 1
ATOM 5191 C CA . CYS A 1 661 ? -40.414 0.646 46.592 1.00 87.25 661 CYS A CA 1
ATOM 5192 C C . CYS A 1 661 ? -40.914 -0.147 47.816 1.00 87.25 661 CYS A C 1
ATOM 5194 O O . CYS A 1 661 ? -40.473 -1.267 48.090 1.00 87.25 661 CYS A O 1
ATOM 5196 N N . ALA A 1 662 ? -41.847 0.423 48.587 1.00 87.56 662 ALA A N 1
ATOM 5197 C CA . ALA A 1 662 ? -42.380 -0.209 49.796 1.00 87.56 662 ALA A CA 1
ATOM 5198 C C . ALA A 1 662 ? -43.124 -1.527 49.513 1.00 87.56 662 ALA A C 1
ATOM 5200 O O . ALA A 1 662 ? -43.189 -2.399 50.384 1.00 87.56 662 ALA A O 1
ATOM 5201 N N . PHE A 1 663 ? -43.704 -1.672 48.319 1.00 90.50 663 PHE A N 1
ATOM 5202 C CA . PHE A 1 663 ? -44.337 -2.915 47.890 1.00 90.50 663 PHE A CA 1
ATOM 5203 C C . PHE A 1 663 ? -43.284 -3.980 47.576 1.00 90.50 663 PHE A C 1
ATOM 5205 O O . PHE A 1 663 ? -43.353 -5.078 48.115 1.00 90.50 663 PHE A O 1
ATOM 5212 N N . GLU A 1 664 ? -42.281 -3.636 46.773 1.00 90.88 664 GLU A N 1
ATOM 5213 C CA . GLU A 1 664 ? -41.194 -4.513 46.340 1.00 90.88 664 GLU A CA 1
ATOM 5214 C C . GLU A 1 664 ? -40.371 -5.012 47.532 1.00 90.88 664 GLU A C 1
ATOM 5216 O O . GLU A 1 664 ? -40.045 -6.195 47.604 1.00 90.88 664 GLU A O 1
ATOM 5221 N N . SER A 1 665 ? -40.109 -4.146 48.516 1.00 90.56 665 SER A N 1
ATOM 5222 C CA . SER A 1 665 ? -39.444 -4.532 49.765 1.00 90.56 665 SER A CA 1
ATOM 5223 C C . SER A 1 665 ? -40.262 -5.568 50.550 1.00 90.56 665 SER A C 1
ATOM 5225 O O . SER A 1 665 ? -39.728 -6.606 50.942 1.00 90.56 665 SER A O 1
ATOM 5227 N N . LYS A 1 666 ? -41.578 -5.353 50.711 1.00 89.56 666 LYS A N 1
ATOM 5228 C CA . LYS A 1 666 ? -42.475 -6.328 51.362 1.00 89.56 666 LYS A CA 1
ATOM 5229 C C . LYS A 1 666 ? -42.587 -7.630 50.573 1.00 89.56 666 LYS A C 1
ATOM 5231 O O . LYS A 1 666 ? -42.579 -8.698 51.173 1.00 89.56 666 LYS A O 1
ATOM 5236 N N . ALA A 1 667 ? -42.651 -7.553 49.247 1.00 89.31 667 ALA A N 1
ATOM 5237 C CA . ALA A 1 667 ? -42.696 -8.724 48.383 1.00 89.31 667 ALA A CA 1
ATOM 5238 C C . ALA A 1 667 ? -41.409 -9.558 48.501 1.00 89.31 667 ALA A C 1
ATOM 5240 O O . ALA A 1 667 ? -41.485 -10.782 48.586 1.00 89.31 667 ALA A O 1
ATOM 5241 N N . CYS A 1 668 ? -40.236 -8.919 48.582 1.00 89.00 668 CYS A N 1
ATOM 5242 C CA . CYS A 1 668 ? -38.972 -9.615 48.838 1.00 89.00 668 CYS A CA 1
ATOM 5243 C C . CYS A 1 668 ? -38.936 -10.246 50.240 1.00 89.00 668 CYS A C 1
ATOM 5245 O O . CYS A 1 668 ? -38.437 -11.362 50.383 1.00 89.00 668 CYS A O 1
ATOM 5247 N N . ASP A 1 669 ? -39.492 -9.577 51.259 1.00 89.56 669 ASP A N 1
ATOM 5248 C CA . ASP A 1 669 ? -39.606 -10.123 52.620 1.00 89.56 669 ASP A CA 1
ATOM 5249 C C . ASP A 1 669 ? -40.518 -11.362 52.684 1.00 89.56 669 ASP A C 1
ATOM 5251 O O . ASP A 1 669 ? -40.192 -12.365 53.321 1.00 89.56 669 ASP A O 1
ATOM 5255 N N . GLU A 1 670 ? -41.653 -11.331 51.988 1.00 89.25 670 GLU A N 1
ATOM 5256 C CA . GLU A 1 670 ? -42.531 -12.494 51.855 1.00 89.25 670 GLU A CA 1
ATOM 5257 C C . GLU A 1 670 ? -41.840 -13.612 51.059 1.00 89.25 670 GLU A C 1
ATOM 5259 O O . GLU A 1 670 ? -41.857 -14.773 51.473 1.00 89.25 670 GLU A O 1
ATOM 5264 N N . TYR A 1 671 ? -41.152 -13.282 49.965 1.00 88.25 671 TYR A N 1
ATOM 5265 C CA . TYR A 1 671 ? -40.482 -14.277 49.130 1.00 88.25 671 TYR A CA 1
ATOM 5266 C C . TYR A 1 671 ? -39.334 -14.992 49.855 1.00 88.25 671 TYR A C 1
ATOM 5268 O O . TYR A 1 671 ? -39.251 -16.218 49.782 1.00 88.25 671 TYR A O 1
ATOM 5276 N N . GLN A 1 672 ? -38.496 -14.283 50.624 1.00 87.44 672 GLN A N 1
ATOM 5277 C CA . GLN A 1 672 ? -37.460 -14.943 51.432 1.00 87.44 672 GLN A CA 1
ATOM 5278 C C . GLN A 1 672 ? -38.073 -15.886 52.478 1.00 87.44 672 GLN A C 1
ATOM 5280 O O . GLN A 1 672 ? -37.570 -16.989 52.665 1.00 87.44 672 GLN A O 1
ATOM 5285 N N . LYS A 1 673 ? -39.187 -15.503 53.124 1.00 86.69 673 LYS A N 1
ATOM 5286 C CA . LYS A 1 673 ? -39.884 -16.362 54.096 1.00 86.69 673 LYS A CA 1
ATOM 5287 C C . LYS A 1 673 ? -40.413 -17.623 53.424 1.00 86.69 673 LYS A C 1
ATOM 5289 O O . LYS A 1 673 ? -40.281 -18.706 53.984 1.00 86.69 673 LYS A O 1
ATOM 5294 N N . LEU A 1 674 ? -40.963 -17.493 52.216 1.00 86.81 674 LEU A N 1
ATOM 5295 C CA . LEU A 1 674 ? -41.449 -18.631 51.440 1.00 86.81 674 LEU A CA 1
ATOM 5296 C C . LEU A 1 674 ? -40.312 -19.598 51.101 1.00 86.81 674 LEU A C 1
ATOM 5298 O O . LEU A 1 674 ? -40.468 -20.801 51.293 1.00 86.81 674 LEU A O 1
ATOM 5302 N N . LEU A 1 675 ? -39.170 -19.079 50.647 1.00 84.06 675 LEU A N 1
ATOM 5303 C CA . LEU A 1 675 ? -37.988 -19.876 50.308 1.00 84.06 675 LEU A CA 1
ATOM 5304 C C . LEU A 1 675 ? -37.344 -20.557 51.524 1.00 84.06 675 LEU A C 1
ATOM 5306 O O . LEU A 1 675 ? -36.724 -21.598 51.366 1.00 84.06 675 LEU A O 1
ATOM 5310 N N . THR A 1 676 ? -37.482 -20.002 52.729 1.00 82.69 676 THR A N 1
ATOM 5311 C CA . THR A 1 676 ? -37.016 -20.667 53.959 1.00 82.69 676 THR A CA 1
ATOM 5312 C C . THR A 1 676 ? -37.981 -21.763 54.414 1.00 82.69 676 THR A C 1
ATOM 5314 O O . THR A 1 676 ? -37.559 -22.773 54.967 1.00 82.69 676 THR A O 1
ATOM 5317 N N . ILE A 1 677 ? -39.290 -21.566 54.214 1.00 79.38 677 ILE A N 1
ATOM 5318 C CA . ILE A 1 677 ? -40.324 -22.536 54.612 1.00 79.38 677 ILE A CA 1
ATOM 5319 C C . ILE A 1 677 ? -40.424 -23.690 53.604 1.00 79.38 677 ILE A C 1
ATOM 5321 O O . ILE A 1 677 ? -40.773 -24.809 53.975 1.00 79.38 677 ILE A O 1
ATOM 5325 N N . THR A 1 678 ? -40.132 -23.431 52.330 1.00 72.94 678 THR A N 1
ATOM 5326 C CA . THR A 1 678 ? -40.245 -24.408 51.245 1.00 72.94 678 THR A CA 1
ATOM 5327 C C . THR A 1 678 ? -38.892 -24.679 50.609 1.00 72.94 678 THR A C 1
ATOM 5329 O O . THR A 1 678 ? -38.149 -23.748 50.328 1.00 72.94 678 THR A O 1
ATOM 5332 N N . ASN A 1 679 ? -38.585 -25.940 50.296 1.00 66.94 679 ASN A N 1
ATOM 5333 C CA . ASN A 1 679 ? -37.359 -26.314 49.579 1.00 66.94 679 ASN A CA 1
ATOM 5334 C C . ASN A 1 679 ? -37.438 -25.946 48.079 1.00 66.94 679 ASN A C 1
ATOM 5336 O O . ASN A 1 679 ? -37.273 -26.805 47.217 1.00 66.94 679 ASN A O 1
ATOM 5340 N N . GLY A 1 680 ? -37.701 -24.674 47.760 1.00 66.12 680 GLY A N 1
ATOM 5341 C CA . GLY A 1 680 ? -37.674 -24.142 46.395 1.00 66.12 680 GLY A CA 1
ATOM 5342 C C . GLY A 1 680 ? -39.028 -23.993 45.696 1.00 66.12 680 GLY A C 1
ATOM 5343 O O . GLY A 1 680 ? -39.054 -23.991 44.466 1.00 66.12 680 GLY A O 1
ATOM 5344 N N . ALA A 1 681 ? -40.142 -23.838 46.424 1.00 67.19 681 ALA A N 1
ATOM 5345 C CA . ALA A 1 681 ? -41.434 -23.597 45.779 1.00 67.19 681 ALA A CA 1
ATOM 5346 C C . ALA A 1 681 ? -41.441 -22.251 45.028 1.00 67.19 681 ALA A C 1
ATOM 5348 O O . ALA A 1 681 ? -41.042 -21.212 45.556 1.00 67.19 681 ALA A O 1
ATOM 5349 N N . THR A 1 682 ? -41.929 -22.268 43.787 1.00 69.88 682 THR A N 1
ATOM 5350 C CA . THR A 1 682 ? -41.956 -21.114 42.872 1.00 69.88 682 THR A CA 1
ATOM 5351 C C . THR A 1 682 ? -43.024 -20.079 43.216 1.00 69.88 682 THR A C 1
ATOM 5353 O O . THR A 1 682 ? -42.888 -18.909 42.865 1.00 69.88 682 THR A O 1
ATOM 5356 N N . SER A 1 683 ? -44.092 -20.479 43.908 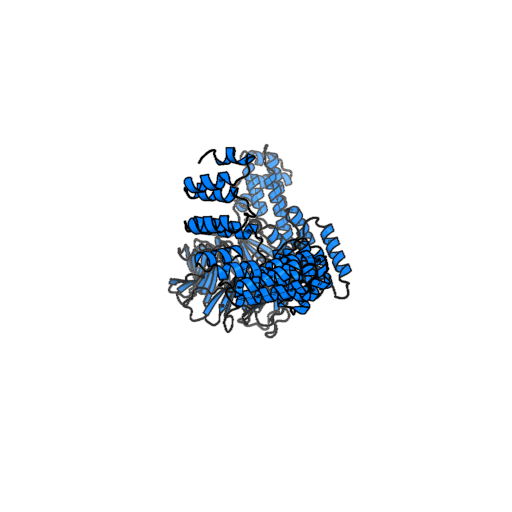1.00 85.25 683 SER A N 1
ATOM 5357 C CA . SER A 1 683 ? -45.141 -19.568 44.364 1.00 85.25 683 SER A CA 1
ATOM 5358 C C . SER A 1 683 ? -45.807 -20.064 45.646 1.00 85.25 683 SER A C 1
ATOM 5360 O O . SER A 1 683 ? -45.789 -21.255 45.953 1.00 85.25 683 SER A O 1
ATOM 5362 N N . VAL A 1 684 ? -46.473 -19.157 46.370 1.00 86.62 684 VAL A N 1
ATOM 5363 C CA . VAL A 1 684 ? -47.268 -19.500 47.566 1.00 86.62 684 VAL A CA 1
ATOM 5364 C C . VAL A 1 684 ? -48.361 -20.526 47.233 1.00 86.62 684 VAL A C 1
ATOM 5366 O O . VAL A 1 684 ? -48.672 -21.392 48.044 1.00 86.62 684 VAL A O 1
ATOM 5369 N N . ASN A 1 685 ? -48.935 -20.468 46.026 1.00 87.69 685 ASN A N 1
ATOM 5370 C CA . ASN A 1 685 ? -49.961 -21.426 45.606 1.00 87.69 685 ASN A CA 1
ATOM 5371 C C . ASN A 1 685 ? -49.368 -22.815 45.347 1.00 87.69 685 ASN A C 1
ATOM 5373 O O . ASN A 1 685 ? -50.004 -23.807 45.693 1.00 87.69 685 ASN A O 1
ATOM 5377 N N . ASP A 1 686 ? -48.175 -22.880 44.750 1.00 85.12 686 ASP A N 1
ATOM 5378 C CA . ASP A 1 686 ? -47.482 -24.146 44.493 1.00 85.12 686 ASP A CA 1
ATOM 5379 C C . ASP A 1 686 ? -47.026 -24.777 45.808 1.00 85.12 686 ASP A C 1
ATOM 5381 O O . ASP A 1 686 ? -47.239 -25.966 46.009 1.00 85.12 686 ASP A O 1
ATOM 5385 N N . ALA A 1 687 ? -46.524 -23.965 46.746 1.00 85.25 687 ALA A N 1
ATOM 5386 C CA . ALA A 1 687 ? -46.196 -24.391 48.104 1.00 85.25 687 ALA A CA 1
ATOM 5387 C C . ALA A 1 687 ? -47.410 -24.990 48.831 1.00 85.25 687 ALA A C 1
ATOM 5389 O O . ALA A 1 687 ? -47.331 -26.072 49.409 1.00 85.25 687 ALA A O 1
ATOM 5390 N N . ILE A 1 688 ? -48.563 -24.312 48.765 1.00 86.50 688 ILE A N 1
ATOM 5391 C CA . ILE A 1 688 ? -49.816 -24.829 49.326 1.00 86.50 688 ILE A CA 1
ATOM 5392 C C . ILE A 1 688 ? -50.219 -26.132 48.627 1.00 86.50 688 ILE A C 1
ATOM 5394 O O . ILE A 1 688 ? -50.619 -27.077 49.301 1.00 86.50 688 ILE A O 1
ATOM 5398 N N . ARG A 1 689 ? -50.100 -26.219 47.296 1.00 84.12 689 ARG A N 1
ATOM 5399 C CA . ARG A 1 689 ? -50.443 -27.434 46.543 1.00 84.12 689 ARG A CA 1
ATOM 5400 C C . ARG A 1 689 ? -49.526 -28.608 46.895 1.00 84.12 689 ARG A C 1
ATOM 5402 O O . ARG A 1 689 ? -50.029 -29.709 47.073 1.00 84.12 689 ARG A O 1
ATOM 5409 N N . GLU A 1 690 ? -48.219 -28.391 47.034 1.00 83.62 690 GLU A N 1
ATOM 5410 C CA . GLU A 1 690 ? -47.274 -29.426 47.469 1.00 83.62 690 GLU A CA 1
ATOM 5411 C C . GLU A 1 690 ? -47.601 -29.958 48.865 1.00 83.62 690 GLU A C 1
ATOM 5413 O O . GLU A 1 690 ? -47.579 -31.170 49.069 1.00 83.62 690 GLU A O 1
ATOM 5418 N N . LEU A 1 691 ? -47.911 -29.076 49.822 1.00 83.94 691 LEU A N 1
ATOM 5419 C CA . LEU A 1 691 ? -48.280 -29.497 51.176 1.00 83.94 691 LEU A CA 1
ATOM 5420 C C . LEU A 1 691 ? -49.608 -30.254 51.194 1.00 83.94 691 LEU A C 1
ATOM 5422 O O . LEU A 1 691 ? -49.707 -31.285 51.854 1.00 83.94 691 LEU A O 1
ATOM 5426 N N . LEU A 1 692 ? -50.598 -29.794 50.421 1.00 84.38 692 LEU A N 1
ATOM 5427 C CA . LEU A 1 692 ? -51.863 -30.508 50.257 1.00 84.38 692 LEU A CA 1
ATOM 5428 C C . LEU A 1 692 ? -51.642 -31.893 49.629 1.00 84.38 692 LEU A C 1
ATOM 5430 O O . LEU A 1 692 ? -52.179 -32.872 50.126 1.00 84.38 692 LEU A O 1
ATOM 5434 N N . ASN A 1 693 ? -50.789 -32.012 48.607 1.00 82.75 693 ASN A N 1
ATOM 5435 C CA . ASN A 1 693 ? -50.441 -33.299 47.992 1.00 82.75 693 ASN A CA 1
ATOM 5436 C C . ASN A 1 693 ? -49.708 -34.262 48.944 1.00 82.75 693 ASN A C 1
ATOM 5438 O O . ASN A 1 693 ? -49.756 -35.470 48.730 1.00 82.75 693 ASN A O 1
ATOM 5442 N N . LYS A 1 694 ? -49.041 -33.746 49.983 1.00 82.31 694 LYS A N 1
ATOM 5443 C CA . LYS A 1 694 ? -48.399 -34.531 51.054 1.00 82.31 694 LYS A CA 1
ATOM 5444 C C . LYS A 1 694 ? -49.330 -34.805 52.247 1.00 82.31 694 LYS A C 1
ATOM 5446 O O . LYS A 1 694 ? -48.861 -35.307 53.263 1.00 82.31 694 LYS A O 1
ATOM 5451 N N . ASP A 1 695 ? -50.616 -34.462 52.139 1.00 80.00 695 ASP A N 1
ATOM 5452 C CA . ASP A 1 695 ? -51.635 -34.566 53.194 1.00 80.00 695 ASP A CA 1
ATOM 5453 C C . ASP A 1 695 ? -51.364 -33.729 54.462 1.00 80.00 695 ASP A C 1
ATOM 5455 O O . ASP A 1 695 ? -52.014 -33.907 55.495 1.00 80.00 695 ASP A O 1
ATOM 5459 N N . ASP A 1 696 ? -50.471 -32.734 54.386 1.00 82.56 696 ASP A N 1
ATOM 5460 C CA . ASP A 1 696 ? -50.213 -31.789 55.478 1.00 82.56 696 ASP A CA 1
ATOM 5461 C C . ASP A 1 696 ? -51.160 -30.578 55.412 1.00 82.56 696 ASP A C 1
ATOM 5463 O O . ASP A 1 696 ? -50.803 -29.457 55.029 1.00 82.56 696 ASP A O 1
ATOM 5467 N N . ILE A 1 697 ? -52.412 -30.810 55.810 1.00 81.50 697 ILE A N 1
ATOM 5468 C CA . ILE A 1 697 ? -53.465 -29.780 55.828 1.00 81.50 697 ILE A CA 1
ATOM 5469 C C . ILE A 1 697 ? -53.126 -28.660 56.824 1.00 81.50 697 ILE A C 1
ATOM 5471 O O . ILE A 1 697 ? -53.383 -27.487 56.546 1.00 81.50 697 ILE A O 1
ATOM 5475 N N . LYS A 1 698 ? -52.510 -28.994 57.965 1.00 83.50 698 LYS A N 1
ATOM 5476 C CA . LYS A 1 698 ? -52.153 -28.016 59.006 1.00 83.50 698 LYS A CA 1
ATOM 5477 C C . LYS A 1 698 ? -51.030 -27.088 58.538 1.00 83.50 698 LYS A C 1
ATOM 5479 O O . LYS A 1 698 ? -51.104 -25.882 58.772 1.00 83.50 698 LYS A O 1
ATOM 5484 N N . GLY A 1 699 ? -50.023 -27.621 57.844 1.00 81.69 699 GLY A N 1
ATOM 5485 C CA . GLY A 1 699 ? -48.969 -26.827 57.210 1.00 81.69 699 GLY A CA 1
ATOM 5486 C C . GLY A 1 699 ? -49.511 -25.900 56.119 1.00 81.69 699 GLY A C 1
ATOM 5487 O O . GLY A 1 699 ? -49.158 -24.719 56.075 1.00 81.69 699 GLY A O 1
ATOM 5488 N N . ALA A 1 700 ? -50.438 -26.388 55.289 1.00 83.44 700 ALA A N 1
ATOM 5489 C CA . ALA A 1 700 ? -51.092 -25.581 54.259 1.00 83.44 700 ALA A CA 1
ATOM 5490 C C . ALA A 1 700 ? -51.963 -24.448 54.848 1.00 83.44 700 ALA A C 1
ATOM 5492 O O . ALA A 1 700 ? -51.945 -23.323 54.339 1.00 83.44 700 ALA A O 1
ATOM 5493 N N . GLU A 1 701 ? -52.691 -24.704 55.941 1.00 85.38 701 GLU A N 1
ATOM 5494 C CA . GLU A 1 701 ? -53.450 -23.673 56.666 1.00 85.38 701 GLU A CA 1
ATOM 5495 C C . GLU A 1 701 ? -52.540 -22.618 57.300 1.00 85.38 701 GLU A C 1
ATOM 5497 O O . GLU A 1 701 ? -52.857 -21.428 57.247 1.00 85.38 701 GLU A O 1
ATOM 5502 N N . LYS A 1 702 ? -51.382 -23.032 57.824 1.00 86.38 702 LYS A N 1
ATOM 5503 C CA . LYS A 1 702 ? -50.367 -22.114 58.349 1.00 86.38 702 LYS A CA 1
ATOM 5504 C C . LYS A 1 702 ? -49.798 -21.204 57.252 1.00 86.38 702 LYS A C 1
ATOM 5506 O O . LYS A 1 702 ? -49.726 -19.993 57.439 1.00 86.38 702 LYS A O 1
ATOM 5511 N N . LEU A 1 703 ? -49.490 -21.738 56.064 1.00 85.31 703 LEU A N 1
ATOM 5512 C CA . LEU A 1 703 ? -49.080 -20.908 54.919 1.00 85.31 703 LEU A CA 1
ATOM 5513 C C . LEU A 1 703 ? -50.175 -19.919 54.496 1.00 85.31 703 LEU A C 1
ATOM 5515 O O . LEU A 1 703 ? -49.883 -18.764 54.185 1.00 85.31 703 LEU A O 1
ATOM 5519 N N . LYS A 1 704 ? -51.446 -20.336 54.509 1.00 87.12 704 LYS A N 1
ATOM 5520 C CA . LYS A 1 704 ? -52.572 -19.443 54.206 1.00 87.12 704 LYS A CA 1
ATOM 5521 C C . LYS A 1 704 ? -52.612 -18.251 55.168 1.00 87.12 704 LYS A C 1
ATOM 5523 O O . LYS A 1 704 ? -52.809 -17.123 54.710 1.00 87.12 704 LYS A O 1
ATOM 5528 N N . THR A 1 705 ? -52.455 -18.490 56.473 1.00 87.88 705 THR A N 1
ATOM 5529 C CA . THR A 1 705 ? -52.466 -17.420 57.482 1.00 87.88 705 THR A CA 1
ATOM 5530 C C . THR A 1 705 ? -51.247 -16.517 57.363 1.00 87.88 705 THR A C 1
ATOM 5532 O O . THR A 1 705 ? -51.404 -15.295 57.365 1.00 87.88 705 THR A O 1
ATOM 5535 N N . ASP A 1 706 ? -50.063 -17.103 57.187 1.00 85.62 706 ASP A N 1
ATOM 5536 C CA . ASP A 1 706 ? -48.789 -16.379 57.179 1.00 85.62 706 ASP A CA 1
ATOM 5537 C C . ASP A 1 706 ? -48.669 -15.450 55.958 1.00 85.62 706 ASP A C 1
ATOM 5539 O O . ASP A 1 706 ? -48.240 -14.305 56.090 1.00 85.62 706 ASP A O 1
ATOM 5543 N N . PHE A 1 707 ? -49.139 -15.897 54.787 1.00 87.19 707 PHE A N 1
ATOM 5544 C CA . PHE A 1 707 ? -49.118 -15.132 53.529 1.00 87.19 707 PHE A CA 1
ATOM 5545 C C . PHE A 1 707 ? -50.439 -14.417 53.207 1.00 87.19 707 PHE A C 1
ATOM 5547 O O . PHE A 1 707 ? -50.608 -13.883 52.111 1.00 87.19 707 PHE A O 1
ATOM 5554 N N . LYS A 1 708 ? -51.405 -14.413 54.137 1.00 89.44 708 LYS A N 1
ATOM 5555 C CA . LYS A 1 708 ? -52.719 -13.752 53.986 1.00 89.44 708 LYS A CA 1
ATOM 5556 C C . LYS A 1 708 ? -53.432 -14.104 52.672 1.00 89.44 708 LYS A C 1
ATOM 5558 O O . LYS A 1 708 ? -54.031 -13.248 52.014 1.00 89.44 708 LYS A O 1
ATOM 5563 N N . VAL A 1 709 ? -53.388 -15.378 52.283 1.00 88.31 709 VAL A N 1
ATOM 5564 C CA . VAL A 1 709 ? -54.037 -15.856 51.056 1.00 88.31 709 VAL A CA 1
ATOM 5565 C C . VAL A 1 709 ? -55.551 -15.689 51.187 1.00 88.31 709 VAL A C 1
ATOM 5567 O O . VAL A 1 709 ? -56.160 -16.152 52.154 1.00 88.31 709 VAL A O 1
ATOM 5570 N N . SER A 1 710 ? -56.175 -15.033 50.204 1.00 90.69 710 SER A N 1
ATOM 5571 C CA . SER A 1 710 ? -57.614 -14.760 50.240 1.00 90.69 710 SER A CA 1
ATOM 5572 C C . SER A 1 710 ? -58.441 -16.045 50.316 1.00 90.69 710 SER A C 1
ATOM 5574 O O . SER A 1 710 ? -58.115 -17.054 49.683 1.00 90.69 710 SER A O 1
ATOM 5576 N N . ASP A 1 711 ? -59.565 -15.992 51.036 1.00 85.69 711 ASP A N 1
ATOM 5577 C CA . ASP A 1 711 ? -60.444 -17.154 51.197 1.00 85.69 711 ASP A CA 1
ATOM 5578 C C . ASP A 1 711 ? -60.915 -17.709 49.851 1.00 85.69 711 ASP A C 1
ATOM 5580 O O . ASP A 1 711 ? -60.952 -18.919 49.657 1.00 85.69 711 ASP A O 1
ATOM 5584 N N . LYS A 1 712 ? -61.182 -16.846 48.866 1.00 88.62 712 LYS A N 1
ATOM 5585 C CA . LYS A 1 712 ? -61.527 -17.299 47.513 1.00 88.62 712 LYS A CA 1
ATOM 5586 C C . LYS A 1 712 ? -60.422 -18.169 46.904 1.00 88.62 712 LYS A C 1
ATOM 5588 O O . LYS A 1 712 ? -60.716 -19.236 46.374 1.00 88.62 712 LYS A O 1
ATOM 5593 N N . ARG A 1 713 ? -59.158 -17.738 46.987 1.00 88.31 713 ARG A N 1
ATOM 5594 C CA . ARG A 1 713 ? -58.022 -18.454 46.383 1.00 88.31 713 ARG A CA 1
ATOM 5595 C C . ARG A 1 713 ? -57.736 -19.774 47.098 1.00 88.31 713 ARG A C 1
ATOM 5597 O O . ARG A 1 713 ? -57.532 -20.782 46.431 1.00 88.31 713 ARG A O 1
ATOM 5604 N N . TRP A 1 714 ? -57.816 -19.783 48.428 1.00 88.12 714 TRP A N 1
ATOM 5605 C CA . TRP A 1 714 ? -57.710 -20.996 49.244 1.00 88.12 714 TRP A CA 1
ATOM 5606 C C . TRP A 1 714 ? -58.751 -22.055 48.858 1.00 88.12 714 TRP A C 1
ATOM 5608 O O . TRP A 1 714 ? -58.412 -23.219 48.654 1.00 88.12 714 TRP A O 1
ATOM 5618 N N . TRP A 1 715 ? -60.012 -21.643 48.701 1.00 88.06 715 TRP A N 1
ATOM 5619 C CA . TRP A 1 715 ? -61.099 -22.548 48.328 1.00 88.06 715 TRP A CA 1
ATOM 5620 C C . TRP A 1 715 ? -60.929 -23.129 46.923 1.00 88.06 715 TRP A C 1
ATOM 5622 O O . TRP A 1 715 ? -61.196 -24.312 46.735 1.00 88.06 715 TRP A O 1
ATOM 5632 N N . TYR A 1 716 ? -60.434 -22.349 45.955 1.00 89.25 716 TYR A N 1
ATOM 5633 C CA . TYR A 1 716 ? -60.081 -22.886 44.635 1.00 89.25 716 TYR A CA 1
ATOM 5634 C C . TYR A 1 716 ? -58.959 -23.929 44.718 1.00 89.25 716 TYR A C 1
ATOM 5636 O O . TYR A 1 716 ? -59.074 -24.983 44.098 1.00 89.25 716 TYR A O 1
ATOM 5644 N N . LEU A 1 717 ? -57.895 -23.671 45.490 1.00 87.44 717 LEU A N 1
ATOM 5645 C CA . LEU A 1 717 ? -56.779 -24.615 45.633 1.00 87.44 717 LEU A CA 1
ATOM 5646 C C . LEU A 1 717 ? -57.221 -25.932 46.282 1.00 87.44 717 LEU A C 1
ATOM 5648 O O . LEU A 1 717 ? -56.901 -26.994 45.754 1.00 87.44 717 LEU A O 1
ATOM 5652 N N . ARG A 1 718 ? -58.010 -25.872 47.365 1.00 86.25 718 ARG A N 1
ATOM 5653 C CA . ARG A 1 718 ? -58.566 -27.076 48.003 1.00 86.25 718 ARG A CA 1
ATOM 5654 C C . ARG A 1 718 ? -59.532 -27.827 47.093 1.00 86.25 718 ARG A C 1
ATOM 5656 O O . ARG A 1 718 ? -59.456 -29.046 47.036 1.00 86.25 718 ARG A O 1
ATOM 5663 N N . LEU A 1 719 ? -60.404 -27.119 46.372 1.00 86.75 719 LEU A N 1
ATOM 5664 C CA . LEU A 1 719 ? -61.334 -27.728 45.420 1.00 86.75 719 LEU A CA 1
ATOM 5665 C C . LEU A 1 719 ? -60.591 -28.524 44.340 1.00 86.75 719 LEU A C 1
ATOM 5667 O O . LEU A 1 719 ? -60.929 -29.676 44.090 1.00 86.75 719 LEU A O 1
ATOM 5671 N N . HIS A 1 720 ? -59.584 -27.916 43.707 1.00 85.56 720 HIS A N 1
ATOM 5672 C CA . HIS A 1 720 ? -58.805 -28.585 42.667 1.00 85.56 720 HIS A CA 1
ATOM 5673 C C . HIS A 1 720 ? -58.021 -29.779 43.217 1.00 85.56 720 HIS A C 1
ATOM 5675 O O . HIS A 1 720 ? -58.092 -30.848 42.624 1.00 85.56 720 HIS A O 1
ATOM 5681 N N . HIS A 1 721 ? -57.370 -29.632 44.375 1.00 85.00 721 HIS A N 1
ATOM 5682 C CA . HIS A 1 721 ? -56.635 -30.724 45.014 1.00 85.00 721 HIS A CA 1
ATOM 5683 C C . HIS A 1 721 ? -57.540 -31.916 45.387 1.00 85.00 721 HIS A C 1
ATOM 5685 O O . HIS A 1 721 ? -57.228 -33.050 45.037 1.00 85.00 721 HIS A O 1
ATOM 5691 N N . LEU A 1 722 ? -58.689 -31.676 46.034 1.00 84.00 722 LEU A N 1
ATOM 5692 C CA . LEU A 1 722 ? -59.627 -32.743 46.424 1.00 84.00 722 LEU A CA 1
ATOM 5693 C C . LEU A 1 722 ? -60.182 -33.493 45.205 1.00 84.00 722 LEU A C 1
ATOM 5695 O O . LEU A 1 722 ? -60.331 -34.712 45.232 1.00 84.00 722 LEU A O 1
ATOM 5699 N N . ILE A 1 723 ? -60.443 -32.774 44.110 1.00 84.38 723 ILE A N 1
ATOM 5700 C CA . ILE A 1 723 ? -60.908 -33.377 42.857 1.00 84.38 723 ILE A CA 1
ATOM 5701 C C . ILE A 1 723 ? -59.793 -34.173 42.164 1.00 84.38 723 ILE A C 1
ATOM 5703 O O . ILE A 1 723 ? -60.073 -35.255 41.655 1.00 84.38 723 ILE A O 1
ATOM 5707 N N . GLU A 1 724 ? -58.549 -33.680 42.156 1.00 84.00 724 GLU A N 1
ATOM 5708 C CA . GLU A 1 724 ? -57.383 -34.404 41.619 1.00 84.00 724 GLU A CA 1
ATOM 5709 C C . GLU A 1 724 ? -57.086 -35.689 42.408 1.00 84.00 724 GLU A C 1
ATOM 5711 O O . GLU A 1 724 ? -56.754 -36.708 41.806 1.00 84.00 724 GLU A O 1
ATOM 5716 N N . LYS A 1 725 ? -57.273 -35.671 43.734 1.00 83.12 725 LYS A N 1
ATOM 5717 C CA . LYS A 1 725 ? -57.127 -36.843 44.616 1.00 83.12 725 LYS A CA 1
ATOM 5718 C C . LYS A 1 725 ? -58.330 -37.804 44.567 1.00 83.12 725 LYS A C 1
ATOM 5720 O O . LYS A 1 725 ? -58.270 -38.880 45.154 1.00 83.12 725 LYS A O 1
ATOM 5725 N N . ALA A 1 726 ? -59.414 -37.427 43.880 1.00 80.56 726 ALA A N 1
ATOM 5726 C CA . ALA A 1 726 ? -60.711 -38.112 43.900 1.00 80.56 726 ALA A CA 1
ATOM 5727 C C . ALA A 1 726 ? -61.295 -38.312 45.320 1.00 80.56 726 ALA A C 1
ATOM 5729 O O . ALA A 1 726 ? -62.074 -39.235 45.557 1.00 80.56 726 ALA A O 1
ATOM 5730 N N . ASP A 1 727 ? -60.941 -37.425 46.254 1.00 82.00 727 ASP A N 1
ATOM 5731 C CA . ASP A 1 727 ? -61.447 -37.408 47.628 1.00 82.00 727 ASP A CA 1
ATOM 5732 C C . ASP A 1 727 ? -62.758 -36.611 47.682 1.00 82.00 727 ASP A C 1
ATOM 5734 O O . ASP A 1 727 ? -62.798 -35.396 47.915 1.00 82.00 727 ASP A O 1
ATOM 5738 N N . TYR A 1 728 ? -63.848 -37.304 47.359 1.00 80.75 728 TYR A N 1
ATOM 5739 C CA . TYR A 1 728 ? -65.183 -36.716 47.290 1.00 80.75 728 TYR A CA 1
ATOM 5740 C C . TYR A 1 728 ? -65.833 -36.530 48.668 1.00 80.75 728 TYR A C 1
ATOM 5742 O O . TYR A 1 728 ? -66.650 -35.621 48.819 1.00 80.75 728 TYR A O 1
ATOM 5750 N N . ASP A 1 729 ? -65.426 -37.311 49.669 1.00 79.88 729 ASP A N 1
ATOM 5751 C CA . ASP A 1 729 ? -65.905 -37.180 51.049 1.00 79.88 729 ASP A CA 1
ATOM 5752 C C . ASP A 1 729 ? -65.354 -35.887 51.672 1.00 79.88 729 ASP A C 1
ATOM 5754 O O . ASP A 1 729 ? -66.105 -35.069 52.212 1.00 79.88 729 ASP A O 1
ATOM 5758 N N . GLY A 1 730 ? -64.057 -35.610 51.475 1.00 79.06 730 GLY A N 1
ATOM 5759 C CA . GLY A 1 730 ? -63.441 -34.343 51.874 1.00 79.06 730 GLY A CA 1
ATOM 5760 C C . GLY A 1 730 ? -63.997 -33.129 51.116 1.00 79.06 730 GLY A C 1
ATOM 5761 O O . GLY A 1 730 ? -64.009 -32.008 51.635 1.00 79.06 730 GLY A O 1
ATOM 5762 N N . LEU A 1 731 ? -64.507 -33.326 49.894 1.00 81.25 731 LEU A N 1
ATOM 5763 C CA . LEU A 1 731 ? -65.192 -32.281 49.127 1.00 81.25 731 LEU A CA 1
ATOM 5764 C C . LEU A 1 731 ? -66.578 -31.950 49.702 1.00 81.25 731 LEU A C 1
ATOM 5766 O O . LEU A 1 731 ? -66.975 -30.777 49.730 1.00 81.25 731 LEU A O 1
ATOM 5770 N N . GLU A 1 732 ? -67.308 -32.958 50.177 1.00 78.31 732 GLU A N 1
ATOM 5771 C CA . GLU A 1 732 ? -68.582 -32.775 50.868 1.00 78.31 732 GLU A CA 1
ATOM 5772 C C . GLU A 1 732 ? -68.392 -32.101 52.233 1.00 78.31 732 GLU A C 1
ATOM 5774 O O . GLU A 1 732 ? -69.126 -31.165 52.571 1.00 78.31 732 GLU A O 1
ATOM 5779 N N . GLU A 1 733 ? -67.345 -32.475 52.968 1.00 81.56 733 GLU A N 1
ATOM 5780 C CA . GLU A 1 733 ? -66.949 -31.822 54.216 1.00 81.56 733 GLU A CA 1
ATOM 5781 C C . GLU A 1 733 ? -66.557 -30.350 53.989 1.00 81.56 733 GLU A C 1
ATOM 5783 O O . GLU A 1 733 ? -67.045 -29.445 54.674 1.00 81.56 733 GLU A O 1
ATOM 5788 N N . LEU A 1 734 ? -65.761 -30.060 52.950 1.00 81.88 734 LEU A N 1
ATOM 5789 C CA . LEU A 1 734 ? -65.409 -28.686 52.585 1.00 81.88 734 LEU A CA 1
ATOM 5790 C C . LEU A 1 734 ? -66.665 -27.862 52.268 1.00 81.88 734 LEU A C 1
ATOM 5792 O O . LEU A 1 734 ? -66.800 -26.733 52.741 1.00 81.88 734 LEU A O 1
ATOM 5796 N N . ALA A 1 735 ? -67.604 -28.430 51.509 1.00 78.44 735 ALA A N 1
ATOM 5797 C CA . ALA A 1 735 ? -68.841 -27.763 51.122 1.00 78.44 735 ALA A CA 1
ATOM 5798 C C . ALA A 1 735 ? -69.860 -27.599 52.264 1.00 78.44 735 ALA A C 1
ATOM 5800 O O . ALA A 1 735 ? -70.699 -26.699 52.193 1.00 78.44 735 ALA A O 1
ATOM 5801 N N . SER A 1 736 ? -69.824 -28.459 53.283 1.00 77.56 736 SER A N 1
ATOM 5802 C CA . SER A 1 736 ? -70.711 -28.386 54.451 1.00 77.56 736 SER A CA 1
ATOM 5803 C C . SER A 1 736 ? -70.153 -27.495 55.566 1.00 77.56 736 SER A C 1
ATOM 5805 O O . SER A 1 736 ? -70.932 -26.910 56.317 1.00 77.56 736 SER A O 1
ATOM 5807 N N . SER A 1 737 ? -68.830 -27.313 55.629 1.00 75.75 737 SER A N 1
ATOM 5808 C CA . SER A 1 737 ? -68.156 -26.545 56.683 1.00 75.75 737 SER A CA 1
ATOM 5809 C C . SER A 1 737 ? -68.599 -25.073 56.776 1.00 75.75 737 SER A C 1
ATOM 5811 O O . SER A 1 737 ? -68.914 -24.583 57.861 1.00 75.75 737 SER A O 1
ATOM 5813 N N . LYS A 1 738 ? -68.622 -24.339 55.654 1.00 75.62 738 LYS A N 1
ATOM 5814 C CA . LYS A 1 738 ? -69.007 -22.916 55.563 1.00 75.62 738 LYS A CA 1
ATOM 5815 C C . LYS A 1 738 ? -69.587 -22.600 54.183 1.00 75.62 738 LYS A C 1
ATOM 5817 O O . LYS A 1 738 ? -69.300 -23.277 53.200 1.00 75.62 738 LYS A O 1
ATOM 5822 N N . LYS A 1 739 ? -70.371 -21.517 54.078 1.00 77.56 739 LYS A N 1
ATOM 5823 C CA . LYS A 1 739 ? -70.884 -21.031 52.784 1.00 77.56 739 LYS A CA 1
ATOM 5824 C C . LYS A 1 739 ? -69.709 -20.686 51.854 1.00 77.56 739 LYS A C 1
ATOM 5826 O O . LYS A 1 739 ? -68.910 -19.812 52.182 1.00 77.56 739 LYS A O 1
ATOM 5831 N N . SER A 1 740 ? -69.634 -21.356 50.701 1.00 80.94 740 SER A N 1
ATOM 5832 C CA . SER A 1 740 ? -68.502 -21.244 49.773 1.00 80.94 740 SER A CA 1
ATOM 5833 C C . SER A 1 740 ? -68.290 -19.798 49.271 1.00 80.94 740 SER A C 1
ATOM 5835 O O . SER A 1 740 ? -69.179 -19.250 48.607 1.00 80.94 740 SER A O 1
ATOM 5837 N N . PRO A 1 741 ? -67.117 -19.176 49.511 1.00 80.94 741 PRO A N 1
ATOM 5838 C CA . PRO A 1 741 ? -66.785 -17.821 49.055 1.00 80.94 741 PRO A CA 1
ATOM 5839 C C . PRO A 1 741 ? -66.567 -17.725 47.536 1.00 80.94 741 PRO A C 1
ATOM 5841 O O . PRO A 1 741 ? -66.519 -16.620 46.989 1.00 80.94 741 PRO A O 1
ATOM 5844 N N . ILE A 1 742 ? -66.441 -18.868 46.852 1.00 84.44 742 ILE A N 1
ATOM 5845 C CA . ILE A 1 742 ? -66.331 -18.980 45.388 1.00 84.44 742 ILE A CA 1
ATOM 5846 C C . ILE A 1 742 ? -67.656 -19.404 44.731 1.00 84.44 742 ILE A C 1
ATOM 5848 O O . ILE A 1 742 ? -67.736 -19.506 43.509 1.00 84.44 742 ILE A O 1
ATOM 5852 N N . GLY A 1 743 ? -68.701 -19.638 45.535 1.00 84.31 743 GLY A N 1
ATOM 5853 C CA . GLY A 1 743 ? -69.948 -20.259 45.096 1.00 84.31 743 GLY A CA 1
ATOM 5854 C C . GLY A 1 743 ? -69.797 -21.759 44.810 1.00 84.31 743 GLY A C 1
ATOM 5855 O O . GLY A 1 743 ? -68.739 -22.350 45.020 1.00 84.31 743 GLY A O 1
ATOM 5856 N N . TYR A 1 744 ? -70.874 -22.390 44.339 1.00 83.62 744 TYR A N 1
ATOM 5857 C CA . TYR A 1 744 ? -70.889 -23.823 43.994 1.00 83.62 744 TYR A CA 1
ATOM 5858 C C . TYR A 1 744 ? -70.744 -24.089 42.488 1.00 83.62 744 TYR A C 1
ATOM 5860 O O . TYR A 1 744 ? -70.538 -25.224 42.077 1.00 83.62 744 TYR A O 1
ATOM 5868 N N . GLU A 1 745 ? -70.781 -23.053 41.646 1.00 82.25 745 GLU A N 1
ATOM 5869 C CA . GLU A 1 745 ? -70.571 -23.199 40.199 1.00 82.25 745 GLU A CA 1
ATOM 5870 C C . GLU A 1 745 ? -69.177 -23.770 39.848 1.00 82.25 745 GLU A C 1
ATOM 5872 O O . GLU A 1 745 ? -69.112 -24.688 39.023 1.00 82.25 745 GLU A O 1
ATOM 5877 N N . PRO A 1 746 ? -68.066 -23.325 40.476 1.00 84.38 746 PRO A N 1
ATOM 5878 C CA . PRO A 1 746 ? -66.756 -23.938 40.251 1.00 84.38 746 PRO A CA 1
ATOM 5879 C C . PRO A 1 746 ? -66.699 -25.425 40.616 1.00 84.38 746 PRO A C 1
ATOM 5881 O O . PRO A 1 746 ? -66.047 -26.191 39.910 1.00 84.38 746 PRO A O 1
ATOM 5884 N N . PHE A 1 747 ? -67.420 -25.843 41.665 1.00 83.81 747 PHE A N 1
ATOM 5885 C CA . PHE A 1 747 ? -67.501 -27.244 42.092 1.00 83.81 747 PHE A CA 1
ATOM 5886 C C . PHE A 1 747 ? -68.127 -28.102 40.992 1.00 83.81 747 PHE A C 1
ATOM 5888 O O . PHE A 1 747 ? -67.567 -29.124 40.607 1.00 83.81 747 PHE A O 1
ATOM 5895 N N . VAL A 1 748 ? -69.243 -27.638 40.422 1.00 80.62 748 VAL A N 1
ATOM 5896 C CA . VAL A 1 748 ? -69.944 -28.322 39.325 1.00 80.62 748 VAL A CA 1
ATOM 5897 C C . VAL A 1 748 ? -69.050 -28.448 38.091 1.00 80.62 748 VAL A C 1
ATOM 5899 O O . VAL A 1 748 ? -68.938 -29.533 37.522 1.00 80.62 748 VAL A O 1
ATOM 5902 N N . LYS A 1 749 ? -68.380 -27.361 37.680 1.00 82.88 749 LYS A N 1
ATOM 5903 C CA . LYS A 1 749 ? -67.497 -27.372 36.499 1.00 82.88 749 LYS A CA 1
ATOM 5904 C C . LYS A 1 749 ? -66.298 -28.304 36.685 1.00 82.88 749 LYS A C 1
ATOM 5906 O O . LYS A 1 749 ? -65.969 -29.054 35.766 1.00 82.88 749 LYS A O 1
ATOM 5911 N N . ALA A 1 750 ? -65.666 -28.278 37.857 1.00 81.44 750 ALA A N 1
ATOM 5912 C CA . ALA A 1 750 ? -64.510 -29.116 38.149 1.00 81.44 750 ALA A CA 1
ATOM 5913 C C . ALA A 1 750 ? -64.890 -30.609 38.265 1.00 81.44 750 ALA A C 1
ATOM 5915 O O . ALA A 1 750 ? -64.223 -31.447 37.662 1.00 81.44 750 ALA A O 1
ATOM 5916 N N . LEU A 1 751 ? -66.012 -30.941 38.919 1.00 82.19 751 LEU A N 1
ATOM 5917 C CA . LEU A 1 751 ? -66.529 -32.317 39.015 1.00 82.19 751 LEU A CA 1
ATOM 5918 C C . LEU A 1 751 ? -66.970 -32.886 37.661 1.00 82.19 751 LEU A C 1
ATOM 5920 O O . LEU A 1 751 ? -66.711 -34.050 37.361 1.00 82.19 751 LEU A O 1
ATOM 5924 N N . LYS A 1 752 ? -67.588 -32.055 36.813 1.00 80.31 752 LYS A N 1
ATOM 5925 C CA . LYS A 1 752 ? -67.955 -32.422 35.439 1.00 80.31 752 LYS A CA 1
ATOM 5926 C C . LYS A 1 752 ? -66.720 -32.747 34.598 1.00 80.31 752 LYS A C 1
ATOM 5928 O O . LYS A 1 752 ? -66.730 -33.736 33.872 1.00 80.31 752 LYS A O 1
ATOM 5933 N N . LYS A 1 753 ? -65.646 -31.957 34.728 1.00 80.62 753 LYS A N 1
ATOM 5934 C CA . LYS A 1 753 ? -64.363 -32.217 34.054 1.00 80.62 753 LYS A CA 1
ATOM 5935 C C . LYS A 1 753 ? -63.701 -33.511 34.546 1.00 80.62 753 LYS A C 1
ATOM 5937 O O . LYS A 1 753 ? -63.100 -34.211 33.742 1.00 80.62 753 LYS A O 1
ATOM 5942 N N . ALA A 1 754 ? -63.858 -33.847 35.825 1.00 78.19 754 ALA A N 1
ATOM 5943 C CA . ALA A 1 754 ? -63.382 -35.100 36.415 1.00 78.19 754 ALA A CA 1
ATOM 5944 C C . ALA A 1 754 ? -64.301 -36.317 36.149 1.00 78.19 754 ALA A C 1
ATOM 5946 O O . ALA A 1 754 ? -64.027 -37.408 36.634 1.00 78.19 754 ALA A O 1
ATOM 5947 N N . GLY A 1 755 ? -65.399 -36.154 35.396 1.00 76.06 755 GLY A N 1
ATOM 5948 C CA . GLY A 1 755 ? -66.301 -37.246 35.004 1.00 76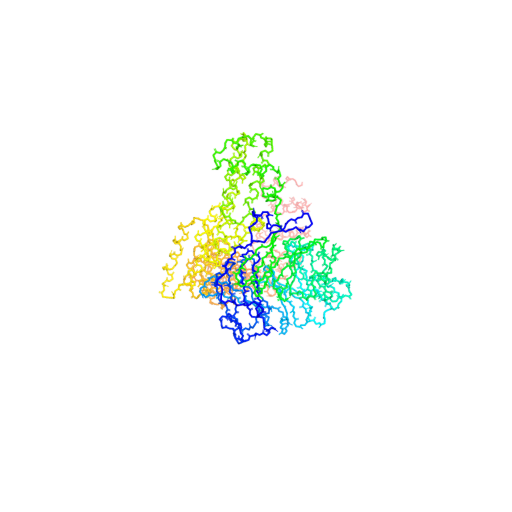.06 755 GLY A CA 1
ATOM 5949 C C . GLY A 1 755 ? -67.358 -37.647 36.043 1.00 76.06 755 GLY A C 1
ATOM 5950 O O . GLY A 1 755 ? -68.205 -38.493 35.750 1.00 76.06 755 GLY A O 1
ATOM 5951 N N . ASN A 1 756 ? -67.390 -37.023 37.227 1.00 78.50 756 ASN A N 1
ATOM 5952 C CA . ASN A 1 756 ? -68.340 -37.367 38.289 1.00 78.50 756 ASN A CA 1
ATOM 5953 C C . ASN A 1 756 ? -69.645 -36.556 38.179 1.00 78.50 756 ASN A C 1
ATOM 5955 O O . ASN A 1 756 ? -69.884 -35.565 38.875 1.00 78.50 756 ASN A O 1
ATOM 5959 N N . LYS A 1 757 ? -70.509 -37.004 37.263 1.00 75.75 757 LYS A N 1
ATOM 5960 C CA . LYS A 1 757 ? -71.794 -36.365 36.928 1.00 75.75 757 LYS A CA 1
ATOM 5961 C C . LYS A 1 757 ? -72.820 -36.406 38.069 1.00 75.75 757 LYS A C 1
ATOM 5963 O O . LYS A 1 757 ? -73.648 -35.504 38.172 1.00 75.75 757 LYS A O 1
ATOM 5968 N N . LYS A 1 758 ? -72.759 -37.421 38.942 1.00 77.88 758 LYS A N 1
ATOM 5969 C CA . LYS A 1 758 ? -73.704 -37.589 40.061 1.00 77.88 758 LYS A CA 1
ATOM 5970 C C . LYS A 1 758 ? -73.533 -36.487 41.107 1.00 77.88 758 LYS A C 1
ATOM 5972 O O . LYS A 1 758 ? -74.479 -35.744 41.353 1.00 77.88 758 LYS A O 1
ATOM 5977 N N . LEU A 1 759 ? -72.317 -36.314 41.629 1.00 75.69 759 LEU A N 1
ATOM 5978 C CA . LEU A 1 759 ? -72.019 -35.274 42.622 1.00 75.69 759 LEU A CA 1
ATOM 5979 C C . LEU A 1 759 ? -72.172 -33.863 42.041 1.00 75.69 759 LEU A C 1
ATOM 5981 O O . LEU A 1 759 ? -72.688 -32.963 42.699 1.00 75.69 759 LEU A O 1
ATOM 5985 N N . ALA A 1 760 ? -71.809 -33.662 40.770 1.00 75.25 760 ALA A N 1
ATOM 5986 C CA . ALA A 1 760 ? -72.041 -32.390 40.089 1.00 75.25 760 ALA A CA 1
ATOM 5987 C C . ALA A 1 760 ? -73.536 -31.998 40.074 1.00 75.25 760 ALA A C 1
ATOM 5989 O O . ALA A 1 760 ? -73.862 -30.833 40.308 1.00 75.25 760 ALA A O 1
ATOM 5990 N N . GLY A 1 761 ? -74.447 -32.960 39.881 1.00 74.06 761 GLY A N 1
ATOM 5991 C CA . GLY A 1 761 ? -75.897 -32.741 39.952 1.00 74.06 761 GLY A CA 1
ATOM 5992 C C . GLY A 1 761 ? -76.394 -32.278 41.327 1.00 74.06 761 GLY A C 1
ATOM 5993 O O . GLY A 1 761 ? -77.329 -31.478 41.416 1.00 74.06 761 GLY A O 1
ATOM 5994 N N . GLU A 1 762 ? -75.752 -32.719 42.408 1.00 78.19 762 GLU A N 1
ATOM 5995 C CA . GLU A 1 762 ? -76.093 -32.309 43.774 1.00 78.19 762 GLU A CA 1
ATOM 5996 C C . GLU A 1 762 ? -75.648 -30.876 44.073 1.00 78.19 762 GLU A C 1
ATOM 5998 O O . GLU A 1 762 ? -76.410 -30.093 44.650 1.00 78.19 762 GLU A O 1
ATOM 6003 N N . TYR A 1 763 ? -74.464 -30.477 43.602 1.00 76.94 763 TYR A N 1
ATOM 6004 C CA . TYR A 1 763 ? -73.975 -29.107 43.770 1.00 76.94 763 TYR A CA 1
ATOM 6005 C C . TYR A 1 763 ? -74.706 -28.083 42.884 1.00 76.94 763 TYR A C 1
ATOM 6007 O O . TYR A 1 763 ? -74.831 -26.928 43.291 1.00 76.94 763 TYR A O 1
ATOM 6015 N N . ILE A 1 764 ? -75.297 -28.484 41.748 1.00 74.81 764 ILE A N 1
ATOM 6016 C CA . ILE A 1 764 ? -76.163 -27.599 40.934 1.00 74.81 764 ILE A CA 1
ATOM 6017 C C . ILE A 1 764 ? -77.380 -27.120 41.716 1.00 74.81 764 ILE A C 1
ATOM 6019 O O . ILE A 1 764 ? -77.775 -25.957 41.603 1.00 74.81 764 ILE A O 1
ATOM 6023 N N . LYS A 1 765 ? -77.965 -27.987 42.552 1.00 74.50 765 LYS A N 1
ATOM 6024 C CA . LYS A 1 765 ? -79.102 -27.616 43.407 1.00 74.50 765 LYS A CA 1
ATOM 6025 C C . LYS A 1 765 ? -78.727 -26.516 44.406 1.00 74.50 765 LYS A C 1
ATOM 6027 O O . LYS A 1 765 ? -79.608 -25.789 44.858 1.00 74.50 765 LYS A O 1
ATOM 6032 N N . LYS A 1 766 ? -77.434 -26.357 44.712 1.00 72.62 766 LYS A N 1
ATOM 6033 C CA . LYS A 1 766 ? -76.880 -25.316 45.592 1.00 72.62 766 LYS A CA 1
ATOM 6034 C C . LYS A 1 766 ? -76.450 -24.041 44.835 1.00 72.62 766 LYS A C 1
ATOM 6036 O O . LYS A 1 766 ? -76.141 -23.040 45.478 1.00 72.62 766 LYS A O 1
ATOM 6041 N N . CYS A 1 767 ? -76.464 -24.031 43.497 1.00 71.62 767 CYS A N 1
ATOM 6042 C CA . CYS A 1 767 ? -76.190 -22.848 42.665 1.00 71.62 767 CYS A CA 1
ATOM 6043 C C . CYS A 1 767 ? -77.411 -21.913 42.552 1.00 71.62 767 CYS A C 1
ATOM 6045 O O . CYS A 1 767 ? -78.549 -22.328 42.784 1.00 71.62 767 CYS A O 1
ATOM 6047 N N . GLU A 1 768 ? -77.193 -20.653 42.162 1.00 70.94 768 GLU A N 1
ATOM 6048 C CA . GLU A 1 768 ? -78.265 -19.675 41.913 1.00 70.94 768 GLU A CA 1
ATOM 6049 C C . GLU A 1 768 ? -79.199 -20.122 40.778 1.00 70.94 768 GLU A C 1
ATOM 6051 O O . GLU A 1 768 ? -78.746 -20.620 39.747 1.00 70.94 768 GLU A O 1
ATOM 6056 N N . THR A 1 769 ? -80.509 -19.910 40.945 1.00 63.31 769 THR A N 1
ATOM 6057 C CA . THR A 1 769 ? -81.573 -20.417 40.056 1.00 63.31 769 THR A CA 1
ATOM 6058 C C . THR A 1 769 ? -81.391 -20.032 38.588 1.00 63.31 769 THR A C 1
ATOM 6060 O O . THR A 1 769 ? -81.636 -20.867 37.726 1.00 63.31 769 THR A O 1
ATOM 6063 N N . LYS A 1 770 ? -80.883 -18.826 38.295 1.00 63.94 770 LYS A N 1
ATOM 6064 C CA . LYS A 1 770 ? -80.666 -18.335 36.920 1.00 63.94 770 LYS A CA 1
ATOM 6065 C C . LYS A 1 770 ? -79.594 -19.103 36.133 1.00 63.94 770 LYS A C 1
ATOM 6067 O O . LYS A 1 770 ? -79.666 -19.136 34.915 1.00 63.94 770 LYS A O 1
ATOM 6072 N N . ARG A 1 771 ? -78.610 -19.717 36.802 1.00 61.00 771 ARG A N 1
ATOM 6073 C CA . ARG A 1 771 ? -77.499 -20.448 36.152 1.00 61.00 771 ARG A CA 1
ATOM 6074 C C . ARG A 1 771 ? -77.670 -21.968 36.166 1.00 61.00 771 ARG A C 1
ATOM 6076 O O . ARG A 1 771 ? -76.855 -22.681 35.585 1.00 61.00 771 ARG A O 1
ATOM 6083 N N . ARG A 1 772 ? -78.718 -22.489 36.818 1.00 66.31 772 ARG A N 1
ATOM 6084 C CA . ARG A 1 772 ? -78.970 -23.940 36.902 1.00 66.31 772 ARG A CA 1
ATOM 6085 C C . ARG A 1 772 ? -79.254 -24.552 35.534 1.00 66.31 772 ARG A C 1
ATOM 6087 O O . ARG A 1 772 ? -78.699 -25.602 35.232 1.00 66.31 772 ARG A O 1
ATOM 6094 N N . GLU A 1 773 ? -80.062 -23.887 34.708 1.00 61.38 773 GLU A N 1
ATOM 6095 C CA . GLU A 1 773 ? -80.432 -24.375 33.369 1.00 61.38 773 GLU A CA 1
ATOM 6096 C C . GLU A 1 773 ? -79.230 -24.466 32.418 1.00 61.38 773 GLU A C 1
ATOM 6098 O O . GLU A 1 773 ? -79.116 -25.422 31.654 1.00 61.38 773 GLU A O 1
ATOM 6103 N N . GLU A 1 774 ? -78.292 -23.519 32.500 1.00 63.19 774 GLU A N 1
ATOM 6104 C CA . GLU A 1 774 ? -77.058 -23.540 31.703 1.00 63.19 774 GLU A CA 1
ATOM 6105 C C . GLU A 1 774 ? -76.071 -24.612 32.177 1.00 63.19 774 GLU A C 1
ATOM 6107 O O . GLU A 1 774 ? -75.452 -25.283 31.356 1.00 63.19 774 GLU A O 1
ATOM 6112 N N . LEU A 1 775 ? -75.935 -24.822 33.490 1.00 62.31 775 LEU A N 1
ATOM 6113 C CA . LEU A 1 775 ? -75.021 -25.829 34.044 1.00 62.31 775 LEU A CA 1
ATOM 6114 C C . LEU A 1 775 ? -75.546 -27.266 33.878 1.00 62.31 775 LEU A C 1
ATOM 6116 O O . LEU A 1 775 ? -74.740 -28.196 33.812 1.00 62.31 775 LEU A O 1
ATOM 6120 N N . LEU A 1 776 ? -76.869 -27.440 33.758 1.00 63.03 776 LEU A N 1
ATOM 6121 C CA . LEU A 1 776 ? -77.528 -28.699 33.388 1.00 63.03 776 LEU A CA 1
ATOM 6122 C C . LEU A 1 776 ? -77.288 -29.081 31.918 1.00 63.03 776 LEU A C 1
ATOM 6124 O O . LEU A 1 776 ? -77.251 -30.272 31.603 1.00 63.03 776 LEU A O 1
ATOM 6128 N N . LYS A 1 777 ? -77.069 -28.108 31.017 1.00 58.72 777 LYS A N 1
ATOM 6129 C CA . LYS A 1 777 ? -76.719 -28.382 29.614 1.00 58.72 777 LYS A CA 1
ATOM 6130 C C . LYS A 1 777 ? -75.331 -29.040 29.541 1.00 58.72 777 LYS A C 1
ATOM 6132 O O . LYS A 1 777 ? -74.279 -28.414 29.679 1.00 58.72 777 LYS A O 1
ATOM 6137 N N . GLY A 1 778 ? -75.334 -30.355 29.342 1.00 56.62 778 GLY A N 1
ATOM 6138 C CA . GLY A 1 778 ? -74.150 -31.187 29.121 1.00 56.62 778 GLY A CA 1
ATOM 6139 C C . GLY A 1 778 ? -73.669 -31.994 30.330 1.00 56.62 778 GLY A C 1
ATOM 6140 O O . GLY A 1 778 ? -72.512 -32.409 30.318 1.00 56.62 778 GLY A O 1
ATOM 6141 N N . LEU A 1 779 ? -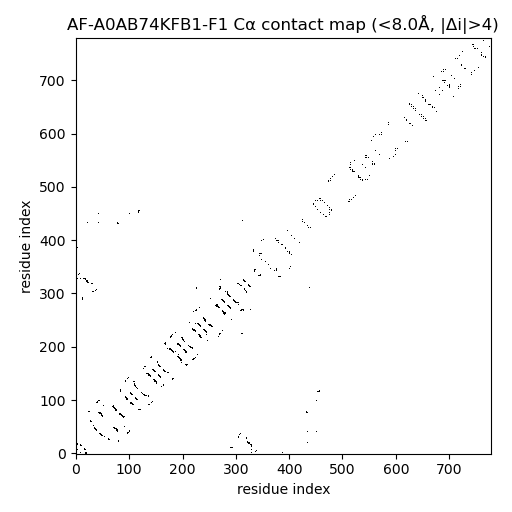74.480 -32.156 31.380 1.00 53.84 779 LEU A N 1
ATOM 6142 C CA . LEU A 1 779 ? -74.266 -33.219 32.371 1.00 53.84 779 LEU A CA 1
ATOM 6143 C C . LEU A 1 779 ? -74.566 -34.600 31.814 1.00 53.84 779 LEU A C 1
ATOM 6145 O O . LEU A 1 779 ? -75.442 -34.725 30.939 1.00 53.84 779 LEU A O 1
#

Solvent-accessible surface area (backbone atoms only — not comparable to full-atom values): 42363 Å² total; per-residue (Å²): 77,59,84,77,40,53,88,60,49,44,67,43,86,93,44,42,32,31,47,26,68,78,28,70,36,89,60,81,49,64,65,52,82,44,41,44,76,40,64,28,89,75,48,42,35,32,39,41,30,73,36,85,90,50,77,78,68,94,82,60,52,67,74,85,76,72,46,92,81,40,31,44,39,39,33,26,37,47,45,57,49,78,61,37,75,45,80,36,85,55,67,67,65,28,72,34,34,32,79,71,70,32,41,36,38,33,38,45,84,39,32,38,34,46,31,46,53,54,45,95,67,60,50,72,50,79,44,74,55,87,63,101,65,96,28,48,67,45,49,51,62,55,47,56,32,41,38,37,31,30,72,86,58,44,49,32,39,27,47,75,98,52,75,66,42,65,41,34,81,63,100,60,92,64,87,55,67,25,61,42,75,45,56,30,94,62,32,94,82,58,45,49,34,39,40,36,25,41,87,27,33,41,37,39,28,22,72,87,49,61,48,78,45,84,69,80,49,42,38,52,42,54,40,71,26,68,77,49,55,35,30,40,37,31,31,80,86,39,37,39,35,36,26,33,58,86,69,80,44,82,74,35,76,40,64,43,63,80,81,43,86,65,82,66,76,46,69,44,30,36,7,79,65,30,43,32,41,34,30,45,71,95,58,17,32,36,37,39,32,35,74,85,62,38,56,46,79,49,78,35,86,88,46,70,28,71,48,74,47,59,33,75,66,23,19,41,40,40,37,56,56,31,33,31,37,38,31,65,59,50,68,38,42,42,34,44,45,32,88,84,46,82,34,51,22,21,49,46,46,51,22,40,55,31,44,77,71,71,40,75,63,19,63,54,48,53,59,71,44,51,86,46,44,63,59,15,27,53,30,28,49,50,27,32,61,77,54,87,56,70,69,57,31,53,51,30,51,50,30,27,61,54,53,51,71,79,46,94,82,71,75,60,65,62,58,51,49,49,56,53,49,50,54,51,40,50,54,40,42,76,71,24,20,85,56,47,62,74,55,57,75,72,47,53,75,67,60,58,45,41,63,36,51,56,74,66,41,52,71,58,39,46,52,50,20,63,73,71,72,45,85,51,36,70,55,50,39,53,49,50,42,51,50,56,76,72,50,60,90,84,60,55,47,67,62,55,49,49,58,49,49,54,53,49,56,73,77,41,95,66,84,60,65,26,55,61,40,16,51,50,32,40,75,76,65,38,54,74,35,16,54,62,33,34,74,71,38,85,55,46,85,57,41,33,60,50,27,50,75,72,65,41,52,71,60,22,45,53,46,22,56,73,61,70,39,68,66,57,36,48,53,45,53,52,52,44,54,75,74,37,55,76,66,60,40,51,48,56,52,54,75,45,47,78,79,35,46,64,57,53,53,50,49,51,58,51,20,70,78,76,36,56,68,62,45,48,53,49,28,61,74,71,67,34,39,65,59,46,18,52,50,31,43,60,52,25,72,80,44,64,70,69,63,18,41,52,28,29,52,50,18,24,53,35,20,62,75,38,82,89,31,55,62,59,19,51,51,30,55,51,49,35,52,48,49,72,78,27,100,70,54,91,40,75,67,53,43,35,49,54,30,49,75,69,69,34,57,68,61,28,53,49,51,35,62,76,68,64,56,51,68,49,59,52,52,52,53,50,52,53,50,31,59,75,70,66,37,59,68,63,46,49,49,57,63,67,72,48,88,59,80,68,53,36,60,61,53,27,57,54,29,48,74,72,65,41,51,68,63,22,57,59,35,42,75,69,33,60,76,89,54,37,69,64,65,55,65,85,105

Organism: NCBI:txid1708541

Mean predicted aligned error: 13.22 Å

Sequence (779 aa):
MPLEDPQEWENIGNVYYALTTLYKYHWNISSFEPYEIVTSGYSSTMAIYRNYSKLVPTTITNLPENTSNQPFIHIYSADGLHLSTISCTSPPIAVGFSSADELIVVLDDCQYKIYNYSGKIPTASTHRIAINSTGIADARITDDTIVVLTNEMEFYEMTLTSRPTKLSTMEIRDIPSDWTVIPSKYSQTSLMTVIAATEGDIQLSDSLSCMTHPFGTPHAQIKLSPNAKFIALLTPTLQLSIMTSDMARLLTTFDLSTIDSYTPDDIDWCGSNAVAVVYNEPSPHIWLIGPGGEHVLFPYHNATSIKAYSTPSSMLAITPEALDIIQKVPECVQDVFGATSSSPGRMLLSAFEELERGSSKSDDIIRDIGHDLLEAVDRVIGAAVELYTPEIQRRLLKAAQFGWQYLSNYNSDEFIKVASTLRVLNAYRDVGIPLSKAQFDKLEHVALIQLLLPRRKWAMAINISKHLQTPSDVVLVHWANAKIYASDHTIPDEELSVSIAERIASVTNTFVGWSDIAKVAYEVGRVSLATKMLDREPRASEVVPQLKRMKEDRLALLKAIQSSDPDLVIDVLLHLRSRLTLGDFFRVLEDGGSVYQLAKSLLVVYAKDKDRDMLRNFYFQDDRRVESAKLDLSEAEQLSGDAKVSKVKSAMKFFSEDKKCAFESKACDEYQKLLTITNGATSVNDAIRELLNKDDIKGAEKLKTDFKVSDKRWWYLRLHHLIEKADYDGLEELASSKKSPIGYEPFVKALKKAGNKKLAGEYIKKCETKRREELLKGL

Nearest PDB structures (foldseek):
  8dit-assembly1_B  TM=5.924E-01  e=9.389E-45  Thermochaetoides thermophila
  7zu0-assembly1_B  TM=6.160E-01  e=1.631E-30  Saccharomyces cerevisiae
  8qx8-assembly1_B  TM=6.370E-01  e=1.945E-26  Saccharomyces cerevisiae
  7n61-assembly1_0D  TM=6.491E-01  e=4.360E-05  Chlamydomonas reinhardtii
  3shf-assembly1_A  TM=5.889E-01  e=2.744E-05  Mus musculus

pLDDT: mean 85.95, std 7.35, range [50.06, 94.81]

InterPro domains:
  IPR006925 Vps16, C-terminal [PF04840] (514-773)
  IPR006926 Vps16, N-terminal [PF04841] (7-416)
  IPR016534 Vacuolar protein sorting-associated protein 16 [PIRSF007949] (7-773)
  IPR016534 Vacuolar protein sorting-associated protein 16 [PTHR12811] (7-771)
  IPR038132 Vps16, C-terminal domain superfamily [G3DSA:1.10.150.780] (637-724)

Radius of gyration: 43.91 Å; Cα contacts (8 Å, |Δi|>4): 1334; chains: 1; bounding box: 126×68×114 Å